Protein 2DAS (pdb70)

Organism: Homo sapiens (NCBI:txid9606)

Radius of gyration: 18.23 Å; Cα contacts (8 Å, |Δi|>4): 51; chains: 1; bounding box: 59×32×25 Å

Sequence (62 aa):
GSSGSSGQPTAQQQLTKPAKITCANCKKPLQKGQTAYQRKGSAHLFCSTTCLSSFSSGPSSGGSSGSSGQPTAQQQLTKPAKITCANCKKPLQKGQTAYQRKGSAHLFCSTTCLSSFSSGPSSGGSSGSSGQPTAQQQLTKPAKITCANCKKPLQKGQTAYQRKGSAHLFCSTTCLSSFSSGPSSGGSSGSSGQPTAQQQLTKPAKITCANCKKPLQKGQTAYQRKGSAHLFCSTTCLSSFSSGPSSGGSSGSSGQPTAQQQLTKPAKITCANCKKPLQKGQTAYQRKGSAHLFCSTTCLSSFSSGPSSGGSSGSSGQPTAQQQLTKPAKITCANCKKPLQKGQTAYQRKGSAHLFCSTTCLSSFSSGPSSGGSSGSSGQPTAQQQLTKPAKITCANCKKPLQKGQTAYQRKGSAHLFCSTTCLSSFSSGPSSGGSSGSSGQPTAQQQLTKPAKITCANCKKPLQKGQTAYQRKGSAHLFCSTTCLSSFSSGPSSGGSSGSSGQPTAQQQLTKPAKITCANCKKPLQKGQTAYQRKGSAHLFCSTTCLSSFSSGPSSGGSSGSSGQPTAQQQLTKPAKITCANCKKPLQKGQTAYQRKGSAHLFCSTTCLSSFSSGPSSGGSSGSSGQPTAQQQLTKPAKITCANCKKPLQKGQTAYQRKGSAHLFCSTTCLSSFSSGPSSGGSSGSSGQPTAQQQLTKPAKITCANCKKPLQKGQTAYQRKGSAHLFCSTTCLSSFSSGPSSGGSSGSSGQPTAQQQLTKPAKITCANCKKPLQKGQTAYQRKGSAHLFCSTTCLSSFSSGPSSGGSSGSSGQPTAQQQLTKPAKITCANCKKPLQKGQTAYQRKGSAHLFCSTTCLSSFSSGPSSGGSSGSSGQPTAQQQLTKPAKITCANCKKPLQKGQTAYQRKGSAHLFCSTTCLSSFSSGPSSGGSSGSSGQPTAQQQLTKPAKITCANCKKPLQKGQTAYQRKGSAHLFCSTTCLSSFSSGPSSGGSSGSSGQPTAQQQLTKPAKITCANCKKPLQKGQTAYQRKGSAHLFCSTTCLSSFSSGPSSGGSSGSSGQPTAQQQLTKPAKITCANCKKPLQKGQTAYQRKGSAHLFCSTTCLSSFSSGPSSGGSSGSSGQPTAQQQLTKPAKITCANCKKPLQKGQTAYQRKGSAHLFCSTTCLSSFSSGPSSGGSSGSSGQPTAQQQLTKPAKITCANCKKPLQKGQTAYQRKGSAHLFCSTTCLSSFSSGPSSG

Nearest PDB structures (foldseek):
  2das-assembly1_A  TM=6.360E-01  e=5.529E-08  Homo sapiens
  4b6d-assembly3_C  TM=6.860E-01  e=6.608E+00  Homo sapiens
  2das-assembly1_A  TM=6.907E-01  e=8.393E-08  Homo sapiens
  3ixe-assembly1_B  TM=6.684E-01  e=1.031E+00  Homo sapiens
  5yc4-assembly1_A  TM=6.241E-01  e=2.460E+00  Arabidopsis thaliana

Secondary structure (DSSP, 8-state):
---------------SS-SS-B-TTT--B--TTS--EE-TT---EESSHHHHHHH---SS--

GO terms:
  GO:0005515 protein binding (F, IPI)
  GO:0000122 negative regulation of transcription by RNA polymerase II (P, IDA)

Structure (mmCIF, N/CA/C/O backbone):
data_2DAS
#
_entry.id   2DAS
#
loop_
_entity.id
_entity.type
_entity.pdbx_description
1 polymer 'Zinc finger MYM-type protein 5'
2 non-polymer 'ZINC ION'
#
loop_
_atom_site.group_PDB
_atom_site.id
_atom_site.type_symbol
_atom_site.label_atom_id
_atom_site.label_alt_id
_atom_site.label_comp_id
_atom_site.label_asym_id
_atom_site.label_entity_id
_atom_site.label_seq_id
_atom_site.pdbx_PDB_ins_code
_atom_site.Cartn_x
_atom_site.Cartn_y
_atom_site.Cartn_z
_atom_site.occupancy
_atom_site.B_iso_or_equiv
_atom_site.auth_seq_id
_atom_site.auth_comp_id
_atom_site.auth_asym_id
_atom_site.auth_atom_id
_atom_site.pdbx_PDB_model_num
ATOM 1 N N . GLY A 1 1 ? -47.947 13.579 10.652 1.00 0.00 1 GLY A N 1
ATOM 2 C CA . GLY A 1 1 ? -46.678 14.093 10.170 1.00 0.00 1 GLY A CA 1
ATOM 3 C C . GLY A 1 1 ? -45.528 13.143 10.441 1.00 0.00 1 GLY A C 1
ATOM 4 O O . GLY A 1 1 ? -45.723 12.065 11.002 1.00 0.00 1 GLY A O 1
ATOM 8 N N . SER A 1 2 ? -44.325 13.543 10.041 1.00 0.00 2 SER A N 1
ATOM 9 C CA . SER A 1 2 ? -43.140 12.717 10.238 1.00 0.00 2 SER A CA 1
ATOM 10 C C . SER A 1 2 ? -41.871 13.504 9.925 1.00 0.00 2 SER A C 1
ATOM 11 O O . SER A 1 2 ? -41.932 14.637 9.447 1.00 0.00 2 SER A O 1
ATOM 19 N N . SER A 1 3 ? -40.722 12.895 10.199 1.00 0.00 3 SER A N 1
ATOM 20 C CA . SER A 1 3 ? -39.437 13.539 9.950 1.00 0.00 3 SER A CA 1
ATOM 21 C C . SER A 1 3 ? -38.390 12.515 9.525 1.00 0.00 3 SER A C 1
ATOM 22 O O . SER A 1 3 ? -38.636 11.310 9.551 1.00 0.00 3 SER A O 1
ATOM 30 N N . GLY A 1 4 ? -37.218 13.005 9.131 1.00 0.00 4 GLY A N 1
ATOM 31 C CA . GLY A 1 4 ? -36.149 12.120 8.705 1.00 0.00 4 GLY A CA 1
ATOM 32 C C . GLY A 1 4 ? -34.794 12.798 8.721 1.00 0.00 4 GLY A C 1
ATOM 33 O O . GLY A 1 4 ? -34.699 14.006 8.938 1.00 0.00 4 GLY A O 1
ATOM 37 N N . SER A 1 5 ? -33.741 12.019 8.493 1.00 0.00 5 SER A N 1
ATOM 38 C CA . SER A 1 5 ? -32.383 12.551 8.488 1.00 0.00 5 SER A CA 1
ATOM 39 C C . SER A 1 5 ? -31.871 12.718 7.061 1.00 0.00 5 SER A C 1
ATOM 40 O O . SER A 1 5 ? -31.570 13.829 6.624 1.00 0.00 5 SER A O 1
ATOM 48 N N . SER A 1 6 ? -31.775 11.607 6.339 1.00 0.00 6 SER A N 1
ATOM 49 C CA . SER A 1 6 ? -31.296 11.628 4.962 1.00 0.00 6 SER A CA 1
ATOM 50 C C . SER A 1 6 ? -29.929 12.301 4.873 1.00 0.00 6 SER A C 1
ATOM 51 O O . SER A 1 6 ? -29.672 13.091 3.965 1.00 0.00 6 SER A O 1
ATOM 59 N N . GLY A 1 7 ? -29.056 11.981 5.823 1.00 0.00 7 GLY A N 1
ATOM 60 C CA . GLY A 1 7 ? -27.726 12.562 5.835 1.00 0.00 7 GLY A CA 1
ATOM 61 C C . GLY A 1 7 ? -26.635 11.514 5.739 1.00 0.00 7 GLY A C 1
ATOM 62 O O . GLY A 1 7 ? -26.840 10.360 6.113 1.00 0.00 7 GLY A O 1
ATOM 66 N N . GLN A 1 8 ? -25.473 11.917 5.234 1.00 0.00 8 GLN A N 1
ATOM 67 C CA . GLN A 1 8 ? -24.346 11.003 5.088 1.00 0.00 8 GLN A CA 1
ATOM 68 C C . GLN A 1 8 ? -23.104 11.556 5.780 1.00 0.00 8 GLN A C 1
ATOM 69 O O . GLN A 1 8 ? -22.249 12.189 5.160 1.00 0.00 8 GLN A O 1
ATOM 83 N N . PRO A 1 9 ? -23.000 11.311 7.094 1.00 0.00 9 PRO A N 1
ATOM 84 C CA . PRO A 1 9 ? -21.866 11.776 7.899 1.00 0.00 9 PRO A CA 1
ATOM 85 C C . PRO A 1 9 ? -20.575 11.038 7.560 1.00 0.00 9 PRO A C 1
ATOM 86 O O . PRO A 1 9 ? -20.441 9.843 7.826 1.00 0.00 9 PRO A O 1
ATOM 97 N N . THR A 1 10 ? -19.624 11.758 6.971 1.00 0.00 10 THR A N 1
ATOM 98 C CA . THR A 1 10 ? -18.344 11.172 6.595 1.00 0.00 10 THR A CA 1
ATOM 99 C C . THR A 1 10 ? -17.185 12.068 7.015 1.00 0.00 10 THR A C 1
ATOM 100 O O . THR A 1 10 ? -17.210 13.278 6.789 1.00 0.00 10 THR A O 1
ATOM 111 N N . ALA A 1 11 ? -16.169 11.467 7.626 1.00 0.00 11 ALA A N 1
ATOM 112 C CA . ALA A 1 11 ? -14.999 12.212 8.074 1.00 0.00 11 ALA A CA 1
ATOM 113 C C . ALA A 1 11 ? -13.920 11.272 8.603 1.00 0.00 11 ALA A C 1
ATOM 114 O O . ALA A 1 11 ? -14.088 10.647 9.649 1.00 0.00 11 ALA A O 1
ATOM 121 N N . GLN A 1 12 ? -12.814 11.179 7.872 1.00 0.00 12 GLN A N 1
ATOM 122 C CA . GLN A 1 12 ? -11.708 10.314 8.268 1.00 0.00 12 GLN A CA 1
ATOM 123 C C . GLN A 1 12 ? -10.369 10.933 7.884 1.00 0.00 12 GLN A C 1
ATOM 124 O O . GLN A 1 12 ? -10.286 11.722 6.944 1.00 0.00 12 GLN A O 1
ATOM 138 N N . GLN A 1 13 ? -9.322 10.568 8.618 1.00 0.00 13 GLN A N 1
ATOM 139 C CA . GLN A 1 13 ? -7.986 11.089 8.354 1.00 0.00 13 GLN A CA 1
ATOM 140 C C . GLN A 1 13 ? -7.022 9.961 7.999 1.00 0.00 13 GLN A C 1
ATOM 141 O O . GLN A 1 13 ? -6.949 8.952 8.700 1.00 0.00 13 GLN A O 1
ATOM 155 N N . GLN A 1 14 ? -6.286 10.140 6.907 1.00 0.00 14 GLN A N 1
ATOM 156 C CA . GLN A 1 14 ? -5.328 9.137 6.460 1.00 0.00 14 GLN A CA 1
ATOM 157 C C . GLN A 1 14 ? -4.349 9.730 5.452 1.00 0.00 14 GLN A C 1
ATOM 158 O O . GLN A 1 14 ? -4.546 10.841 4.958 1.00 0.00 14 GLN A O 1
ATOM 172 N N . LEU A 1 15 ? -3.292 8.983 5.151 1.00 0.00 15 LEU A N 1
ATOM 173 C CA . LEU A 1 15 ? -2.281 9.434 4.201 1.00 0.00 15 LEU A CA 1
ATOM 174 C C . LEU A 1 15 ? -2.870 9.564 2.800 1.00 0.00 15 LEU A C 1
ATOM 175 O O . LEU A 1 15 ? -3.425 8.609 2.256 1.00 0.00 15 LEU A O 1
ATOM 191 N N . THR A 1 16 ? -2.743 10.753 2.218 1.00 0.00 16 THR A N 1
ATOM 192 C CA . THR A 1 16 ? -3.261 11.008 0.880 1.00 0.00 16 THR A CA 1
ATOM 193 C C . THR A 1 16 ? -2.862 9.898 -0.085 1.00 0.00 16 THR A C 1
ATOM 194 O O . THR A 1 16 ? -3.703 9.343 -0.792 1.00 0.00 16 THR A O 1
ATOM 205 N N . LYS A 1 17 ? -1.573 9.577 -0.110 1.00 0.00 17 LYS A N 1
ATOM 206 C CA . LYS A 1 17 ? -1.061 8.531 -0.987 1.00 0.00 17 LYS A CA 1
ATOM 207 C C . LYS A 1 17 ? 0.139 7.832 -0.357 1.00 0.00 17 LYS A C 1
ATOM 208 O O . LYS A 1 17 ? 0.920 8.431 0.383 1.00 0.00 17 LYS A O 1
ATOM 227 N N . PRO A 1 18 ? 0.293 6.533 -0.656 1.00 0.00 18 PRO A N 1
ATOM 228 C CA . PRO A 1 18 ? 1.397 5.725 -0.130 1.00 0.00 18 PRO A CA 1
ATOM 229 C C . PRO A 1 18 ? 2.742 6.123 -0.728 1.00 0.00 18 PRO A C 1
ATOM 230 O O . PRO A 1 18 ? 2.804 6.691 -1.818 1.00 0.00 18 PRO A O 1
ATOM 241 N N . ALA A 1 19 ? 3.817 5.820 -0.008 1.00 0.00 19 ALA A N 1
ATOM 242 C CA . ALA A 1 19 ? 5.162 6.144 -0.468 1.00 0.00 19 ALA A CA 1
ATOM 243 C C . ALA A 1 19 ? 5.790 4.963 -1.200 1.00 0.00 19 ALA A C 1
ATOM 244 O O . ALA A 1 19 ? 6.348 5.118 -2.287 1.00 0.00 19 ALA A O 1
ATOM 251 N N . LYS A 1 20 ? 5.698 3.783 -0.597 1.00 0.00 20 LYS A N 1
ATOM 252 C CA . LYS A 1 20 ? 6.258 2.574 -1.191 1.00 0.00 20 LYS A CA 1
ATOM 253 C C . LYS A 1 20 ? 5.151 1.625 -1.638 1.00 0.00 20 LYS A C 1
ATOM 254 O O . LYS A 1 20 ? 3.966 1.911 -1.461 1.00 0.00 20 LYS A O 1
ATOM 273 N N . ILE A 1 21 ? 5.544 0.495 -2.216 1.00 0.00 21 ILE A N 1
ATOM 274 C CA . ILE A 1 21 ? 4.584 -0.497 -2.685 1.00 0.00 21 ILE A CA 1
ATOM 275 C C . ILE A 1 21 ? 4.743 -1.814 -1.934 1.00 0.00 21 ILE A C 1
ATOM 276 O O . ILE A 1 21 ? 5.859 -2.234 -1.623 1.00 0.00 21 ILE A O 1
ATOM 292 N N . THR A 1 22 ? 3.620 -2.465 -1.646 1.00 0.00 22 THR A N 1
ATOM 293 C CA . THR A 1 22 ? 3.635 -3.736 -0.932 1.00 0.00 22 THR A CA 1
ATOM 294 C C . THR A 1 22 ? 2.585 -4.691 -1.488 1.00 0.00 22 THR A C 1
ATOM 295 O O . THR A 1 22 ? 1.661 -4.274 -2.188 1.00 0.00 22 THR A O 1
ATOM 306 N N . CYS A 1 23 ? 2.732 -5.973 -1.173 1.00 0.00 23 CYS A N 1
ATOM 307 C CA . CYS A 1 23 ? 1.796 -6.988 -1.641 1.00 0.00 23 CYS A CA 1
ATOM 308 C C . CYS A 1 23 ? 0.443 -6.841 -0.949 1.00 0.00 23 CYS A C 1
ATOM 309 O O . CYS A 1 23 ? 0.374 -6.621 0.260 1.00 0.00 23 CYS A O 1
ATOM 316 N N . ALA A 1 24 ? -0.628 -6.965 -1.725 1.00 0.00 24 ALA A N 1
ATOM 317 C CA . ALA A 1 24 ? -1.978 -6.849 -1.188 1.00 0.00 24 ALA A CA 1
ATOM 318 C C . ALA A 1 24 ? -2.434 -8.161 -0.559 1.00 0.00 24 ALA A C 1
ATOM 319 O O . ALA A 1 24 ? -3.627 -8.381 -0.354 1.00 0.00 24 ALA A O 1
ATOM 326 N N . ASN A 1 25 ? -1.476 -9.031 -0.256 1.00 0.00 25 ASN A N 1
ATOM 327 C CA . ASN A 1 25 ? -1.780 -10.323 0.349 1.00 0.00 25 ASN A CA 1
ATOM 328 C C . ASN A 1 25 ? -0.945 -10.545 1.606 1.00 0.00 25 ASN A C 1
ATOM 329 O O . ASN A 1 25 ? -1.483 -10.720 2.700 1.00 0.00 25 ASN A O 1
ATOM 340 N N . CYS A 1 26 ? 0.374 -10.537 1.443 1.00 0.00 26 CYS A N 1
ATOM 341 C CA . CYS A 1 26 ? 1.285 -10.737 2.564 1.00 0.00 26 CYS A CA 1
ATOM 342 C C . CYS A 1 26 ? 1.746 -9.400 3.135 1.00 0.00 26 CYS A C 1
ATOM 343 O O . CYS A 1 26 ? 2.261 -9.333 4.252 1.00 0.00 26 CYS A O 1
ATOM 350 N N . LYS A 1 27 ? 1.559 -8.336 2.362 1.00 0.00 27 LYS A N 1
ATOM 351 C CA . LYS A 1 27 ? 1.954 -6.999 2.789 1.00 0.00 27 LYS A CA 1
ATOM 352 C C . LYS A 1 27 ? 3.465 -6.911 2.974 1.00 0.00 27 LYS A C 1
ATOM 353 O O . LYS A 1 27 ? 3.949 -6.408 3.988 1.00 0.00 27 LYS A O 1
ATOM 372 N N . LYS A 1 28 ? 4.206 -7.402 1.986 1.00 0.00 28 LYS A N 1
ATOM 373 C CA . LYS A 1 28 ? 5.663 -7.376 2.037 1.00 0.00 28 LYS A CA 1
ATOM 374 C C . LYS A 1 28 ? 6.218 -6.243 1.180 1.00 0.00 28 LYS A C 1
ATOM 375 O O . LYS A 1 28 ? 5.692 -5.925 0.113 1.00 0.00 28 LYS A O 1
ATOM 394 N N . PRO A 1 29 ? 7.307 -5.620 1.654 1.00 0.00 29 PRO A N 1
ATOM 395 C CA . PRO A 1 29 ? 7.958 -4.515 0.944 1.00 0.00 29 PRO A CA 1
ATOM 396 C C . PRO A 1 29 ? 8.656 -4.975 -0.331 1.00 0.00 29 PRO A C 1
ATOM 397 O O . PRO A 1 29 ? 9.805 -5.419 -0.297 1.00 0.00 29 PRO A O 1
ATOM 408 N N . LEU A 1 30 ? 7.957 -4.866 -1.455 1.00 0.00 30 LEU A N 1
ATOM 409 C CA . LEU A 1 30 ? 8.510 -5.271 -2.743 1.00 0.00 30 LEU A CA 1
ATOM 410 C C . LEU A 1 30 ? 9.651 -4.348 -3.159 1.00 0.00 30 LEU A C 1
ATOM 411 O O . LEU A 1 30 ? 9.436 -3.172 -3.450 1.00 0.00 30 LEU A O 1
ATOM 427 N N . GLN A 1 31 ? 10.864 -4.891 -3.188 1.00 0.00 31 GLN A N 1
ATOM 428 C CA . GLN A 1 31 ? 12.038 -4.117 -3.570 1.00 0.00 31 GLN A CA 1
ATOM 429 C C . GLN A 1 31 ? 11.835 -3.455 -4.929 1.00 0.00 31 GLN A C 1
ATOM 430 O O . GLN A 1 31 ? 11.232 -4.037 -5.831 1.00 0.00 31 GLN A O 1
ATOM 444 N N . LYS A 1 32 ? 12.341 -2.235 -5.069 1.00 0.00 32 LYS A N 1
ATOM 445 C CA . LYS A 1 32 ? 12.216 -1.493 -6.318 1.00 0.00 32 LYS A CA 1
ATOM 446 C C . LYS A 1 32 ? 12.842 -2.266 -7.475 1.00 0.00 32 LYS A C 1
ATOM 447 O O . LYS A 1 32 ? 14.051 -2.488 -7.504 1.00 0.00 32 LYS A O 1
ATOM 466 N N . GLY A 1 33 ? 12.009 -2.672 -8.429 1.00 0.00 33 GLY A N 1
ATOM 467 C CA . GLY A 1 33 ? 12.499 -3.414 -9.575 1.00 0.00 33 GLY A CA 1
ATOM 468 C C . GLY A 1 33 ? 11.767 -4.727 -9.772 1.00 0.00 33 GLY A C 1
ATOM 469 O O . GLY A 1 33 ? 11.307 -5.029 -10.873 1.00 0.00 33 GLY A O 1
ATOM 473 N N . GLN A 1 34 ? 11.660 -5.509 -8.703 1.00 0.00 34 GLN A N 1
ATOM 474 C CA . GLN A 1 34 ? 10.981 -6.798 -8.765 1.00 0.00 34 GLN A CA 1
ATOM 475 C C . GLN A 1 34 ? 9.664 -6.683 -9.525 1.00 0.00 34 GLN A C 1
ATOM 476 O O . GLN A 1 34 ? 8.985 -5.658 -9.462 1.00 0.00 34 GLN A O 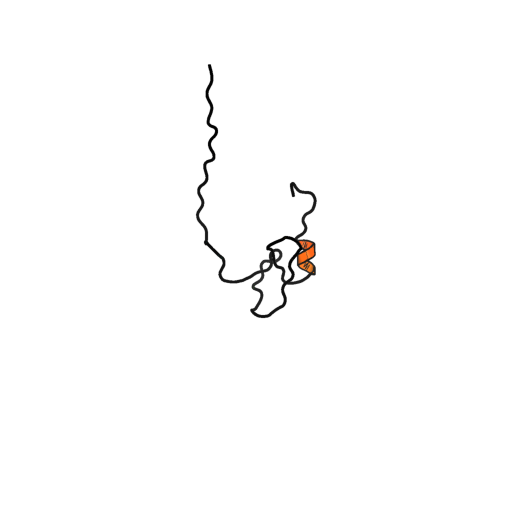1
ATOM 490 N N . THR A 1 35 ? 9.307 -7.743 -10.244 1.00 0.00 35 THR A N 1
ATOM 491 C CA . THR A 1 35 ? 8.072 -7.761 -11.017 1.00 0.00 35 THR A CA 1
ATOM 492 C C . THR A 1 35 ? 6.853 -7.838 -10.105 1.00 0.00 35 THR A C 1
ATOM 493 O O . THR A 1 35 ? 6.881 -8.503 -9.070 1.00 0.00 35 THR A O 1
ATOM 504 N N . ALA A 1 36 ? 5.783 -7.153 -10.496 1.00 0.00 36 ALA A N 1
ATOM 505 C CA . ALA A 1 36 ? 4.552 -7.146 -9.715 1.00 0.00 36 ALA A CA 1
ATOM 506 C C . ALA A 1 36 ? 3.377 -7.661 -10.538 1.00 0.00 36 ALA A C 1
ATOM 507 O O . ALA A 1 36 ? 3.313 -7.448 -11.748 1.00 0.00 36 ALA A O 1
ATOM 514 N N . TYR A 1 37 ? 2.449 -8.341 -9.873 1.00 0.00 37 TYR A N 1
ATOM 515 C CA . TYR A 1 37 ? 1.276 -8.890 -10.544 1.00 0.00 37 TYR A CA 1
ATOM 516 C C . TYR A 1 37 ? 0.041 -8.037 -10.268 1.00 0.00 37 TYR A C 1
ATOM 517 O O . TYR A 1 37 ? -0.187 -7.606 -9.138 1.00 0.00 37 TYR A O 1
ATOM 535 N N . GLN A 1 38 ? -0.750 -7.799 -11.309 1.00 0.00 38 GLN A N 1
ATOM 536 C CA . GLN A 1 38 ? -1.962 -6.998 -11.179 1.00 0.00 38 GLN A CA 1
ATOM 537 C C . GLN A 1 38 ? -3.132 -7.660 -11.898 1.00 0.00 38 GLN A C 1
ATOM 538 O O . GLN A 1 38 ? -2.991 -8.139 -13.023 1.00 0.00 38 GLN A O 1
ATOM 552 N N . ARG A 1 39 ? -4.287 -7.685 -11.240 1.00 0.00 39 ARG A N 1
ATOM 553 C CA . ARG A 1 39 ? -5.481 -8.290 -11.817 1.00 0.00 39 ARG A CA 1
ATOM 554 C C . ARG A 1 39 ? -6.167 -7.328 -12.782 1.00 0.00 39 ARG A C 1
ATOM 555 O O . ARG A 1 39 ? -5.854 -6.138 -12.817 1.00 0.00 39 ARG A O 1
ATOM 576 N N . LYS A 1 40 ? -7.104 -7.852 -13.565 1.00 0.00 40 LYS A N 1
ATOM 577 C CA . LYS A 1 40 ? -7.835 -7.040 -14.531 1.00 0.00 40 LYS A CA 1
ATOM 578 C C . LYS A 1 40 ? -8.696 -5.998 -13.825 1.00 0.00 40 LYS A C 1
ATOM 579 O O . LYS A 1 40 ? -9.213 -6.240 -12.736 1.00 0.00 40 LYS A O 1
ATOM 598 N N . GLY A 1 41 ? -8.847 -4.836 -14.455 1.00 0.00 41 GLY A N 1
ATOM 599 C CA . GLY A 1 41 ? -9.647 -3.775 -13.873 1.00 0.00 41 GLY A CA 1
ATOM 600 C C . GLY A 1 41 ? -9.505 -3.703 -12.365 1.00 0.00 41 GLY A C 1
ATOM 601 O O . GLY A 1 41 ? -10.499 -3.739 -11.639 1.00 0.00 41 GLY A O 1
ATOM 605 N N . SER A 1 42 ? -8.267 -3.602 -11.893 1.00 0.00 42 SER A N 1
ATOM 606 C CA . SER A 1 42 ? -7.999 -3.530 -10.461 1.00 0.00 42 SER A CA 1
ATOM 607 C C . SER A 1 42 ? -6.725 -2.736 -10.187 1.00 0.00 42 SER A C 1
ATOM 608 O O . SER A 1 42 ? -5.810 -2.706 -11.009 1.00 0.00 42 SER A O 1
ATOM 616 N N . ALA A 1 43 ? -6.674 -2.095 -9.024 1.00 0.00 43 ALA A N 1
ATOM 617 C CA . ALA A 1 43 ? -5.513 -1.303 -8.638 1.00 0.00 43 ALA A CA 1
ATOM 618 C C . ALA A 1 43 ? -4.772 -1.946 -7.472 1.00 0.00 43 ALA A C 1
ATOM 619 O O . ALA A 1 43 ? -4.328 -1.260 -6.550 1.00 0.00 43 ALA A O 1
ATOM 626 N N . HIS A 1 44 ? -4.641 -3.269 -7.516 1.00 0.00 44 HIS A N 1
ATOM 627 C CA . HIS A 1 44 ? -3.953 -4.005 -6.462 1.00 0.00 44 HIS A CA 1
ATOM 628 C C . HIS A 1 44 ? -2.806 -4.831 -7.035 1.00 0.00 44 HIS A C 1
ATOM 629 O O . HIS A 1 44 ? -2.978 -5.553 -8.019 1.00 0.00 44 HIS A O 1
ATOM 644 N N . LEU A 1 45 ? -1.636 -4.721 -6.416 1.00 0.00 45 LEU A N 1
ATOM 645 C CA . LEU A 1 45 ? -0.460 -5.457 -6.865 1.00 0.00 45 LEU A CA 1
ATOM 646 C C . LEU A 1 45 ? -0.170 -6.636 -5.942 1.00 0.00 45 LEU A C 1
ATOM 647 O O . LEU A 1 45 ? -0.738 -6.741 -4.855 1.00 0.00 45 LEU A O 1
ATOM 663 N N . PHE A 1 46 ? 0.720 -7.520 -6.381 1.00 0.00 46 PHE A N 1
ATOM 664 C CA . PHE A 1 46 ? 1.087 -8.691 -5.594 1.00 0.00 46 PHE A CA 1
ATOM 665 C C . PHE A 1 46 ? 2.567 -9.019 -5.764 1.00 0.00 46 PHE A C 1
ATOM 666 O O . PHE A 1 46 ? 3.195 -8.616 -6.744 1.00 0.00 46 PHE A O 1
ATOM 683 N N . CYS A 1 47 ? 3.119 -9.753 -4.804 1.00 0.00 47 CYS A N 1
ATOM 684 C CA . CYS A 1 47 ? 4.525 -10.136 -4.845 1.00 0.00 47 CYS A CA 1
ATOM 685 C C . CYS A 1 47 ? 4.734 -11.341 -5.757 1.00 0.00 47 CYS A C 1
ATOM 686 O O . CYS A 1 47 ? 5.724 -11.417 -6.486 1.00 0.00 47 CYS A O 1
ATOM 693 N N . SER A 1 48 ? 3.795 -12.281 -5.712 1.00 0.00 48 SER A N 1
ATOM 694 C CA . SER A 1 48 ? 3.878 -13.484 -6.531 1.00 0.00 48 SER A CA 1
ATOM 695 C C . SER A 1 48 ? 2.510 -14.146 -6.665 1.00 0.00 48 SER A C 1
ATOM 696 O O . SER A 1 48 ? 1.620 -13.932 -5.841 1.00 0.00 48 SER A O 1
ATOM 704 N N . THR A 1 49 ? 2.348 -14.951 -7.710 1.00 0.00 49 THR A N 1
ATOM 705 C CA . THR A 1 49 ? 1.089 -15.643 -7.954 1.00 0.00 49 THR A CA 1
ATOM 706 C C . THR A 1 49 ? 0.528 -16.235 -6.666 1.00 0.00 49 THR A C 1
ATOM 707 O O . THR A 1 49 ? -0.631 -16.007 -6.318 1.00 0.00 49 THR A O 1
ATOM 718 N N . THR A 1 50 ? 1.358 -16.998 -5.961 1.00 0.00 50 THR A N 1
ATOM 719 C CA . THR A 1 50 ? 0.945 -17.623 -4.711 1.00 0.00 50 THR A CA 1
ATOM 720 C C . THR A 1 50 ? -0.032 -16.736 -3.949 1.00 0.00 50 THR A C 1
ATOM 721 O O . THR A 1 50 ? -0.999 -17.222 -3.360 1.00 0.00 50 THR A O 1
ATOM 732 N N . CYS A 1 51 ? 0.224 -15.432 -3.964 1.00 0.00 51 CYS A N 1
ATOM 733 C CA . CYS A 1 51 ? -0.633 -14.476 -3.274 1.00 0.00 51 CYS A CA 1
ATOM 734 C C . CYS A 1 51 ? -1.795 -14.045 -4.165 1.00 0.00 51 CYS A C 1
ATOM 735 O O . CYS A 1 51 ? -2.959 -14.137 -3.773 1.00 0.00 51 CYS A O 1
ATOM 742 N N . LEU A 1 52 ? -1.471 -13.577 -5.365 1.00 0.00 52 LEU A N 1
ATOM 743 C CA . LEU A 1 52 ? -2.486 -13.132 -6.312 1.00 0.00 52 LEU A CA 1
ATOM 744 C C . LEU A 1 52 ? -3.745 -13.987 -6.203 1.00 0.00 52 LEU A C 1
ATOM 745 O O . LEU A 1 52 ? -4.862 -13.472 -6.232 1.00 0.00 52 LEU A O 1
ATOM 761 N N . SER A 1 53 ? -3.555 -15.297 -6.075 1.00 0.00 53 SER A N 1
ATOM 762 C CA . SER A 1 53 ? -4.675 -16.224 -5.963 1.00 0.00 53 SER A CA 1
ATOM 763 C C . SER A 1 53 ? -5.220 -16.246 -4.538 1.00 0.00 53 SER A C 1
ATOM 764 O O . SER A 1 53 ? -6.431 -16.177 -4.324 1.00 0.00 53 SER A O 1
ATOM 772 N N . SER A 1 54 ? -4.318 -16.344 -3.567 1.00 0.00 54 SER A N 1
ATOM 773 C CA . SER A 1 54 ? -4.708 -16.379 -2.162 1.00 0.00 54 SER A CA 1
ATOM 774 C C . SER A 1 54 ? -5.658 -15.232 -1.833 1.00 0.00 54 SER A C 1
ATOM 775 O O . SER A 1 54 ? -6.690 -15.430 -1.192 1.00 0.00 54 SER A O 1
ATOM 783 N N . PHE A 1 55 ? -5.301 -14.031 -2.276 1.00 0.00 55 PHE A N 1
ATOM 784 C CA . PHE A 1 55 ? -6.119 -12.850 -2.028 1.00 0.00 55 PHE A CA 1
ATOM 785 C C . PHE A 1 55 ? -7.584 -13.125 -2.356 1.00 0.00 55 PHE A C 1
ATOM 786 O O . PHE A 1 55 ? -8.467 -12.916 -1.524 1.00 0.00 55 PHE A O 1
ATOM 803 N N . SER A 1 56 ? -7.833 -13.595 -3.573 1.00 0.00 56 SER A N 1
ATOM 804 C CA . SER A 1 56 ? -9.191 -13.895 -4.014 1.00 0.00 56 SER A CA 1
ATOM 805 C C . SER A 1 56 ? -10.003 -14.522 -2.884 1.00 0.00 56 SER A C 1
ATOM 806 O O . SER A 1 56 ? -9.757 -15.660 -2.485 1.00 0.00 56 SER A O 1
ATOM 814 N N . SER A 1 57 ? -10.972 -13.769 -2.373 1.00 0.00 57 SER A N 1
ATOM 815 C CA . SER A 1 57 ? -11.818 -14.248 -1.286 1.00 0.00 57 SER A CA 1
ATOM 816 C C . SER A 1 57 ? -12.965 -15.098 -1.825 1.00 0.00 57 SER A C 1
ATOM 817 O O . SER A 1 57 ? -13.195 -16.215 -1.363 1.00 0.00 57 SER A O 1
ATOM 825 N N . GLY A 1 58 ? -13.683 -14.559 -2.806 1.00 0.00 58 GLY A N 1
ATOM 826 C CA . GLY A 1 58 ? -14.797 -15.280 -3.393 1.00 0.00 58 GLY A CA 1
ATOM 827 C C . GLY A 1 58 ? -16.065 -14.451 -3.438 1.00 0.00 58 GLY A C 1
ATOM 828 O O . GLY A 1 58 ? -16.030 -13.222 -3.389 1.00 0.00 58 GLY A O 1
ATOM 832 N N . PRO A 1 59 ? -17.218 -15.130 -3.535 1.00 0.00 59 PRO A N 1
ATOM 833 C CA . PRO A 1 59 ? -18.524 -14.468 -3.590 1.00 0.00 59 PRO A CA 1
ATOM 834 C C . PRO A 1 59 ? -18.903 -13.822 -2.262 1.00 0.00 59 PRO A C 1
ATOM 835 O O . PRO A 1 59 ? -19.675 -14.384 -1.485 1.00 0.00 59 PRO A O 1
ATOM 846 N N . SER A 1 60 ? -18.356 -12.638 -2.007 1.00 0.00 60 SER A N 1
ATOM 847 C CA . SER A 1 60 ? -18.634 -11.917 -0.771 1.00 0.00 60 SER A CA 1
ATOM 848 C C . SER A 1 60 ? -18.967 -10.455 -1.058 1.00 0.00 60 SER A C 1
ATOM 849 O O . SER A 1 60 ? -18.097 -9.587 -1.001 1.00 0.00 60 SER A O 1
ATOM 857 N N . SER A 1 61 ? -20.233 -10.193 -1.366 1.00 0.00 61 SER A N 1
ATOM 858 C CA . SER A 1 61 ? -20.681 -8.838 -1.665 1.00 0.00 61 SER A CA 1
ATOM 859 C C . SER A 1 61 ? -19.673 -8.116 -2.553 1.00 0.00 61 SER A C 1
ATOM 860 O O . SER A 1 61 ? -19.380 -6.939 -2.349 1.00 0.00 61 SER A O 1
ATOM 868 N N . GLY A 1 62 ? -19.144 -8.832 -3.541 1.00 0.00 62 GLY A N 1
ATOM 869 C CA . GLY A 1 62 ? -18.174 -8.244 -4.447 1.00 0.00 62 GLY A CA 1
ATOM 870 C C . GLY A 1 62 ? -18.461 -8.574 -5.898 1.00 0.00 62 GLY A C 1
ATOM 871 O O . GLY A 1 62 ? -19.620 -8.800 -6.243 1.00 0.00 62 GLY A O 1
ATOM 876 N N . GLY A 1 1 ? 34.696 17.738 -24.843 1.00 0.00 1 GLY A N 2
ATOM 877 C CA . GLY A 1 1 ? 33.547 17.126 -25.483 1.00 0.00 1 GLY A CA 2
ATOM 878 C C . GLY A 1 1 ? 32.280 17.272 -24.665 1.00 0.00 1 GLY A C 2
ATOM 879 O O . GLY A 1 1 ? 32.317 17.751 -23.531 1.00 0.00 1 GLY A O 2
ATOM 883 N N . SER A 1 2 ? 31.155 16.861 -25.240 1.00 0.00 2 SER A N 2
ATOM 884 C CA . SER A 1 2 ? 29.869 16.953 -24.558 1.00 0.00 2 SER A CA 2
ATOM 885 C C . SER A 1 2 ? 28.817 16.104 -25.264 1.00 0.00 2 SER A C 2
ATOM 886 O O . SER A 1 2 ? 29.064 15.556 -26.338 1.00 0.00 2 SER A O 2
ATOM 894 N N . SER A 1 3 ? 27.641 16.001 -24.653 1.00 0.00 3 SER A N 2
ATOM 895 C CA . SER A 1 3 ? 26.551 15.216 -25.220 1.00 0.00 3 SER A CA 2
ATOM 896 C C . SER A 1 3 ? 25.211 15.912 -25.004 1.00 0.00 3 SER A C 2
ATOM 897 O O . SER A 1 3 ? 25.139 16.963 -24.369 1.00 0.00 3 SER A O 2
ATOM 905 N N . GLY A 1 4 ? 24.149 15.316 -25.539 1.00 0.00 4 GLY A N 2
ATOM 906 C CA . GLY A 1 4 ? 22.824 15.892 -25.395 1.00 0.00 4 GLY A CA 2
ATOM 907 C C . GLY A 1 4 ? 21.738 14.837 -25.320 1.00 0.00 4 GLY A C 2
ATOM 908 O O . GLY A 1 4 ? 22.008 13.647 -25.476 1.00 0.00 4 GLY A O 2
ATOM 912 N N . SER A 1 5 ? 20.507 15.274 -25.078 1.00 0.00 5 SER A N 2
ATOM 913 C CA . SER A 1 5 ? 19.377 14.359 -24.976 1.00 0.00 5 SER A CA 2
ATOM 914 C C . SER A 1 5 ? 18.056 15.121 -24.996 1.00 0.00 5 SER A C 2
ATOM 915 O O . SER A 1 5 ? 18.037 16.352 -24.997 1.00 0.00 5 SER A O 2
ATOM 923 N N . SER A 1 6 ? 16.952 14.381 -25.012 1.00 0.00 6 SER A N 2
ATOM 924 C CA . SER A 1 6 ? 15.625 14.986 -25.036 1.00 0.00 6 SER A CA 2
ATOM 925 C C . SER A 1 6 ? 14.648 14.185 -24.181 1.00 0.00 6 SER A C 2
ATOM 926 O O . SER A 1 6 ? 14.837 12.991 -23.955 1.00 0.00 6 SER A O 2
ATOM 934 N N . GLY A 1 7 ? 13.601 14.854 -23.708 1.00 0.00 7 GLY A N 2
ATOM 935 C CA . GLY A 1 7 ? 12.608 14.191 -22.883 1.00 0.00 7 GLY A CA 2
ATOM 936 C C . GLY A 1 7 ? 11.350 15.018 -22.711 1.00 0.00 7 GLY A C 2
ATOM 937 O O . GLY A 1 7 ? 11.161 16.022 -23.398 1.00 0.00 7 GLY A O 2
ATOM 941 N N . GLN A 1 8 ? 10.487 14.596 -21.793 1.00 0.00 8 GLN A N 2
ATOM 942 C CA . GLN A 1 8 ? 9.239 15.305 -21.535 1.00 0.00 8 GLN A CA 2
ATOM 943 C C . GLN A 1 8 ? 9.004 15.467 -20.037 1.00 0.00 8 GLN A C 2
ATOM 944 O O . GLN A 1 8 ? 8.153 14.805 -19.442 1.00 0.00 8 GLN A O 2
ATOM 958 N N . PRO A 1 9 ? 9.775 16.368 -19.411 1.00 0.00 9 PRO A N 2
ATOM 959 C CA . PRO A 1 9 ? 9.669 16.638 -17.974 1.00 0.00 9 PRO A CA 2
ATOM 960 C C . PRO A 1 9 ? 8.372 17.352 -17.612 1.00 0.00 9 PRO A C 2
ATOM 961 O O . PRO A 1 9 ? 8.322 18.581 -17.553 1.00 0.00 9 PRO A O 2
ATOM 972 N N . THR A 1 10 ? 7.321 16.574 -17.370 1.00 0.00 10 THR A N 2
ATOM 973 C CA . THR A 1 10 ? 6.022 17.133 -17.014 1.00 0.00 10 THR A CA 2
ATOM 974 C C . THR A 1 10 ? 5.585 16.670 -15.630 1.00 0.00 10 THR A C 2
ATOM 975 O O . THR A 1 10 ? 5.177 15.523 -15.448 1.00 0.00 10 THR A O 2
ATOM 986 N N . ALA A 1 11 ? 5.672 17.569 -14.655 1.00 0.00 11 ALA A N 2
ATOM 987 C CA . ALA A 1 11 ? 5.282 17.253 -13.287 1.00 0.00 11 ALA A CA 2
ATOM 988 C C . ALA A 1 11 ? 5.209 18.514 -12.432 1.00 0.00 11 ALA A C 2
ATOM 989 O O . ALA A 1 11 ? 6.224 19.160 -12.176 1.00 0.00 11 ALA A O 2
ATOM 996 N N . GLN A 1 12 ? 4.002 18.856 -11.994 1.00 0.00 12 GLN A N 2
ATOM 997 C CA . GLN A 1 12 ? 3.797 20.041 -11.168 1.00 0.00 12 GLN A CA 2
ATOM 998 C C . GLN A 1 12 ? 3.396 19.653 -9.749 1.00 0.00 12 GLN A C 2
ATOM 999 O O . GLN A 1 12 ? 2.515 20.271 -9.153 1.00 0.00 12 GLN A O 2
ATOM 1013 N N . GLN A 1 13 ? 4.048 18.626 -9.215 1.00 0.00 13 GLN A N 2
ATOM 1014 C CA . GLN A 1 13 ? 3.758 18.155 -7.866 1.00 0.00 13 GLN A CA 2
ATOM 1015 C C . GLN A 1 13 ? 4.756 17.086 -7.435 1.00 0.00 13 GLN A C 2
ATOM 1016 O O . GLN A 1 13 ? 5.440 16.492 -8.268 1.00 0.00 13 GLN A O 2
ATOM 1030 N N . GLN A 1 14 ? 4.834 16.846 -6.130 1.00 0.00 14 GLN A N 2
ATOM 1031 C CA . GLN A 1 14 ? 5.750 15.849 -5.590 1.00 0.00 14 GLN A CA 2
ATOM 1032 C C . GLN A 1 14 ? 5.138 15.144 -4.384 1.00 0.00 14 GLN A C 2
ATOM 1033 O O . GLN A 1 14 ? 4.242 15.678 -3.728 1.00 0.00 14 GLN A O 2
ATOM 1047 N N . LEU A 1 15 ? 5.626 13.943 -4.096 1.00 0.00 15 LEU A N 2
ATOM 1048 C CA . LEU A 1 15 ? 5.127 13.164 -2.968 1.00 0.00 15 LEU A CA 2
ATOM 1049 C C . LEU A 1 15 ? 6.139 13.151 -1.826 1.00 0.00 15 LEU A C 2
ATOM 1050 O O . LEU A 1 15 ? 7.347 13.079 -2.052 1.00 0.00 15 LEU A O 2
ATOM 1066 N N . THR A 1 16 ? 5.636 13.218 -0.597 1.00 0.00 16 THR A N 2
ATOM 1067 C CA . THR A 1 16 ? 6.495 13.213 0.581 1.00 0.00 16 THR A CA 2
ATOM 1068 C C . THR A 1 16 ? 7.257 11.898 0.700 1.00 0.00 16 THR A C 2
ATOM 1069 O O . THR A 1 16 ? 8.394 11.868 1.171 1.00 0.00 16 THR A O 2
ATOM 1080 N N . LYS A 1 17 ? 6.626 10.812 0.268 1.00 0.00 17 LYS A N 2
ATOM 1081 C CA . LYS A 1 17 ? 7.245 9.493 0.323 1.00 0.00 17 LYS A CA 2
ATOM 1082 C C . LYS A 1 17 ? 7.532 8.968 -1.080 1.00 0.00 17 LYS A C 2
ATOM 1083 O O . LYS A 1 17 ? 6.974 9.438 -2.071 1.00 0.00 17 LYS A O 2
ATOM 1102 N N . PRO A 1 18 ? 8.424 7.970 -1.167 1.00 0.00 18 PRO A N 2
ATOM 1103 C CA . PRO A 1 18 ? 8.804 7.358 -2.444 1.00 0.00 18 PRO A CA 2
ATOM 1104 C C . PRO A 1 18 ? 7.674 6.533 -3.051 1.00 0.00 18 PRO A C 2
ATOM 1105 O O . PRO A 1 18 ? 7.851 5.884 -4.081 1.00 0.00 18 PRO A O 2
ATOM 1116 N N . ALA A 1 19 ? 6.512 6.564 -2.406 1.00 0.00 19 ALA A N 2
ATOM 1117 C CA . ALA A 1 19 ? 5.353 5.822 -2.884 1.00 0.00 19 ALA A CA 2
ATOM 1118 C C . ALA A 1 19 ? 5.556 4.320 -2.719 1.00 0.00 19 ALA A C 2
ATOM 1119 O O . ALA A 1 19 ? 5.217 3.535 -3.605 1.00 0.00 19 ALA A O 2
ATOM 1126 N N . LYS A 1 20 ? 6.113 3.925 -1.578 1.00 0.00 20 LYS A N 2
ATOM 1127 C CA . LYS A 1 20 ? 6.362 2.517 -1.295 1.00 0.00 20 LYS A CA 2
ATOM 1128 C C . LYS A 1 20 ? 5.143 1.668 -1.645 1.00 0.00 20 LYS A C 2
ATOM 1129 O O . LYS A 1 20 ? 4.008 2.139 -1.578 1.00 0.00 20 LYS A O 2
ATOM 1148 N N . ILE A 1 21 ? 5.387 0.416 -2.016 1.00 0.00 21 ILE A N 2
ATOM 1149 C CA . ILE A 1 21 ? 4.310 -0.498 -2.374 1.00 0.00 21 ILE A CA 2
ATOM 1150 C C . ILE A 1 21 ? 4.518 -1.869 -1.738 1.00 0.00 21 ILE A C 2
ATOM 1151 O O . ILE A 1 21 ? 5.632 -2.393 -1.715 1.00 0.00 21 ILE A O 2
ATOM 1167 N N . THR A 1 22 ? 3.437 -2.447 -1.223 1.00 0.00 22 THR A N 2
ATOM 1168 C CA . THR A 1 22 ? 3.500 -3.757 -0.588 1.00 0.00 22 THR A CA 2
ATOM 1169 C C . THR A 1 22 ? 2.448 -4.698 -1.163 1.00 0.00 22 THR A C 2
ATOM 1170 O O . THR A 1 22 ? 1.434 -4.256 -1.704 1.00 0.00 22 THR A O 2
ATOM 1181 N N . CYS A 1 23 ? 2.694 -5.998 -1.042 1.00 0.00 23 CYS A N 2
ATOM 1182 C CA . CYS A 1 23 ? 1.768 -7.003 -1.550 1.00 0.00 23 CYS A CA 2
ATOM 1183 C C . CYS A 1 23 ? 0.407 -6.882 -0.869 1.00 0.00 23 CYS A C 2
ATOM 1184 O O . CYS A 1 23 ? 0.323 -6.674 0.341 1.00 0.00 23 CYS A O 2
ATOM 1191 N N . ALA A 1 24 ? -0.655 -7.013 -1.657 1.00 0.00 24 ALA A N 2
ATOM 1192 C CA . ALA A 1 24 ? -2.012 -6.921 -1.131 1.00 0.00 24 ALA A CA 2
ATOM 1193 C C . ALA A 1 24 ? -2.456 -8.247 -0.523 1.00 0.00 24 ALA A C 2
ATOM 1194 O O . ALA A 1 24 ? -3.649 -8.491 -0.347 1.00 0.00 24 ALA A O 2
ATOM 1201 N N . ASN A 1 25 ? -1.489 -9.101 -0.206 1.00 0.00 25 ASN A N 2
ATOM 1202 C CA . ASN A 1 25 ? -1.781 -10.404 0.381 1.00 0.00 25 ASN A CA 2
ATOM 1203 C C . ASN A 1 25 ? -0.916 -10.652 1.613 1.00 0.00 25 ASN A C 2
ATOM 1204 O O . ASN A 1 25 ? -1.429 -10.849 2.716 1.00 0.00 25 ASN A O 2
ATOM 1215 N N . CYS A 1 26 ? 0.398 -10.641 1.418 1.00 0.00 26 CYS A N 2
ATOM 1216 C CA . CYS A 1 26 ? 1.336 -10.864 2.512 1.00 0.00 26 CYS A CA 2
ATOM 1217 C C . CYS A 1 26 ? 1.819 -9.539 3.094 1.00 0.00 26 CYS A C 2
ATOM 1218 O O . CYS A 1 26 ? 2.401 -9.499 4.178 1.00 0.00 26 CYS A O 2
ATOM 1225 N N . LYS A 1 27 ? 1.573 -8.455 2.365 1.00 0.00 27 LYS A N 2
ATOM 1226 C CA . LYS A 1 27 ? 1.981 -7.127 2.807 1.00 0.00 27 LYS A CA 2
ATOM 1227 C C . LYS A 1 27 ? 3.498 -7.040 2.940 1.00 0.00 27 LYS A C 2
ATOM 1228 O O . LYS A 1 27 ? 4.017 -6.565 3.951 1.00 0.00 27 LYS A O 2
ATOM 1247 N N . LYS A 1 28 ? 4.205 -7.500 1.913 1.00 0.00 28 LYS A N 2
ATOM 1248 C CA . LYS A 1 28 ? 5.663 -7.471 1.913 1.00 0.00 28 LYS A CA 2
ATOM 1249 C C . LYS A 1 28 ? 6.183 -6.270 1.131 1.00 0.00 28 LYS A C 2
ATOM 1250 O O . LYS A 1 28 ? 5.614 -5.864 0.118 1.00 0.00 28 LYS A O 2
ATOM 1269 N N . PRO A 1 29 ? 7.293 -5.687 1.609 1.00 0.00 29 PRO A N 2
ATOM 1270 C CA . PRO A 1 29 ? 7.915 -4.525 0.969 1.00 0.00 29 PRO A CA 2
ATOM 1271 C C . PRO A 1 29 ? 8.558 -4.876 -0.369 1.00 0.00 29 PRO A C 2
ATOM 1272 O O . PRO A 1 29 ? 9.692 -5.356 -0.417 1.00 0.00 29 PRO A O 2
ATOM 1283 N N . LEU A 1 30 ? 7.829 -4.632 -1.452 1.00 0.00 30 LEU A N 2
ATOM 1284 C CA . LEU A 1 30 ? 8.329 -4.922 -2.792 1.00 0.00 30 LEU A CA 2
ATOM 1285 C C . LEU A 1 30 ? 9.326 -3.859 -3.243 1.00 0.00 30 LEU A C 2
ATOM 1286 O O . LEU A 1 30 ? 9.271 -2.714 -2.795 1.00 0.00 30 LEU A O 2
ATOM 1302 N N . GLN A 1 31 ? 10.234 -4.247 -4.133 1.00 0.00 31 GLN A N 2
ATOM 1303 C CA . GLN A 1 31 ? 11.241 -3.326 -4.646 1.00 0.00 31 GLN A CA 2
ATOM 1304 C C . GLN A 1 31 ? 10.981 -2.996 -6.112 1.00 0.00 31 GLN A C 2
ATOM 1305 O O . GLN A 1 31 ? 10.432 -3.809 -6.855 1.00 0.00 31 GLN A O 2
ATOM 1319 N N . LYS A 1 32 ? 11.379 -1.796 -6.523 1.00 0.00 32 LYS A N 2
ATOM 1320 C CA . LYS A 1 32 ? 11.191 -1.358 -7.901 1.00 0.00 32 LYS A CA 2
ATOM 1321 C C . LYS A 1 32 ? 11.769 -2.375 -8.879 1.00 0.00 32 LYS A C 2
ATOM 1322 O O . LYS A 1 32 ? 11.161 -2.677 -9.906 1.00 0.00 32 LYS A O 2
ATOM 1341 N N . GLY A 1 33 ? 12.945 -2.901 -8.554 1.00 0.00 33 GLY A N 2
ATOM 1342 C CA . GLY A 1 33 ? 13.584 -3.880 -9.414 1.00 0.00 33 GLY A CA 2
ATOM 1343 C C . GLY A 1 33 ? 12.808 -5.179 -9.490 1.00 0.00 33 GLY A C 2
ATOM 1344 O O . GLY A 1 33 ? 12.605 -5.726 -10.574 1.00 0.00 33 GLY A O 2
ATOM 1348 N N . GLN A 1 34 ? 12.375 -5.676 -8.336 1.00 0.00 34 GLN A N 2
ATOM 1349 C CA . GLN A 1 34 ? 11.619 -6.922 -8.276 1.00 0.00 34 GLN A CA 2
ATOM 1350 C C . GLN A 1 34 ? 10.421 -6.877 -9.219 1.00 0.00 34 GLN A C 2
ATOM 1351 O O . GLN A 1 34 ? 10.125 -5.841 -9.817 1.00 0.00 34 GLN A O 2
ATOM 1365 N N . THR A 1 35 ? 9.733 -8.007 -9.349 1.00 0.00 35 THR A N 2
ATOM 1366 C CA . THR A 1 35 ? 8.568 -8.097 -10.220 1.00 0.00 35 THR A CA 2
ATOM 1367 C C . THR A 1 35 ? 7.292 -8.299 -9.412 1.00 0.00 35 THR A C 2
ATOM 1368 O O . THR A 1 35 ? 7.261 -9.090 -8.470 1.00 0.00 35 THR A O 2
ATOM 1379 N N . ALA A 1 36 ? 6.239 -7.579 -9.787 1.00 0.00 36 ALA A N 2
ATOM 1380 C CA . ALA A 1 36 ? 4.959 -7.682 -9.099 1.00 0.00 36 ALA A CA 2
ATOM 1381 C C . ALA A 1 36 ? 3.857 -8.131 -10.052 1.00 0.00 36 ALA A C 2
ATOM 1382 O O . ALA A 1 36 ? 4.091 -8.306 -11.249 1.00 0.00 36 ALA A O 2
ATOM 1389 N N . TYR A 1 37 ? 2.657 -8.318 -9.516 1.00 0.00 37 TYR A N 2
ATOM 1390 C CA . TYR A 1 37 ? 1.519 -8.751 -10.319 1.00 0.00 37 TYR A CA 2
ATOM 1391 C C . TYR A 1 37 ? 0.313 -7.845 -10.089 1.00 0.00 37 TYR A C 2
ATOM 1392 O O . TYR A 1 37 ? 0.144 -7.284 -9.007 1.00 0.00 37 TYR A O 2
ATOM 1410 N N . GLN A 1 38 ? -0.521 -7.709 -11.114 1.00 0.00 38 GLN A N 2
ATOM 1411 C CA . GLN A 1 38 ? -1.711 -6.872 -11.024 1.00 0.00 38 GLN A CA 2
ATOM 1412 C C . GLN A 1 38 ? -2.903 -7.547 -11.694 1.00 0.00 38 GLN A C 2
ATOM 1413 O O . GLN A 1 38 ? -2.740 -8.341 -12.620 1.00 0.00 38 GLN A O 2
ATOM 1427 N N . ARG A 1 39 ? -4.102 -7.226 -11.219 1.00 0.00 39 ARG A N 2
ATOM 1428 C CA . ARG A 1 39 ? -5.322 -7.803 -11.771 1.00 0.00 39 ARG A CA 2
ATOM 1429 C C . ARG A 1 39 ? -5.969 -6.850 -12.773 1.00 0.00 39 ARG A C 2
ATOM 1430 O O . ARG A 1 39 ? -5.515 -5.721 -12.955 1.00 0.00 39 ARG A O 2
ATOM 1451 N N . LYS A 1 40 ? -7.032 -7.315 -13.420 1.00 0.00 40 LYS A N 2
ATOM 1452 C CA . LYS A 1 40 ? -7.743 -6.506 -14.403 1.00 0.00 40 LYS A CA 2
ATOM 1453 C C . LYS A 1 40 ? -8.750 -5.583 -13.723 1.00 0.00 40 LYS A C 2
ATOM 1454 O O . LYS A 1 40 ? -9.681 -6.043 -13.064 1.00 0.00 40 LYS A O 2
ATOM 1473 N N . GLY A 1 41 ? -8.557 -4.278 -13.890 1.00 0.00 41 GLY A N 2
ATOM 1474 C CA . GLY A 1 41 ? -9.457 -3.313 -13.287 1.0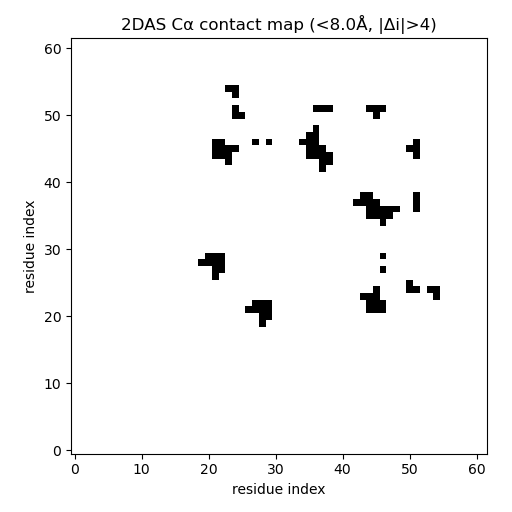0 0.00 41 GLY A CA 2
ATOM 1475 C C . GLY A 1 41 ? -9.246 -3.177 -11.793 1.00 0.00 41 GLY A C 2
ATOM 1476 O O . GLY A 1 41 ? -10.200 -3.230 -11.017 1.00 0.00 41 GLY A O 2
ATOM 1480 N N . SER A 1 42 ? -7.992 -3.004 -11.387 1.00 0.00 42 SER A N 2
ATOM 1481 C CA . SER A 1 42 ? -7.658 -2.866 -9.974 1.00 0.00 42 SER A CA 2
ATOM 1482 C C . SER A 1 42 ? -6.182 -2.524 -9.796 1.00 0.00 42 SER A C 2
ATOM 1483 O O . SER A 1 42 ? -5.319 -3.073 -10.480 1.00 0.00 42 SER A O 2
ATOM 1491 N N . ALA A 1 43 ? -5.900 -1.612 -8.871 1.00 0.00 43 ALA A N 2
ATOM 1492 C CA . ALA A 1 43 ? -4.529 -1.197 -8.601 1.00 0.00 43 ALA A CA 2
ATOM 1493 C C . ALA A 1 43 ? -3.812 -2.213 -7.718 1.00 0.00 43 ALA A C 2
ATOM 1494 O O . ALA A 1 43 ? -2.619 -2.468 -7.891 1.00 0.00 43 ALA A O 2
ATOM 1501 N N . HIS A 1 44 ? -4.545 -2.791 -6.772 1.00 0.00 44 HIS A N 2
ATOM 1502 C CA . HIS A 1 44 ? -3.979 -3.780 -5.862 1.00 0.00 44 HIS A CA 2
ATOM 1503 C C . HIS A 1 44 ? -2.943 -4.644 -6.575 1.00 0.00 44 HIS A C 2
ATOM 1504 O O . HIS A 1 44 ? -3.243 -5.291 -7.579 1.00 0.00 44 HIS A O 2
ATOM 1519 N N . LEU A 1 45 ? -1.722 -4.648 -6.051 1.00 0.00 45 LEU A N 2
ATOM 1520 C CA . LEU A 1 45 ? -0.640 -5.432 -6.638 1.00 0.00 45 LEU A CA 2
ATOM 1521 C C . LEU A 1 45 ? -0.328 -6.655 -5.782 1.00 0.00 45 LEU A C 2
ATOM 1522 O O . LEU A 1 45 ? -0.907 -6.841 -4.712 1.00 0.00 45 LEU A O 2
ATOM 1538 N N . PHE A 1 46 ? 0.593 -7.486 -6.260 1.00 0.00 46 PHE A N 2
ATOM 1539 C CA . PHE A 1 46 ? 0.984 -8.691 -5.538 1.00 0.00 46 PHE A CA 2
ATOM 1540 C C . PHE A 1 46 ? 2.465 -8.995 -5.749 1.00 0.00 46 PHE A C 2
ATOM 1541 O O . PHE A 1 46 ? 3.053 -8.603 -6.757 1.00 0.00 46 PHE A O 2
ATOM 1558 N N . CYS A 1 47 ? 3.061 -9.697 -4.791 1.00 0.00 47 CYS A N 2
ATOM 1559 C CA . CYS A 1 47 ? 4.472 -10.054 -4.870 1.00 0.00 47 CYS A CA 2
ATOM 1560 C C . CYS A 1 47 ? 4.676 -11.270 -5.770 1.00 0.00 47 CYS A C 2
ATOM 1561 O O . CYS A 1 47 ? 5.641 -11.337 -6.531 1.00 0.00 47 CYS A O 2
ATOM 1568 N N . SER A 1 48 ? 3.760 -12.229 -5.676 1.00 0.00 48 SER A N 2
ATOM 1569 C CA . SER A 1 48 ? 3.840 -13.444 -6.478 1.00 0.00 48 SER A CA 2
ATOM 1570 C C . SER A 1 48 ? 2.448 -13.994 -6.772 1.00 0.00 48 SER A C 2
ATOM 1571 O O . SER A 1 48 ? 1.454 -13.536 -6.207 1.00 0.00 48 SER A O 2
ATOM 1579 N N . THR A 1 49 ? 2.384 -14.980 -7.662 1.00 0.00 49 THR A N 2
ATOM 1580 C CA . THR A 1 49 ? 1.114 -15.593 -8.033 1.00 0.00 49 THR A CA 2
ATOM 1581 C C . THR A 1 49 ? 0.430 -16.217 -6.822 1.00 0.00 49 THR A C 2
ATOM 1582 O O . THR A 1 49 ? -0.769 -16.034 -6.610 1.00 0.00 49 THR A O 2
ATOM 1593 N N . THR A 1 50 ? 1.200 -16.955 -6.028 1.00 0.00 50 THR A N 2
ATOM 1594 C CA . THR A 1 50 ? 0.667 -17.606 -4.838 1.00 0.00 50 THR A CA 2
ATOM 1595 C C . THR A 1 50 ? -0.283 -16.683 -4.084 1.00 0.00 50 THR A C 2
ATOM 1596 O O . THR A 1 50 ? -1.302 -17.124 -3.552 1.00 0.00 50 THR A O 2
ATOM 1607 N N . CYS A 1 51 ? 0.056 -15.399 -4.042 1.00 0.00 51 CYS A N 2
ATOM 1608 C CA . CYS A 1 51 ? -0.767 -14.412 -3.354 1.00 0.00 51 CYS A CA 2
ATOM 1609 C C . CYS A 1 51 ? -1.903 -13.930 -4.251 1.00 0.00 51 CYS A C 2
ATOM 1610 O O . CYS A 1 51 ? -3.062 -13.889 -3.836 1.00 0.00 51 CYS A O 2
ATOM 1617 N N . LEU A 1 52 ? -1.563 -13.566 -5.483 1.00 0.00 52 LEU A N 2
ATOM 1618 C CA . LEU A 1 52 ? -2.554 -13.087 -6.440 1.00 0.00 52 LEU A CA 2
ATOM 1619 C C . LEU A 1 52 ? -3.811 -13.949 -6.399 1.00 0.00 52 LEU A C 2
ATOM 1620 O O . LEU A 1 52 ? -4.929 -13.438 -6.470 1.00 0.00 52 LEU A O 2
ATOM 1636 N N . SER A 1 53 ? -3.621 -15.259 -6.283 1.00 0.00 53 SER A N 2
ATOM 1637 C CA . SER A 1 53 ? -4.740 -16.193 -6.235 1.00 0.00 53 SER A CA 2
ATOM 1638 C C . SER A 1 53 ? -5.267 -16.335 -4.810 1.00 0.00 53 SER A C 2
ATOM 1639 O O . SER A 1 53 ? -6.475 -16.294 -4.576 1.00 0.00 53 SER A O 2
ATOM 1647 N N . SER A 1 54 ? -4.352 -16.504 -3.861 1.00 0.00 54 SER A N 2
ATOM 1648 C CA . SER A 1 54 ? -4.724 -16.656 -2.459 1.00 0.00 54 SER A CA 2
ATOM 1649 C C . SER A 1 54 ? -5.711 -15.572 -2.038 1.00 0.00 54 SER A C 2
ATOM 1650 O O . SER A 1 54 ? -6.733 -15.855 -1.413 1.00 0.00 54 SER A O 2
ATOM 1658 N N . PHE A 1 55 ? -5.396 -14.328 -2.384 1.00 0.00 55 PHE A N 2
ATOM 1659 C CA . PHE A 1 55 ? -6.254 -13.199 -2.041 1.00 0.00 55 PHE A CA 2
ATOM 1660 C C . PHE A 1 55 ? -7.720 -13.530 -2.306 1.00 0.00 55 PHE A C 2
ATOM 1661 O O . PHE A 1 55 ? -8.571 -13.370 -1.432 1.00 0.00 55 PHE A O 2
ATOM 1678 N N . SER A 1 56 ? -8.006 -13.991 -3.519 1.00 0.00 56 SER A N 2
ATOM 1679 C CA . SER A 1 56 ? -9.369 -14.341 -3.902 1.00 0.00 56 SER A CA 2
ATOM 1680 C C . SER A 1 56 ? -9.576 -15.852 -3.855 1.00 0.00 56 SER A C 2
ATOM 1681 O O . SER A 1 56 ? -9.333 -16.554 -4.837 1.00 0.00 56 SER A O 2
ATOM 1689 N N . SER A 1 57 ? -10.028 -16.345 -2.707 1.00 0.00 57 SER A N 2
ATOM 1690 C CA . SER A 1 57 ? -10.265 -17.773 -2.529 1.00 0.00 57 SER A CA 2
ATOM 1691 C C . SER A 1 57 ? -11.329 -18.272 -3.501 1.00 0.00 57 SER A C 2
ATOM 1692 O O . SER A 1 57 ? -11.112 -19.233 -4.238 1.00 0.00 57 SER A O 2
ATOM 1700 N N . GLY A 1 58 ? -12.483 -17.611 -3.496 1.00 0.00 58 GLY A N 2
ATOM 1701 C CA . GLY A 1 58 ? -13.565 -18.002 -4.381 1.00 0.00 58 GLY A CA 2
ATOM 1702 C C . GLY A 1 58 ? -14.061 -16.851 -5.234 1.00 0.00 58 GLY A C 2
ATOM 1703 O O . GLY A 1 58 ? -13.468 -15.772 -5.264 1.00 0.00 58 GLY A O 2
ATOM 1707 N N . PRO A 1 59 ? -15.172 -17.075 -5.950 1.00 0.00 59 PRO A N 2
ATOM 1708 C CA . PRO A 1 59 ? -15.771 -16.060 -6.822 1.00 0.00 59 PRO A CA 2
ATOM 1709 C C . PRO A 1 59 ? -16.393 -14.913 -6.034 1.00 0.00 59 PRO A C 2
ATOM 1710 O O . PRO A 1 59 ? -16.976 -15.122 -4.970 1.00 0.00 59 PRO A O 2
ATOM 1721 N N . SER A 1 60 ? -16.264 -13.700 -6.562 1.00 0.00 60 SER A N 2
ATOM 1722 C CA . SER A 1 60 ? -16.811 -12.518 -5.906 1.00 0.00 60 SER A CA 2
ATOM 1723 C C . SER A 1 60 ? -18.336 -12.538 -5.934 1.00 0.00 60 SER A C 2
ATOM 1724 O O . SER A 1 60 ? -18.944 -13.346 -6.635 1.00 0.00 60 SER A O 2
ATOM 1732 N N . SER A 1 61 ? -18.947 -11.641 -5.166 1.00 0.00 61 SER A N 2
ATOM 1733 C CA . SER A 1 61 ? -20.401 -11.557 -5.099 1.00 0.00 61 SER A CA 2
ATOM 1734 C C . SER A 1 61 ? -20.919 -10.401 -5.950 1.00 0.00 61 SER A C 2
ATOM 1735 O O . SER A 1 61 ? -20.369 -9.301 -5.922 1.00 0.00 61 SER A O 2
ATOM 1743 N N . GLY A 1 62 ? -21.980 -10.661 -6.707 1.00 0.00 62 GLY A N 2
ATOM 1744 C CA . GLY A 1 62 ? -22.555 -9.633 -7.556 1.00 0.00 62 GLY A CA 2
ATOM 1745 C C . GLY A 1 62 ? -21.630 -9.233 -8.689 1.00 0.00 62 GLY A C 2
ATOM 1746 O O . GLY A 1 62 ? -22.083 -8.586 -9.631 1.00 0.00 62 GLY A O 2
ATOM 1751 N N . GLY A 1 1 ? 8.224 24.012 45.672 1.00 0.00 1 GLY A N 3
ATOM 1752 C CA . GLY A 1 1 ? 7.764 24.758 44.515 1.00 0.00 1 GLY A CA 3
ATOM 1753 C C . GLY A 1 1 ? 7.808 23.937 43.241 1.00 0.00 1 GLY A C 3
ATOM 1754 O O . GLY A 1 1 ? 8.237 22.783 43.253 1.00 0.00 1 GLY A O 3
ATOM 1758 N N . SER A 1 2 ? 7.363 24.533 42.140 1.00 0.00 2 SER A N 3
ATOM 1759 C CA . SER A 1 2 ? 7.349 23.847 40.852 1.00 0.00 2 SER A CA 3
ATOM 1760 C C . SER A 1 2 ? 7.429 24.848 39.703 1.00 0.00 2 SER A C 3
ATOM 1761 O O . SER A 1 2 ? 7.418 26.060 39.919 1.00 0.00 2 SER A O 3
ATOM 1769 N N . SER A 1 3 ? 7.510 24.331 38.482 1.00 0.00 3 SER A N 3
ATOM 1770 C CA . SER A 1 3 ? 7.596 25.177 37.297 1.00 0.00 3 SER A CA 3
ATOM 1771 C C . SER A 1 3 ? 6.797 24.580 36.143 1.00 0.00 3 SER A C 3
ATOM 1772 O O . SER A 1 3 ? 6.636 23.364 36.049 1.00 0.00 3 SER A O 3
ATOM 1780 N N . GLY A 1 4 ? 6.298 25.446 35.267 1.00 0.00 4 GLY A N 3
ATOM 1781 C CA . GLY A 1 4 ? 5.521 24.987 34.130 1.00 0.00 4 GLY A CA 3
ATOM 1782 C C . GLY A 1 4 ? 6.125 25.410 32.806 1.00 0.00 4 GLY A C 3
ATOM 1783 O O . GLY A 1 4 ? 7.160 26.076 32.772 1.00 0.00 4 GLY A O 3
ATOM 1787 N N . SER A 1 5 ? 5.478 25.022 31.711 1.00 0.00 5 SER A N 3
ATOM 1788 C CA . SER A 1 5 ? 5.961 25.361 30.378 1.00 0.00 5 SER A CA 3
ATOM 1789 C C . SER A 1 5 ? 4.953 24.941 29.312 1.00 0.00 5 SER A C 3
ATOM 1790 O O . SER A 1 5 ? 3.940 24.311 29.614 1.00 0.00 5 SER A O 3
ATOM 1798 N N . SER A 1 6 ? 5.239 25.296 28.063 1.00 0.00 6 SER A N 3
ATOM 1799 C CA . SER A 1 6 ? 4.357 24.960 26.952 1.00 0.00 6 SER A CA 3
ATOM 1800 C C . SER A 1 6 ? 5.158 24.713 25.678 1.00 0.00 6 SER A C 3
ATOM 1801 O O . SER A 1 6 ? 6.382 24.838 25.666 1.00 0.00 6 SER A O 3
ATOM 1809 N N . GLY A 1 7 ? 4.457 24.361 24.604 1.00 0.00 7 GLY A N 3
ATOM 1810 C CA . GLY A 1 7 ? 5.119 24.101 23.339 1.00 0.00 7 GLY A CA 3
ATOM 1811 C C . GLY A 1 7 ? 4.275 23.254 22.407 1.00 0.00 7 GLY A C 3
ATOM 1812 O O . GLY A 1 7 ? 3.625 22.303 22.841 1.00 0.00 7 GLY A O 3
ATOM 1816 N N . GLN A 1 8 ? 4.284 23.600 21.124 1.00 0.00 8 GLN A N 3
ATOM 1817 C CA . GLN A 1 8 ? 3.512 22.866 20.129 1.00 0.00 8 GLN A CA 3
ATOM 1818 C C . GLN A 1 8 ? 4.112 23.038 18.737 1.00 0.00 8 GLN A C 3
ATOM 1819 O O . GLN A 1 8 ? 4.619 24.102 18.381 1.00 0.00 8 GLN A O 3
ATOM 1833 N N . PRO A 1 9 ? 4.053 21.968 17.930 1.00 0.00 9 PRO A N 3
ATOM 1834 C CA . PRO A 1 9 ? 4.586 21.977 16.565 1.00 0.00 9 PRO A CA 3
ATOM 1835 C C . PRO A 1 9 ? 3.762 22.852 15.627 1.00 0.00 9 PRO A C 3
ATOM 1836 O O . PRO A 1 9 ? 2.706 23.362 16.003 1.00 0.00 9 PRO A O 3
ATOM 1847 N N . THR A 1 10 ? 4.250 23.022 14.402 1.00 0.00 10 THR A N 3
ATOM 1848 C CA . THR A 1 10 ? 3.559 23.836 13.410 1.00 0.00 10 THR A CA 3
ATOM 1849 C C . THR A 1 10 ? 3.044 22.980 12.258 1.00 0.00 10 THR A C 3
ATOM 1850 O O . THR A 1 10 ? 3.123 23.375 11.095 1.00 0.00 10 THR A O 3
ATOM 1861 N N . ALA A 1 11 ? 2.516 21.806 12.589 1.00 0.00 11 ALA A N 3
ATOM 1862 C CA . ALA A 1 11 ? 1.986 20.895 11.582 1.00 0.00 11 ALA A CA 3
ATOM 1863 C C . ALA A 1 11 ? 0.507 21.162 11.325 1.00 0.00 11 ALA A C 3
ATOM 1864 O O . ALA A 1 11 ? -0.111 21.984 12.001 1.00 0.00 11 ALA A O 3
ATOM 1871 N N . GLN A 1 12 ? -0.054 20.463 10.344 1.00 0.00 12 GLN A N 3
ATOM 1872 C CA . GLN A 1 12 ? -1.461 20.626 9.997 1.00 0.00 12 GLN A CA 3
ATOM 1873 C C . GLN A 1 12 ? -2.171 19.277 9.956 1.00 0.00 12 GLN A C 3
ATOM 1874 O O . GLN A 1 12 ? -3.214 19.095 10.583 1.00 0.00 12 GLN A O 3
ATOM 1888 N N . GLN A 1 13 ? -1.600 18.336 9.211 1.00 0.00 13 GLN A N 3
ATOM 1889 C CA . GLN A 1 13 ? -2.180 17.004 9.087 1.00 0.00 13 GLN A CA 3
ATOM 1890 C C . GLN A 1 13 ? -1.245 16.072 8.324 1.00 0.00 13 GLN A C 3
ATOM 1891 O O . GLN A 1 13 ? -0.560 16.492 7.393 1.00 0.00 13 GLN A O 3
ATOM 1905 N N . GLN A 1 14 ? -1.223 14.805 8.726 1.00 0.00 14 GLN A N 3
ATOM 1906 C CA . GLN A 1 14 ? -0.371 13.814 8.080 1.00 0.00 14 GLN A CA 3
ATOM 1907 C C . GLN A 1 14 ? -0.707 12.408 8.565 1.00 0.00 14 GLN A C 3
ATOM 1908 O O . GLN A 1 14 ? -0.765 12.152 9.768 1.00 0.00 14 GLN A O 3
ATOM 1922 N N . LEU A 1 15 ? -0.929 11.499 7.621 1.00 0.00 15 LEU A N 3
ATOM 1923 C CA . LEU A 1 15 ? -1.260 10.118 7.952 1.00 0.00 15 LEU A CA 3
ATOM 1924 C C . LEU A 1 15 ? -0.304 9.149 7.263 1.00 0.00 15 LEU A C 3
ATOM 1925 O O . LEU A 1 15 ? 0.328 8.315 7.913 1.00 0.00 15 LEU A O 3
ATOM 1941 N N . THR A 1 16 ? -0.201 9.264 5.943 1.00 0.00 16 THR A N 3
ATOM 1942 C CA . THR A 1 16 ? 0.678 8.400 5.166 1.00 0.00 16 THR A CA 3
ATOM 1943 C C . THR A 1 16 ? 0.989 9.013 3.805 1.00 0.00 16 THR A C 3
ATOM 1944 O O . THR A 1 16 ? 0.144 9.673 3.202 1.00 0.00 16 THR A O 3
ATOM 1955 N N . LYS A 1 17 ? 2.208 8.789 3.326 1.00 0.00 17 LYS A N 3
ATOM 1956 C CA . LYS A 1 17 ? 2.632 9.318 2.035 1.00 0.00 17 LYS A CA 3
ATOM 1957 C C . LYS A 1 17 ? 3.117 8.197 1.121 1.00 0.00 17 LYS A C 3
ATOM 1958 O O . LYS A 1 17 ? 3.580 7.150 1.574 1.00 0.00 17 LYS A O 3
ATOM 1977 N N . PRO A 1 18 ? 3.010 8.419 -0.197 1.00 0.00 18 PRO A N 3
ATOM 1978 C CA . PRO A 1 18 ? 3.434 7.440 -1.202 1.00 0.00 18 PRO A CA 3
ATOM 1979 C C . PRO A 1 18 ? 4.950 7.280 -1.253 1.00 0.00 18 PRO A C 3
ATOM 1980 O O . PRO A 1 18 ? 5.626 7.935 -2.045 1.00 0.00 18 PRO A O 3
ATOM 1991 N N . ALA A 1 19 ? 5.477 6.406 -0.402 1.00 0.00 19 ALA A N 3
ATOM 1992 C CA . ALA A 1 19 ? 6.913 6.159 -0.352 1.00 0.00 19 ALA A CA 3
ATOM 1993 C C . ALA A 1 19 ? 7.269 4.852 -1.052 1.00 0.00 19 ALA A C 3
ATOM 1994 O O . ALA A 1 19 ? 8.196 4.801 -1.861 1.00 0.00 19 ALA A O 3
ATOM 2001 N N . LYS A 1 20 ? 6.529 3.795 -0.736 1.00 0.00 20 LYS A N 3
ATOM 2002 C CA . LYS A 1 20 ? 6.766 2.487 -1.334 1.00 0.00 20 LYS A CA 3
ATOM 2003 C C . LYS A 1 20 ? 5.465 1.701 -1.458 1.00 0.00 20 LYS A C 3
ATOM 2004 O O . LYS A 1 20 ? 4.408 2.159 -1.022 1.00 0.00 20 LYS A O 3
ATOM 2023 N N . ILE A 1 21 ? 5.549 0.516 -2.053 1.00 0.00 21 ILE A N 3
ATOM 2024 C CA . ILE A 1 21 ? 4.378 -0.334 -2.231 1.00 0.00 21 ILE A CA 3
ATOM 2025 C C . ILE A 1 21 ? 4.586 -1.699 -1.584 1.00 0.00 21 ILE A C 3
ATOM 2026 O O . ILE A 1 21 ? 5.712 -2.190 -1.492 1.00 0.00 21 ILE A O 3
ATOM 2042 N N . THR A 1 22 ? 3.492 -2.309 -1.138 1.00 0.00 22 THR A N 3
ATOM 2043 C CA . THR A 1 22 ? 3.554 -3.619 -0.501 1.00 0.00 22 THR A CA 3
ATOM 2044 C C . THR A 1 22 ? 2.486 -4.552 -1.058 1.00 0.00 22 THR A C 3
ATOM 2045 O O . THR A 1 22 ? 1.429 -4.107 -1.506 1.00 0.00 22 THR A O 3
ATOM 2056 N N . CYS A 1 23 ? 2.768 -5.851 -1.028 1.00 0.00 23 CYS A N 3
ATOM 2057 C CA . CYS A 1 23 ? 1.831 -6.849 -1.531 1.00 0.00 23 CYS A CA 3
ATOM 2058 C C . CYS A 1 23 ? 0.482 -6.730 -0.829 1.00 0.00 23 CYS A C 3
ATOM 2059 O O . CYS A 1 23 ? 0.416 -6.547 0.386 1.00 0.00 23 CYS A O 3
ATOM 2066 N N . ALA A 1 24 ? -0.593 -6.836 -1.603 1.00 0.00 24 ALA A N 3
ATOM 2067 C CA . ALA A 1 24 ? -1.941 -6.743 -1.057 1.00 0.00 24 ALA A CA 3
ATOM 2068 C C . ALA A 1 24 ? -2.384 -8.074 -0.460 1.00 0.00 24 ALA A C 3
ATOM 2069 O O . ALA A 1 24 ? -3.574 -8.306 -0.251 1.00 0.00 24 ALA A O 3
ATOM 2076 N N . ASN A 1 25 ? -1.419 -8.946 -0.187 1.00 0.00 25 ASN A N 3
ATOM 2077 C CA . ASN A 1 25 ? -1.711 -10.255 0.385 1.00 0.00 25 ASN A CA 3
ATOM 2078 C C . ASN A 1 25 ? -0.846 -10.517 1.615 1.00 0.00 25 ASN A C 3
ATOM 2079 O O . ASN A 1 25 ? -1.357 -10.689 2.722 1.00 0.00 25 ASN A O 3
ATOM 2090 N N . CYS A 1 26 ? 0.467 -10.545 1.412 1.00 0.00 26 CYS A N 3
ATOM 2091 C CA . CYS A 1 26 ? 1.405 -10.785 2.503 1.00 0.00 26 CYS A CA 3
ATOM 2092 C C . CYS A 1 26 ? 1.869 -9.469 3.121 1.00 0.00 26 CYS A C 3
ATOM 2093 O O . CYS A 1 26 ? 2.443 -9.449 4.209 1.00 0.00 26 CYS A O 3
ATOM 2100 N N . LYS A 1 27 ? 1.615 -8.370 2.418 1.00 0.00 27 LYS A N 3
ATOM 2101 C CA . LYS A 1 27 ? 2.005 -7.049 2.896 1.00 0.00 27 LYS A CA 3
ATOM 2102 C C . LYS A 1 27 ? 3.520 -6.944 3.032 1.00 0.00 27 LYS A C 3
ATOM 2103 O O . LYS A 1 27 ? 4.031 -6.449 4.037 1.00 0.00 27 LYS A O 3
ATOM 2122 N N . LYS A 1 28 ? 4.235 -7.412 2.014 1.00 0.00 28 LYS A N 3
ATOM 2123 C CA . LYS A 1 28 ? 5.692 -7.369 2.018 1.00 0.00 28 LYS A CA 3
ATOM 2124 C C . LYS A 1 28 ? 6.203 -6.185 1.203 1.00 0.00 28 LYS A C 3
ATOM 2125 O O . LYS A 1 28 ? 5.593 -5.768 0.219 1.00 0.00 28 LYS A O 3
ATOM 2144 N N . PRO A 1 29 ? 7.351 -5.630 1.620 1.00 0.00 29 PRO A N 3
ATOM 2145 C CA . PRO A 1 29 ? 7.971 -4.488 0.941 1.00 0.00 29 PRO A CA 3
ATOM 2146 C C . PRO A 1 29 ? 8.534 -4.862 -0.426 1.00 0.00 29 PRO A C 3
ATOM 2147 O O . PRO A 1 29 ? 9.629 -5.417 -0.527 1.00 0.00 29 PRO A O 3
ATOM 2158 N N . LEU A 1 30 ? 7.780 -4.554 -1.475 1.00 0.00 30 LEU A N 3
ATOM 2159 C CA . LEU A 1 30 ? 8.204 -4.857 -2.837 1.00 0.00 30 LEU A CA 3
ATOM 2160 C C . LEU A 1 30 ? 9.225 -3.836 -3.329 1.00 0.00 30 LEU A C 3
ATOM 2161 O O . LEU A 1 30 ? 9.012 -2.629 -3.219 1.00 0.00 30 LEU A O 3
ATOM 2177 N N . GLN A 1 31 ? 10.332 -4.330 -3.875 1.00 0.00 31 GLN A N 3
ATOM 2178 C CA . GLN A 1 31 ? 11.385 -3.460 -4.385 1.00 0.00 31 GLN A CA 3
ATOM 2179 C C . GLN A 1 31 ? 11.277 -3.305 -5.899 1.00 0.00 31 GLN A C 3
ATOM 2180 O O . GLN A 1 31 ? 10.801 -4.204 -6.593 1.00 0.00 31 GLN A O 3
ATOM 2194 N N . LYS A 1 32 ? 11.723 -2.160 -6.405 1.00 0.00 32 LYS A N 3
ATOM 2195 C CA . LYS A 1 32 ? 11.678 -1.887 -7.836 1.00 0.00 32 LYS A CA 3
ATOM 2196 C C . LYS A 1 32 ? 12.102 -3.114 -8.638 1.00 0.00 32 LYS A C 3
ATOM 2197 O O . LYS A 1 32 ? 11.438 -3.499 -9.599 1.00 0.00 32 LYS A O 3
ATOM 2216 N N . GLY A 1 33 ? 13.212 -3.725 -8.234 1.00 0.00 33 GLY A N 3
ATOM 2217 C CA . GLY A 1 33 ? 13.704 -4.902 -8.925 1.00 0.00 33 GLY A CA 3
ATOM 2218 C C . GLY A 1 33 ? 12.658 -5.995 -9.024 1.00 0.00 33 GLY A C 3
ATOM 2219 O O . GLY A 1 33 ? 12.550 -6.667 -10.050 1.00 0.00 33 GLY A O 3
ATOM 2223 N N . GLN A 1 34 ? 11.889 -6.175 -7.955 1.00 0.00 34 GLN A N 3
ATOM 2224 C CA . GLN A 1 34 ? 10.849 -7.197 -7.926 1.00 0.00 34 GLN A CA 3
ATOM 2225 C C . GLN A 1 34 ? 9.640 -6.767 -8.751 1.00 0.00 34 GLN A C 3
ATOM 2226 O O . GLN A 1 34 ? 9.144 -5.649 -8.609 1.00 0.00 34 GLN A O 3
ATOM 2240 N N . THR A 1 35 ? 9.171 -7.662 -9.615 1.00 0.00 35 THR A N 3
ATOM 2241 C CA . THR A 1 35 ? 8.021 -7.375 -10.463 1.00 0.00 35 THR A CA 3
ATOM 2242 C C . THR A 1 35 ? 6.721 -7.440 -9.670 1.00 0.00 35 THR A C 3
ATOM 2243 O O . THR A 1 35 ? 6.676 -8.012 -8.581 1.00 0.00 35 THR A O 3
ATOM 2254 N N . ALA A 1 36 ? 5.666 -6.850 -10.222 1.00 0.00 36 ALA A N 3
ATOM 2255 C CA . ALA A 1 36 ? 4.364 -6.844 -9.566 1.00 0.00 36 ALA A CA 3
ATOM 2256 C C . ALA A 1 36 ? 3.324 -7.579 -10.404 1.00 0.00 36 ALA A C 3
ATOM 2257 O O . ALA A 1 36 ? 3.358 -7.533 -11.634 1.00 0.00 36 ALA A O 3
ATOM 2264 N N . TYR A 1 37 ? 2.400 -8.256 -9.731 1.00 0.00 37 TYR A N 3
ATOM 2265 C CA . TYR A 1 37 ? 1.352 -9.004 -10.414 1.00 0.00 37 TYR A CA 3
ATOM 2266 C C . TYR A 1 37 ? -0.030 -8.493 -10.015 1.00 0.00 37 TYR A C 3
ATOM 2267 O O . TYR A 1 37 ? -0.327 -8.337 -8.831 1.00 0.00 37 TYR A O 3
ATOM 2285 N N . GLN A 1 38 ? -0.869 -8.236 -11.013 1.00 0.00 38 GLN A N 3
ATOM 2286 C CA . GLN A 1 38 ? -2.219 -7.743 -10.767 1.00 0.00 38 GLN A CA 3
ATOM 2287 C C . GLN A 1 38 ? -3.203 -8.321 -11.779 1.00 0.00 38 GLN A C 3
ATOM 2288 O O . GLN A 1 38 ? -2.805 -8.981 -12.739 1.00 0.00 38 GLN A O 3
ATOM 2302 N N . ARG A 1 39 ? -4.489 -8.070 -11.556 1.00 0.00 39 ARG A N 3
ATOM 2303 C CA . ARG A 1 39 ? -5.530 -8.568 -12.448 1.00 0.00 39 ARG A CA 3
ATOM 2304 C C . ARG A 1 39 ? -6.387 -7.421 -12.976 1.00 0.00 39 ARG A C 3
ATOM 2305 O O . ARG A 1 39 ? -6.638 -6.443 -12.271 1.00 0.00 39 ARG A O 3
ATOM 2326 N N . LYS A 1 40 ? -6.833 -7.548 -14.221 1.00 0.00 40 LYS A N 3
ATOM 2327 C CA . LYS A 1 40 ? -7.662 -6.524 -14.845 1.00 0.00 40 LYS A CA 3
ATOM 2328 C C . LYS A 1 40 ? -8.682 -5.972 -13.855 1.00 0.00 40 LYS A C 3
ATOM 2329 O O . LYS A 1 40 ? -9.464 -6.722 -13.271 1.00 0.00 40 LYS A O 3
ATOM 2348 N N . GLY A 1 41 ? -8.670 -4.655 -13.670 1.00 0.00 41 GLY A N 3
ATOM 2349 C CA . GLY A 1 41 ? -9.599 -4.026 -12.751 1.00 0.00 41 GLY A CA 3
ATOM 2350 C C . GLY A 1 41 ? -9.065 -3.971 -11.333 1.00 0.00 41 GLY A C 3
ATOM 2351 O O . GLY A 1 41 ? -9.231 -2.968 -10.639 1.00 0.00 41 GLY A O 3
ATOM 2355 N N . SER A 1 42 ? -8.423 -5.052 -10.902 1.00 0.00 42 SER A N 3
ATOM 2356 C CA . SER A 1 42 ? -7.867 -5.125 -9.556 1.00 0.00 42 SER A CA 3
ATOM 2357 C C . SER A 1 42 ? -6.609 -4.271 -9.441 1.00 0.00 42 SER A C 3
ATOM 2358 O O . SER A 1 42 ? -5.516 -4.703 -9.809 1.00 0.00 42 SER A O 3
ATOM 2366 N N . ALA A 1 43 ? -6.770 -3.056 -8.927 1.00 0.00 43 ALA A N 3
ATOM 2367 C CA . ALA A 1 43 ? -5.648 -2.141 -8.761 1.00 0.00 43 ALA A CA 3
ATOM 2368 C C . ALA A 1 43 ? -4.597 -2.726 -7.825 1.00 0.00 43 ALA A C 3
ATOM 2369 O O . ALA A 1 43 ? -3.397 -2.638 -8.089 1.00 0.00 43 ALA A O 3
ATOM 2376 N N . HIS A 1 44 ? -5.054 -3.323 -6.729 1.00 0.00 44 HIS A N 3
ATOM 2377 C CA . HIS A 1 44 ? -4.151 -3.923 -5.752 1.00 0.00 44 HIS A CA 3
ATOM 2378 C C . HIS A 1 44 ? -3.091 -4.775 -6.444 1.00 0.00 44 HIS A C 3
ATOM 2379 O O . HIS A 1 44 ? -3.401 -5.571 -7.331 1.00 0.00 44 HIS A O 3
ATOM 2394 N N . LEU A 1 45 ? -1.840 -4.602 -6.032 1.00 0.00 45 LEU A N 3
ATOM 2395 C CA . LEU A 1 45 ? -0.733 -5.355 -6.613 1.00 0.00 45 LEU A CA 3
ATOM 2396 C C . LEU A 1 45 ? -0.369 -6.550 -5.738 1.00 0.00 45 LEU A C 3
ATOM 2397 O O . LEU A 1 45 ? -0.897 -6.711 -4.637 1.00 0.00 45 LEU A O 3
ATOM 2413 N N . PHE A 1 46 ? 0.538 -7.385 -6.233 1.00 0.00 46 PHE A N 3
ATOM 2414 C CA . PHE A 1 46 ? 0.974 -8.565 -5.496 1.00 0.00 46 PHE A CA 3
ATOM 2415 C C . PHE A 1 46 ? 2.461 -8.827 -5.719 1.00 0.00 46 PHE A C 3
ATOM 2416 O O . PHE A 1 46 ? 3.040 -8.379 -6.709 1.00 0.00 46 PHE A O 3
ATOM 2433 N N . CYS A 1 47 ? 3.073 -9.556 -4.791 1.00 0.00 47 CYS A N 3
ATOM 2434 C CA . CYS A 1 47 ? 4.492 -9.878 -4.884 1.00 0.00 47 CYS A CA 3
ATOM 2435 C C . CYS A 1 47 ? 4.725 -11.033 -5.853 1.00 0.00 47 CYS A C 3
ATOM 2436 O O . CYS A 1 47 ? 5.643 -10.995 -6.673 1.00 0.00 47 CYS A O 3
ATOM 2443 N N . SER A 1 48 ? 3.887 -12.061 -5.753 1.00 0.00 48 SER A N 3
ATOM 2444 C CA . SER A 1 48 ? 4.004 -13.229 -6.618 1.00 0.00 48 SER A CA 3
ATOM 2445 C C . SER A 1 48 ? 2.634 -13.847 -6.883 1.00 0.00 48 SER A C 3
ATOM 2446 O O . SER A 1 48 ? 1.616 -13.368 -6.384 1.00 0.00 48 SER A O 3
ATOM 2454 N N . THR A 1 49 ? 2.617 -14.916 -7.674 1.00 0.00 49 THR A N 3
ATOM 2455 C CA . THR A 1 49 ? 1.375 -15.599 -8.008 1.00 0.00 49 THR A CA 3
ATOM 2456 C C . THR A 1 49 ? 0.692 -16.143 -6.758 1.00 0.00 49 THR A C 3
ATOM 2457 O O . THR A 1 49 ? -0.483 -15.870 -6.510 1.00 0.00 49 THR A O 3
ATOM 2468 N N . THR A 1 50 ? 1.437 -16.913 -5.971 1.00 0.00 50 THR A N 3
ATOM 2469 C CA . THR A 1 50 ? 0.903 -17.495 -4.746 1.00 0.00 50 THR A CA 3
ATOM 2470 C C . THR A 1 50 ? -0.106 -16.562 -4.088 1.00 0.00 50 THR A C 3
ATOM 2471 O O . THR A 1 50 ? -1.193 -16.985 -3.694 1.00 0.00 50 THR A O 3
ATOM 2482 N N . CYS A 1 51 ? 0.259 -15.290 -3.972 1.00 0.00 51 CYS A N 3
ATOM 2483 C CA . CYS A 1 51 ? -0.615 -14.295 -3.362 1.00 0.00 51 CYS A CA 3
ATOM 2484 C C . CYS A 1 51 ? -1.705 -13.858 -4.336 1.00 0.00 51 CYS A C 3
ATOM 2485 O O . CYS A 1 51 ? -2.894 -13.901 -4.016 1.00 0.00 51 CYS A O 3
ATOM 2492 N N . LEU A 1 52 ? -1.293 -13.437 -5.527 1.00 0.00 52 LEU A N 3
ATOM 2493 C CA . LEU A 1 52 ? -2.233 -12.992 -6.549 1.00 0.00 52 LEU A CA 3
ATOM 2494 C C . LEU A 1 52 ? -3.503 -13.837 -6.526 1.00 0.00 52 LEU A C 3
ATOM 2495 O O . LEU A 1 52 ? -4.614 -13.307 -6.534 1.00 0.00 52 LEU A O 3
ATOM 2511 N N . SER A 1 53 ? -3.330 -15.155 -6.496 1.00 0.00 53 SER A N 3
ATOM 2512 C CA . SER A 1 53 ? -4.462 -16.074 -6.473 1.00 0.00 53 SER A CA 3
ATOM 2513 C C . SER A 1 53 ? -5.042 -16.187 -5.066 1.00 0.00 53 SER A C 3
ATOM 2514 O O . SER A 1 53 ? -6.256 -16.117 -4.876 1.00 0.00 53 SER A O 3
ATOM 2522 N N . SER A 1 54 ? -4.164 -16.362 -4.084 1.00 0.00 54 SER A N 3
ATOM 2523 C CA . SER A 1 54 ? -4.587 -16.488 -2.694 1.00 0.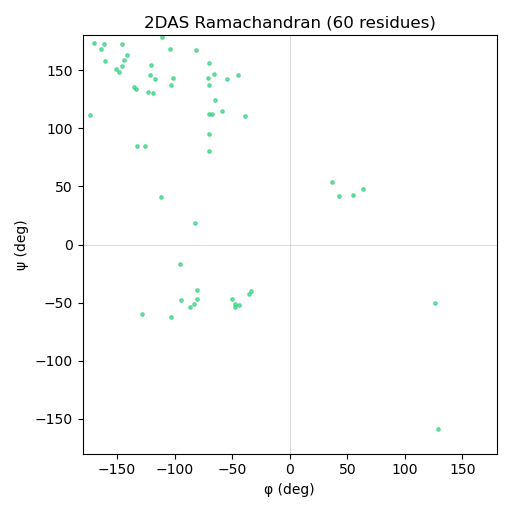00 54 SER A CA 3
ATOM 2524 C C . SER A 1 54 ? -5.604 -15.409 -2.335 1.00 0.00 54 SER A C 3
ATOM 2525 O O . SER A 1 54 ? -6.696 -15.705 -1.851 1.00 0.00 54 SER A O 3
ATOM 2533 N N . PHE A 1 55 ? -5.236 -14.155 -2.577 1.00 0.00 55 PHE A N 3
ATOM 2534 C CA . PHE A 1 55 ? -6.114 -13.029 -2.279 1.00 0.00 55 PHE A CA 3
ATOM 2535 C C . PHE A 1 55 ? -7.486 -13.227 -2.916 1.00 0.00 55 PHE A C 3
ATOM 2536 O O . PHE A 1 55 ? -8.513 -13.139 -2.244 1.00 0.00 55 PHE A O 3
ATOM 2553 N N . SER A 1 56 ? -7.494 -13.493 -4.219 1.00 0.00 56 SER A N 3
ATOM 2554 C CA . SER A 1 56 ? -8.740 -13.698 -4.949 1.00 0.00 56 SER A CA 3
ATOM 2555 C C . SER A 1 56 ? -9.715 -14.541 -4.134 1.00 0.00 56 SER A C 3
ATOM 2556 O O . SER A 1 56 ? -9.326 -15.202 -3.171 1.00 0.00 56 SER A O 3
ATOM 2564 N N . SER A 1 57 ? -10.984 -14.513 -4.527 1.00 0.00 57 SER A N 3
ATOM 2565 C CA . SER A 1 57 ? -12.017 -15.271 -3.832 1.00 0.00 57 SER A CA 3
ATOM 2566 C C . SER A 1 57 ? -12.638 -16.316 -4.754 1.00 0.00 57 SER A C 3
ATOM 2567 O O . SER A 1 57 ? -12.336 -16.367 -5.945 1.00 0.00 57 SER A O 3
ATOM 2575 N N . GLY A 1 58 ? -13.509 -17.149 -4.192 1.00 0.00 58 GLY A N 3
ATOM 2576 C CA . GLY A 1 58 ? -14.159 -18.182 -4.977 1.00 0.00 58 GLY A CA 3
ATOM 2577 C C . GLY A 1 58 ? -14.656 -19.333 -4.124 1.00 0.00 58 GLY A C 3
ATOM 2578 O O . GLY A 1 58 ? -14.873 -19.192 -2.920 1.00 0.00 58 GLY A O 3
ATOM 2582 N N . PRO A 1 59 ? -14.845 -20.502 -4.753 1.00 0.00 59 PRO A N 3
ATOM 2583 C CA . PRO A 1 59 ? -15.322 -21.704 -4.062 1.00 0.00 59 PRO A CA 3
ATOM 2584 C C . PRO A 1 59 ? -14.282 -22.274 -3.104 1.00 0.00 59 PRO A C 3
ATOM 2585 O O . PRO A 1 59 ? -13.529 -23.181 -3.459 1.00 0.00 59 PRO A O 3
ATOM 2596 N N . SER A 1 60 ? -14.245 -21.737 -1.889 1.00 0.00 60 SER A N 3
ATOM 2597 C CA . SER A 1 60 ? -13.295 -22.191 -0.881 1.00 0.00 60 SER A CA 3
ATOM 2598 C C . SER A 1 60 ? -13.804 -23.447 -0.180 1.00 0.00 60 SER A C 3
ATOM 2599 O O . SER A 1 60 ? -13.089 -24.443 -0.069 1.00 0.00 60 SER A O 3
ATOM 2607 N N . SER A 1 61 ? -15.046 -23.391 0.292 1.00 0.00 61 SER A N 3
ATOM 2608 C CA . SER A 1 61 ? -15.651 -24.521 0.986 1.00 0.00 61 SER A CA 3
ATOM 2609 C C . SER A 1 61 ? -16.120 -25.581 -0.007 1.00 0.00 61 SER A C 3
ATOM 2610 O O . SER A 1 61 ? -16.673 -25.260 -1.058 1.00 0.00 61 SER A O 3
ATOM 2618 N N . GLY A 1 62 ? -15.896 -26.845 0.337 1.00 0.00 62 GLY A N 3
ATOM 2619 C CA . GLY A 1 62 ? -16.301 -27.933 -0.534 1.00 0.00 62 GLY A CA 3
ATOM 2620 C C . GLY A 1 62 ? -15.168 -28.899 -0.821 1.00 0.00 62 GLY A C 3
ATOM 2621 O O . GLY A 1 62 ? -14.953 -29.242 -1.982 1.00 0.00 62 GLY A O 3
ATOM 2626 N N . GLY A 1 1 ? -33.393 29.708 33.353 1.00 0.00 1 GLY A N 4
ATOM 2627 C CA . GLY A 1 1 ? -31.956 29.793 33.168 1.00 0.00 1 GLY A CA 4
ATOM 2628 C C . GLY A 1 1 ? -31.424 28.704 32.257 1.00 0.00 1 GLY A C 4
ATOM 2629 O O . GLY A 1 1 ? -31.635 27.518 32.507 1.00 0.00 1 GLY A O 4
ATOM 2633 N N . SER A 1 2 ? -30.734 29.108 31.195 1.00 0.00 2 SER A N 4
ATOM 2634 C CA . SER A 1 2 ? -30.175 28.159 30.240 1.00 0.00 2 SER A CA 4
ATOM 2635 C C . SER A 1 2 ? -29.159 28.840 29.328 1.00 0.00 2 SER A C 4
ATOM 2636 O O . SER A 1 2 ? -29.215 30.050 29.113 1.00 0.00 2 SER A O 4
ATOM 2644 N N . SER A 1 3 ? -28.230 28.052 28.795 1.00 0.00 3 SER A N 4
ATOM 2645 C CA . SER A 1 3 ? -27.198 28.578 27.909 1.00 0.00 3 SER A CA 4
ATOM 2646 C C . SER A 1 3 ? -26.465 27.446 27.197 1.00 0.00 3 SER A C 4
ATOM 2647 O O . SER A 1 3 ? -26.677 26.271 27.493 1.00 0.00 3 SER A O 4
ATOM 2655 N N . GLY A 1 4 ? -25.600 27.810 26.255 1.00 0.00 4 GLY A N 4
ATOM 2656 C CA . GLY A 1 4 ? -24.848 26.814 25.514 1.00 0.00 4 GLY A CA 4
ATOM 2657 C C . GLY A 1 4 ? -25.106 26.884 24.022 1.00 0.00 4 GLY A C 4
ATOM 2658 O O . GLY A 1 4 ? -25.568 25.916 23.419 1.00 0.00 4 GLY A O 4
ATOM 2662 N N . SER A 1 5 ? -24.808 28.034 23.425 1.00 0.00 5 SER A N 4
ATOM 2663 C CA . SER A 1 5 ? -25.016 28.229 21.995 1.00 0.00 5 SER A CA 4
ATOM 2664 C C . SER A 1 5 ? -24.260 27.177 21.188 1.00 0.00 5 SER A C 4
ATOM 2665 O O . SER A 1 5 ? -24.831 26.515 20.321 1.00 0.00 5 SER A O 4
ATOM 2673 N N . SER A 1 6 ? -22.972 27.029 21.480 1.00 0.00 6 SER A N 4
ATOM 2674 C CA . SER A 1 6 ? -22.136 26.061 20.779 1.00 0.00 6 SER A CA 4
ATOM 2675 C C . SER A 1 6 ? -20.853 25.788 21.558 1.00 0.00 6 SER A C 4
ATOM 2676 O O . SER A 1 6 ? -20.304 26.679 22.204 1.00 0.00 6 SER A O 4
ATOM 2684 N N . GLY A 1 7 ? -20.379 24.547 21.491 1.00 0.00 7 GLY A N 4
ATOM 2685 C CA . GLY A 1 7 ? -19.165 24.177 22.193 1.00 0.00 7 GLY A CA 4
ATOM 2686 C C . GLY A 1 7 ? -18.619 22.837 21.742 1.00 0.00 7 GLY A C 4
ATOM 2687 O O . GLY A 1 7 ? -18.878 21.811 22.371 1.00 0.00 7 GLY A O 4
ATOM 2691 N N . GLN A 1 8 ? -17.863 22.845 20.649 1.00 0.00 8 GLN A N 4
ATOM 2692 C CA . GLN A 1 8 ? -17.282 21.620 20.113 1.00 0.00 8 GLN A CA 4
ATOM 2693 C C . GLN A 1 8 ? -15.778 21.773 19.913 1.00 0.00 8 GLN A C 4
ATOM 2694 O O . GLN A 1 8 ? -15.310 22.246 18.877 1.00 0.00 8 GLN A O 4
ATOM 2708 N N . PRO A 1 9 ? -15.001 21.365 20.927 1.00 0.00 9 PRO A N 4
ATOM 2709 C CA . PRO A 1 9 ? -13.538 21.446 20.886 1.00 0.00 9 PRO A CA 4
ATOM 2710 C C . PRO A 1 9 ? -12.930 20.461 19.894 1.00 0.00 9 PRO A C 4
ATOM 2711 O O . PRO A 1 9 ? -11.708 20.355 19.777 1.00 0.00 9 PRO A O 4
ATOM 2722 N N . THR A 1 10 ? -13.789 19.741 19.180 1.00 0.00 10 THR A N 4
ATOM 2723 C CA . THR A 1 10 ? -13.337 18.763 18.198 1.00 0.00 10 THR A CA 4
ATOM 2724 C C . THR A 1 10 ? -12.249 19.345 17.304 1.00 0.00 10 THR A C 4
ATOM 2725 O O . THR A 1 10 ? -12.410 20.425 16.736 1.00 0.00 10 THR A O 4
ATOM 2736 N N . ALA A 1 11 ? -11.140 18.622 17.181 1.00 0.00 11 ALA A N 4
ATOM 2737 C CA . ALA A 1 11 ? -10.026 19.067 16.353 1.00 0.00 11 ALA A CA 4
ATOM 2738 C C . ALA A 1 11 ? -8.957 17.985 16.244 1.00 0.00 11 ALA A C 4
ATOM 2739 O O . ALA A 1 11 ? -8.467 17.481 17.254 1.00 0.00 11 ALA A O 4
ATOM 2746 N N . GLN A 1 12 ? -8.601 17.633 15.013 1.00 0.00 12 GLN A N 4
ATOM 2747 C CA . GLN A 1 12 ? -7.590 16.609 14.774 1.00 0.00 12 GLN A CA 4
ATOM 2748 C C . GLN A 1 12 ? -7.240 16.525 13.292 1.00 0.00 12 GLN A C 4
ATOM 2749 O O . GLN A 1 12 ? -8.091 16.749 12.431 1.00 0.00 12 GLN A O 4
ATOM 2763 N N . GLN A 1 13 ? -5.984 16.202 13.003 1.00 0.00 13 GLN A N 4
ATOM 2764 C CA . GLN A 1 13 ? -5.522 16.090 11.625 1.00 0.00 13 GLN A CA 4
ATOM 2765 C C . GLN A 1 13 ? -4.488 14.978 11.486 1.00 0.00 13 GLN A C 4
ATOM 2766 O O . GLN A 1 13 ? -3.858 14.578 12.465 1.00 0.00 13 GLN A O 4
ATOM 2780 N N . GLN A 1 14 ? -4.319 14.483 10.264 1.00 0.00 14 GLN A N 4
ATOM 2781 C CA . GLN A 1 14 ? -3.361 13.416 9.998 1.00 0.00 14 GLN A CA 4
ATOM 2782 C C . GLN A 1 14 ? -2.866 13.475 8.557 1.00 0.00 14 GLN A C 4
ATOM 2783 O O . GLN A 1 14 ? -3.639 13.742 7.635 1.00 0.00 14 GLN A O 4
ATOM 2797 N N . LEU A 1 15 ? -1.576 13.224 8.369 1.00 0.00 15 LEU A N 4
ATOM 2798 C CA . LEU A 1 15 ? -0.977 13.248 7.038 1.00 0.00 15 LEU A CA 4
ATOM 2799 C C . LEU A 1 15 ? -0.804 11.834 6.493 1.00 0.00 15 LEU A C 4
ATOM 2800 O O . LEU A 1 15 ? 0.112 11.112 6.888 1.00 0.00 15 LEU A O 4
ATOM 2816 N N . THR A 1 16 ? -1.689 11.444 5.581 1.00 0.00 16 THR A N 4
ATOM 2817 C CA . THR A 1 16 ? -1.633 10.118 4.980 1.00 0.00 16 THR A CA 4
ATOM 2818 C C . THR A 1 16 ? -1.262 10.198 3.504 1.00 0.00 16 THR A C 4
ATOM 2819 O O . THR A 1 16 ? -2.092 10.543 2.662 1.00 0.00 16 THR A O 4
ATOM 2830 N N . LYS A 1 17 ? -0.011 9.876 3.195 1.00 0.00 17 LYS A N 4
ATOM 2831 C CA . LYS A 1 17 ? 0.471 9.909 1.819 1.00 0.00 17 LYS A CA 4
ATOM 2832 C C . LYS A 1 17 ? 1.220 8.626 1.474 1.00 0.00 17 LYS A C 4
ATOM 2833 O O . LYS A 1 17 ? 1.702 7.905 2.348 1.00 0.00 17 LYS A O 4
ATOM 2852 N N . PRO A 1 18 ? 1.323 8.333 0.169 1.00 0.00 18 PRO A N 4
ATOM 2853 C CA . PRO A 1 18 ? 2.015 7.137 -0.322 1.00 0.00 18 PRO A CA 4
ATOM 2854 C C . PRO A 1 18 ? 3.524 7.216 -0.120 1.00 0.00 18 PRO A C 4
ATOM 2855 O O . PRO A 1 18 ? 4.164 8.186 -0.525 1.00 0.00 18 PRO A O 4
ATOM 2866 N N . ALA A 1 19 ? 4.087 6.189 0.508 1.00 0.00 19 ALA A N 4
ATOM 2867 C CA . ALA A 1 19 ? 5.522 6.142 0.761 1.00 0.00 19 ALA A CA 4
ATOM 2868 C C . ALA A 1 19 ? 6.187 5.039 -0.056 1.00 0.00 19 ALA A C 4
ATOM 2869 O O . ALA A 1 19 ? 7.174 5.277 -0.753 1.00 0.00 19 ALA A O 4
ATOM 2876 N N . LYS A 1 20 ? 5.642 3.831 0.036 1.00 0.00 20 LYS A N 4
ATOM 2877 C CA . LYS A 1 20 ? 6.182 2.690 -0.694 1.00 0.00 20 LYS A CA 4
ATOM 2878 C C . LYS A 1 20 ? 5.065 1.752 -1.141 1.00 0.00 20 LYS A C 4
ATOM 2879 O O . LYS A 1 20 ? 3.890 1.996 -0.866 1.00 0.00 20 LYS A O 4
ATOM 2898 N N . ILE A 1 21 ? 5.440 0.678 -1.828 1.00 0.00 21 ILE A N 4
ATOM 2899 C CA . ILE A 1 21 ? 4.469 -0.297 -2.309 1.00 0.00 21 ILE A CA 4
ATOM 2900 C C . ILE A 1 21 ? 4.702 -1.664 -1.674 1.00 0.00 21 ILE A C 4
ATOM 2901 O O . ILE A 1 21 ? 5.843 -2.099 -1.511 1.00 0.00 21 ILE A O 4
ATOM 2917 N N . THR A 1 22 ? 3.613 -2.338 -1.318 1.00 0.00 22 THR A N 4
ATOM 2918 C CA . THR A 1 22 ? 3.698 -3.656 -0.701 1.00 0.00 22 THR A CA 4
ATOM 2919 C C . THR A 1 22 ? 2.604 -4.579 -1.225 1.00 0.00 22 THR A C 4
ATOM 2920 O O . THR A 1 22 ? 1.560 -4.121 -1.690 1.00 0.00 22 THR A O 4
ATOM 2931 N N . CYS A 1 23 ? 2.850 -5.883 -1.147 1.00 0.00 23 CYS A N 4
ATOM 2932 C CA . CYS A 1 23 ? 1.886 -6.872 -1.613 1.00 0.00 23 CYS A CA 4
ATOM 2933 C C . CYS A 1 23 ? 0.546 -6.704 -0.902 1.00 0.00 23 CYS A C 4
ATOM 2934 O O . CYS A 1 23 ? 0.496 -6.518 0.313 1.00 0.00 23 CYS A O 4
ATOM 2941 N N . ALA A 1 24 ? -0.537 -6.771 -1.669 1.00 0.00 24 ALA A N 4
ATOM 2942 C CA . ALA A 1 24 ? -1.877 -6.628 -1.113 1.00 0.00 24 ALA A CA 4
ATOM 2943 C C . ALA A 1 24 ? -2.352 -7.933 -0.484 1.00 0.00 24 ALA A C 4
ATOM 2944 O O . ALA A 1 24 ? -3.543 -8.117 -0.236 1.00 0.00 24 ALA A O 4
ATOM 2951 N N . ASN A 1 25 ? -1.412 -8.838 -0.228 1.00 0.00 25 ASN A N 4
ATOM 2952 C CA . ASN A 1 25 ? -1.735 -10.128 0.372 1.00 0.00 25 ASN A CA 4
ATOM 2953 C C . ASN A 1 25 ? -0.903 -10.367 1.628 1.00 0.00 25 ASN A C 4
ATOM 2954 O O . ASN A 1 25 ? -1.442 -10.499 2.727 1.00 0.00 25 ASN A O 4
ATOM 2965 N N . CYS A 1 26 ? 0.413 -10.422 1.457 1.00 0.00 26 CYS A N 4
ATOM 2966 C CA . CYS A 1 26 ? 1.321 -10.646 2.576 1.00 0.00 26 CYS A CA 4
ATOM 2967 C C . CYS A 1 26 ? 1.793 -9.320 3.167 1.00 0.00 26 CYS A C 4
ATOM 2968 O O . CYS A 1 26 ? 2.278 -9.269 4.297 1.00 0.00 26 CYS A O 4
ATOM 2975 N N . LYS A 1 27 ? 1.646 -8.249 2.395 1.00 0.00 27 LYS A N 4
ATOM 2976 C CA . LYS A 1 27 ? 2.055 -6.922 2.840 1.00 0.00 27 LYS A CA 4
ATOM 2977 C C . LYS A 1 27 ? 3.569 -6.846 3.006 1.00 0.00 27 LYS A C 4
ATOM 2978 O O . LYS A 1 27 ? 4.070 -6.367 4.023 1.00 0.00 27 LYS A O 4
ATOM 2997 N N . LYS A 1 28 ? 4.294 -7.321 1.999 1.00 0.00 28 LYS A N 4
ATOM 2998 C CA . LYS A 1 28 ? 5.752 -7.305 2.030 1.00 0.00 28 LYS A CA 4
ATOM 2999 C C . LYS A 1 28 ? 6.301 -6.154 1.193 1.00 0.00 28 LYS A C 4
ATOM 3000 O O . LYS A 1 28 ? 5.718 -5.754 0.185 1.00 0.00 28 LYS A O 4
ATOM 3019 N N . PRO A 1 29 ? 7.452 -5.610 1.617 1.00 0.00 29 PRO A N 4
ATOM 3020 C CA . PRO A 1 29 ? 8.106 -4.499 0.918 1.00 0.00 29 PRO A CA 4
ATOM 3021 C C . PRO A 1 29 ? 8.688 -4.922 -0.426 1.00 0.00 29 PRO A C 4
ATOM 3022 O O . PRO A 1 29 ? 9.786 -5.475 -0.492 1.00 0.00 29 PRO A O 4
ATOM 3033 N N . LEU A 1 30 ? 7.946 -4.658 -1.496 1.00 0.00 30 LEU A N 4
ATOM 3034 C CA . LEU A 1 30 ? 8.389 -5.011 -2.840 1.00 0.00 30 LEU A CA 4
ATOM 3035 C C . LEU A 1 30 ? 9.353 -3.964 -3.388 1.00 0.00 30 LEU A C 4
ATOM 3036 O O . LEU A 1 30 ? 9.079 -2.766 -3.334 1.00 0.00 30 LEU A O 4
ATOM 3052 N N . GLN A 1 31 ? 10.482 -4.426 -3.917 1.00 0.00 31 GLN A N 4
ATOM 3053 C CA . GLN A 1 31 ? 11.486 -3.529 -4.476 1.00 0.00 31 GLN A CA 4
ATOM 3054 C C . GLN A 1 31 ? 11.180 -3.212 -5.936 1.00 0.00 31 GLN A C 4
ATOM 3055 O O . GLN A 1 31 ? 10.547 -4.003 -6.635 1.00 0.00 31 GLN A O 4
ATOM 3069 N N . LYS A 1 32 ? 11.633 -2.048 -6.391 1.00 0.00 32 LYS A N 4
ATOM 3070 C CA . LYS A 1 32 ? 11.409 -1.625 -7.768 1.00 0.00 32 LYS A CA 4
ATOM 3071 C C . LYS A 1 32 ? 11.769 -2.740 -8.745 1.00 0.00 32 LYS A C 4
ATOM 3072 O O . LYS A 1 32 ? 10.928 -3.195 -9.520 1.00 0.00 32 LYS A O 4
ATOM 3091 N N . GLY A 1 33 ? 13.024 -3.177 -8.702 1.00 0.00 33 GLY A N 4
ATOM 3092 C CA . GLY A 1 33 ? 13.472 -4.236 -9.587 1.00 0.00 33 GLY A CA 4
ATOM 3093 C C . GLY A 1 33 ? 12.548 -5.438 -9.568 1.00 0.00 33 GLY A C 4
ATOM 3094 O O . GLY A 1 33 ? 12.217 -5.991 -10.616 1.00 0.00 33 GLY A O 4
ATOM 3098 N N . GLN A 1 34 ? 12.133 -5.844 -8.372 1.00 0.00 34 GLN A N 4
ATOM 3099 C CA . GLN A 1 34 ? 11.244 -6.989 -8.221 1.00 0.00 34 GLN A CA 4
ATOM 3100 C C . GLN A 1 34 ? 10.029 -6.860 -9.134 1.00 0.00 34 GLN A C 4
ATOM 3101 O O . GLN A 1 34 ? 9.727 -5.776 -9.634 1.00 0.00 34 GLN A O 4
ATOM 3115 N N . THR A 1 35 ? 9.335 -7.974 -9.349 1.00 0.00 35 THR A N 4
ATOM 3116 C CA . THR A 1 35 ? 8.155 -7.985 -10.204 1.00 0.00 35 THR A CA 4
ATOM 3117 C C . THR A 1 35 ? 6.882 -8.147 -9.380 1.00 0.00 35 THR A C 4
ATOM 3118 O O . THR A 1 35 ? 6.877 -8.829 -8.356 1.00 0.00 35 THR A O 4
ATOM 3129 N N . ALA A 1 36 ? 5.804 -7.517 -9.836 1.00 0.00 36 ALA A N 4
ATOM 3130 C CA . ALA A 1 36 ? 4.524 -7.594 -9.142 1.00 0.00 36 ALA A CA 4
ATOM 3131 C C . ALA A 1 36 ? 3.402 -7.973 -10.102 1.00 0.00 36 ALA A C 4
ATOM 3132 O O . ALA A 1 36 ? 3.482 -7.709 -11.302 1.00 0.00 36 ALA A O 4
ATOM 3139 N N . TYR A 1 37 ? 2.357 -8.594 -9.567 1.00 0.00 37 TYR A N 4
ATOM 3140 C CA . TYR A 1 37 ? 1.219 -9.012 -10.377 1.00 0.00 37 TYR A CA 4
ATOM 3141 C C . TYR A 1 37 ? -0.030 -8.213 -10.016 1.00 0.00 37 TYR A C 4
ATOM 3142 O O . TYR A 1 37 ? -0.298 -7.957 -8.843 1.00 0.00 37 TYR A O 4
ATOM 3160 N N . GLN A 1 38 ? -0.790 -7.823 -11.035 1.00 0.00 38 GLN A N 4
ATOM 3161 C CA . GLN A 1 38 ? -2.010 -7.053 -10.826 1.00 0.00 38 GLN A CA 4
ATOM 3162 C C . GLN A 1 38 ? -3.114 -7.516 -11.771 1.00 0.00 38 GLN A C 4
ATOM 3163 O O . GLN A 1 38 ? -2.861 -7.812 -12.939 1.00 0.00 38 GLN A O 4
ATOM 3177 N N . ARG A 1 39 ? -4.339 -7.576 -11.258 1.00 0.00 39 ARG A N 4
ATOM 3178 C CA . ARG A 1 39 ? -5.481 -8.004 -12.056 1.00 0.00 39 ARG A CA 4
ATOM 3179 C C . ARG A 1 39 ? -6.119 -6.817 -12.773 1.00 0.00 39 ARG A C 4
ATOM 3180 O O . ARG A 1 39 ? -5.800 -5.662 -12.490 1.00 0.00 39 ARG A O 4
ATOM 3201 N N . LYS A 1 40 ? -7.023 -7.110 -13.702 1.00 0.00 40 LYS A N 4
ATOM 3202 C CA . LYS A 1 40 ? -7.707 -6.069 -14.460 1.00 0.00 40 LYS A CA 4
ATOM 3203 C C . LYS A 1 40 ? -8.895 -5.519 -13.677 1.00 0.00 40 LYS A C 4
ATOM 3204 O O . LYS A 1 40 ? -9.823 -6.254 -13.341 1.00 0.00 40 LYS A O 4
ATOM 3223 N N . GLY A 1 41 ? -8.861 -4.221 -13.392 1.00 0.00 41 GLY A N 4
ATOM 3224 C CA . GLY A 1 41 ? -9.942 -3.595 -12.652 1.00 0.00 41 GLY A CA 4
ATOM 3225 C C . GLY A 1 41 ? -9.956 -4.000 -11.192 1.00 0.00 41 GLY A C 4
ATOM 3226 O O . GLY A 1 41 ? -11.010 -4.308 -10.636 1.00 0.00 41 GLY A O 4
ATOM 3230 N N . SER A 1 42 ? -8.781 -4.001 -10.569 1.00 0.00 42 SER A N 4
ATOM 3231 C CA . SER A 1 42 ? -8.662 -4.377 -9.165 1.00 0.00 42 SER A CA 4
ATOM 3232 C C . SER A 1 42 ? -7.898 -3.314 -8.381 1.00 0.00 42 SER A C 4
ATOM 3233 O O . SER A 1 42 ? -8.233 -3.010 -7.237 1.00 0.00 42 SER A O 4
ATOM 3241 N N . ALA A 1 43 ? -6.869 -2.752 -9.007 1.00 0.00 43 ALA A N 4
ATOM 3242 C CA . ALA A 1 43 ? -6.058 -1.721 -8.370 1.00 0.00 43 ALA A CA 4
ATOM 3243 C C . ALA A 1 43 ? -5.312 -2.278 -7.163 1.00 0.00 43 ALA A C 4
ATOM 3244 O O . ALA A 1 43 ? -5.231 -1.631 -6.118 1.00 0.00 43 ALA A O 4
ATOM 3251 N N . HIS A 1 44 ? -4.768 -3.481 -7.313 1.00 0.00 44 HIS A N 4
ATOM 3252 C CA . HIS A 1 44 ? -4.027 -4.125 -6.233 1.00 0.00 44 HIS A CA 4
ATOM 3253 C C . HIS A 1 44 ? -2.834 -4.903 -6.781 1.00 0.00 44 HIS A C 4
ATOM 3254 O O . HIS A 1 44 ? -2.977 -5.717 -7.694 1.00 0.00 44 HIS A O 4
ATOM 3269 N N . LEU A 1 45 ? -1.658 -4.646 -6.219 1.00 0.00 45 LEU A N 4
ATOM 3270 C CA . LEU A 1 45 ? -0.440 -5.321 -6.652 1.00 0.00 45 LEU A CA 4
ATOM 3271 C C . LEU A 1 45 ? -0.153 -6.539 -5.779 1.00 0.00 45 LEU A C 4
ATOM 3272 O O . LEU A 1 45 ? -0.716 -6.684 -4.694 1.00 0.00 45 LEU A O 4
ATOM 3288 N N . PHE A 1 46 ? 0.728 -7.410 -6.260 1.00 0.00 46 PHE A N 4
ATOM 3289 C CA . PHE A 1 46 ? 1.091 -8.615 -5.523 1.00 0.00 46 PHE A CA 4
ATOM 3290 C C . PHE A 1 46 ? 2.570 -8.943 -5.712 1.00 0.00 46 PHE A C 4
ATOM 3291 O O . PHE A 1 46 ? 3.192 -8.519 -6.686 1.00 0.00 46 PHE A O 4
ATOM 3308 N N . CYS A 1 47 ? 3.126 -9.701 -4.772 1.00 0.00 47 CYS A N 4
ATOM 3309 C CA . CYS A 1 47 ? 4.531 -10.086 -4.833 1.00 0.00 47 CYS A CA 4
ATOM 3310 C C . CYS A 1 47 ? 4.730 -11.269 -5.775 1.00 0.00 47 CYS A C 4
ATOM 3311 O O . CYS A 1 47 ? 5.694 -11.312 -6.539 1.00 0.00 47 CYS A O 4
ATOM 3318 N N . SER A 1 48 ? 3.811 -12.228 -5.714 1.00 0.00 48 SER A N 4
ATOM 3319 C CA . SER A 1 48 ? 3.888 -13.414 -6.559 1.00 0.00 48 SER A CA 4
ATOM 3320 C C . SER A 1 48 ? 2.501 -14.007 -6.790 1.00 0.00 48 SER A C 4
ATOM 3321 O O . SER A 1 48 ? 1.521 -13.582 -6.178 1.00 0.00 48 SER A O 4
ATOM 3329 N N . THR A 1 49 ? 2.426 -14.992 -7.680 1.00 0.00 49 THR A N 4
ATOM 3330 C CA . THR A 1 49 ? 1.160 -15.643 -7.994 1.00 0.00 49 THR A CA 4
ATOM 3331 C C . THR A 1 49 ? 0.498 -16.194 -6.736 1.00 0.00 49 THR A C 4
ATOM 3332 O O . THR A 1 49 ? -0.684 -15.955 -6.488 1.00 0.00 49 THR A O 4
ATOM 3343 N N . THR A 1 50 ? 1.268 -16.934 -5.944 1.00 0.00 50 THR A N 4
ATOM 3344 C CA . THR A 1 50 ? 0.756 -17.520 -4.712 1.00 0.00 50 THR A CA 4
ATOM 3345 C C . THR A 1 50 ? -0.226 -16.580 -4.022 1.00 0.00 50 THR A C 4
ATOM 3346 O O . THR A 1 50 ? -1.300 -16.996 -3.587 1.00 0.00 50 THR A O 4
ATOM 3357 N N . CYS A 1 51 ? 0.149 -15.309 -3.925 1.00 0.00 51 CYS A N 4
ATOM 3358 C CA . CYS A 1 51 ? -0.698 -14.307 -3.288 1.00 0.00 51 CYS A CA 4
ATOM 3359 C C . CYS A 1 51 ? -1.813 -13.861 -4.229 1.00 0.00 51 CYS A C 4
ATOM 3360 O O . CYS A 1 51 ? -2.977 -13.776 -3.834 1.00 0.00 51 CYS A O 4
ATOM 3367 N N . LEU A 1 52 ? -1.450 -13.576 -5.474 1.00 0.00 52 LEU A N 4
ATOM 3368 C CA . LEU A 1 52 ? -2.419 -13.138 -6.473 1.00 0.00 52 LEU A CA 4
ATOM 3369 C C . LEU A 1 52 ? -3.641 -14.051 -6.483 1.00 0.00 52 LEU A C 4
ATOM 3370 O O . LEU A 1 52 ? -4.778 -13.583 -6.531 1.00 0.00 52 LEU A O 4
ATOM 3386 N N . SER A 1 53 ? -3.398 -15.357 -6.436 1.00 0.00 53 SER A N 4
ATOM 3387 C CA . SER A 1 53 ? -4.478 -16.337 -6.441 1.00 0.00 53 SER A CA 4
ATOM 3388 C C . SER A 1 53 ? -5.127 -16.437 -5.064 1.00 0.00 53 SER A C 4
ATOM 3389 O O . SER A 1 53 ? -6.348 -16.362 -4.934 1.00 0.00 53 SER A O 4
ATOM 3397 N N . SER A 1 54 ? -4.299 -16.609 -4.038 1.00 0.00 54 SER A N 4
ATOM 3398 C CA . SER A 1 54 ? -4.791 -16.724 -2.670 1.00 0.00 54 SER A CA 4
ATOM 3399 C C . SER A 1 54 ? -5.789 -15.614 -2.357 1.00 0.00 54 SER A C 4
ATOM 3400 O O . SER A 1 54 ? -6.912 -15.876 -1.924 1.00 0.00 54 SER A O 4
ATOM 3408 N N . PHE A 1 55 ? -5.372 -14.372 -2.578 1.00 0.00 55 PHE A N 4
ATOM 3409 C CA . PHE A 1 55 ? -6.228 -13.220 -2.318 1.00 0.00 55 PHE A CA 4
ATOM 3410 C C . PHE A 1 55 ? -7.624 -13.439 -2.895 1.00 0.00 55 PHE A C 4
ATOM 3411 O O . PHE A 1 55 ? -8.623 -13.347 -2.182 1.00 0.00 55 PHE A O 4
ATOM 3428 N N . SER A 1 56 ? -7.684 -13.728 -4.191 1.00 0.00 56 SER A N 4
ATOM 3429 C CA . SER A 1 56 ? -8.957 -13.956 -4.865 1.00 0.00 56 SER A CA 4
ATOM 3430 C C . SER A 1 56 ? -9.159 -15.439 -5.157 1.00 0.00 56 SER A C 4
ATOM 3431 O O . SER A 1 56 ? -8.483 -16.013 -6.010 1.00 0.00 56 SER A O 4
ATOM 3439 N N . SER A 1 57 ? -10.095 -16.054 -4.441 1.00 0.00 57 SER A N 4
ATOM 3440 C CA . SER A 1 57 ? -10.385 -17.472 -4.619 1.00 0.00 57 SER A CA 4
ATOM 3441 C C . SER A 1 57 ? -11.886 -17.706 -4.762 1.00 0.00 57 SER A C 4
ATOM 3442 O O . SER A 1 57 ? -12.327 -18.481 -5.609 1.00 0.00 57 SER A O 4
ATOM 3450 N N . GLY A 1 58 ? -12.666 -17.028 -3.925 1.00 0.00 58 GLY A N 4
ATOM 3451 C CA . GLY A 1 58 ? -14.109 -17.175 -3.973 1.00 0.00 58 GLY A CA 4
ATOM 3452 C C . GLY A 1 58 ? -14.578 -18.494 -3.390 1.00 0.00 58 GLY A C 4
ATOM 3453 O O . GLY A 1 58 ? -13.788 -19.282 -2.870 1.00 0.00 58 GLY A O 4
ATOM 3457 N N . PRO A 1 59 ? -15.892 -18.748 -3.472 1.00 0.00 59 PRO A N 4
ATOM 3458 C CA . PRO A 1 59 ? -16.494 -19.979 -2.953 1.00 0.00 59 PRO A CA 4
ATOM 3459 C C . PRO A 1 59 ? -16.106 -21.205 -3.773 1.00 0.00 59 PRO A C 4
ATOM 3460 O O . PRO A 1 59 ? -16.693 -21.474 -4.821 1.00 0.00 59 PRO A O 4
ATOM 3471 N N . SER A 1 60 ? -15.115 -21.946 -3.288 1.00 0.00 60 SER A N 4
ATOM 3472 C CA . SER A 1 60 ? -14.646 -23.142 -3.979 1.00 0.00 60 SER A CA 4
ATOM 3473 C C . SER A 1 60 ? -15.784 -24.140 -4.170 1.00 0.00 60 SER A C 4
ATOM 3474 O O . SER A 1 60 ? -15.965 -24.692 -5.255 1.00 0.00 60 SER A O 4
ATOM 3482 N N . SER A 1 61 ? -16.550 -24.366 -3.107 1.00 0.00 61 SER A N 4
ATOM 3483 C CA . SER A 1 61 ? -17.668 -25.300 -3.155 1.00 0.00 61 SER A CA 4
ATOM 3484 C C . SER A 1 61 ? -18.998 -24.561 -3.032 1.00 0.00 61 SER A C 4
ATOM 3485 O O . SER A 1 61 ? -19.435 -24.225 -1.932 1.00 0.00 61 SER A O 4
ATOM 3493 N N . GLY A 1 62 ? -19.637 -24.312 -4.171 1.00 0.00 62 GLY A N 4
ATOM 3494 C CA . GLY A 1 62 ? -20.910 -23.615 -4.171 1.00 0.00 62 GLY A CA 4
ATOM 3495 C C . GLY A 1 62 ? -21.396 -23.295 -5.570 1.00 0.00 62 GLY A C 4
ATOM 3496 O O . GLY A 1 62 ? -22.148 -24.084 -6.138 1.00 0.00 62 GLY A O 4
ATOM 3501 N N . GLY A 1 1 ? -9.742 30.937 -27.160 1.00 0.00 1 GLY A N 5
ATOM 3502 C CA . GLY A 1 1 ? -9.613 30.960 -25.714 1.00 0.00 1 GLY A CA 5
ATOM 3503 C C . GLY A 1 1 ? -10.400 29.851 -25.044 1.00 0.00 1 GLY A C 5
ATOM 3504 O O . GLY A 1 1 ? -11.374 29.347 -25.603 1.00 0.00 1 GLY A O 5
ATOM 3508 N N . SER A 1 2 ? -9.977 29.469 -23.844 1.00 0.00 2 SER A N 5
ATOM 3509 C CA . SER A 1 2 ? -10.646 28.409 -23.099 1.00 0.00 2 SER A CA 5
ATOM 3510 C C . SER A 1 2 ? -10.182 28.389 -21.646 1.00 0.00 2 SER A C 5
ATOM 3511 O O . SER A 1 2 ? -8.983 28.352 -21.366 1.00 0.00 2 SER A O 5
ATOM 3519 N N . SER A 1 3 ? -11.139 28.414 -20.725 1.00 0.00 3 SER A N 5
ATOM 3520 C CA . SER A 1 3 ? -10.830 28.403 -19.300 1.00 0.00 3 SER A CA 5
ATOM 3521 C C . SER A 1 3 ? -12.080 28.116 -18.474 1.00 0.00 3 SER A C 5
ATOM 3522 O O . SER A 1 3 ? -13.202 28.215 -18.971 1.00 0.00 3 SER A O 5
ATOM 3530 N N . GLY A 1 4 ? -11.878 27.760 -17.209 1.00 0.00 4 GLY A N 5
ATOM 3531 C CA . GLY A 1 4 ? -12.998 27.464 -16.334 1.00 0.00 4 GLY A CA 5
ATOM 3532 C C . GLY A 1 4 ? -12.817 26.159 -15.584 1.00 0.00 4 GLY A C 5
ATOM 3533 O O . GLY A 1 4 ? -12.046 25.296 -16.002 1.00 0.00 4 GLY A O 5
ATOM 3537 N N . SER A 1 5 ? -13.529 26.016 -14.470 1.00 0.00 5 SER A N 5
ATOM 3538 C CA . SER A 1 5 ? -13.440 24.809 -13.656 1.00 0.00 5 SER A CA 5
ATOM 3539 C C . SER A 1 5 ? -14.805 24.436 -13.086 1.00 0.00 5 SER A C 5
ATOM 3540 O O . SER A 1 5 ? -15.524 25.286 -12.560 1.00 0.00 5 SER A O 5
ATOM 3548 N N . SER A 1 6 ? -15.156 23.159 -13.196 1.00 0.00 6 SER A N 5
ATOM 3549 C CA . SER A 1 6 ? -16.436 22.672 -12.695 1.00 0.00 6 SER A CA 5
ATOM 3550 C C . SER A 1 6 ? -16.287 21.283 -12.083 1.00 0.00 6 SER A C 5
ATOM 3551 O O . SER A 1 6 ? -15.945 20.322 -12.771 1.00 0.00 6 SER A O 5
ATOM 3559 N N . GLY A 1 7 ? -16.548 21.185 -10.782 1.00 0.00 7 GLY A N 5
ATOM 3560 C CA . GLY A 1 7 ? -16.438 19.911 -10.097 1.00 0.00 7 GLY A CA 5
ATOM 3561 C C . GLY A 1 7 ? -15.874 20.052 -8.697 1.00 0.00 7 GLY A C 5
ATOM 3562 O O . GLY A 1 7 ? -15.910 21.135 -8.114 1.00 0.00 7 GLY A O 5
ATOM 3566 N N . GLN A 1 8 ? -15.353 18.954 -8.158 1.00 0.00 8 GLN A N 5
ATOM 3567 C CA . GLN A 1 8 ? -14.782 18.961 -6.816 1.00 0.00 8 GLN A CA 5
ATOM 3568 C C . GLN A 1 8 ? -13.262 18.851 -6.871 1.00 0.00 8 GLN A C 5
ATOM 3569 O O . GLN A 1 8 ? -12.687 17.771 -6.737 1.00 0.00 8 GLN A O 5
ATOM 3583 N N . PRO A 1 9 ? -12.592 19.996 -7.074 1.00 0.00 9 PRO A N 5
ATOM 3584 C CA . PRO A 1 9 ? -11.130 20.055 -7.152 1.00 0.00 9 PRO A CA 5
ATOM 3585 C C . PRO A 1 9 ? -10.467 19.792 -5.804 1.00 0.00 9 PRO A C 5
ATOM 3586 O O . PRO A 1 9 ? -10.858 20.362 -4.785 1.00 0.00 9 PRO A O 5
ATOM 3597 N N . THR A 1 10 ? -9.459 18.924 -5.805 1.00 0.00 10 THR A N 5
ATOM 3598 C CA . THR A 1 10 ? -8.742 18.585 -4.582 1.00 0.00 10 THR A CA 5
ATOM 3599 C C . THR A 1 10 ? -7.249 18.854 -4.728 1.00 0.00 10 THR A C 5
ATOM 3600 O O . THR A 1 10 ? -6.581 18.261 -5.575 1.00 0.00 10 THR A O 5
ATOM 3611 N N . ALA A 1 11 ? -6.730 19.752 -3.896 1.00 0.00 11 ALA A N 5
ATOM 3612 C CA . ALA A 1 11 ? -5.315 20.097 -3.931 1.00 0.00 11 ALA A CA 5
ATOM 3613 C C . ALA A 1 11 ? -4.785 20.386 -2.531 1.00 0.00 11 ALA A C 5
ATOM 3614 O O . ALA A 1 11 ? -5.103 21.416 -1.938 1.00 0.00 11 ALA A O 5
ATOM 3621 N N . GLN A 1 12 ? -3.977 19.469 -2.008 1.00 0.00 12 GLN A N 5
ATOM 3622 C CA . GLN A 1 12 ? -3.406 19.625 -0.676 1.00 0.00 12 GLN A CA 5
ATOM 3623 C C . GLN A 1 12 ? -2.274 18.629 -0.449 1.00 0.00 12 GLN A C 5
ATOM 3624 O O . GLN A 1 12 ? -2.401 17.448 -0.770 1.00 0.00 12 GLN A O 5
ATOM 3638 N N . GLN A 1 13 ? -1.167 19.114 0.106 1.00 0.00 13 GLN A N 5
ATOM 3639 C CA . GLN A 1 13 ? -0.013 18.265 0.374 1.00 0.00 13 GLN A CA 5
ATOM 3640 C C . GLN A 1 13 ? -0.238 17.419 1.623 1.00 0.00 13 GLN A C 5
ATOM 3641 O O . GLN A 1 13 ? -0.886 17.858 2.572 1.00 0.00 13 GLN A O 5
ATOM 3655 N N . GLN A 1 14 ? 0.302 16.204 1.614 1.00 0.00 14 GLN A N 5
ATOM 3656 C CA . GLN A 1 14 ? 0.158 15.296 2.746 1.00 0.00 14 GLN A CA 5
ATOM 3657 C C . GLN A 1 14 ? 1.364 14.369 2.857 1.00 0.00 14 GLN A C 5
ATOM 3658 O O . GLN A 1 14 ? 1.759 13.728 1.882 1.00 0.00 14 GLN A O 5
ATOM 3672 N N . LEU A 1 15 ? 1.945 14.303 4.049 1.00 0.00 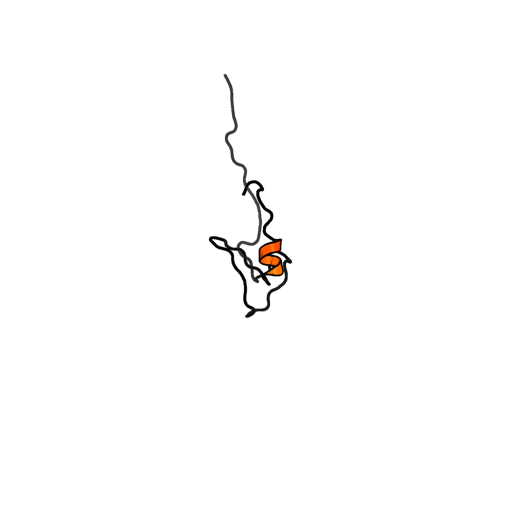15 LEU A N 5
ATOM 3673 C CA . LEU A 1 15 ? 3.107 13.453 4.288 1.00 0.00 15 LEU A CA 5
ATOM 3674 C C . LEU A 1 15 ? 2.909 12.598 5.535 1.00 0.00 15 LEU A C 5
ATOM 3675 O O . LEU A 1 15 ? 3.834 12.414 6.328 1.00 0.00 15 LEU A O 5
ATOM 3691 N N . THR A 1 16 ? 1.699 12.075 5.703 1.00 0.00 16 THR A N 5
ATOM 3692 C CA . THR A 1 16 ? 1.380 11.239 6.853 1.00 0.00 16 THR A CA 5
ATOM 3693 C C . THR A 1 16 ? 1.375 9.762 6.475 1.00 0.00 16 THR A C 5
ATOM 3694 O O . THR A 1 16 ? 0.513 9.001 6.912 1.00 0.00 16 THR A O 5
ATOM 3705 N N . LYS A 1 17 ? 2.345 9.363 5.659 1.00 0.00 17 LYS A N 5
ATOM 3706 C CA . LYS A 1 17 ? 2.455 7.976 5.222 1.00 0.00 17 LYS A CA 5
ATOM 3707 C C . LYS A 1 17 ? 3.720 7.764 4.397 1.00 0.00 17 LYS A C 5
ATOM 3708 O O . LYS A 1 17 ? 4.225 8.678 3.744 1.00 0.00 17 LYS A O 5
ATOM 3727 N N . PRO A 1 18 ? 4.245 6.530 4.423 1.00 0.00 18 PRO A N 5
ATOM 3728 C CA . PRO A 1 18 ? 5.457 6.170 3.680 1.00 0.00 18 PRO A CA 5
ATOM 3729 C C . PRO A 1 18 ? 5.227 6.146 2.173 1.00 0.00 18 PRO A C 5
ATOM 3730 O O . PRO A 1 18 ? 4.089 6.190 1.708 1.00 0.00 18 PRO A O 5
ATOM 3741 N N . ALA A 1 19 ? 6.316 6.076 1.414 1.00 0.00 19 ALA A N 5
ATOM 3742 C CA . ALA A 1 19 ? 6.233 6.044 -0.041 1.00 0.00 19 ALA A CA 5
ATOM 3743 C C . ALA A 1 19 ? 6.872 4.777 -0.599 1.00 0.00 19 ALA A C 5
ATOM 3744 O O . ALA A 1 19 ? 8.039 4.778 -0.990 1.00 0.00 19 ALA A O 5
ATOM 3751 N N . LYS A 1 20 ? 6.099 3.696 -0.634 1.00 0.00 20 LYS A N 5
ATOM 3752 C CA . LYS A 1 20 ? 6.589 2.421 -1.145 1.00 0.00 20 LYS A CA 5
ATOM 3753 C C . LYS A 1 20 ? 5.430 1.516 -1.550 1.00 0.00 20 LYS A C 5
ATOM 3754 O O . LYS A 1 20 ? 4.266 1.831 -1.297 1.00 0.00 20 LYS A O 5
ATOM 3773 N N . ILE A 1 21 ? 5.754 0.391 -2.177 1.00 0.00 21 ILE A N 5
ATOM 3774 C CA . ILE A 1 21 ? 4.740 -0.560 -2.614 1.00 0.00 21 ILE A CA 5
ATOM 3775 C C . ILE A 1 21 ? 4.889 -1.894 -1.889 1.00 0.00 21 ILE A C 5
ATOM 3776 O O . ILE A 1 21 ? 6.001 -2.383 -1.686 1.00 0.00 21 ILE A O 5
ATOM 3792 N N . THR A 1 22 ? 3.760 -2.480 -1.503 1.00 0.00 22 THR A N 5
ATOM 3793 C CA . THR A 1 22 ? 3.764 -3.758 -0.802 1.00 0.00 22 THR A CA 5
ATOM 3794 C C . THR A 1 22 ? 2.675 -4.681 -1.336 1.00 0.00 22 THR A C 5
ATOM 3795 O O . THR A 1 22 ? 1.659 -4.222 -1.859 1.00 0.00 22 THR A O 5
ATOM 3806 N N . CYS A 1 23 ? 2.892 -5.985 -1.200 1.00 0.00 23 CYS A N 5
ATOM 3807 C CA . CYS A 1 23 ? 1.929 -6.974 -1.668 1.00 0.00 23 CYS A CA 5
ATOM 3808 C C . CYS A 1 23 ? 0.569 -6.764 -1.009 1.00 0.00 23 CYS A C 5
ATOM 3809 O O . CYS A 1 23 ? 0.482 -6.515 0.193 1.00 0.00 23 CYS A O 5
ATOM 3816 N N . ALA A 1 24 ? -0.491 -6.866 -1.805 1.00 0.00 24 ALA A N 5
ATOM 3817 C CA . ALA A 1 24 ? -1.846 -6.690 -1.299 1.00 0.00 24 ALA A CA 5
ATOM 3818 C C . ALA A 1 24 ? -2.353 -7.964 -0.631 1.00 0.00 24 ALA A C 5
ATOM 3819 O O . ALA A 1 24 ? -3.554 -8.132 -0.424 1.00 0.00 24 ALA A O 5
ATOM 3826 N N . ASN A 1 25 ? -1.429 -8.859 -0.296 1.00 0.00 25 ASN A N 5
ATOM 3827 C CA . ASN A 1 25 ? -1.783 -10.119 0.347 1.00 0.00 25 ASN A CA 5
ATOM 3828 C C . ASN A 1 25 ? -0.937 -10.348 1.596 1.00 0.00 25 ASN A C 5
ATOM 3829 O O . ASN A 1 25 ? -1.464 -10.466 2.703 1.00 0.00 25 ASN A O 5
ATOM 3840 N N . CYS A 1 26 ? 0.377 -10.410 1.411 1.00 0.00 26 CYS A N 5
ATOM 3841 C CA . CYS A 1 26 ? 1.298 -10.624 2.521 1.00 0.00 26 CYS A CA 5
ATOM 3842 C C . CYS A 1 26 ? 1.802 -9.295 3.074 1.00 0.00 26 CYS A C 5
ATOM 3843 O O . CYS A 1 26 ? 2.338 -9.233 4.181 1.00 0.00 26 CYS A O 5
ATOM 3850 N N . LYS A 1 27 ? 1.627 -8.232 2.296 1.00 0.00 27 LYS A N 5
ATOM 3851 C CA . LYS A 1 27 ? 2.063 -6.903 2.707 1.00 0.00 27 LYS A CA 5
ATOM 3852 C C . LYS A 1 27 ? 3.577 -6.857 2.885 1.00 0.00 27 LYS A C 5
ATOM 3853 O O . LYS A 1 27 ? 4.080 -6.324 3.875 1.00 0.00 27 LYS A O 5
ATOM 3872 N N . LYS A 1 28 ? 4.299 -7.417 1.921 1.00 0.00 28 LYS A N 5
ATOM 3873 C CA . LYS A 1 28 ? 5.756 -7.438 1.969 1.00 0.00 28 LYS A CA 5
ATOM 3874 C C . LYS A 1 28 ? 6.345 -6.304 1.136 1.00 0.00 28 LYS A C 5
ATOM 3875 O O . LYS A 1 28 ? 5.809 -5.924 0.095 1.00 0.00 28 LYS A O 5
ATOM 3894 N N . PRO A 1 29 ? 7.475 -5.752 1.601 1.00 0.00 29 PRO A N 5
ATOM 3895 C CA . PRO A 1 29 ? 8.162 -4.655 0.912 1.00 0.00 29 PRO A CA 5
ATOM 3896 C C . PRO A 1 29 ? 8.804 -5.104 -0.396 1.00 0.00 29 PRO A C 5
ATOM 3897 O O . PRO A 1 29 ? 9.928 -5.607 -0.406 1.00 0.00 29 PRO A O 5
ATOM 3908 N N . LEU A 1 30 ? 8.084 -4.919 -1.497 1.00 0.00 30 LEU A N 5
ATOM 3909 C CA . LEU A 1 30 ? 8.585 -5.305 -2.812 1.00 0.00 30 LEU A CA 5
ATOM 3910 C C . LEU A 1 30 ? 9.730 -4.396 -3.247 1.00 0.00 30 LEU A C 5
ATOM 3911 O O . LEU A 1 30 ? 9.526 -3.214 -3.521 1.00 0.00 30 LEU A O 5
ATOM 3927 N N . GLN A 1 31 ? 10.933 -4.958 -3.309 1.00 0.00 31 GLN A N 5
ATOM 3928 C CA . GLN A 1 31 ? 12.110 -4.197 -3.713 1.00 0.00 31 GLN A CA 5
ATOM 3929 C C . GLN A 1 31 ? 11.823 -3.371 -4.962 1.00 0.00 31 GLN A C 5
ATOM 3930 O O . GLN A 1 31 ? 11.371 -3.900 -5.979 1.00 0.00 31 GLN A O 5
ATOM 3944 N N . LYS A 1 32 ? 12.087 -2.072 -4.880 1.00 0.00 32 LYS A N 5
ATOM 3945 C CA . LYS A 1 32 ? 11.857 -1.171 -6.004 1.00 0.00 32 LYS A CA 5
ATOM 3946 C C . LYS A 1 32 ? 12.479 -1.726 -7.281 1.00 0.00 32 LYS A C 5
ATOM 3947 O O . LYS A 1 32 ? 13.665 -2.051 -7.316 1.00 0.00 32 LYS A O 5
ATOM 3966 N N . GLY A 1 33 ? 11.669 -1.831 -8.331 1.00 0.00 33 GLY A N 5
ATOM 3967 C CA . GLY A 1 33 ? 12.158 -2.346 -9.596 1.00 0.00 33 GLY A CA 5
ATOM 3968 C C . GLY A 1 33 ? 12.074 -3.857 -9.679 1.00 0.00 33 GLY A C 5
ATOM 3969 O O . GLY A 1 33 ? 12.904 -4.497 -10.324 1.00 0.00 33 GLY A O 5
ATOM 3973 N N . GLN A 1 34 ? 11.068 -4.429 -9.024 1.00 0.00 34 GLN A N 5
ATOM 3974 C CA . GLN A 1 34 ? 10.881 -5.875 -9.025 1.00 0.00 34 GLN A CA 5
ATOM 3975 C C . GLN A 1 34 ? 9.689 -6.268 -9.891 1.00 0.00 34 GLN A C 5
ATOM 3976 O O . GLN A 1 34 ? 9.031 -5.415 -10.487 1.00 0.00 34 GLN A O 5
ATOM 3990 N N . THR A 1 35 ? 9.415 -7.568 -9.957 1.00 0.00 35 THR A N 5
ATOM 3991 C CA . THR A 1 35 ? 8.303 -8.075 -10.752 1.00 0.00 35 THR A CA 5
ATOM 3992 C C . THR A 1 35 ? 7.082 -8.343 -9.880 1.00 0.00 35 THR A C 5
ATOM 3993 O O . THR A 1 35 ? 7.180 -8.996 -8.841 1.00 0.00 35 THR A O 5
ATOM 4004 N N . ALA A 1 36 ? 5.931 -7.836 -10.309 1.00 0.00 36 ALA A N 5
ATOM 4005 C CA . ALA A 1 36 ? 4.690 -8.024 -9.569 1.00 0.00 36 ALA A CA 5
ATOM 4006 C C . ALA A 1 36 ? 3.578 -8.532 -10.481 1.00 0.00 36 ALA A C 5
ATOM 4007 O O . ALA A 1 36 ? 3.754 -8.630 -11.695 1.00 0.00 36 ALA A O 5
ATOM 4014 N N . TYR A 1 37 ? 2.434 -8.854 -9.888 1.00 0.00 37 TYR A N 5
ATOM 4015 C CA . TYR A 1 37 ? 1.294 -9.355 -10.647 1.00 0.00 37 TYR A CA 5
ATOM 4016 C C . TYR A 1 37 ? 0.098 -8.417 -10.517 1.00 0.00 37 TYR A C 5
ATOM 4017 O O . TYR A 1 37 ? -0.423 -8.206 -9.422 1.00 0.00 37 TYR A O 5
ATOM 4035 N N . GLN A 1 38 ? -0.331 -7.857 -11.644 1.00 0.00 38 GLN A N 5
ATOM 4036 C CA . GLN A 1 38 ? -1.465 -6.941 -11.657 1.00 0.00 38 GLN A CA 5
ATOM 4037 C C . GLN A 1 38 ? -2.718 -7.634 -12.182 1.00 0.00 38 GLN A C 5
ATOM 4038 O O . GLN A 1 38 ? -2.679 -8.318 -13.205 1.00 0.00 38 GLN A O 5
ATOM 4052 N N . ARG A 1 39 ? -3.829 -7.453 -11.475 1.00 0.00 39 ARG A N 5
ATOM 4053 C CA . ARG A 1 39 ? -5.094 -8.062 -11.869 1.00 0.00 39 ARG A CA 5
ATOM 4054 C C . ARG A 1 39 ? -6.155 -6.996 -12.122 1.00 0.00 39 ARG A C 5
ATOM 4055 O O . ARG A 1 39 ? -6.782 -6.494 -11.188 1.00 0.00 39 ARG A O 5
ATOM 4076 N N . LYS A 1 40 ? -6.353 -6.653 -13.390 1.00 0.00 40 LYS A N 5
ATOM 4077 C CA . LYS A 1 40 ? -7.339 -5.648 -13.767 1.00 0.00 40 LYS A CA 5
ATOM 4078 C C . LYS A 1 40 ? -8.624 -5.817 -12.962 1.00 0.00 40 LYS A C 5
ATOM 4079 O O . LYS A 1 40 ? -9.062 -6.936 -12.702 1.00 0.00 40 LYS A O 5
ATOM 4098 N N . GLY A 1 41 ? -9.224 -4.696 -12.572 1.00 0.00 41 GLY A N 5
ATOM 4099 C CA . GLY A 1 41 ? -10.453 -4.743 -11.802 1.00 0.00 41 GLY A CA 5
ATOM 4100 C C . GLY A 1 41 ? -10.203 -4.709 -10.307 1.00 0.00 41 GLY A C 5
ATOM 4101 O O . GLY A 1 41 ? -10.918 -4.036 -9.566 1.00 0.00 41 GLY A O 5
ATOM 4105 N N . SER A 1 42 ? -9.185 -5.440 -9.863 1.00 0.00 42 SER A N 5
ATOM 4106 C CA . SER A 1 42 ? -8.846 -5.496 -8.446 1.00 0.00 42 SER A CA 5
ATOM 4107 C C . SER A 1 42 ? -8.075 -4.249 -8.023 1.00 0.00 42 SER A C 5
ATOM 4108 O O . SER A 1 42 ? -8.236 -3.755 -6.907 1.00 0.00 42 SER A O 5
ATOM 4116 N N . ALA A 1 43 ? -7.235 -3.747 -8.922 1.00 0.00 43 ALA A N 5
ATOM 4117 C CA . ALA A 1 43 ? -6.440 -2.557 -8.644 1.00 0.00 43 ALA A CA 5
ATOM 4118 C C . ALA A 1 43 ? -5.505 -2.786 -7.461 1.00 0.00 43 ALA A C 5
ATOM 4119 O O . ALA A 1 43 ? -5.358 -1.921 -6.597 1.00 0.00 43 ALA A O 5
ATOM 4126 N N . HIS A 1 44 ? -4.876 -3.957 -7.428 1.00 0.00 44 HIS A N 5
ATOM 4127 C CA . HIS A 1 44 ? -3.955 -4.299 -6.350 1.00 0.00 44 HIS A CA 5
ATOM 4128 C C . HIS A 1 44 ? -2.799 -5.148 -6.872 1.00 0.00 44 HIS A C 5
ATOM 4129 O O . HIS A 1 44 ? -3.007 -6.105 -7.619 1.00 0.00 44 HIS A O 5
ATOM 4144 N N . LEU A 1 45 ? -1.583 -4.791 -6.475 1.00 0.00 45 LEU A N 5
ATOM 4145 C CA . LEU A 1 45 ? -0.394 -5.520 -6.904 1.00 0.00 45 LEU A CA 5
ATOM 4146 C C . LEU A 1 45 ? -0.086 -6.669 -5.949 1.00 0.00 45 LEU A C 5
ATOM 4147 O O . LEU A 1 45 ? -0.523 -6.668 -4.798 1.00 0.00 45 LEU A O 5
ATOM 4163 N N . PHE A 1 46 ? 0.670 -7.648 -6.434 1.00 0.00 46 PHE A N 5
ATOM 4164 C CA . PHE A 1 46 ? 1.038 -8.803 -5.624 1.00 0.00 46 PHE A CA 5
ATOM 4165 C C . PHE A 1 46 ? 2.506 -9.165 -5.828 1.00 0.00 46 PHE A C 5
ATOM 4166 O O . PHE A 1 46 ? 3.088 -8.883 -6.876 1.00 0.00 46 PHE A O 5
ATOM 4183 N N . CYS A 1 47 ? 3.101 -9.791 -4.817 1.00 0.00 47 CYS A N 5
ATOM 4184 C CA . CYS A 1 47 ? 4.501 -10.191 -4.883 1.00 0.00 47 CYS A CA 5
ATOM 4185 C C . CYS A 1 47 ? 4.671 -11.436 -5.750 1.00 0.00 47 CYS A C 5
ATOM 4186 O O . CYS A 1 47 ? 5.680 -11.593 -6.437 1.00 0.00 47 CYS A O 5
ATOM 4193 N N . SER A 1 48 ? 3.676 -12.317 -5.712 1.00 0.00 48 SER A N 5
ATOM 4194 C CA . SER A 1 48 ? 3.717 -13.549 -6.491 1.00 0.00 48 SER A CA 5
ATOM 4195 C C . SER A 1 48 ? 2.308 -14.078 -6.744 1.00 0.00 48 SER A C 5
ATOM 4196 O O . SER A 1 48 ? 1.327 -13.533 -6.238 1.00 0.00 48 SER A O 5
ATOM 4204 N N . THR A 1 49 ? 2.216 -15.144 -7.532 1.00 0.00 49 THR A N 5
ATOM 4205 C CA . THR A 1 49 ? 0.929 -15.747 -7.855 1.00 0.00 49 THR A CA 5
ATOM 4206 C C . THR A 1 49 ? 0.248 -16.291 -6.604 1.00 0.00 49 THR A C 5
ATOM 4207 O O . THR A 1 49 ? -0.938 -16.048 -6.375 1.00 0.00 49 THR A O 5
ATOM 4218 N N . THR A 1 50 ? 1.004 -17.028 -5.797 1.00 0.00 50 THR A N 5
ATOM 4219 C CA . THR A 1 50 ? 0.472 -17.606 -4.569 1.00 0.00 50 THR A CA 5
ATOM 4220 C C . THR A 1 50 ? -0.454 -16.627 -3.856 1.00 0.00 50 THR A C 5
ATOM 4221 O O . THR A 1 50 ? -1.513 -17.009 -3.357 1.00 0.00 50 THR A O 5
ATOM 4232 N N . CYS A 1 51 ? -0.049 -15.362 -3.812 1.00 0.00 51 CYS A N 5
ATOM 4233 C CA . CYS A 1 51 ? -0.842 -14.327 -3.160 1.00 0.00 51 CYS A CA 5
ATOM 4234 C C . CYS A 1 51 ? -1.978 -13.861 -4.066 1.00 0.00 51 CYS A C 5
ATOM 4235 O O . CYS A 1 51 ? -3.129 -13.762 -3.637 1.00 0.00 51 CYS A O 5
ATOM 4242 N N . LEU A 1 52 ? -1.648 -13.577 -5.321 1.00 0.00 52 LEU A N 5
ATOM 4243 C CA . LEU A 1 52 ? -2.639 -13.121 -6.289 1.00 0.00 52 LEU A CA 5
ATOM 4244 C C . LEU A 1 52 ? -3.918 -13.947 -6.188 1.00 0.00 52 LEU A C 5
ATOM 4245 O O . LEU A 1 52 ? -5.021 -13.401 -6.164 1.00 0.00 52 LEU A O 5
ATOM 4261 N N . SER A 1 53 ? -3.761 -15.265 -6.128 1.00 0.00 53 SER A N 5
ATOM 4262 C CA . SER A 1 53 ? -4.903 -16.167 -6.031 1.00 0.00 53 SER A CA 5
ATOM 4263 C C . SER A 1 53 ? -5.430 -16.225 -4.600 1.00 0.00 53 SER A C 5
ATOM 4264 O O . SER A 1 53 ? -6.620 -16.029 -4.357 1.00 0.00 53 SER A O 5
ATOM 4272 N N . SER A 1 54 ? -4.533 -16.497 -3.657 1.00 0.00 54 SER A N 5
ATOM 4273 C CA . SER A 1 54 ? -4.907 -16.586 -2.251 1.00 0.00 54 SER A CA 5
ATOM 4274 C C . SER A 1 54 ? -5.852 -15.452 -1.867 1.00 0.00 54 SER A C 5
ATOM 4275 O O . SER A 1 54 ? -6.882 -15.675 -1.230 1.00 0.00 54 SER A O 5
ATOM 4283 N N . PHE A 1 55 ? -5.495 -14.233 -2.260 1.00 0.00 55 PHE A N 5
ATOM 4284 C CA . PHE A 1 55 ? -6.311 -13.063 -1.957 1.00 0.00 55 PHE A CA 5
ATOM 4285 C C . PHE A 1 55 ? -7.774 -13.313 -2.311 1.00 0.00 55 PHE A C 5
ATOM 4286 O O . PHE A 1 55 ? -8.676 -12.962 -1.550 1.00 0.00 55 PHE A O 5
ATOM 4303 N N . SER A 1 56 ? -8.001 -13.922 -3.470 1.00 0.00 56 SER A N 5
ATOM 4304 C CA . SER A 1 56 ? -9.354 -14.216 -3.928 1.00 0.00 56 SER A CA 5
ATOM 4305 C C . SER A 1 56 ? -10.240 -14.645 -2.763 1.00 0.00 56 SER A C 5
ATOM 4306 O O . SER A 1 56 ? -11.361 -14.160 -2.610 1.00 0.00 56 SER A O 5
ATOM 4314 N N . SER A 1 57 ? -9.728 -15.557 -1.943 1.00 0.00 57 SER A N 5
ATOM 4315 C CA . SER A 1 57 ? -10.473 -16.056 -0.793 1.00 0.00 57 SER A CA 5
ATOM 4316 C C . SER A 1 57 ? -10.314 -15.123 0.404 1.00 0.00 57 SER A C 5
ATOM 4317 O O . SER A 1 57 ? -9.322 -15.189 1.129 1.00 0.00 57 SER A O 5
ATOM 4325 N N . GLY A 1 58 ? -11.299 -14.253 0.604 1.00 0.00 58 GLY A N 5
ATOM 4326 C CA . GLY A 1 58 ? -11.250 -13.318 1.713 1.00 0.00 58 GLY A CA 5
ATOM 4327 C C . GLY A 1 58 ? -12.335 -12.263 1.630 1.00 0.00 58 GLY A C 5
ATOM 4328 O O . GLY A 1 58 ? -13.211 -12.309 0.766 1.00 0.00 58 GLY A O 5
ATOM 4332 N N . PRO A 1 59 ? -12.287 -11.286 2.548 1.00 0.00 59 PRO A N 5
ATOM 4333 C CA . PRO A 1 59 ? -13.267 -10.197 2.597 1.00 0.00 59 PRO A CA 5
ATOM 4334 C C . PRO A 1 59 ? -13.124 -9.235 1.423 1.00 0.00 59 PRO A C 5
ATOM 4335 O O . PRO A 1 59 ? -12.457 -8.206 1.530 1.00 0.00 59 PRO A O 5
ATOM 4346 N N . SER A 1 60 ? -13.754 -9.577 0.304 1.00 0.00 60 SER A N 5
ATOM 4347 C CA . SER A 1 60 ? -13.693 -8.744 -0.892 1.00 0.00 60 SER A CA 5
ATOM 4348 C C . SER A 1 60 ? -15.085 -8.539 -1.482 1.00 0.00 60 SER A C 5
ATOM 4349 O O . SER A 1 60 ? -15.652 -9.444 -2.094 1.00 0.00 60 SER A O 5
ATOM 4357 N N . SER A 1 61 ? -15.631 -7.341 -1.293 1.00 0.00 61 SER A N 5
ATOM 4358 C CA . SER A 1 61 ? -16.958 -7.017 -1.802 1.00 0.00 61 SER A CA 5
ATOM 4359 C C . SER A 1 61 ? -16.941 -6.897 -3.323 1.00 0.00 61 SER A C 5
ATOM 4360 O O . SER A 1 61 ? -17.726 -7.543 -4.017 1.00 0.00 61 SER A O 5
ATOM 4368 N N . GLY A 1 62 ? -16.040 -6.064 -3.835 1.00 0.00 62 GLY A N 5
ATOM 4369 C CA . GLY A 1 62 ? -15.937 -5.874 -5.270 1.00 0.00 62 GLY A CA 5
ATOM 4370 C C . GLY A 1 62 ? -14.765 -6.623 -5.872 1.00 0.00 62 GLY A C 5
ATOM 4371 O O . GLY A 1 62 ? -14.331 -6.274 -6.969 1.00 0.00 62 GLY A O 5
ATOM 4376 N N . GLY A 1 1 ? 35.867 31.965 4.093 1.00 0.00 1 GLY A N 6
ATOM 4377 C CA . GLY A 1 1 ? 36.816 31.020 4.651 1.00 0.00 1 GLY A CA 6
ATOM 4378 C C . GLY A 1 1 ? 36.275 29.604 4.682 1.00 0.00 1 GLY A C 6
ATOM 4379 O O . GLY A 1 1 ? 35.696 29.133 3.703 1.00 0.00 1 GLY A O 6
ATOM 4383 N N . SER A 1 2 ? 36.466 28.923 5.807 1.00 0.00 2 SER A N 6
ATOM 4384 C CA . SER A 1 2 ? 35.998 27.551 5.959 1.00 0.00 2 SER A CA 6
ATOM 4385 C C . SER A 1 2 ? 35.082 27.420 7.171 1.00 0.00 2 SER A C 6
ATOM 4386 O O . SER A 1 2 ? 35.547 27.278 8.302 1.00 0.00 2 SER A O 6
ATOM 4394 N N . SER A 1 3 ? 33.776 27.470 6.927 1.00 0.00 3 SER A N 6
ATOM 4395 C CA . SER A 1 3 ? 32.793 27.361 7.999 1.00 0.00 3 SER A CA 6
ATOM 4396 C C . SER A 1 3 ? 31.389 27.182 7.431 1.00 0.00 3 SER A C 6
ATOM 4397 O O . SER A 1 3 ? 31.178 27.277 6.222 1.00 0.00 3 SER A O 6
ATOM 4405 N N . GLY A 1 4 ? 30.429 26.922 8.314 1.00 0.00 4 GLY A N 6
ATOM 4406 C CA . GLY A 1 4 ? 29.056 26.733 7.883 1.00 0.00 4 GLY A CA 6
ATOM 4407 C C . GLY A 1 4 ? 28.054 27.204 8.918 1.00 0.00 4 GLY A C 6
ATOM 4408 O O . GLY A 1 4 ? 27.797 28.401 9.044 1.00 0.00 4 GLY A O 6
ATOM 4412 N N . SER A 1 5 ? 27.484 26.259 9.660 1.00 0.00 5 SER A N 6
ATOM 4413 C CA . SER A 1 5 ? 26.500 26.583 10.686 1.00 0.00 5 SER A CA 6
ATOM 44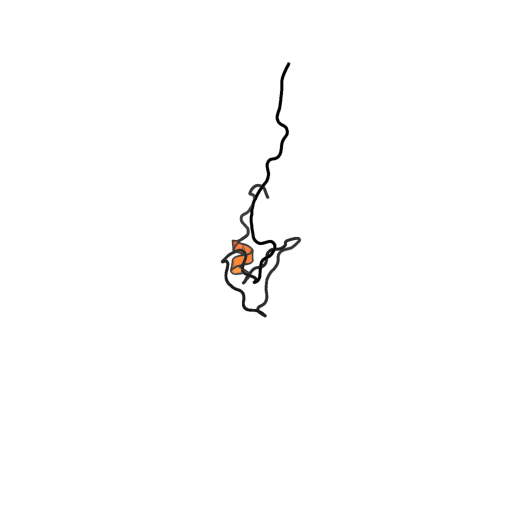14 C C . SER A 1 5 ? 25.254 27.209 10.066 1.00 0.00 5 SER A C 6
ATOM 4415 O O . SER A 1 5 ? 24.703 28.175 10.592 1.00 0.00 5 SER A O 6
ATOM 4423 N N . SER A 1 6 ? 24.816 26.649 8.942 1.00 0.00 6 SER A N 6
ATOM 4424 C CA . SER A 1 6 ? 23.638 27.153 8.247 1.00 0.00 6 SER A CA 6
ATOM 4425 C C . SER A 1 6 ? 22.369 26.497 8.781 1.00 0.00 6 SER A C 6
ATOM 4426 O O . SER A 1 6 ? 22.398 25.367 9.267 1.00 0.00 6 SER A O 6
ATOM 4434 N N . GLY A 1 7 ? 21.253 27.215 8.688 1.00 0.00 7 GLY A N 6
ATOM 4435 C CA . GLY A 1 7 ? 19.989 26.687 9.166 1.00 0.00 7 GLY A CA 6
ATOM 4436 C C . GLY A 1 7 ? 18.813 27.158 8.333 1.00 0.00 7 GLY A C 6
ATOM 4437 O O . GLY A 1 7 ? 18.500 28.347 8.307 1.00 0.00 7 GLY A O 6
ATOM 4441 N N . GLN A 1 8 ? 18.161 26.222 7.651 1.00 0.00 8 GLN A N 6
ATOM 4442 C CA . GLN A 1 8 ? 17.014 26.549 6.812 1.00 0.00 8 GLN A CA 6
ATOM 4443 C C . GLN A 1 8 ? 15.775 25.780 7.260 1.00 0.00 8 GLN A C 6
ATOM 4444 O O . GLN A 1 8 ? 15.419 24.745 6.695 1.00 0.00 8 GLN A O 6
ATOM 4458 N N . PRO A 1 9 ? 15.102 26.295 8.299 1.00 0.00 9 PRO A N 6
ATOM 4459 C CA . PRO A 1 9 ? 13.892 25.672 8.846 1.00 0.00 9 PRO A CA 6
ATOM 4460 C C . PRO A 1 9 ? 12.704 25.782 7.896 1.00 0.00 9 PRO A C 6
ATOM 4461 O O . PRO A 1 9 ? 12.716 26.581 6.959 1.00 0.00 9 PRO A O 6
ATOM 4472 N N . THR A 1 10 ? 11.678 24.974 8.144 1.00 0.00 10 THR A N 6
ATOM 4473 C CA . THR A 1 10 ? 10.482 24.980 7.311 1.00 0.00 10 THR A CA 6
ATOM 4474 C C . THR A 1 10 ? 9.218 24.970 8.163 1.00 0.00 10 THR A C 6
ATOM 4475 O O . THR A 1 10 ? 9.095 24.179 9.098 1.00 0.00 10 THR A O 6
ATOM 4486 N N . ALA A 1 11 ? 8.281 25.852 7.834 1.00 0.00 11 ALA A N 6
ATOM 4487 C CA . ALA A 1 11 ? 7.025 25.943 8.568 1.00 0.00 11 ALA A CA 6
ATOM 4488 C C . ALA A 1 11 ? 5.974 25.010 7.975 1.00 0.00 11 ALA A C 6
ATOM 4489 O O . ALA A 1 11 ? 5.453 24.132 8.662 1.00 0.00 11 ALA A O 6
ATOM 4496 N N . GLN A 1 12 ? 5.668 25.207 6.696 1.00 0.00 12 GLN A N 6
ATOM 4497 C CA . GLN A 1 12 ? 4.678 24.383 6.013 1.00 0.00 12 GLN A CA 6
ATOM 4498 C C . GLN A 1 12 ? 4.865 22.909 6.357 1.00 0.00 12 GLN A C 6
ATOM 4499 O O . GLN A 1 12 ? 5.940 22.495 6.791 1.00 0.00 12 GLN A O 6
ATOM 4513 N N . GLN A 1 13 ? 3.811 22.123 6.163 1.00 0.00 13 GLN A N 6
ATOM 4514 C CA . GLN A 1 13 ? 3.859 20.696 6.455 1.00 0.00 13 GLN A CA 6
ATOM 4515 C C . GLN A 1 13 ? 3.425 19.877 5.243 1.00 0.00 13 GLN A C 6
ATOM 4516 O O . GLN A 1 13 ? 2.299 20.010 4.765 1.00 0.00 13 GLN A O 6
ATOM 4530 N N . GLN A 1 14 ? 4.326 19.032 4.752 1.00 0.00 14 GLN A N 6
ATOM 4531 C CA . GLN A 1 14 ? 4.036 18.194 3.595 1.00 0.00 14 GLN A CA 6
ATOM 4532 C C . GLN A 1 14 ? 4.488 16.758 3.837 1.00 0.00 14 GLN A C 6
ATOM 4533 O O . GLN A 1 14 ? 4.983 16.424 4.914 1.00 0.00 14 GLN A O 6
ATOM 4547 N N . LEU A 1 15 ? 4.316 15.911 2.828 1.00 0.00 15 LEU A N 6
ATOM 4548 C CA . LEU A 1 15 ? 4.706 14.509 2.930 1.00 0.00 15 LEU A CA 6
ATOM 4549 C C . LEU A 1 15 ? 6.153 14.379 3.397 1.00 0.00 15 LEU A C 6
ATOM 4550 O O . LEU A 1 15 ? 7.065 14.940 2.790 1.00 0.00 15 LEU A O 6
ATOM 4566 N N . THR A 1 16 ? 6.356 13.634 4.479 1.00 0.00 16 THR A N 6
ATOM 4567 C CA . THR A 1 16 ? 7.691 13.429 5.027 1.00 0.00 16 THR A CA 6
ATOM 4568 C C . THR A 1 16 ? 7.975 11.947 5.243 1.00 0.00 16 THR A C 6
ATOM 4569 O O . THR A 1 16 ? 9.057 11.458 4.921 1.00 0.00 16 THR A O 6
ATOM 4580 N N . LYS A 1 17 ? 6.995 11.236 5.792 1.00 0.00 17 LYS A N 6
ATOM 4581 C CA . LYS A 1 17 ? 7.138 9.808 6.050 1.00 0.00 17 LYS A CA 6
ATOM 4582 C C . LYS A 1 17 ? 7.499 9.057 4.772 1.00 0.00 17 LYS A C 6
ATOM 4583 O O . LYS A 1 17 ? 7.254 9.523 3.660 1.00 0.00 17 LYS A O 6
ATOM 4602 N N . PRO A 1 18 ? 8.094 7.866 4.933 1.00 0.00 18 PRO A N 6
ATOM 4603 C CA . PRO A 1 18 ? 8.499 7.024 3.803 1.00 0.00 18 PRO A CA 6
ATOM 4604 C C . PRO A 1 18 ? 7.304 6.437 3.060 1.00 0.00 18 PRO A C 6
ATOM 4605 O O . PRO A 1 18 ? 6.217 6.302 3.621 1.00 0.00 18 PRO A O 6
ATOM 4616 N N . ALA A 1 19 ? 7.512 6.090 1.794 1.00 0.00 19 ALA A N 6
ATOM 4617 C CA . ALA A 1 19 ? 6.452 5.515 0.975 1.00 0.00 19 ALA A CA 6
ATOM 4618 C C . ALA A 1 19 ? 6.996 4.420 0.063 1.00 0.00 19 ALA A C 6
ATOM 4619 O O . ALA A 1 19 ? 8.119 4.511 -0.432 1.00 0.00 19 ALA A O 6
ATOM 4626 N N . LYS A 1 20 ? 6.191 3.385 -0.156 1.00 0.00 20 LYS A N 6
ATOM 4627 C CA . LYS A 1 20 ? 6.591 2.273 -1.009 1.00 0.00 20 LYS A CA 6
ATOM 4628 C C . LYS A 1 20 ? 5.398 1.376 -1.328 1.00 0.00 20 LYS A C 6
ATOM 4629 O O . LYS A 1 20 ? 4.281 1.630 -0.876 1.00 0.00 20 LYS A O 6
ATOM 4648 N N . ILE A 1 21 ? 5.644 0.327 -2.105 1.00 0.00 21 ILE A N 6
ATOM 4649 C CA . ILE A 1 21 ? 4.590 -0.608 -2.481 1.00 0.00 21 ILE A CA 6
ATOM 4650 C C . ILE A 1 21 ? 4.767 -1.948 -1.775 1.00 0.00 21 ILE A C 6
ATOM 4651 O O . ILE A 1 21 ? 5.881 -2.462 -1.664 1.00 0.00 21 ILE A O 6
ATOM 4667 N N . THR A 1 22 ? 3.660 -2.511 -1.300 1.00 0.00 22 THR A N 6
ATOM 4668 C CA . THR A 1 22 ? 3.692 -3.791 -0.605 1.00 0.00 22 THR A CA 6
ATOM 4669 C C . THR A 1 22 ? 2.614 -4.730 -1.133 1.00 0.00 22 THR A C 6
ATOM 4670 O O . THR A 1 22 ? 1.521 -4.295 -1.498 1.00 0.00 22 THR A O 6
ATOM 4681 N N . CYS A 1 23 ? 2.927 -6.021 -1.172 1.00 0.00 23 CYS A N 6
ATOM 4682 C CA . CYS A 1 23 ? 1.985 -7.023 -1.656 1.00 0.00 23 CYS A CA 6
ATOM 4683 C C . CYS A 1 23 ? 0.599 -6.801 -1.055 1.00 0.00 23 CYS A C 6
ATOM 4684 O O . CYS A 1 23 ? 0.466 -6.506 0.132 1.00 0.00 23 CYS A O 6
ATOM 4691 N N . ALA A 1 24 ? -0.429 -6.947 -1.884 1.00 0.00 24 ALA A N 6
ATOM 4692 C CA . ALA A 1 24 ? -1.804 -6.766 -1.435 1.00 0.00 24 ALA A CA 6
ATOM 4693 C C . ALA A 1 24 ? -2.342 -8.036 -0.786 1.00 0.00 24 ALA A C 6
ATOM 4694 O O . ALA A 1 24 ? -3.553 -8.233 -0.695 1.00 0.00 24 ALA A O 6
ATOM 4701 N N . ASN A 1 25 ? -1.433 -8.896 -0.338 1.00 0.00 25 ASN A N 6
ATOM 4702 C CA . ASN A 1 25 ? -1.818 -10.150 0.302 1.00 0.00 25 ASN A CA 6
ATOM 4703 C C . ASN A 1 25 ? -1.026 -10.369 1.588 1.00 0.00 25 ASN A C 6
ATOM 4704 O O . ASN A 1 25 ? -1.600 -10.471 2.673 1.00 0.00 25 ASN A O 6
ATOM 4715 N N . CYS A 1 26 ? 0.294 -10.440 1.459 1.00 0.00 26 CYS A N 6
ATOM 4716 C CA . CYS A 1 26 ? 1.165 -10.647 2.609 1.00 0.00 26 CYS A CA 6
ATOM 4717 C C . CYS A 1 26 ? 1.666 -9.314 3.159 1.00 0.00 26 CYS A C 6
ATOM 4718 O O . CYS A 1 26 ? 2.166 -9.241 4.281 1.00 0.00 26 CYS A O 6
ATOM 4725 N N . LYS A 1 27 ? 1.529 -8.262 2.359 1.00 0.00 27 LYS A N 6
ATOM 4726 C CA . LYS A 1 27 ? 1.965 -6.930 2.764 1.00 0.00 27 LYS A CA 6
ATOM 4727 C C . LYS A 1 27 ? 3.479 -6.887 2.949 1.00 0.00 27 LYS A C 6
ATOM 4728 O O . LYS A 1 27 ? 3.979 -6.354 3.940 1.00 0.00 27 LYS A O 6
ATOM 4747 N N . LYS A 1 28 ? 4.204 -7.449 1.988 1.00 0.00 28 LYS A N 6
ATOM 4748 C CA . LYS A 1 28 ? 5.661 -7.472 2.042 1.00 0.00 28 LYS A CA 6
ATOM 4749 C C . LYS A 1 28 ? 6.254 -6.320 1.238 1.00 0.00 28 LYS A C 6
ATOM 4750 O O . LYS A 1 28 ? 5.723 -5.916 0.203 1.00 0.00 28 LYS A O 6
ATOM 4769 N N . PRO A 1 29 ? 7.381 -5.777 1.722 1.00 0.00 29 PRO A N 6
ATOM 4770 C CA . PRO A 1 29 ? 8.071 -4.665 1.063 1.00 0.00 29 PRO A CA 6
ATOM 4771 C C . PRO A 1 29 ? 8.721 -5.084 -0.252 1.00 0.00 29 PRO A C 6
ATOM 4772 O O . PRO A 1 29 ? 9.843 -5.593 -0.267 1.00 0.00 29 PRO A O 6
ATOM 4783 N N . LEU A 1 30 ? 8.011 -4.866 -1.353 1.00 0.00 30 LEU A N 6
ATOM 4784 C CA . LEU A 1 30 ? 8.520 -5.221 -2.674 1.00 0.00 30 LEU A CA 6
ATOM 4785 C C . LEU A 1 30 ? 9.543 -4.197 -3.156 1.00 0.00 30 LEU A C 6
ATOM 4786 O O . LEU A 1 30 ? 9.225 -3.020 -3.324 1.00 0.00 30 LEU A O 6
ATOM 4802 N N . GLN A 1 31 ? 10.770 -4.655 -3.379 1.00 0.00 31 GLN A N 6
ATOM 4803 C CA . GLN A 1 31 ? 11.839 -3.779 -3.844 1.00 0.00 31 GLN A CA 6
ATOM 4804 C C . GLN A 1 31 ? 11.466 -3.120 -5.168 1.00 0.00 31 GLN A C 6
ATOM 4805 O O . GLN A 1 31 ? 11.027 -3.789 -6.105 1.00 0.00 31 GLN A O 6
ATOM 4819 N N . LYS A 1 32 ? 11.643 -1.806 -5.240 1.00 0.00 32 LYS A N 6
ATOM 4820 C CA . LYS A 1 32 ? 11.326 -1.056 -6.450 1.00 0.00 32 LYS A CA 6
ATOM 4821 C C . LYS A 1 32 ? 12.080 -1.616 -7.651 1.00 0.00 32 LYS A C 6
ATOM 4822 O O . LYS A 1 32 ? 13.287 -1.421 -7.785 1.00 0.00 32 LYS A O 6
ATOM 4841 N N . GLY A 1 33 ? 11.359 -2.313 -8.525 1.00 0.00 33 GLY A N 6
ATOM 4842 C CA . GLY A 1 33 ? 11.977 -2.890 -9.704 1.00 0.00 33 GLY A CA 6
ATOM 4843 C C . GLY A 1 33 ? 11.514 -4.310 -9.965 1.00 0.00 33 GLY A C 6
ATOM 4844 O O . GLY A 1 33 ? 11.271 -4.688 -11.111 1.00 0.00 33 GLY A O 6
ATOM 4848 N N . GLN A 1 34 ? 11.395 -5.097 -8.901 1.00 0.00 34 GLN A N 6
ATOM 4849 C CA . GLN A 1 34 ? 10.961 -6.484 -9.022 1.00 0.00 34 GLN A CA 6
ATOM 4850 C C . GLN A 1 34 ? 9.596 -6.570 -9.696 1.00 0.00 34 GLN A C 6
ATOM 4851 O O . GLN A 1 34 ? 8.714 -5.747 -9.445 1.00 0.00 34 GLN A O 6
ATOM 4865 N N . THR A 1 35 ? 9.426 -7.572 -10.553 1.00 0.00 35 THR A N 6
ATOM 4866 C CA . THR A 1 35 ? 8.169 -7.765 -11.264 1.00 0.00 35 THR A CA 6
ATOM 4867 C C . THR A 1 35 ? 7.021 -8.013 -10.293 1.00 0.00 35 THR A C 6
ATOM 4868 O O . THR A 1 35 ? 7.173 -8.736 -9.309 1.00 0.00 35 THR A O 6
ATOM 4879 N N . ALA A 1 36 ? 5.871 -7.410 -10.577 1.00 0.00 36 ALA A N 6
ATOM 4880 C CA . ALA A 1 36 ? 4.696 -7.568 -9.729 1.00 0.00 36 ALA A CA 6
ATOM 4881 C C . ALA A 1 36 ? 3.523 -8.140 -10.519 1.00 0.00 36 ALA A C 6
ATOM 4882 O O . ALA A 1 36 ? 3.408 -7.921 -11.725 1.00 0.00 36 ALA A O 6
ATOM 4889 N N . TYR A 1 37 ? 2.655 -8.874 -9.831 1.00 0.00 37 TYR A N 6
ATOM 4890 C CA . TYR A 1 37 ? 1.492 -9.480 -10.469 1.00 0.00 37 TYR A CA 6
ATOM 4891 C C . TYR A 1 37 ? 0.211 -8.755 -10.067 1.00 0.00 37 TYR A C 6
ATOM 4892 O O . TYR A 1 37 ? -0.035 -8.517 -8.885 1.00 0.00 37 TYR A O 6
ATOM 4910 N N . GLN A 1 38 ? -0.601 -8.408 -11.060 1.00 0.00 38 GLN A N 6
ATOM 4911 C CA . GLN A 1 38 ? -1.857 -7.711 -10.811 1.00 0.00 38 GLN A CA 6
ATOM 4912 C C . GLN A 1 38 ? -2.949 -8.201 -11.757 1.00 0.00 38 GLN A C 6
ATOM 4913 O O . GLN A 1 38 ? -2.675 -8.924 -12.715 1.00 0.00 38 GLN A O 6
ATOM 4927 N N . ARG A 1 39 ? -4.186 -7.804 -11.480 1.00 0.00 39 ARG A N 6
ATOM 4928 C CA . ARG A 1 39 ? -5.320 -8.204 -12.305 1.00 0.00 39 ARG A CA 6
ATOM 4929 C C . ARG A 1 39 ? -5.864 -7.017 -13.094 1.00 0.00 39 ARG A C 6
ATOM 4930 O O . ARG A 1 39 ? -5.698 -5.864 -12.696 1.00 0.00 39 ARG A O 6
ATOM 4951 N N . LYS A 1 40 ? -6.515 -7.308 -14.216 1.00 0.00 40 LYS A N 6
ATOM 4952 C CA . LYS A 1 40 ? -7.085 -6.266 -15.062 1.00 0.00 40 LYS A CA 6
ATOM 4953 C C . LYS A 1 40 ? -8.246 -5.569 -14.359 1.00 0.00 40 LYS A C 6
ATOM 4954 O O . LYS A 1 40 ? -9.282 -6.179 -14.097 1.00 0.00 40 LYS A O 6
ATOM 4973 N N . GLY A 1 41 ? -8.066 -4.287 -14.057 1.00 0.00 41 GLY A N 6
ATOM 4974 C CA . GLY A 1 41 ? -9.107 -3.528 -13.389 1.00 0.00 41 GLY A CA 6
ATOM 4975 C C . GLY A 1 41 ? -8.735 -3.161 -11.967 1.00 0.00 41 GLY A C 6
ATOM 4976 O O . GLY A 1 41 ? -8.948 -2.028 -11.535 1.00 0.00 41 GLY A O 6
ATOM 4980 N N . SER A 1 42 ? -8.177 -4.121 -11.236 1.00 0.00 42 SER A N 6
ATOM 4981 C CA . SER A 1 42 ? -7.780 -3.894 -9.851 1.00 0.00 42 SER A CA 6
ATOM 4982 C C . SER A 1 42 ? -6.464 -3.124 -9.783 1.00 0.00 42 SER A C 6
ATOM 4983 O O . SER A 1 42 ? -5.581 -3.308 -10.620 1.00 0.00 42 SER A O 6
ATOM 4991 N N . ALA A 1 43 ? -6.342 -2.260 -8.780 1.00 0.00 43 ALA A N 6
ATOM 4992 C CA . ALA A 1 43 ? -5.135 -1.464 -8.601 1.00 0.00 43 ALA A CA 6
ATOM 4993 C C . ALA A 1 43 ? -4.301 -1.984 -7.435 1.00 0.00 43 ALA A C 6
ATOM 4994 O O . ALA A 1 43 ? -3.712 -1.207 -6.684 1.00 0.00 43 ALA A O 6
ATOM 5001 N N . HIS A 1 44 ? -4.257 -3.305 -7.289 1.00 0.00 44 HIS A N 6
ATOM 5002 C CA . HIS A 1 44 ? -3.495 -3.930 -6.213 1.00 0.00 44 HIS A CA 6
ATOM 5003 C C . HIS A 1 44 ? -2.417 -4.852 -6.775 1.00 0.00 44 HIS A C 6
ATOM 5004 O O . HIS A 1 44 ? -2.702 -5.734 -7.586 1.00 0.00 44 HIS A O 6
ATOM 5019 N N . LEU A 1 45 ? -1.180 -4.641 -6.341 1.00 0.00 45 LEU A N 6
ATOM 5020 C CA . LEU A 1 45 ? -0.059 -5.453 -6.801 1.00 0.00 45 LEU A CA 6
ATOM 5021 C C . LEU A 1 45 ? 0.169 -6.642 -5.874 1.00 0.00 45 LEU A C 6
ATOM 5022 O O . LEU A 1 45 ? -0.312 -6.661 -4.741 1.00 0.00 45 LEU A O 6
ATOM 5038 N N . PHE A 1 46 ? 0.908 -7.633 -6.362 1.00 0.00 46 PHE A N 6
ATOM 5039 C CA . PHE A 1 46 ? 1.201 -8.827 -5.577 1.00 0.00 46 PHE A CA 6
ATOM 5040 C C . PHE A 1 46 ? 2.665 -9.230 -5.727 1.00 0.00 46 PHE A C 6
ATOM 5041 O O . PHE A 1 46 ? 3.292 -8.966 -6.753 1.00 0.00 46 PHE A O 6
ATOM 5058 N N . CYS A 1 47 ? 3.204 -9.871 -4.695 1.00 0.00 47 CYS A N 6
ATOM 5059 C CA . CYS A 1 47 ? 4.594 -10.310 -4.709 1.00 0.00 47 CYS A CA 6
ATOM 5060 C C . CYS A 1 47 ? 4.773 -11.521 -5.621 1.00 0.00 47 CYS A C 6
ATOM 5061 O O . CYS A 1 47 ? 5.711 -11.579 -6.416 1.00 0.00 47 CYS A O 6
ATOM 5068 N N . SER A 1 48 ? 3.866 -12.485 -5.499 1.00 0.00 48 SER A N 6
ATOM 5069 C CA . SER A 1 48 ? 3.925 -13.696 -6.310 1.00 0.00 48 SER A CA 6
ATOM 5070 C C . SER A 1 48 ? 2.523 -14.223 -6.602 1.00 0.00 48 SER A C 6
ATOM 5071 O O . SER A 1 48 ? 1.545 -13.794 -5.989 1.00 0.00 48 SER A O 6
ATOM 5079 N N . THR A 1 49 ? 2.433 -15.157 -7.543 1.00 0.00 49 THR A N 6
ATOM 5080 C CA . THR A 1 49 ? 1.153 -15.743 -7.919 1.00 0.00 49 THR A CA 6
ATOM 5081 C C . THR A 1 49 ? 0.407 -16.264 -6.696 1.00 0.00 49 THR A C 6
ATOM 5082 O O . THR A 1 49 ? -0.771 -15.963 -6.499 1.00 0.00 49 THR A O 6
ATOM 5093 N N . THR A 1 50 ? 1.100 -17.048 -5.876 1.00 0.00 50 THR A N 6
ATOM 5094 C CA . THR A 1 50 ? 0.502 -17.612 -4.672 1.00 0.00 50 THR A CA 6
ATOM 5095 C C . THR A 1 50 ? -0.451 -16.620 -4.015 1.00 0.00 50 THR A C 6
ATOM 5096 O O . THR A 1 50 ? -1.585 -16.963 -3.680 1.00 0.00 50 THR A O 6
ATOM 5107 N N . CYS A 1 51 ? 0.015 -15.390 -3.834 1.00 0.00 51 CYS A N 6
ATOM 5108 C CA . CYS A 1 51 ? -0.796 -14.347 -3.217 1.00 0.00 51 CYS A CA 6
ATOM 5109 C C . CYS A 1 51 ? -1.873 -13.855 -4.179 1.00 0.00 51 CYS A C 6
ATOM 5110 O O . CYS A 1 51 ? -3.051 -13.785 -3.826 1.00 0.00 51 CYS A O 6
ATOM 5117 N N . LEU A 1 52 ? -1.462 -13.517 -5.396 1.00 0.00 52 LEU A N 6
ATOM 5118 C CA . LEU A 1 52 ? -2.391 -13.032 -6.410 1.00 0.00 52 LEU A CA 6
ATOM 5119 C C . LEU A 1 52 ? -3.729 -13.759 -6.315 1.00 0.00 52 LEU A C 6
ATOM 5120 O O . LEU A 1 52 ? -4.790 -13.135 -6.348 1.00 0.00 52 LEU A O 6
ATOM 5136 N N . SER A 1 53 ? -3.670 -15.082 -6.197 1.00 0.00 53 SER A N 6
ATOM 5137 C CA . SER A 1 53 ? -4.877 -15.895 -6.099 1.00 0.00 53 SER A CA 6
ATOM 5138 C C . SER A 1 53 ? -5.413 -15.902 -4.670 1.00 0.00 53 SER A C 6
ATOM 5139 O O . SER A 1 53 ? -6.588 -15.621 -4.435 1.00 0.00 53 SER A O 6
ATOM 5147 N N . SER A 1 54 ? -4.541 -16.225 -3.720 1.00 0.00 54 SER A N 6
ATOM 5148 C CA . SER A 1 54 ? -4.926 -16.273 -2.314 1.00 0.00 54 SER A CA 6
ATOM 5149 C C . SER A 1 54 ? -5.821 -15.090 -1.955 1.00 0.00 54 SER A C 6
ATOM 5150 O O . SER A 1 54 ? -6.819 -15.244 -1.251 1.00 0.00 54 SER A O 6
ATOM 5158 N N . PHE A 1 55 ? -5.457 -13.910 -2.445 1.00 0.00 55 PHE A N 6
ATOM 5159 C CA . PHE A 1 55 ? -6.225 -12.700 -2.177 1.00 0.00 55 PHE A CA 6
ATOM 5160 C C . PHE A 1 55 ? -7.721 -12.960 -2.333 1.00 0.00 55 PHE A C 6
ATOM 5161 O O . PHE A 1 55 ? -8.526 -12.527 -1.509 1.00 0.00 55 PHE A O 6
ATOM 5178 N N . SER A 1 56 ? -8.084 -13.668 -3.398 1.00 0.00 56 SER A N 6
ATOM 5179 C CA . SER A 1 56 ? -9.482 -13.982 -3.666 1.00 0.00 56 SER A CA 6
ATOM 5180 C C . SER A 1 56 ? -9.723 -15.487 -3.605 1.00 0.00 56 SER A C 6
ATOM 5181 O O . SER A 1 56 ? -10.407 -16.053 -4.458 1.00 0.00 56 SER A O 6
ATOM 5189 N N . SER A 1 57 ? -9.155 -16.130 -2.590 1.00 0.00 57 SER A N 6
ATOM 5190 C CA . SER A 1 57 ? -9.303 -17.571 -2.419 1.00 0.00 57 SER A CA 6
ATOM 5191 C C . SER A 1 57 ? -10.205 -17.886 -1.230 1.00 0.00 57 SER A C 6
ATOM 5192 O O . SER A 1 57 ? -9.728 -18.197 -0.139 1.00 0.00 57 SER A O 6
ATOM 5200 N N . GLY A 1 58 ? -11.514 -17.803 -1.449 1.00 0.00 58 GLY A N 6
ATOM 5201 C CA . GLY A 1 58 ? -12.464 -18.082 -0.388 1.00 0.00 58 GLY A CA 6
ATOM 5202 C C . GLY A 1 58 ? -12.961 -19.514 -0.416 1.00 0.00 58 GLY A C 6
ATOM 5203 O O . GLY A 1 58 ? -13.386 -20.025 -1.452 1.00 0.00 58 GLY A O 6
ATOM 5207 N N . PRO A 1 59 ? -12.909 -20.185 0.744 1.00 0.00 59 PRO A N 6
ATOM 5208 C CA . PRO A 1 59 ? -13.352 -21.576 0.874 1.00 0.00 59 PRO A CA 6
ATOM 5209 C C . PRO A 1 59 ? -14.865 -21.717 0.748 1.00 0.00 59 PRO A C 6
ATOM 5210 O O . PRO A 1 59 ? -15.576 -20.729 0.559 1.00 0.00 59 PRO A O 6
ATOM 5221 N N . SER A 1 60 ? -15.352 -22.949 0.854 1.00 0.00 60 SER A N 6
ATOM 5222 C CA . SER A 1 60 ? -16.781 -23.218 0.748 1.00 0.00 60 SER A CA 6
ATOM 5223 C C . SER A 1 60 ? -17.515 -22.755 2.002 1.00 0.00 60 SER A C 6
ATOM 5224 O O . SER A 1 60 ? -18.432 -21.936 1.932 1.00 0.00 60 SER A O 6
ATOM 5232 N N . SER A 1 61 ? -17.106 -23.285 3.150 1.00 0.00 61 SER A N 6
ATOM 5233 C CA . SER A 1 61 ? -17.726 -22.929 4.421 1.00 0.00 61 SER A CA 6
ATOM 5234 C C . SER A 1 61 ? -16.711 -22.286 5.360 1.00 0.00 61 SER A C 6
ATOM 5235 O O . SER A 1 61 ? -15.635 -22.833 5.599 1.00 0.00 61 SER A O 6
ATOM 5243 N N . GLY A 1 62 ? -17.061 -21.118 5.891 1.00 0.00 62 GLY A N 6
ATOM 5244 C CA . GLY A 1 62 ? -16.171 -20.418 6.798 1.00 0.00 62 GLY A CA 6
ATOM 5245 C C . GLY A 1 62 ? -16.839 -19.235 7.469 1.00 0.00 62 GLY A C 6
ATOM 5246 O O . GLY A 1 62 ? -17.786 -19.433 8.229 1.00 0.00 62 GLY A O 6
ATOM 5251 N N . GLY A 1 1 ? 21.778 36.672 9.832 1.00 0.00 1 GLY A N 7
ATOM 5252 C CA . GLY A 1 1 ? 22.942 35.835 10.057 1.00 0.00 1 GLY A CA 7
ATOM 5253 C C . GLY A 1 1 ? 23.382 35.106 8.803 1.00 0.00 1 GLY A C 7
ATOM 5254 O O . GLY A 1 1 ? 22.888 35.382 7.710 1.00 0.00 1 GLY A O 7
ATOM 5258 N N . SER A 1 2 ? 24.317 34.174 8.960 1.00 0.00 2 SER A N 7
ATOM 5259 C CA . SER A 1 2 ? 24.828 33.407 7.830 1.00 0.00 2 SER A CA 7
ATOM 5260 C C . SER A 1 2 ? 24.943 31.927 8.185 1.00 0.00 2 SER A C 7
ATOM 5261 O O . SER A 1 2 ? 25.499 31.568 9.223 1.00 0.00 2 SER A O 7
ATOM 5269 N N . SER A 1 3 ? 24.412 31.074 7.316 1.00 0.00 3 SER A N 7
ATOM 5270 C CA . SER A 1 3 ? 24.450 29.633 7.538 1.00 0.00 3 SER A CA 7
ATOM 5271 C C . SER A 1 3 ? 24.221 28.876 6.233 1.00 0.00 3 SER A C 7
ATOM 5272 O O . SER A 1 3 ? 23.701 29.429 5.265 1.00 0.00 3 SER A O 7
ATOM 5280 N N . GLY A 1 4 ? 24.613 27.606 6.217 1.00 0.00 4 GLY A N 7
ATOM 5281 C CA . GLY A 1 4 ? 24.443 26.792 5.027 1.00 0.00 4 GLY A CA 7
ATOM 5282 C C . GLY A 1 4 ? 23.019 26.300 4.860 1.00 0.00 4 GLY A C 7
ATOM 5283 O O . GLY A 1 4 ? 22.555 25.450 5.621 1.00 0.00 4 GLY A O 7
ATOM 5287 N N . SER A 1 5 ? 22.322 26.835 3.863 1.00 0.00 5 SER A N 7
ATOM 5288 C CA . SER A 1 5 ? 20.940 26.449 3.602 1.00 0.00 5 SER A CA 7
ATOM 5289 C C . SER A 1 5 ? 20.789 25.894 2.189 1.00 0.00 5 SER A C 7
ATOM 5290 O O . SER A 1 5 ? 21.483 26.319 1.266 1.00 0.00 5 SER A O 7
ATOM 5298 N N . SER A 1 6 ? 19.875 24.941 2.029 1.00 0.00 6 SER A N 7
ATOM 5299 C CA . SER A 1 6 ? 19.634 24.324 0.730 1.00 0.00 6 SER A CA 7
ATOM 5300 C C . SER A 1 6 ? 18.464 24.996 0.019 1.00 0.00 6 SER A C 7
ATOM 5301 O O . SER A 1 6 ? 17.414 25.234 0.614 1.00 0.00 6 SER A O 7
ATOM 5309 N N . GLY A 1 7 ? 18.654 25.301 -1.262 1.00 0.00 7 GLY A N 7
ATOM 5310 C CA . GLY A 1 7 ? 17.606 25.942 -2.035 1.00 0.00 7 GLY A CA 7
ATOM 5311 C C . GLY A 1 7 ? 18.019 26.196 -3.471 1.00 0.00 7 GLY A C 7
ATOM 5312 O O . GLY A 1 7 ? 17.702 27.242 -4.038 1.00 0.00 7 GLY A O 7
ATOM 5316 N N . GLN A 1 8 ? 18.728 25.239 -4.060 1.00 0.00 8 GLN A N 7
ATOM 5317 C CA . GLN A 1 8 ? 19.187 25.366 -5.438 1.00 0.00 8 GLN A CA 7
ATOM 5318 C C . GLN A 1 8 ? 18.873 24.103 -6.234 1.00 0.00 8 GLN A C 7
ATOM 5319 O O . GLN A 1 8 ? 19.763 23.343 -6.615 1.00 0.00 8 GLN A O 7
ATOM 5333 N N . PRO A 1 9 ? 17.577 23.873 -6.493 1.00 0.00 9 PRO A N 7
ATOM 5334 C CA . PRO A 1 9 ? 17.116 22.704 -7.247 1.00 0.00 9 PRO A CA 7
ATOM 5335 C C . PRO A 1 9 ? 17.499 22.776 -8.721 1.00 0.00 9 PRO A C 7
ATOM 5336 O O . PRO A 1 9 ? 17.840 23.843 -9.233 1.00 0.00 9 PRO A O 7
ATOM 5347 N N . THR A 1 10 ? 17.439 21.635 -9.400 1.00 0.00 10 THR A N 7
ATOM 5348 C CA . THR A 1 10 ? 17.780 21.569 -10.816 1.00 0.00 10 THR A CA 7
ATOM 5349 C C . THR A 1 10 ? 16.575 21.157 -11.653 1.00 0.00 10 THR A C 7
ATOM 5350 O O . THR A 1 10 ? 16.238 21.813 -12.639 1.00 0.00 10 THR A O 7
ATOM 5361 N N . ALA A 1 11 ? 15.927 20.067 -11.254 1.00 0.00 11 ALA A N 7
ATOM 5362 C CA . ALA A 1 11 ? 14.757 19.570 -11.967 1.00 0.00 11 ALA A CA 7
ATOM 5363 C C . ALA A 1 11 ? 13.474 19.896 -11.211 1.00 0.00 11 ALA A C 7
ATOM 5364 O O . ALA A 1 11 ? 13.468 19.964 -9.982 1.00 0.00 11 ALA A O 7
ATOM 5371 N N . GLN A 1 12 ? 12.390 20.099 -11.953 1.00 0.00 12 GLN A N 7
ATOM 5372 C CA . GLN A 1 12 ? 11.101 20.419 -11.350 1.00 0.00 12 GLN A CA 7
ATOM 5373 C C . GLN A 1 12 ? 10.410 19.159 -10.841 1.00 0.00 12 GLN A C 7
ATOM 5374 O O . GLN A 1 12 ? 9.921 19.122 -9.712 1.00 0.00 12 GLN A O 7
ATOM 5388 N N . GLN A 1 13 ? 10.373 18.130 -11.681 1.00 0.00 13 GLN A N 7
ATOM 5389 C CA . GLN A 1 13 ? 9.740 16.868 -11.314 1.00 0.00 13 GLN A CA 7
ATOM 5390 C C . GLN A 1 13 ? 10.077 15.776 -12.324 1.00 0.00 13 GLN A C 7
ATOM 5391 O O . GLN A 1 13 ? 9.836 15.930 -13.521 1.00 0.00 13 GLN A O 7
ATOM 5405 N N . GLN A 1 14 ? 10.637 14.675 -11.833 1.00 0.00 14 GLN A N 7
ATOM 5406 C CA . GLN A 1 14 ? 11.008 13.558 -12.694 1.00 0.00 14 GLN A CA 7
ATOM 5407 C C . GLN A 1 14 ? 11.266 12.300 -11.872 1.00 0.00 14 GLN A C 7
ATOM 5408 O O . GLN A 1 14 ? 12.247 12.220 -11.132 1.00 0.00 14 GLN A O 7
ATOM 5422 N N . LEU A 1 15 ? 10.381 11.319 -12.007 1.00 0.00 15 LEU A N 7
ATOM 5423 C CA . LEU A 1 15 ? 10.512 10.063 -11.277 1.00 0.00 15 LEU A CA 7
ATOM 5424 C C . LEU A 1 15 ? 10.166 8.875 -12.169 1.00 0.00 15 LEU A C 7
ATOM 5425 O O . LEU A 1 15 ? 9.254 8.948 -12.993 1.00 0.00 15 LEU A O 7
ATOM 5441 N N . THR A 1 16 ? 10.900 7.780 -11.998 1.00 0.00 16 THR A N 7
ATOM 5442 C CA . THR A 1 16 ? 10.670 6.576 -12.786 1.00 0.00 16 THR A CA 7
ATOM 5443 C C . THR A 1 16 ? 10.041 5.476 -11.939 1.00 0.00 16 THR A C 7
ATOM 5444 O O . THR A 1 16 ? 9.128 4.780 -12.384 1.00 0.00 16 THR A O 7
ATOM 5455 N N . LYS A 1 17 ? 10.535 5.323 -10.715 1.00 0.00 17 LYS A N 7
ATOM 5456 C CA . LYS A 1 17 ? 10.020 4.308 -9.803 1.00 0.00 17 LYS A CA 7
ATOM 5457 C C . LYS A 1 17 ? 9.089 4.929 -8.767 1.00 0.00 17 LYS A C 7
ATOM 5458 O O . LYS A 1 17 ? 9.240 6.087 -8.378 1.00 0.00 17 LYS A O 7
ATOM 5477 N N . PRO A 1 18 ? 8.104 4.143 -8.308 1.00 0.00 18 PRO A N 7
ATOM 5478 C CA . PRO A 1 18 ? 7.131 4.595 -7.310 1.00 0.00 18 PRO A CA 7
ATOM 5479 C C . PRO A 1 18 ? 7.758 4.781 -5.932 1.00 0.00 18 PRO A C 7
ATOM 5480 O O . PRO A 1 18 ? 8.883 4.347 -5.688 1.00 0.00 18 PRO A O 7
ATOM 5491 N N . ALA A 1 19 ? 7.021 5.427 -5.035 1.00 0.00 19 ALA A N 7
ATOM 5492 C CA . ALA A 1 19 ? 7.504 5.668 -3.681 1.00 0.00 19 ALA A CA 7
ATOM 5493 C C . ALA A 1 19 ? 7.706 4.357 -2.928 1.00 0.00 19 ALA A C 7
ATOM 5494 O O . ALA A 1 19 ? 8.824 4.017 -2.541 1.00 0.00 19 ALA A O 7
ATOM 5501 N N . LYS A 1 20 ? 6.617 3.624 -2.725 1.00 0.00 20 LYS A N 7
ATOM 5502 C CA . LYS A 1 20 ? 6.674 2.349 -2.019 1.00 0.00 20 LYS A CA 7
ATOM 5503 C C . LYS A 1 20 ? 5.427 1.516 -2.300 1.00 0.00 20 LYS A C 7
ATOM 5504 O O . LYS A 1 20 ? 4.325 2.052 -2.420 1.00 0.00 20 LYS A O 7
ATOM 5523 N N . ILE A 1 21 ? 5.609 0.204 -2.403 1.00 0.00 21 ILE A N 7
ATOM 5524 C CA . ILE A 1 21 ? 4.498 -0.703 -2.667 1.00 0.00 21 ILE A CA 7
ATOM 5525 C C . ILE A 1 21 ? 4.666 -2.015 -1.908 1.00 0.00 21 ILE A C 7
ATOM 5526 O O . ILE A 1 21 ? 5.768 -2.559 -1.822 1.00 0.00 21 ILE A O 7
ATOM 5542 N N . THR A 1 22 ? 3.566 -2.520 -1.360 1.00 0.00 22 THR A N 7
ATOM 5543 C CA . THR A 1 22 ? 3.591 -3.769 -0.609 1.00 0.00 22 THR A CA 7
ATOM 5544 C C . THR A 1 22 ? 2.535 -4.741 -1.123 1.00 0.00 22 THR A C 7
ATOM 5545 O O . THR A 1 22 ? 1.453 -4.332 -1.545 1.00 0.00 22 THR A O 7
ATOM 5556 N N . CYS A 1 23 ? 2.856 -6.030 -1.086 1.00 0.00 23 CYS A N 7
ATOM 5557 C CA . CYS A 1 23 ? 1.936 -7.062 -1.548 1.00 0.00 23 CYS A CA 7
ATOM 5558 C C . CYS A 1 23 ? 0.572 -6.914 -0.878 1.00 0.00 23 CYS A C 7
ATOM 5559 O O . CYS A 1 23 ? 0.483 -6.702 0.331 1.00 0.00 23 CYS A O 7
ATOM 5566 N N . ALA A 1 24 ? -0.487 -7.027 -1.673 1.00 0.00 24 ALA A N 7
ATOM 5567 C CA . ALA A 1 24 ? -1.845 -6.908 -1.158 1.00 0.00 24 ALA A CA 7
ATOM 5568 C C . ALA A 1 24 ? -2.322 -8.227 -0.560 1.00 0.00 24 ALA A C 7
ATOM 5569 O O . ALA A 1 24 ? -3.523 -8.476 -0.462 1.00 0.00 24 ALA A O 7
ATOM 5576 N N . ASN A 1 25 ? -1.374 -9.068 -0.161 1.00 0.00 25 ASN A N 7
ATOM 5577 C CA . ASN A 1 25 ? -1.698 -10.363 0.427 1.00 0.00 25 ASN A CA 7
ATOM 5578 C C . ASN A 1 25 ? -0.859 -10.619 1.675 1.00 0.00 25 ASN A C 7
ATOM 5579 O O . ASN A 1 25 ? -1.393 -10.805 2.769 1.00 0.00 25 ASN A O 7
ATOM 5590 N N . CYS A 1 26 ? 0.459 -10.627 1.504 1.00 0.00 26 CYS A N 7
ATOM 5591 C CA . CYS A 1 26 ? 1.373 -10.860 2.615 1.00 0.00 26 CYS A CA 7
ATOM 5592 C C . CYS A 1 26 ? 1.843 -9.540 3.219 1.00 0.00 26 CYS A C 7
ATOM 5593 O O . CYS A 1 26 ? 2.389 -9.508 4.322 1.00 0.00 26 CYS A O 7
ATOM 5600 N N . LYS A 1 27 ? 1.627 -8.451 2.488 1.00 0.00 27 LYS A N 7
ATOM 5601 C CA . LYS A 1 27 ? 2.025 -7.127 2.950 1.00 0.00 27 LYS A CA 7
ATOM 5602 C C . LYS A 1 27 ? 3.542 -7.030 3.082 1.00 0.00 27 LYS A C 7
ATOM 5603 O O . LYS A 1 27 ? 4.058 -6.534 4.083 1.00 0.00 27 LYS A O 7
ATOM 5622 N N . LYS A 1 28 ? 4.251 -7.507 2.064 1.00 0.00 28 LYS A N 7
ATOM 5623 C CA . LYS A 1 28 ? 5.708 -7.472 2.063 1.00 0.00 28 LYS A CA 7
ATOM 5624 C C . LYS A 1 28 ? 6.224 -6.285 1.255 1.00 0.00 28 LYS A C 7
ATOM 5625 O O . LYS A 1 28 ? 5.646 -5.898 0.239 1.00 0.00 28 LYS A O 7
ATOM 5644 N N . PRO A 1 29 ? 7.338 -5.695 1.713 1.00 0.00 29 PRO A N 7
ATOM 5645 C CA . PRO A 1 29 ? 7.956 -4.546 1.045 1.00 0.00 29 PRO A CA 7
ATOM 5646 C C . PRO A 1 29 ? 8.588 -4.922 -0.291 1.00 0.00 29 PRO A C 7
ATOM 5647 O O . PRO A 1 29 ? 9.721 -5.402 -0.340 1.00 0.00 29 PRO A O 7
ATOM 5658 N N . LEU A 1 30 ? 7.848 -4.701 -1.372 1.00 0.00 30 LEU A N 7
ATOM 5659 C CA . LEU A 1 30 ? 8.337 -5.017 -2.710 1.00 0.00 30 LEU A CA 7
ATOM 5660 C C . LEU A 1 30 ? 9.455 -4.064 -3.121 1.00 0.00 30 LEU A C 7
ATOM 5661 O O . LEU A 1 30 ? 9.248 -2.855 -3.215 1.00 0.00 30 LEU A O 7
ATOM 5677 N N . GLN A 1 31 ? 10.637 -4.618 -3.366 1.00 0.00 31 GLN A N 7
ATOM 5678 C CA . GLN A 1 31 ? 11.787 -3.817 -3.768 1.00 0.00 31 GLN A CA 7
ATOM 5679 C C . GLN A 1 31 ? 11.477 -3.012 -5.025 1.00 0.00 31 GLN A C 7
ATOM 5680 O O . GLN A 1 31 ? 10.515 -3.299 -5.738 1.00 0.00 31 GLN A O 7
ATOM 5694 N N . LYS A 1 32 ? 12.297 -2.001 -5.292 1.00 0.00 32 LYS A N 7
ATOM 5695 C CA . LYS A 1 32 ? 12.111 -1.153 -6.464 1.00 0.00 32 LYS A CA 7
ATOM 5696 C C . LYS A 1 32 ? 12.688 -1.815 -7.711 1.00 0.00 32 LYS A C 7
ATOM 5697 O O . LYS A 1 32 ? 13.301 -1.154 -8.549 1.00 0.00 32 LYS A O 7
ATOM 5716 N N . GLY A 1 33 ? 12.487 -3.124 -7.828 1.00 0.00 33 GLY A N 7
ATOM 5717 C CA . GLY A 1 33 ? 12.992 -3.852 -8.977 1.00 0.00 33 GLY A CA 7
ATOM 5718 C C . GLY A 1 33 ? 12.151 -5.070 -9.308 1.00 0.00 33 GLY A C 7
ATOM 5719 O O . GLY A 1 33 ? 11.935 -5.382 -10.478 1.00 0.00 33 GLY A O 7
ATOM 5723 N N . GLN A 1 34 ? 11.678 -5.759 -8.274 1.00 0.00 34 GLN A N 7
ATOM 5724 C CA . GLN A 1 34 ? 10.859 -6.950 -8.461 1.00 0.00 34 GLN A CA 7
ATOM 5725 C C . GLN A 1 34 ? 9.682 -6.661 -9.387 1.00 0.00 34 GLN A C 7
ATOM 5726 O O . GLN A 1 34 ? 9.423 -5.510 -9.740 1.00 0.00 34 GLN A O 7
ATOM 5740 N N . THR A 1 35 ? 8.971 -7.714 -9.779 1.00 0.00 35 THR A N 7
ATOM 5741 C CA . THR A 1 35 ? 7.823 -7.574 -10.665 1.00 0.00 35 THR A CA 7
ATOM 5742 C C . THR A 1 35 ? 6.522 -7.504 -9.873 1.00 0.00 35 THR A C 7
ATOM 5743 O O . THR A 1 35 ? 6.446 -7.985 -8.743 1.00 0.00 35 THR A O 7
ATOM 5754 N N . ALA A 1 36 ? 5.501 -6.902 -10.474 1.00 0.00 36 ALA A N 7
ATOM 5755 C CA . ALA A 1 36 ? 4.202 -6.772 -9.825 1.00 0.00 36 ALA A CA 7
ATOM 5756 C C . ALA A 1 36 ? 3.133 -7.563 -10.571 1.00 0.00 36 ALA A C 7
ATOM 5757 O O . ALA A 1 36 ? 3.110 -7.586 -11.802 1.00 0.00 36 ALA A O 7
ATOM 5764 N N . TYR A 1 37 ? 2.251 -8.211 -9.819 1.00 0.00 37 TYR A N 7
ATOM 5765 C CA . TYR A 1 37 ? 1.181 -9.007 -10.410 1.00 0.00 37 TYR A CA 7
ATOM 5766 C C . TYR A 1 37 ? -0.169 -8.317 -10.240 1.00 0.00 37 TYR A C 7
ATOM 5767 O O . TYR A 1 37 ? -0.536 -7.912 -9.138 1.00 0.00 37 TYR A O 7
ATOM 5785 N N . GLN A 1 38 ? -0.903 -8.188 -11.341 1.00 0.00 38 GLN A N 7
ATOM 5786 C CA . GLN A 1 38 ? -2.212 -7.547 -11.314 1.00 0.00 38 GLN A CA 7
ATOM 5787 C C . GLN A 1 38 ? -3.197 -8.283 -12.217 1.00 0.00 38 GLN A C 7
ATOM 5788 O O . GLN A 1 38 ? -2.847 -8.706 -13.319 1.00 0.00 38 GLN A O 7
ATOM 5802 N N . ARG A 1 39 ? -4.429 -8.433 -11.742 1.00 0.00 39 ARG A N 7
ATOM 5803 C CA . ARG A 1 39 ? -5.464 -9.120 -12.505 1.00 0.00 39 ARG A CA 7
ATOM 5804 C C . ARG A 1 39 ? -6.041 -8.206 -13.583 1.00 0.00 39 ARG A C 7
ATOM 5805 O O . ARG A 1 39 ? -5.799 -8.403 -14.774 1.00 0.00 39 ARG A O 7
ATOM 5826 N N . LYS A 1 40 ? -6.805 -7.206 -13.157 1.00 0.00 40 LYS A N 7
ATOM 5827 C CA . LYS A 1 40 ? -7.417 -6.261 -14.083 1.00 0.00 40 LYS A CA 7
ATOM 5828 C C . LYS A 1 40 ? -8.055 -5.097 -13.332 1.00 0.00 40 LYS A C 7
ATOM 5829 O O . LYS A 1 40 ? -9.068 -5.264 -12.654 1.00 0.00 40 LYS A O 7
ATOM 5848 N N . GLY A 1 41 ? -7.454 -3.918 -13.457 1.00 0.00 41 GLY A N 7
ATOM 5849 C CA . GLY A 1 41 ? -7.979 -2.743 -12.785 1.00 0.00 41 GLY A CA 7
ATOM 5850 C C . GLY A 1 41 ? -7.659 -2.732 -11.303 1.00 0.00 41 GLY A C 7
ATOM 5851 O O . GLY A 1 41 ? -7.237 -1.711 -10.760 1.00 0.00 41 GLY A O 7
ATOM 5855 N N . SER A 1 42 ? -7.862 -3.870 -10.647 1.00 0.00 42 SER A N 7
ATOM 5856 C CA . SER A 1 42 ? -7.597 -3.986 -9.217 1.00 0.00 42 SER A CA 7
ATOM 5857 C C . SER A 1 42 ? -6.414 -3.113 -8.812 1.00 0.00 42 SER A C 7
ATOM 5858 O O . SER A 1 42 ? -5.287 -3.332 -9.254 1.00 0.00 42 SER A O 7
ATOM 5866 N N . ALA A 1 43 ? -6.679 -2.122 -7.966 1.00 0.00 43 ALA A N 7
ATOM 5867 C CA . ALA A 1 43 ? -5.637 -1.217 -7.499 1.00 0.00 43 ALA A CA 7
ATOM 5868 C C . ALA A 1 43 ? -4.821 -1.852 -6.377 1.00 0.00 43 ALA A C 7
ATOM 5869 O O . ALA A 1 43 ? -4.509 -1.202 -5.379 1.00 0.00 43 ALA A O 7
ATOM 5876 N N . HIS A 1 44 ? -4.480 -3.125 -6.548 1.00 0.00 44 HIS A N 7
ATOM 5877 C CA . HIS A 1 44 ? -3.700 -3.848 -5.550 1.00 0.00 44 HIS A CA 7
ATOM 5878 C C . HIS A 1 44 ? -2.716 -4.804 -6.217 1.00 0.00 44 HIS A C 7
ATOM 5879 O O . HIS A 1 44 ? -3.116 -5.746 -6.902 1.00 0.00 44 HIS A O 7
ATOM 5894 N N . LEU A 1 45 ? -1.427 -4.555 -6.014 1.00 0.00 45 LEU A N 7
ATOM 5895 C CA . LEU A 1 45 ? -0.384 -5.393 -6.596 1.00 0.00 45 LEU A CA 7
ATOM 5896 C C . LEU A 1 45 ? -0.046 -6.561 -5.675 1.00 0.00 45 LEU A C 7
ATOM 5897 O O . LEU A 1 45 ? -0.479 -6.602 -4.523 1.00 0.00 45 LEU A O 7
ATOM 5913 N N . PHE A 1 46 ? 0.731 -7.508 -6.190 1.00 0.00 46 PHE A N 7
ATOM 5914 C CA . PHE A 1 46 ? 1.129 -8.676 -5.413 1.00 0.00 46 PHE A CA 7
ATOM 5915 C C . PHE A 1 46 ? 2.597 -9.014 -5.653 1.00 0.00 46 PHE A C 7
ATOM 5916 O O . PHE A 1 46 ? 3.158 -8.690 -6.700 1.00 0.00 46 PHE A O 7
ATOM 5933 N N . CYS A 1 47 ? 3.215 -9.668 -4.674 1.00 0.00 47 CYS A N 7
ATOM 5934 C CA . CYS A 1 47 ? 4.618 -10.051 -4.776 1.00 0.00 47 CYS A CA 7
ATOM 5935 C C . CYS A 1 47 ? 4.791 -11.241 -5.716 1.00 0.00 47 CYS A C 7
ATOM 5936 O O . CYS A 1 47 ? 5.762 -11.315 -6.468 1.00 0.00 47 CYS A O 7
ATOM 5943 N N . SER A 1 48 ? 3.841 -12.170 -5.665 1.00 0.00 48 SER A N 7
ATOM 5944 C CA . SER A 1 48 ? 3.889 -13.358 -6.509 1.00 0.00 48 SER A CA 7
ATOM 5945 C C . SER A 1 48 ? 2.490 -13.927 -6.726 1.00 0.00 48 SER A C 7
ATOM 5946 O O . SER A 1 48 ? 1.580 -13.692 -5.931 1.00 0.00 48 SER A O 7
ATOM 5954 N N . THR A 1 49 ? 2.326 -14.678 -7.811 1.00 0.00 49 THR A N 7
ATOM 5955 C CA . THR A 1 49 ? 1.039 -15.280 -8.136 1.00 0.00 49 THR A CA 7
ATOM 5956 C C . THR A 1 49 ? 0.407 -15.923 -6.907 1.00 0.00 49 THR A C 7
ATOM 5957 O O . THR A 1 49 ? -0.761 -15.682 -6.598 1.00 0.00 49 THR A O 7
ATOM 5968 N N . THR A 1 50 ? 1.185 -16.742 -6.206 1.00 0.00 50 THR A N 7
ATOM 5969 C CA . THR A 1 50 ? 0.701 -17.420 -5.011 1.00 0.00 50 THR A CA 7
ATOM 5970 C C . THR A 1 50 ? -0.217 -16.514 -4.199 1.00 0.00 50 THR A C 7
ATOM 5971 O O . THR A 1 50 ? -1.249 -16.954 -3.689 1.00 0.00 50 THR A O 7
ATOM 5982 N N . CYS A 1 51 ? 0.162 -15.246 -4.082 1.00 0.00 51 CYS A N 7
ATOM 5983 C CA . CYS A 1 51 ? -0.628 -14.277 -3.332 1.00 0.00 51 CYS A CA 7
ATOM 5984 C C . CYS A 1 51 ? -1.779 -13.742 -4.178 1.00 0.00 51 CYS A C 7
ATOM 5985 O O . CYS A 1 51 ? -2.926 -13.702 -3.732 1.00 0.00 51 CYS A O 7
ATOM 5992 N N . LEU A 1 52 ? -1.465 -13.331 -5.402 1.00 0.00 52 LEU A N 7
ATOM 5993 C CA . LEU A 1 52 ? -2.472 -12.798 -6.313 1.00 0.00 52 LEU A CA 7
ATOM 5994 C C . LEU A 1 52 ? -3.768 -13.598 -6.220 1.00 0.00 52 LEU A C 7
ATOM 5995 O O . LEU A 1 52 ? -4.845 -13.034 -6.025 1.00 0.00 52 LEU A O 7
ATOM 6011 N N . SER A 1 53 ? -3.655 -14.915 -6.358 1.00 0.00 53 SER A N 7
ATOM 6012 C CA . SER A 1 53 ? -4.818 -15.793 -6.291 1.00 0.00 53 SER A CA 7
ATOM 6013 C C . SER A 1 53 ? -5.286 -15.966 -4.849 1.00 0.00 53 SER A C 7
ATOM 6014 O O . SER A 1 53 ? -6.460 -15.770 -4.538 1.00 0.00 53 SER A O 7
ATOM 6022 N N . SER A 1 54 ? -4.357 -16.336 -3.973 1.00 0.00 54 SER A N 7
ATOM 6023 C CA . SER A 1 54 ? -4.673 -16.540 -2.564 1.00 0.00 54 SER A CA 7
ATOM 6024 C C . SER A 1 54 ? -5.606 -15.446 -2.053 1.00 0.00 54 SER A C 7
ATOM 6025 O O . SER A 1 54 ? -6.575 -15.721 -1.344 1.00 0.00 54 SER A O 7
ATOM 6033 N N . PHE A 1 55 ? -5.307 -14.204 -2.418 1.00 0.00 55 PHE A N 7
ATOM 6034 C CA . PHE A 1 55 ? -6.117 -13.067 -1.996 1.00 0.00 55 PHE A CA 7
ATOM 6035 C C . PHE A 1 55 ? -7.605 -13.377 -2.136 1.00 0.00 55 PHE A C 7
ATOM 6036 O O . PHE A 1 55 ? -8.386 -13.153 -1.211 1.00 0.00 55 PHE A O 7
ATOM 6053 N N . SER A 1 56 ? -7.989 -13.895 -3.298 1.00 0.00 56 SER A N 7
ATOM 6054 C CA . SER A 1 56 ? -9.382 -14.233 -3.562 1.00 0.00 56 SER A CA 7
ATOM 6055 C C . SER A 1 56 ? -9.629 -15.724 -3.354 1.00 0.00 56 SER A C 7
ATOM 6056 O O . SER A 1 56 ? -9.700 -16.492 -4.312 1.00 0.00 56 SER A O 7
ATOM 6064 N N . SER A 1 57 ? -9.758 -16.125 -2.093 1.00 0.00 57 SER A N 7
ATOM 6065 C CA . SER A 1 57 ? -9.992 -17.525 -1.757 1.00 0.00 57 SER A CA 7
ATOM 6066 C C . SER A 1 57 ? -11.310 -17.690 -1.006 1.00 0.00 57 SER A C 7
ATOM 6067 O O . SER A 1 57 ? -11.393 -18.438 -0.032 1.00 0.00 57 SER A O 7
ATOM 6075 N N . GLY A 1 58 ? -12.339 -16.984 -1.465 1.00 0.00 58 GLY A N 7
ATOM 6076 C CA . GLY A 1 58 ? -13.639 -17.065 -0.826 1.00 0.00 58 GLY A CA 7
ATOM 6077 C C . GLY A 1 58 ? -13.606 -16.597 0.616 1.00 0.00 58 GLY A C 7
ATOM 6078 O O . GLY A 1 58 ? -13.768 -17.383 1.550 1.00 0.00 58 GLY A O 7
ATOM 6082 N N . PRO A 1 59 ? -13.390 -15.288 0.812 1.00 0.00 59 PRO A N 7
ATOM 6083 C CA . PRO A 1 59 ? -13.330 -14.687 2.148 1.00 0.00 59 PRO A CA 7
ATOM 6084 C C . PRO A 1 59 ? -14.691 -14.667 2.836 1.00 0.00 59 PRO A C 7
ATOM 6085 O O . PRO A 1 59 ? -15.649 -14.091 2.320 1.00 0.00 59 PRO A O 7
ATOM 6096 N N . SER A 1 60 ? -14.769 -15.297 4.004 1.00 0.00 60 SER A N 7
ATOM 6097 C CA . SER A 1 60 ? -16.014 -15.353 4.761 1.00 0.00 60 SER A CA 7
ATOM 6098 C C . SER A 1 60 ? -16.388 -13.974 5.295 1.00 0.00 60 SER A C 7
ATOM 6099 O O . SER A 1 60 ? -15.524 -13.124 5.508 1.00 0.00 60 SER A O 7
ATOM 6107 N N . SER A 1 61 ? -17.682 -13.760 5.508 1.00 0.00 61 SER A N 7
ATOM 6108 C CA . SER A 1 61 ? -18.173 -12.483 6.013 1.00 0.00 61 SER A CA 7
ATOM 6109 C C . SER A 1 61 ? -17.405 -12.063 7.263 1.00 0.00 61 SER A C 7
ATOM 6110 O O . SER A 1 61 ? -17.068 -12.892 8.107 1.00 0.00 61 SER A O 7
ATOM 6118 N N . GLY A 1 62 ? -17.133 -10.766 7.375 1.00 0.00 62 GLY A N 7
ATOM 6119 C CA . GLY A 1 62 ? -16.407 -10.257 8.524 1.00 0.00 62 GLY A CA 7
ATOM 6120 C C . GLY A 1 62 ? -16.801 -10.951 9.812 1.00 0.00 62 GLY A C 7
ATOM 6121 O O . GLY A 1 62 ? -16.285 -10.590 10.869 1.00 0.00 62 GLY A O 7
ATOM 6126 N N . GLY A 1 1 ? 36.590 12.741 40.878 1.00 0.00 1 GLY A N 8
ATOM 6127 C CA . GLY A 1 1 ? 36.483 13.104 39.476 1.00 0.00 1 GLY A CA 8
ATOM 6128 C C . GLY A 1 1 ? 35.190 13.829 39.162 1.00 0.00 1 GLY A C 8
ATOM 6129 O O . GLY A 1 1 ? 34.384 14.091 40.055 1.00 0.00 1 GLY A O 8
ATOM 6133 N N . SER A 1 2 ? 34.992 14.157 37.889 1.00 0.00 2 SER A N 8
ATOM 6134 C CA . SER A 1 2 ? 33.790 14.862 37.459 1.00 0.00 2 SER A CA 8
ATOM 6135 C C . SER A 1 2 ? 33.656 14.832 35.940 1.00 0.00 2 SER A C 8
ATOM 6136 O O . SER A 1 2 ? 34.640 14.650 35.223 1.00 0.00 2 SER A O 8
ATOM 6144 N N . SER A 1 3 ? 32.431 15.012 35.456 1.00 0.00 3 SER A N 8
ATOM 6145 C CA . SER A 1 3 ? 32.167 15.002 34.022 1.00 0.00 3 SER A CA 8
ATOM 6146 C C . SER A 1 3 ? 31.076 16.007 33.664 1.00 0.00 3 SER A C 8
ATOM 6147 O O . SER A 1 3 ? 30.499 16.652 34.539 1.00 0.00 3 SER A O 8
ATOM 6155 N N . GLY A 1 4 ? 30.799 16.135 32.370 1.00 0.00 4 GLY A N 8
ATOM 6156 C CA . GLY A 1 4 ? 29.779 17.063 31.918 1.00 0.00 4 GLY A CA 8
ATOM 6157 C C . GLY A 1 4 ? 28.871 16.458 30.865 1.00 0.00 4 GLY A C 8
ATOM 6158 O O . GLY A 1 4 ? 28.791 15.237 30.731 1.00 0.00 4 GLY A O 8
ATOM 6162 N N . SER A 1 5 ? 28.183 17.314 30.117 1.00 0.00 5 SER A N 8
ATOM 6163 C CA . SER A 1 5 ? 27.271 16.857 29.074 1.00 0.00 5 SER A CA 8
ATOM 6164 C C . SER A 1 5 ? 26.865 18.012 28.163 1.00 0.00 5 SER A C 8
ATOM 6165 O O . SER A 1 5 ? 27.209 19.166 28.415 1.00 0.00 5 SER A O 8
ATOM 6173 N N . SER A 1 6 ? 26.131 17.690 27.103 1.00 0.00 6 SER A N 8
ATOM 6174 C CA . SER A 1 6 ? 25.681 18.699 26.150 1.00 0.00 6 SER A CA 8
ATOM 6175 C C . SER A 1 6 ? 24.626 18.125 25.210 1.00 0.00 6 SER A C 8
ATOM 6176 O O . SER A 1 6 ? 24.374 16.921 25.202 1.00 0.00 6 SER A O 8
ATOM 6184 N N . GLY A 1 7 ? 24.011 18.998 24.418 1.00 0.00 7 GLY A N 8
ATOM 6185 C CA . GLY A 1 7 ? 22.989 18.561 23.484 1.00 0.00 7 GLY A CA 8
ATOM 6186 C C . GLY A 1 7 ? 23.288 18.982 22.059 1.00 0.00 7 GLY A C 8
ATOM 6187 O O . GLY A 1 7 ? 23.970 19.981 21.830 1.00 0.00 7 GLY A O 8
ATOM 6191 N N . GLN A 1 8 ? 22.779 18.217 21.098 1.00 0.00 8 GLN A N 8
ATOM 6192 C CA . GLN A 1 8 ? 22.998 18.516 19.688 1.00 0.00 8 GLN A CA 8
ATOM 6193 C C . GLN A 1 8 ? 21.798 18.090 18.849 1.00 0.00 8 GLN A C 8
ATOM 6194 O O . GLN A 1 8 ? 21.117 17.109 19.148 1.00 0.00 8 GLN A O 8
ATOM 6208 N N . PRO A 1 9 ? 21.531 18.844 17.772 1.00 0.00 9 PRO A N 8
ATOM 6209 C CA . PRO A 1 9 ? 20.413 18.563 16.867 1.00 0.00 9 PRO A CA 8
ATOM 6210 C C . PRO A 1 9 ? 20.633 17.296 16.047 1.00 0.00 9 PRO A C 8
ATOM 6211 O O . PRO A 1 9 ? 21.702 17.097 15.468 1.00 0.00 9 PRO A O 8
ATOM 6222 N N . THR A 1 10 ? 19.616 16.441 16.002 1.00 0.00 10 THR A N 8
ATOM 6223 C CA . THR A 1 10 ? 19.700 15.194 15.253 1.00 0.00 10 THR A CA 8
ATOM 6224 C C . THR A 1 10 ? 18.589 15.100 14.214 1.00 0.00 10 THR A C 8
ATOM 6225 O O . THR A 1 10 ? 17.503 15.648 14.402 1.00 0.00 10 THR A O 8
ATOM 6236 N N . ALA A 1 11 ? 18.868 14.404 13.117 1.00 0.00 11 ALA A N 8
ATOM 6237 C CA . ALA A 1 11 ? 17.891 14.237 12.049 1.00 0.00 11 ALA A CA 8
ATOM 6238 C C . ALA A 1 11 ? 16.567 13.709 12.592 1.00 0.00 11 ALA A C 8
ATOM 6239 O O . ALA A 1 11 ? 16.492 13.257 13.735 1.00 0.00 11 ALA A O 8
ATOM 6246 N N . GLN A 1 12 ? 15.527 13.771 11.768 1.00 0.00 12 GLN A N 8
ATOM 6247 C CA . GLN A 1 12 ? 14.206 13.300 12.168 1.00 0.00 12 GLN A CA 8
ATOM 6248 C C . GLN A 1 12 ? 13.282 13.181 10.961 1.00 0.00 12 GLN A C 8
ATOM 6249 O O . GLN A 1 12 ? 13.404 13.937 9.998 1.00 0.00 12 GLN A O 8
ATOM 6263 N N . GLN A 1 13 ? 12.358 12.228 11.021 1.00 0.00 13 GLN A N 8
ATOM 6264 C CA . GLN A 1 13 ? 11.413 12.011 9.931 1.00 0.00 13 GLN A CA 8
ATOM 6265 C C . GLN A 1 13 ? 9.976 12.070 10.437 1.00 0.00 13 GLN A C 8
ATOM 6266 O O . GLN A 1 13 ? 9.678 11.614 11.541 1.00 0.00 13 GLN A O 8
ATOM 6280 N N . GLN A 1 14 ? 9.090 12.634 9.623 1.00 0.00 14 GLN A N 8
ATOM 6281 C CA . GLN A 1 14 ? 7.684 12.753 9.989 1.00 0.00 14 GLN A CA 8
ATOM 6282 C C . GLN A 1 14 ? 6.785 12.201 8.887 1.00 0.00 14 GLN A C 8
ATOM 6283 O O . GLN A 1 14 ? 5.755 12.791 8.558 1.00 0.00 14 GLN A O 8
ATOM 6297 N N . LEU A 1 15 ? 7.181 11.068 8.320 1.00 0.00 15 LEU A N 8
ATOM 6298 C CA . LEU A 1 15 ? 6.412 10.436 7.253 1.00 0.00 15 LEU A CA 8
ATOM 6299 C C . LEU A 1 15 ? 5.707 9.182 7.760 1.00 0.00 15 LEU A C 8
ATOM 6300 O O . LEU A 1 15 ? 6.332 8.138 7.949 1.00 0.00 15 LEU A O 8
ATOM 6316 N N . THR A 1 16 ? 4.399 9.291 7.977 1.00 0.00 16 THR A N 8
ATOM 6317 C CA . THR A 1 16 ? 3.609 8.166 8.461 1.00 0.00 16 THR A CA 8
ATOM 6318 C C . THR A 1 16 ? 2.869 7.482 7.317 1.00 0.00 16 THR A C 8
ATOM 6319 O O . THR A 1 16 ? 2.793 6.255 7.258 1.00 0.00 16 THR A O 8
ATOM 6330 N N . LYS A 1 17 ? 2.324 8.283 6.408 1.00 0.00 17 LYS A N 8
ATOM 6331 C CA . LYS A 1 17 ? 1.591 7.756 5.263 1.00 0.00 17 LYS A CA 8
ATOM 6332 C C . LYS A 1 17 ? 2.448 6.769 4.476 1.00 0.00 17 LYS A C 8
ATOM 6333 O O . LYS A 1 17 ? 3.677 6.778 4.554 1.00 0.00 17 LYS A O 8
ATOM 6352 N N . PRO A 1 18 ? 1.788 5.900 3.697 1.00 0.00 18 PRO A N 8
ATOM 6353 C CA . PRO A 1 18 ? 2.470 4.892 2.880 1.00 0.00 18 PRO A CA 8
ATOM 6354 C C . PRO A 1 18 ? 3.229 5.512 1.711 1.00 0.00 18 PRO A C 8
ATOM 6355 O O . PRO A 1 18 ? 2.642 6.186 0.865 1.00 0.00 18 PRO A O 8
ATOM 6366 N N . ALA A 1 19 ? 4.537 5.278 1.671 1.00 0.00 19 ALA A N 8
ATOM 6367 C CA . ALA A 1 19 ? 5.375 5.811 0.604 1.00 0.00 19 ALA A CA 8
ATOM 6368 C C . ALA A 1 19 ? 5.670 4.746 -0.446 1.00 0.00 19 ALA A C 8
ATOM 6369 O O . ALA A 1 19 ? 5.597 5.006 -1.648 1.00 0.00 19 ALA A O 8
ATOM 6376 N N . LYS A 1 20 ? 6.005 3.545 0.013 1.00 0.00 20 LYS A N 8
ATOM 6377 C CA . LYS A 1 20 ? 6.312 2.439 -0.886 1.00 0.00 20 LYS A CA 8
ATOM 6378 C C . LYS A 1 20 ? 5.088 1.553 -1.096 1.00 0.00 20 LYS A C 8
ATOM 6379 O O . LYS A 1 20 ? 4.019 1.815 -0.543 1.00 0.00 20 LYS A O 8
ATOM 6398 N N . ILE A 1 21 ? 5.251 0.506 -1.896 1.00 0.00 21 ILE A N 8
ATOM 6399 C CA . ILE A 1 21 ? 4.160 -0.419 -2.176 1.00 0.00 21 ILE A CA 8
ATOM 6400 C C . ILE A 1 21 ? 4.437 -1.794 -1.577 1.00 0.00 21 ILE A C 8
ATOM 6401 O O . ILE A 1 21 ? 5.557 -2.301 -1.649 1.00 0.00 21 ILE A O 8
ATOM 6417 N N . THR A 1 22 ? 3.409 -2.394 -0.986 1.00 0.00 22 THR A N 8
ATOM 6418 C CA . THR A 1 22 ? 3.541 -3.711 -0.374 1.00 0.00 22 THR A CA 8
ATOM 6419 C C . THR A 1 22 ? 2.452 -4.657 -0.867 1.00 0.00 22 THR A C 8
ATOM 6420 O O . THR A 1 22 ? 1.309 -4.250 -1.074 1.00 0.00 22 THR A O 8
ATOM 6431 N N . CYS A 1 23 ? 2.814 -5.922 -1.052 1.00 0.00 23 CYS A N 8
ATOM 6432 C CA . CYS A 1 23 ? 1.868 -6.928 -1.520 1.00 0.00 23 CYS A CA 8
ATOM 6433 C C . CYS A 1 23 ? 0.517 -6.767 -0.829 1.00 0.00 23 CYS A C 8
ATOM 6434 O O . CYS A 1 23 ? 0.448 -6.568 0.383 1.00 0.00 23 CYS A O 8
ATOM 6441 N N . ALA A 1 24 ? -0.555 -6.856 -1.610 1.00 0.00 24 ALA A N 8
ATOM 6442 C CA . ALA A 1 24 ? -1.904 -6.723 -1.074 1.00 0.00 24 ALA A CA 8
ATOM 6443 C C . ALA A 1 24 ? -2.385 -8.036 -0.466 1.00 0.00 24 ALA A C 8
ATOM 6444 O O . ALA A 1 24 ? -3.584 -8.247 -0.292 1.00 0.00 24 ALA A O 8
ATOM 6451 N N . ASN A 1 25 ? -1.441 -8.915 -0.146 1.00 0.00 25 ASN A N 8
ATOM 6452 C CA . ASN A 1 25 ? -1.770 -10.209 0.442 1.00 0.00 25 ASN A CA 8
ATOM 6453 C C . ASN A 1 25 ? -0.924 -10.473 1.684 1.00 0.00 25 ASN A C 8
ATOM 6454 O O . ASN A 1 25 ? -1.453 -10.640 2.784 1.00 0.00 25 ASN A O 8
ATOM 6465 N N . CYS A 1 26 ? 0.391 -10.508 1.501 1.00 0.00 26 CYS A N 8
ATOM 6466 C CA . CYS A 1 26 ? 1.311 -10.751 2.606 1.00 0.00 26 CYS A CA 8
ATOM 6467 C C . CYS A 1 26 ? 1.858 -9.438 3.158 1.00 0.00 26 CYS A C 8
ATOM 6468 O O . CYS A 1 26 ? 2.454 -9.403 4.234 1.00 0.00 26 CYS A O 8
ATOM 6475 N N . LYS A 1 27 ? 1.650 -8.357 2.413 1.00 0.00 27 LYS A N 8
ATOM 6476 C CA . LYS A 1 27 ? 2.119 -7.040 2.826 1.00 0.00 27 LYS A CA 8
ATOM 6477 C C . LYS A 1 27 ? 3.641 -7.013 2.929 1.00 0.00 27 LYS A C 8
ATOM 6478 O O . LYS A 1 27 ? 4.197 -6.640 3.962 1.00 0.00 27 LYS A O 8
ATOM 6497 N N . LYS A 1 28 ? 4.310 -7.408 1.851 1.00 0.00 28 LYS A N 8
ATOM 6498 C CA . LYS A 1 28 ? 5.767 -7.427 1.819 1.00 0.00 28 LYS A CA 8
ATOM 6499 C C . LYS A 1 28 ? 6.307 -6.287 0.959 1.00 0.00 28 LYS A C 8
ATOM 6500 O O . LYS A 1 28 ? 5.697 -5.882 -0.030 1.00 0.00 28 LYS A O 8
ATOM 6519 N N . PRO A 1 29 ? 7.478 -5.758 1.344 1.00 0.00 29 PRO A N 8
ATOM 6520 C CA . PRO A 1 29 ? 8.126 -4.660 0.621 1.00 0.00 29 PRO A CA 8
ATOM 6521 C C . PRO A 1 29 ? 8.658 -5.096 -0.740 1.00 0.00 29 PRO A C 8
ATOM 6522 O O . PRO A 1 29 ? 9.691 -5.760 -0.830 1.00 0.00 29 PRO A O 8
ATOM 6533 N N . LEU A 1 30 ? 7.947 -4.718 -1.796 1.00 0.00 30 LEU A N 8
ATOM 6534 C CA . LEU A 1 30 ? 8.348 -5.070 -3.154 1.00 0.00 30 LEU A CA 8
ATOM 6535 C C . LEU A 1 30 ? 9.341 -4.053 -3.709 1.00 0.00 30 LEU A C 8
ATOM 6536 O O . LEU A 1 30 ? 8.991 -2.899 -3.950 1.00 0.00 30 LEU A O 8
ATOM 6552 N N . GLN A 1 31 ? 10.579 -4.493 -3.911 1.00 0.00 31 GLN A N 8
ATOM 6553 C CA . GLN A 1 31 ? 11.622 -3.621 -4.439 1.00 0.00 31 GLN A CA 8
ATOM 6554 C C . GLN A 1 31 ? 11.215 -3.042 -5.790 1.00 0.00 31 GLN A C 8
ATOM 6555 O O . GLN A 1 31 ? 10.323 -3.565 -6.458 1.00 0.00 31 GLN A O 8
ATOM 6569 N N . LYS A 1 32 ? 11.874 -1.959 -6.187 1.00 0.00 32 LYS A N 8
ATOM 6570 C CA . LYS A 1 32 ? 11.583 -1.309 -7.459 1.00 0.00 32 LYS A CA 8
ATOM 6571 C C . LYS A 1 32 ? 11.816 -2.264 -8.624 1.00 0.00 32 LYS A C 8
ATOM 6572 O O . LYS A 1 32 ? 11.013 -2.331 -9.555 1.00 0.00 32 LYS A O 8
ATOM 6591 N N . GLY A 1 33 ? 12.919 -3.004 -8.567 1.00 0.00 33 GLY A N 8
ATOM 6592 C CA . GLY A 1 33 ? 13.237 -3.947 -9.623 1.00 0.00 33 GLY A CA 8
ATOM 6593 C C . GLY A 1 33 ? 12.326 -5.159 -9.611 1.00 0.00 33 GLY A C 8
ATOM 6594 O O . GLY A 1 33 ? 11.892 -5.626 -10.663 1.00 0.00 33 GLY A O 8
ATOM 6598 N N . GLN A 1 34 ? 12.039 -5.669 -8.418 1.00 0.00 34 GLN A N 8
ATOM 6599 C CA . GLN A 1 34 ? 11.176 -6.836 -8.275 1.00 0.00 34 GLN A CA 8
ATOM 6600 C C . GLN A 1 34 ? 9.956 -6.726 -9.184 1.00 0.00 34 GLN A C 8
ATOM 6601 O O . GLN A 1 34 ? 9.655 -5.655 -9.710 1.00 0.00 34 GLN A O 8
ATOM 6615 N N . THR A 1 35 ? 9.257 -7.842 -9.365 1.00 0.00 35 THR A N 8
ATOM 6616 C CA . THR A 1 35 ? 8.071 -7.872 -10.212 1.00 0.00 35 THR A CA 8
ATOM 6617 C C . THR A 1 35 ? 6.809 -8.085 -9.383 1.00 0.00 35 THR A C 8
ATOM 6618 O O . THR A 1 35 ? 6.816 -8.833 -8.406 1.00 0.00 35 THR A O 8
ATOM 6629 N N . ALA A 1 36 ? 5.727 -7.424 -9.781 1.00 0.00 36 ALA A N 8
ATOM 6630 C CA . ALA A 1 36 ? 4.457 -7.544 -9.076 1.00 0.00 36 ALA A CA 8
ATOM 6631 C C . ALA A 1 36 ? 3.388 -8.160 -9.972 1.00 0.00 36 ALA A C 8
ATOM 6632 O O . ALA A 1 36 ? 3.259 -7.796 -11.142 1.00 0.00 36 ALA A O 8
ATOM 6639 N N . TYR A 1 37 ? 2.624 -9.094 -9.418 1.00 0.00 37 TYR A N 8
ATOM 6640 C CA . TYR A 1 37 ? 1.568 -9.763 -10.168 1.00 0.00 37 TYR A CA 8
ATOM 6641 C C . TYR A 1 37 ? 0.261 -8.980 -10.086 1.00 0.00 37 TYR A C 8
ATOM 6642 O O . TYR A 1 37 ? -0.268 -8.749 -8.999 1.00 0.00 37 TYR A O 8
ATOM 6660 N N . GLN A 1 38 ? -0.253 -8.576 -11.243 1.00 0.00 38 GLN A N 8
ATOM 6661 C CA . GLN A 1 38 ? -1.497 -7.819 -11.302 1.00 0.00 38 GLN A CA 8
ATOM 6662 C C . GLN A 1 38 ? -2.641 -8.691 -11.811 1.00 0.00 38 GLN A C 8
ATOM 6663 O O . GLN A 1 38 ? -2.475 -9.457 -12.761 1.00 0.00 38 GLN A O 8
ATOM 6677 N N . ARG A 1 39 ? -3.800 -8.569 -11.174 1.00 0.00 39 ARG A N 8
ATOM 6678 C CA . ARG A 1 39 ? -4.971 -9.347 -11.561 1.00 0.00 39 ARG A CA 8
ATOM 6679 C C . ARG A 1 39 ? -5.847 -8.563 -12.534 1.00 0.00 39 ARG A C 8
ATOM 6680 O O . ARG A 1 39 ? -5.683 -7.354 -12.699 1.00 0.00 39 ARG A O 8
ATOM 6701 N N . LYS A 1 40 ? -6.777 -9.260 -13.178 1.00 0.00 40 LYS A N 8
ATOM 6702 C CA . LYS A 1 40 ? -7.680 -8.632 -14.135 1.00 0.00 40 LYS A CA 8
ATOM 6703 C C . LYS A 1 40 ? -8.540 -7.572 -13.455 1.00 0.00 40 LYS A C 8
ATOM 6704 O O . LYS A 1 40 ? -8.904 -7.708 -12.288 1.00 0.00 40 LYS A O 8
ATOM 6723 N N . GLY A 1 41 ? -8.864 -6.515 -14.194 1.00 0.00 41 GLY A N 8
ATOM 6724 C CA . GLY A 1 41 ? -9.681 -5.448 -13.646 1.00 0.00 41 GLY A CA 8
ATOM 6725 C C . GLY A 1 41 ? -9.413 -5.211 -12.173 1.00 0.00 41 GLY A C 8
ATOM 6726 O O . GLY A 1 41 ? -10.343 -5.139 -11.369 1.00 0.00 41 GLY A O 8
ATOM 6730 N N . SER A 1 42 ? -8.138 -5.091 -11.817 1.00 0.00 42 SER A N 8
ATOM 6731 C CA . SER A 1 42 ? -7.750 -4.867 -10.429 1.00 0.00 42 SER A CA 8
ATOM 6732 C C . SER A 1 42 ? -6.546 -3.932 -10.346 1.00 0.00 42 SER A C 8
ATOM 6733 O O . SER A 1 42 ? -5.771 -3.816 -11.294 1.00 0.00 42 SER A O 8
ATOM 6741 N N . ALA A 1 43 ? -6.399 -3.269 -9.204 1.00 0.00 43 ALA A N 8
ATOM 6742 C CA . ALA A 1 43 ? -5.290 -2.346 -8.995 1.00 0.00 43 ALA A CA 8
ATOM 6743 C C . ALA A 1 43 ? -4.275 -2.920 -8.012 1.00 0.00 43 ALA A C 8
ATOM 6744 O O . ALA A 1 43 ? -3.082 -2.995 -8.308 1.00 0.00 43 ALA A O 8
ATOM 6751 N N . HIS A 1 44 ? -4.757 -3.325 -6.841 1.00 0.00 44 HIS A N 8
ATOM 6752 C CA . HIS A 1 44 ? -3.891 -3.893 -5.814 1.00 0.00 44 HIS A CA 8
ATOM 6753 C C . HIS A 1 44 ? -2.851 -4.823 -6.433 1.00 0.00 44 HIS A C 8
ATOM 6754 O O . HIS A 1 44 ? -3.193 -5.763 -7.150 1.00 0.00 44 HIS A O 8
ATOM 6769 N N . LEU A 1 45 ? -1.581 -4.553 -6.151 1.00 0.00 45 LEU A N 8
ATOM 6770 C CA . LEU A 1 45 ? -0.491 -5.364 -6.681 1.00 0.00 45 LEU A CA 8
ATOM 6771 C C . LEU A 1 45 ? -0.173 -6.526 -5.745 1.00 0.00 45 LEU A C 8
ATOM 6772 O O . LEU A 1 45 ? -0.678 -6.591 -4.624 1.00 0.00 45 LEU A O 8
ATOM 6788 N N . PHE A 1 46 ? 0.671 -7.441 -6.211 1.00 0.00 46 PHE A N 8
ATOM 6789 C CA . PHE A 1 46 ? 1.058 -8.600 -5.415 1.00 0.00 46 PHE A CA 8
ATOM 6790 C C . PHE A 1 46 ? 2.530 -8.941 -5.632 1.00 0.00 46 PHE A C 8
ATOM 6791 O O . PHE A 1 46 ? 3.122 -8.570 -6.645 1.00 0.00 46 PHE A O 8
ATOM 6808 N N . CYS A 1 47 ? 3.114 -9.650 -4.672 1.00 0.00 47 CYS A N 8
ATOM 6809 C CA . CYS A 1 47 ? 4.516 -10.041 -4.754 1.00 0.00 47 CYS A CA 8
ATOM 6810 C C . CYS A 1 47 ? 4.698 -11.210 -5.718 1.00 0.00 47 CYS A C 8
ATOM 6811 O O . CYS A 1 47 ? 5.703 -11.295 -6.424 1.00 0.00 47 CYS A O 8
ATOM 6818 N N . SER A 1 48 ? 3.719 -12.109 -5.742 1.00 0.00 48 SER A N 8
ATOM 6819 C CA . SER A 1 48 ? 3.773 -13.275 -6.616 1.00 0.00 48 SER A CA 8
ATOM 6820 C C . SER A 1 48 ? 2.376 -13.841 -6.852 1.00 0.00 48 SER A C 8
ATOM 6821 O O . SER A 1 48 ? 1.460 -13.620 -6.059 1.00 0.00 48 SER A O 8
ATOM 6829 N N . THR A 1 49 ? 2.219 -14.573 -7.951 1.00 0.00 49 THR A N 8
ATOM 6830 C CA . THR A 1 49 ? 0.935 -15.171 -8.294 1.00 0.00 49 THR A CA 8
ATOM 6831 C C . THR A 1 49 ? 0.324 -15.887 -7.096 1.00 0.00 49 THR A C 8
ATOM 6832 O O . THR A 1 49 ? -0.896 -15.919 -6.933 1.00 0.00 49 THR A O 8
ATOM 6843 N N . THR A 1 50 ? 1.180 -16.462 -6.256 1.00 0.00 50 THR A N 8
ATOM 6844 C CA . THR A 1 50 ? 0.724 -17.179 -5.072 1.00 0.00 50 THR A CA 8
ATOM 6845 C C . THR A 1 50 ? -0.212 -16.317 -4.234 1.00 0.00 50 THR A C 8
ATOM 6846 O O . THR A 1 50 ? -1.140 -16.823 -3.602 1.00 0.00 50 THR A O 8
ATOM 6857 N N . CYS A 1 51 ? 0.035 -15.012 -4.233 1.00 0.00 51 CYS A N 8
ATOM 6858 C CA . CYS A 1 51 ? -0.786 -14.077 -3.472 1.00 0.00 51 CYS A CA 8
ATOM 6859 C C . CYS A 1 51 ? -1.914 -13.518 -4.334 1.00 0.00 51 CYS A C 8
ATOM 6860 O O . CYS A 1 51 ? -3.087 -13.594 -3.966 1.00 0.00 51 CYS A O 8
ATOM 6867 N N . LEU A 1 52 ? -1.551 -12.957 -5.482 1.00 0.00 52 LEU A N 8
ATOM 6868 C CA . LEU A 1 52 ? -2.532 -12.384 -6.397 1.00 0.00 52 LEU A CA 8
ATOM 6869 C C . LEU A 1 52 ? -3.783 -13.254 -6.468 1.00 0.00 52 LEU A C 8
ATOM 6870 O O . LEU A 1 52 ? -4.903 -12.746 -6.514 1.00 0.00 52 LEU A O 8
ATOM 6886 N N . SER A 1 53 ? -3.584 -14.569 -6.475 1.00 0.00 53 SER A N 8
ATOM 6887 C CA . SER A 1 53 ? -4.696 -15.510 -6.542 1.00 0.00 53 SER A CA 8
ATOM 6888 C C . SER A 1 53 ? -5.247 -15.800 -5.149 1.00 0.00 53 SER A C 8
ATOM 6889 O O . SER A 1 53 ? -6.454 -15.732 -4.921 1.00 0.00 53 SER A O 8
ATOM 6897 N N . SER A 1 54 ? -4.352 -16.122 -4.221 1.00 0.00 54 SER A N 8
ATOM 6898 C CA . SER A 1 54 ? -4.747 -16.427 -2.851 1.00 0.00 54 SER A CA 8
ATOM 6899 C C . SER A 1 54 ? -5.734 -15.388 -2.327 1.00 0.00 54 SER A C 8
ATOM 6900 O O . SER A 1 54 ? -6.754 -15.730 -1.729 1.00 0.00 54 SER A O 8
ATOM 6908 N N . PHE A 1 55 ? -5.422 -14.116 -2.556 1.00 0.00 55 PHE A N 8
ATOM 6909 C CA . PHE A 1 55 ? -6.280 -13.026 -2.107 1.00 0.00 55 PHE A CA 8
ATOM 6910 C C . PHE A 1 55 ? -7.747 -13.333 -2.396 1.00 0.00 55 PHE A C 8
ATOM 6911 O O . PHE A 1 55 ? -8.599 -13.233 -1.514 1.00 0.00 55 PHE A O 8
ATOM 6928 N N . SER A 1 56 ? -8.032 -13.708 -3.639 1.00 0.00 56 SER A N 8
ATOM 6929 C CA . SER A 1 56 ? -9.396 -14.025 -4.048 1.00 0.00 56 SER A CA 8
ATOM 6930 C C . SER A 1 56 ? -10.146 -14.738 -2.927 1.00 0.00 56 SER A C 8
ATOM 6931 O O . SER A 1 56 ? -11.308 -14.438 -2.654 1.00 0.00 56 SER A O 8
ATOM 6939 N N . SER A 1 57 ? -9.473 -15.685 -2.281 1.00 0.00 57 SER A N 8
ATOM 6940 C CA . SER A 1 57 ? -10.076 -16.444 -1.192 1.00 0.00 57 SER A CA 8
ATOM 6941 C C . SER A 1 57 ? -9.019 -17.242 -0.435 1.00 0.00 57 SER A C 8
ATOM 6942 O O . SER A 1 57 ? -8.039 -17.704 -1.017 1.00 0.00 57 SER A O 8
ATOM 6950 N N . GLY A 1 58 ? -9.225 -17.398 0.869 1.00 0.00 58 GLY A N 8
ATOM 6951 C CA . GLY A 1 58 ? -8.282 -18.139 1.686 1.00 0.00 58 GLY A CA 8
ATOM 6952 C C . GLY A 1 58 ? -8.962 -18.914 2.797 1.00 0.00 58 GLY A C 8
ATOM 6953 O O . GLY A 1 58 ? -10.062 -18.577 3.236 1.00 0.00 58 GLY A O 8
ATOM 6957 N N . PRO A 1 59 ? -8.301 -19.982 3.269 1.00 0.00 59 PRO A N 8
ATOM 6958 C CA . PRO A 1 59 ? -8.831 -20.831 4.340 1.00 0.00 59 PRO A CA 8
ATOM 6959 C C . PRO A 1 59 ? -8.844 -20.120 5.689 1.00 0.00 59 PRO A C 8
ATOM 6960 O O . PRO A 1 59 ? -9.789 -20.260 6.466 1.00 0.00 59 PRO A O 8
ATOM 6971 N N . SER A 1 60 ? -7.790 -19.358 5.962 1.00 0.00 60 SER A N 8
ATOM 6972 C CA . SER A 1 60 ? -7.680 -18.628 7.220 1.00 0.00 60 SER A CA 8
ATOM 6973 C C . SER A 1 60 ? -7.331 -17.164 6.969 1.00 0.00 60 SER A C 8
ATOM 6974 O O . SER A 1 60 ? -6.503 -16.582 7.670 1.00 0.00 60 SER A O 8
ATOM 6982 N N . SER A 1 61 ? -7.970 -16.574 5.963 1.00 0.00 61 SER A N 8
ATOM 6983 C CA . SER A 1 61 ? -7.726 -15.179 5.616 1.00 0.00 61 SER A CA 8
ATOM 6984 C C . SER A 1 61 ? -8.188 -14.251 6.736 1.00 0.00 61 SER A C 8
ATOM 6985 O O . SER A 1 61 ? -7.483 -13.316 7.114 1.00 0.00 61 SER A O 8
ATOM 6993 N N . GLY A 1 62 ? -9.379 -14.519 7.264 1.00 0.00 62 GLY A N 8
ATOM 6994 C CA . GLY A 1 62 ? -9.916 -13.700 8.335 1.00 0.00 62 GLY A CA 8
ATOM 6995 C C . GLY A 1 62 ? -8.927 -13.505 9.468 1.00 0.00 62 GLY A C 8
ATOM 6996 O O . GLY A 1 62 ? -9.268 -13.789 10.615 1.00 0.00 62 GLY A O 8
ATOM 7001 N N . GLY A 1 1 ? 2.862 16.180 58.571 1.00 0.00 1 GLY A N 9
ATOM 7002 C CA . GLY A 1 1 ? 2.382 16.805 57.352 1.00 0.00 1 GLY A CA 9
ATOM 7003 C C . GLY A 1 1 ? 3.002 16.200 56.108 1.00 0.00 1 GLY A C 9
ATOM 7004 O O . GLY A 1 1 ? 4.005 15.491 56.187 1.00 0.00 1 GLY A O 9
ATOM 7008 N N . SER A 1 2 ? 2.403 16.479 54.954 1.00 0.00 2 SER A N 9
ATOM 7009 C CA . SER A 1 2 ? 2.899 15.952 53.688 1.00 0.00 2 SER A CA 9
ATOM 7010 C C . SER A 1 2 ? 2.293 16.709 52.510 1.00 0.00 2 SER A C 9
ATOM 7011 O O . SER A 1 2 ? 1.106 17.037 52.513 1.00 0.00 2 SER A O 9
ATOM 7019 N N . SER A 1 3 ? 3.117 16.983 51.504 1.00 0.00 3 SER A N 9
ATOM 7020 C CA . SER A 1 3 ? 2.664 17.705 50.320 1.00 0.00 3 SER A CA 9
ATOM 7021 C C . SER A 1 3 ? 3.633 17.504 49.159 1.00 0.00 3 SER A C 9
ATOM 7022 O O . SER A 1 3 ? 4.728 16.973 49.334 1.00 0.00 3 SER A O 9
ATOM 7030 N N . GLY A 1 4 ? 3.219 17.934 47.970 1.00 0.00 4 GLY A N 9
ATOM 7031 C CA . GLY A 1 4 ? 4.061 17.794 46.796 1.00 0.00 4 GLY A CA 9
ATOM 7032 C C . GLY A 1 4 ? 3.369 18.254 45.529 1.00 0.00 4 GLY A C 9
ATOM 7033 O O . GLY A 1 4 ? 2.155 18.456 45.514 1.00 0.00 4 GLY A O 9
ATOM 7037 N N . SER A 1 5 ? 4.143 18.421 44.461 1.00 0.00 5 SER A N 9
ATOM 7038 C CA . SER A 1 5 ? 3.598 18.866 43.184 1.00 0.00 5 SER A CA 9
ATOM 7039 C C . SER A 1 5 ? 4.655 18.792 42.087 1.00 0.00 5 SER A C 9
ATOM 7040 O O . SER A 1 5 ? 5.826 19.097 42.316 1.00 0.00 5 SER A O 9
ATOM 7048 N N . SER A 1 6 ? 4.234 18.384 40.894 1.00 0.00 6 SER A N 9
ATOM 7049 C CA . SER A 1 6 ? 5.145 18.265 39.761 1.00 0.00 6 SER A CA 9
ATOM 7050 C C . SER A 1 6 ? 4.389 18.391 38.441 1.00 0.00 6 SER A C 9
ATOM 7051 O O . SER A 1 6 ? 3.172 18.221 38.391 1.00 0.00 6 SER A O 9
ATOM 7059 N N . GLY A 1 7 ? 5.122 18.691 37.373 1.00 0.00 7 GLY A N 9
ATOM 7060 C CA . GLY A 1 7 ? 4.506 18.835 36.067 1.00 0.00 7 GLY A CA 9
ATOM 7061 C C . GLY A 1 7 ? 5.477 19.343 35.020 1.00 0.00 7 GLY A C 9
ATOM 7062 O O . GLY A 1 7 ? 6.119 20.375 35.210 1.00 0.00 7 GLY A O 9
ATOM 7066 N N . GLN A 1 8 ? 5.587 18.614 33.914 1.00 0.00 8 GLN A N 9
ATOM 7067 C CA . GLN A 1 8 ? 6.490 18.995 32.835 1.00 0.00 8 GLN A CA 9
ATOM 7068 C C . GLN A 1 8 ? 5.949 18.536 31.485 1.00 0.00 8 GLN A C 9
ATOM 7069 O O . GLN A 1 8 ? 5.453 17.419 31.335 1.00 0.00 8 GLN A O 9
ATOM 7083 N N . PRO A 1 9 ? 6.045 19.416 30.478 1.00 0.00 9 PRO A N 9
ATOM 7084 C CA . PRO A 1 9 ? 5.571 19.123 29.122 1.00 0.00 9 PRO A CA 9
ATOM 7085 C C . PRO A 1 9 ? 6.431 18.077 28.420 1.00 0.00 9 PRO A C 9
ATOM 7086 O O . PRO A 1 9 ? 7.606 18.314 28.135 1.00 0.00 9 PRO A O 9
ATOM 7097 N N . THR A 1 10 ? 5.839 16.919 28.144 1.00 0.00 10 THR A N 9
ATOM 7098 C CA . THR A 1 10 ? 6.552 15.837 27.476 1.00 0.00 10 THR A CA 9
ATOM 7099 C C . THR A 1 10 ? 5.627 15.065 26.542 1.00 0.00 10 THR A C 9
ATOM 7100 O O . THR A 1 10 ? 4.704 14.385 26.989 1.00 0.00 10 THR A O 9
ATOM 7111 N N . ALA A 1 11 ? 5.882 15.174 25.242 1.00 0.00 11 ALA A N 9
ATOM 7112 C CA . ALA A 1 11 ? 5.074 14.483 24.245 1.00 0.00 11 ALA A CA 9
ATOM 7113 C C . ALA A 1 11 ? 5.858 14.271 22.954 1.00 0.00 11 ALA A C 9
ATOM 7114 O O . ALA A 1 11 ? 6.960 14.795 22.794 1.00 0.00 11 ALA A O 9
ATOM 7121 N N . GLN A 1 12 ? 5.283 13.500 22.037 1.00 0.00 12 GLN A N 9
ATOM 7122 C CA . GLN A 1 12 ? 5.929 13.218 20.761 1.00 0.00 12 GLN A CA 9
ATOM 7123 C C . GLN A 1 12 ? 4.951 13.395 19.605 1.00 0.00 12 GLN A C 9
ATOM 7124 O O . GLN A 1 12 ? 3.737 13.321 19.790 1.00 0.00 12 GLN A O 9
ATOM 7138 N N . GLN A 1 13 ? 5.489 13.628 18.412 1.00 0.00 13 GLN A N 9
ATOM 7139 C CA . GLN A 1 13 ? 4.663 13.816 17.225 1.00 0.00 13 GLN A CA 9
ATOM 7140 C C . GLN A 1 13 ? 5.426 13.429 15.963 1.00 0.00 13 GLN A C 9
ATOM 7141 O O . GLN A 1 13 ? 6.508 13.952 15.696 1.00 0.00 13 GLN A O 9
ATOM 7155 N N . GLN A 1 14 ? 4.856 12.509 15.191 1.00 0.00 14 GLN A N 9
ATOM 7156 C CA . GLN A 1 14 ? 5.484 12.052 13.957 1.00 0.00 14 GLN A CA 9
ATOM 7157 C C . GLN A 1 14 ? 4.435 11.731 12.898 1.00 0.00 14 GLN A C 9
ATOM 7158 O O . GLN A 1 14 ? 3.244 11.637 13.198 1.00 0.00 14 GLN A O 9
ATOM 7172 N N . LEU A 1 15 ? 4.884 11.563 11.659 1.00 0.00 15 LEU A N 9
ATOM 7173 C CA . LEU A 1 15 ? 3.983 11.252 10.555 1.00 0.00 15 LEU A CA 9
ATOM 7174 C C . LEU A 1 15 ? 4.278 9.868 9.985 1.00 0.00 15 LEU A C 9
ATOM 7175 O O . LEU A 1 15 ? 5.419 9.553 9.646 1.00 0.00 15 LEU A O 9
ATOM 7191 N N . THR A 1 16 ? 3.240 9.044 9.880 1.00 0.00 16 THR A N 9
ATOM 7192 C CA . THR A 1 16 ? 3.386 7.695 9.350 1.00 0.00 16 THR A CA 9
ATOM 7193 C C . THR A 1 16 ? 2.424 7.451 8.192 1.00 0.00 16 THR A C 9
ATOM 7194 O O . THR A 1 16 ? 1.209 7.395 8.382 1.00 0.00 16 THR A O 9
ATOM 7205 N N . LYS A 1 17 ? 2.976 7.307 6.992 1.00 0.00 17 LYS A N 9
ATOM 7206 C CA . LYS A 1 17 ? 2.168 7.067 5.802 1.00 0.00 17 LYS A CA 9
ATOM 7207 C C . LYS A 1 17 ? 2.889 6.134 4.834 1.00 0.00 17 LYS A C 9
ATOM 7208 O O . LYS A 1 17 ? 4.117 6.066 4.798 1.00 0.00 17 LYS A O 9
ATOM 7227 N N . PRO A 1 18 ? 2.108 5.398 4.029 1.00 0.00 18 PRO A N 9
ATOM 7228 C CA . PRO A 1 18 ? 2.651 4.457 3.044 1.00 0.00 18 PRO A CA 9
ATOM 7229 C C . PRO A 1 18 ? 3.345 5.167 1.886 1.00 0.00 18 PRO A C 9
ATOM 7230 O O . PRO A 1 18 ? 2.705 5.863 1.099 1.00 0.00 18 PRO A O 9
ATOM 7241 N N . ALA A 1 19 ? 4.658 4.984 1.788 1.00 0.00 19 ALA A N 9
ATOM 7242 C CA . ALA A 1 19 ? 5.438 5.605 0.724 1.00 0.00 19 ALA A CA 9
ATOM 7243 C C . ALA A 1 19 ? 5.726 4.612 -0.396 1.00 0.00 19 ALA A C 9
ATOM 7244 O O . ALA A 1 19 ? 5.570 4.928 -1.576 1.00 0.00 19 ALA A O 9
ATOM 7251 N N . LYS A 1 20 ? 6.149 3.410 -0.020 1.00 0.00 20 LYS A N 9
ATOM 7252 C CA . LYS A 1 20 ? 6.460 2.369 -0.993 1.00 0.00 20 LYS A CA 9
ATOM 7253 C C . LYS A 1 20 ? 5.241 1.490 -1.257 1.00 0.00 20 LYS A C 9
ATOM 7254 O O . LYS A 1 20 ? 4.183 1.685 -0.659 1.00 0.00 20 LYS A O 9
ATOM 7273 N N . ILE A 1 21 ? 5.399 0.522 -2.154 1.00 0.00 21 ILE A N 9
ATOM 7274 C CA . ILE A 1 21 ? 4.312 -0.388 -2.494 1.00 0.00 21 ILE A CA 9
ATOM 7275 C C . ILE A 1 21 ? 4.494 -1.741 -1.814 1.00 0.00 21 ILE A C 9
ATOM 7276 O O . ILE A 1 21 ? 5.611 -2.249 -1.706 1.00 0.00 21 ILE A O 9
ATOM 7292 N N . THR A 1 22 ? 3.389 -2.321 -1.357 1.00 0.00 22 THR A N 9
ATOM 7293 C CA . THR A 1 22 ? 3.426 -3.616 -0.689 1.00 0.00 22 THR A CA 9
ATOM 7294 C C . THR A 1 22 ? 2.439 -4.590 -1.322 1.00 0.00 22 THR A C 9
ATOM 7295 O O . THR A 1 22 ? 1.534 -4.186 -2.053 1.00 0.00 22 THR A O 9
ATOM 7306 N N . CYS A 1 23 ? 2.618 -5.875 -1.036 1.00 0.00 23 CYS A N 9
ATOM 7307 C CA . CYS A 1 23 ? 1.743 -6.908 -1.578 1.00 0.00 23 CYS A CA 9
ATOM 7308 C C . CYS A 1 23 ? 0.350 -6.818 -0.962 1.00 0.00 23 CYS A C 9
ATOM 7309 O O . CYS A 1 23 ? 0.204 -6.603 0.241 1.00 0.00 23 CYS A O 9
ATOM 7316 N N . ALA A 1 24 ? -0.671 -6.984 -1.797 1.00 0.00 24 ALA A N 9
ATOM 7317 C CA . ALA A 1 24 ? -2.052 -6.924 -1.335 1.00 0.00 24 ALA A CA 9
ATOM 7318 C C . ALA A 1 24 ? -2.488 -8.255 -0.732 1.00 0.00 24 ALA A C 9
ATOM 7319 O O . ALA A 1 24 ? -3.680 -8.539 -0.627 1.00 0.00 24 ALA A O 9
ATOM 7326 N N . ASN A 1 25 ? -1.513 -9.068 -0.337 1.00 0.00 25 ASN A N 9
ATOM 7327 C CA . ASN A 1 25 ? -1.797 -10.370 0.255 1.00 0.00 25 ASN A CA 9
ATOM 7328 C C . ASN A 1 25 ? -0.988 -10.575 1.533 1.00 0.00 25 ASN A C 9
ATOM 7329 O O . ASN A 1 25 ? -1.549 -10.780 2.609 1.00 0.00 25 ASN A O 9
ATOM 7340 N N . CYS A 1 26 ? 0.333 -10.517 1.405 1.00 0.00 26 CYS A N 9
ATOM 7341 C CA . CYS A 1 26 ? 1.221 -10.696 2.548 1.00 0.00 26 CYS A CA 9
ATOM 7342 C C . CYS A 1 26 ? 1.656 -9.347 3.115 1.00 0.00 26 CYS A C 9
ATOM 7343 O O . CYS A 1 26 ? 2.195 -9.270 4.219 1.00 0.00 26 CYS A O 9
ATOM 7350 N N . LYS A 1 27 ? 1.417 -8.286 2.351 1.00 0.00 27 LYS A N 9
ATOM 7351 C CA . LYS A 1 27 ? 1.782 -6.940 2.776 1.00 0.00 27 LYS A CA 9
ATOM 7352 C C . LYS A 1 27 ? 3.292 -6.816 2.954 1.00 0.00 27 LYS A C 9
ATOM 7353 O O . LYS A 1 27 ? 3.768 -6.318 3.974 1.00 0.00 27 LYS A O 9
ATOM 7372 N N . LYS A 1 28 ? 4.041 -7.272 1.956 1.00 0.00 28 LYS A N 9
ATOM 7373 C CA . LYS A 1 28 ? 5.497 -7.210 2.000 1.00 0.00 28 LYS A CA 9
ATOM 7374 C C . LYS A 1 28 ? 6.019 -6.062 1.143 1.00 0.00 28 LYS A C 9
ATOM 7375 O O . LYS A 1 28 ? 5.464 -5.738 0.093 1.00 0.00 28 LYS A O 9
ATOM 7394 N N . PRO A 1 29 ? 7.113 -5.433 1.597 1.00 0.00 29 PRO A N 9
ATOM 7395 C CA . PRO A 1 29 ? 7.735 -4.313 0.885 1.00 0.00 29 PRO A CA 9
ATOM 7396 C C . PRO A 1 29 ? 8.407 -4.752 -0.412 1.00 0.00 29 PRO A C 9
ATOM 7397 O O . PRO A 1 29 ? 9.518 -5.284 -0.398 1.00 0.00 29 PRO A O 9
ATOM 7408 N N . LEU A 1 30 ? 7.727 -4.526 -1.530 1.00 0.00 30 LEU A N 9
ATOM 7409 C CA . LEU A 1 30 ? 8.259 -4.898 -2.837 1.00 0.00 30 LEU A CA 9
ATOM 7410 C C . LEU A 1 30 ? 9.262 -3.861 -3.332 1.00 0.00 30 LEU A C 9
ATOM 7411 O O . LEU A 1 30 ? 9.147 -2.676 -3.022 1.00 0.00 30 LEU A O 9
ATOM 7427 N N . GLN A 1 31 ? 10.244 -4.317 -4.102 1.00 0.00 31 GLN A N 9
ATOM 7428 C CA . GLN A 1 31 ? 11.267 -3.428 -4.641 1.00 0.00 31 GLN A CA 9
ATOM 7429 C C . GLN A 1 31 ? 11.092 -3.244 -6.145 1.00 0.00 31 GLN A C 9
ATOM 7430 O O . GLN A 1 31 ? 10.682 -4.166 -6.850 1.00 0.00 31 GLN A O 9
ATOM 7444 N N . LYS A 1 32 ? 11.404 -2.047 -6.630 1.00 0.00 32 LYS A N 9
ATOM 7445 C CA . LYS A 1 32 ? 11.282 -1.741 -8.050 1.00 0.00 32 LYS A CA 9
ATOM 7446 C C . LYS A 1 32 ? 11.824 -2.884 -8.902 1.00 0.00 32 LYS A C 9
ATOM 7447 O O . LYS A 1 32 ? 11.193 -3.302 -9.871 1.00 0.00 32 LYS A O 9
ATOM 7466 N N . GLY A 1 33 ? 12.998 -3.386 -8.532 1.00 0.00 33 GLY A N 9
ATOM 7467 C CA . GLY A 1 33 ? 13.605 -4.477 -9.272 1.00 0.00 33 GLY A CA 9
ATOM 7468 C C . GLY A 1 33 ? 12.714 -5.701 -9.334 1.00 0.00 33 GLY A C 9
ATOM 7469 O O . GLY A 1 33 ? 12.527 -6.286 -10.400 1.00 0.00 33 GLY A O 9
ATOM 7473 N N . GLN A 1 34 ? 12.165 -6.091 -8.188 1.00 0.00 34 GLN A N 9
ATOM 7474 C CA . GLN A 1 34 ? 11.291 -7.255 -8.117 1.00 0.00 34 GLN A CA 9
ATOM 7475 C C . GLN A 1 34 ? 10.080 -7.084 -9.029 1.00 0.00 34 GLN A C 9
ATOM 7476 O O . GLN A 1 34 ? 9.738 -5.968 -9.422 1.00 0.00 34 GLN A O 9
ATOM 7490 N N . THR A 1 35 ? 9.435 -8.197 -9.363 1.00 0.00 35 THR A N 9
ATOM 7491 C CA . THR A 1 35 ? 8.264 -8.171 -10.230 1.00 0.00 35 THR A CA 9
ATOM 7492 C C . THR A 1 35 ? 6.976 -8.235 -9.417 1.00 0.00 35 THR A C 9
ATOM 7493 O O . THR A 1 35 ? 6.915 -8.903 -8.385 1.00 0.00 35 THR A O 9
ATOM 7504 N N . ALA A 1 36 ? 5.948 -7.537 -9.889 1.00 0.00 36 ALA A N 9
ATOM 7505 C CA . ALA A 1 36 ? 4.660 -7.517 -9.206 1.00 0.00 36 ALA A CA 9
ATOM 7506 C C . ALA A 1 36 ? 3.528 -7.885 -10.159 1.00 0.00 36 ALA A C 9
ATOM 7507 O O . ALA A 1 36 ? 3.631 -7.681 -11.369 1.00 0.00 36 ALA A O 9
ATOM 7514 N N . TYR A 1 37 ? 2.450 -8.429 -9.607 1.00 0.00 37 TYR A N 9
ATOM 7515 C CA . TYR A 1 37 ? 1.299 -8.828 -10.409 1.00 0.00 37 TYR A CA 9
ATOM 7516 C C . TYR A 1 37 ? 0.137 -7.859 -10.216 1.00 0.00 37 TYR A C 9
ATOM 7517 O O . TYR A 1 37 ? -0.133 -7.413 -9.101 1.00 0.00 37 TYR A O 9
ATOM 7535 N N . GLN A 1 38 ? -0.546 -7.539 -11.310 1.00 0.00 38 GLN A N 9
ATOM 7536 C CA . GLN A 1 38 ? -1.679 -6.623 -11.261 1.00 0.00 38 GLN A CA 9
ATOM 7537 C C . GLN A 1 38 ? -2.960 -7.317 -11.712 1.00 0.00 38 GLN A C 9
ATOM 7538 O O . GLN A 1 38 ? -2.933 -8.188 -12.581 1.00 0.00 38 GLN A O 9
ATOM 7552 N N . ARG A 1 39 ? -4.081 -6.924 -11.115 1.00 0.00 39 ARG A N 9
ATOM 7553 C CA . ARG A 1 39 ? -5.373 -7.510 -11.455 1.00 0.00 39 ARG A CA 9
ATOM 7554 C C . ARG A 1 39 ? -6.249 -6.504 -12.195 1.00 0.00 39 ARG A C 9
ATOM 7555 O O . ARG A 1 39 ? -6.442 -5.377 -11.737 1.00 0.00 39 ARG A O 9
ATOM 7576 N N . LYS A 1 40 ? -6.776 -6.918 -13.342 1.00 0.00 40 LYS A N 9
ATOM 7577 C CA . LYS A 1 40 ? -7.633 -6.054 -14.147 1.00 0.00 40 LYS A CA 9
ATOM 7578 C C . LYS A 1 40 ? -8.649 -5.328 -13.271 1.00 0.00 40 LYS A C 9
ATOM 7579 O O . LYS A 1 40 ? -9.151 -5.883 -12.295 1.00 0.00 40 LYS A O 9
ATOM 7598 N N . GLY A 1 41 ? -8.950 -4.083 -13.630 1.00 0.00 41 GLY A N 9
ATOM 7599 C CA . GLY A 1 41 ? -9.906 -3.302 -12.867 1.00 0.00 41 GLY A CA 9
ATOM 7600 C C . GLY A 1 41 ? -9.646 -3.363 -11.375 1.00 0.00 41 GLY A C 9
ATOM 7601 O O . GLY A 1 41 ? -10.547 -3.664 -10.593 1.00 0.00 41 GLY A O 9
ATOM 7605 N N . SER A 1 42 ? -8.409 -3.078 -10.979 1.00 0.00 42 SER A N 9
ATOM 7606 C CA . SER A 1 42 ? -8.031 -3.107 -9.571 1.00 0.00 42 SER A CA 9
ATOM 7607 C C . SER A 1 42 ? -6.675 -2.441 -9.359 1.00 0.00 42 SER A C 9
ATOM 7608 O O . SER A 1 42 ? -5.744 -2.642 -10.137 1.00 0.00 42 SER A O 9
ATOM 7616 N N . ALA A 1 43 ? -6.573 -1.646 -8.299 1.00 0.00 43 ALA A N 9
ATOM 7617 C CA . ALA A 1 43 ? -5.332 -0.951 -7.981 1.00 0.00 43 ALA A CA 9
ATOM 7618 C C . ALA A 1 43 ? -4.574 -1.663 -6.866 1.00 0.00 43 ALA A C 9
ATOM 7619 O O . ALA A 1 43 ? -4.033 -1.023 -5.963 1.00 0.00 43 ALA A O 9
ATOM 7626 N N . HIS A 1 44 ? -4.540 -2.990 -6.933 1.00 0.00 44 HIS A N 9
ATOM 7627 C CA . HIS A 1 44 ? -3.848 -3.789 -5.927 1.00 0.00 44 HIS A CA 9
ATOM 7628 C C . HIS A 1 44 ? -2.849 -4.738 -6.581 1.00 0.00 44 HIS A C 9
ATOM 7629 O O . HIS A 1 44 ? -3.229 -5.626 -7.346 1.00 0.00 44 HIS A O 9
ATOM 7644 N N . LEU A 1 45 ? -1.570 -4.547 -6.275 1.00 0.00 45 LEU A N 9
ATOM 7645 C CA . LEU A 1 45 ? -0.516 -5.386 -6.834 1.00 0.00 45 LEU A CA 9
ATOM 7646 C C . LEU A 1 45 ? -0.192 -6.547 -5.899 1.00 0.00 45 LEU A C 9
ATOM 7647 O O . LEU A 1 45 ? -0.668 -6.596 -4.765 1.00 0.00 45 LEU A O 9
ATOM 7663 N N . PHE A 1 46 ? 0.622 -7.480 -6.383 1.00 0.00 46 PHE A N 9
ATOM 7664 C CA . PHE A 1 46 ? 1.011 -8.640 -5.590 1.00 0.00 46 PHE A CA 9
ATOM 7665 C C . PHE A 1 46 ? 2.492 -8.956 -5.779 1.00 0.00 46 PHE A C 9
ATOM 7666 O O . PHE A 1 46 ? 3.086 -8.614 -6.802 1.00 0.00 46 PHE A O 9
ATOM 7683 N N . CYS A 1 47 ? 3.082 -9.611 -4.785 1.00 0.00 47 CYS A N 9
ATOM 7684 C CA . CYS A 1 47 ? 4.494 -9.973 -4.838 1.00 0.00 47 CYS A CA 9
ATOM 7685 C C . CYS A 1 47 ? 4.718 -11.150 -5.783 1.00 0.00 47 CYS A C 9
ATOM 7686 O O . CYS A 1 47 ? 5.682 -11.171 -6.548 1.00 0.00 47 CYS A O 9
ATOM 7693 N N . SER A 1 48 ? 3.820 -12.129 -5.723 1.00 0.00 48 SER A N 9
ATOM 7694 C CA . SER A 1 48 ? 3.921 -13.311 -6.570 1.00 0.00 48 SER A CA 9
ATOM 7695 C C . SER A 1 48 ? 2.549 -13.942 -6.788 1.00 0.00 48 SER A C 9
ATOM 7696 O O . SER A 1 48 ? 1.578 -13.596 -6.113 1.00 0.00 48 SER A O 9
ATOM 7704 N N . THR A 1 49 ? 2.475 -14.870 -7.737 1.00 0.00 49 THR A N 9
ATOM 7705 C CA . THR A 1 49 ? 1.223 -15.549 -8.047 1.00 0.00 49 THR A CA 9
ATOM 7706 C C . THR A 1 49 ? 0.613 -16.174 -6.798 1.00 0.00 49 THR A C 9
ATOM 7707 O O . THR A 1 49 ? -0.576 -16.007 -6.524 1.00 0.00 49 THR A O 9
ATOM 7718 N N . THR A 1 50 ? 1.434 -16.895 -6.041 1.00 0.00 50 THR A N 9
ATOM 7719 C CA . THR A 1 50 ? 0.976 -17.546 -4.820 1.00 0.00 50 THR A CA 9
ATOM 7720 C C . THR A 1 50 ? 0.031 -16.642 -4.037 1.00 0.00 50 THR A C 9
ATOM 7721 O O . THR A 1 50 ? -0.928 -17.112 -3.424 1.00 0.00 50 THR A O 9
ATOM 7732 N N . CYS A 1 51 ? 0.307 -15.343 -4.062 1.00 0.00 51 CYS A N 9
ATOM 7733 C CA . CYS A 1 51 ? -0.519 -14.372 -3.354 1.00 0.00 51 CYS A CA 9
ATOM 7734 C C . CYS A 1 51 ? -1.680 -13.905 -4.228 1.00 0.00 51 CYS A C 9
ATOM 7735 O O . CYS A 1 51 ? -2.819 -13.811 -3.768 1.00 0.00 51 CYS A O 9
ATOM 7742 N N . LEU A 1 52 ? -1.383 -13.614 -5.489 1.00 0.00 52 LEU A N 9
ATOM 7743 C CA . LEU A 1 52 ? -2.402 -13.157 -6.429 1.00 0.00 52 LEU A CA 9
ATOM 7744 C C . LEU A 1 52 ? -3.641 -14.045 -6.363 1.00 0.00 52 LEU A C 9
ATOM 7745 O O . LEU A 1 52 ? -4.770 -13.555 -6.391 1.00 0.00 52 LEU A O 9
ATOM 7761 N N . SER A 1 53 ? -3.421 -15.353 -6.273 1.00 0.00 53 SER A N 9
ATOM 7762 C CA . SER A 1 53 ? -4.519 -16.310 -6.205 1.00 0.00 53 SER A CA 9
ATOM 7763 C C . SER A 1 53 ? -5.022 -16.457 -4.772 1.00 0.00 53 SER A C 9
ATOM 7764 O O . SER A 1 53 ? -6.226 -16.413 -4.517 1.00 0.00 53 SER A O 9
ATOM 7772 N N . SER A 1 54 ? -4.091 -16.634 -3.840 1.00 0.00 54 SER A N 9
ATOM 7773 C CA . SER A 1 54 ? -4.439 -16.793 -2.433 1.00 0.00 54 SER A CA 9
ATOM 7774 C C . SER A 1 54 ? -5.422 -15.713 -1.991 1.00 0.00 54 SER A C 9
ATOM 7775 O O . SER A 1 54 ? -6.417 -15.998 -1.324 1.00 0.00 54 SER A O 9
ATOM 7783 N N . PHE A 1 55 ? -5.136 -14.471 -2.367 1.00 0.00 55 PHE A N 9
ATOM 7784 C CA . PHE A 1 55 ? -5.993 -13.347 -2.010 1.00 0.00 55 PHE A CA 9
ATOM 7785 C C . PHE A 1 55 ? -7.463 -13.698 -2.214 1.00 0.00 55 PHE A C 9
ATOM 7786 O O . PHE A 1 55 ? -8.274 -13.579 -1.296 1.00 0.00 55 PHE A O 9
ATOM 7803 N N . SER A 1 56 ? -7.800 -14.129 -3.426 1.00 0.00 56 SER A N 9
ATOM 7804 C CA . SER A 1 56 ? -9.173 -14.493 -3.753 1.00 0.00 56 SER A CA 9
ATOM 7805 C C . SER A 1 56 ? -9.218 -15.810 -4.522 1.00 0.00 56 SER A C 9
ATOM 7806 O O . SER A 1 56 ? -8.692 -15.913 -5.630 1.00 0.00 56 SER A O 9
ATOM 7814 N N . SER A 1 57 ? -9.850 -16.816 -3.925 1.00 0.00 57 SER A N 9
ATOM 7815 C CA . SER A 1 57 ? -9.960 -18.128 -4.550 1.00 0.00 57 SER A CA 9
ATOM 7816 C C . SER A 1 57 ? -11.418 -18.569 -4.635 1.00 0.00 57 SER A C 9
ATOM 7817 O O . SER A 1 57 ? -12.215 -18.292 -3.739 1.00 0.00 57 SER A O 9
ATOM 7825 N N . GLY A 1 58 ? -11.760 -19.258 -5.719 1.00 0.00 58 GLY A N 9
ATOM 7826 C CA . GLY A 1 58 ? -13.122 -19.726 -5.902 1.00 0.00 58 GLY A CA 9
ATOM 7827 C C . GLY A 1 58 ? -13.696 -19.327 -7.247 1.00 0.00 58 GLY A C 9
ATOM 7828 O O . GLY A 1 58 ? -14.002 -20.171 -8.090 1.00 0.00 58 GLY A O 9
ATOM 7832 N N . PRO A 1 59 ? -13.852 -18.013 -7.463 1.00 0.00 59 PRO A N 9
ATOM 7833 C CA . PRO A 1 59 ? -14.396 -17.474 -8.713 1.00 0.00 59 PRO A CA 9
ATOM 7834 C C . PRO A 1 59 ? -13.438 -17.653 -9.886 1.00 0.00 59 PRO A C 9
ATOM 7835 O O . PRO A 1 59 ? -12.489 -16.885 -10.047 1.00 0.00 59 PRO A O 9
ATOM 7846 N N . SER A 1 60 ? -13.692 -18.670 -10.703 1.00 0.00 60 SER A N 9
ATOM 7847 C CA . SER A 1 60 ? -12.850 -18.950 -11.860 1.00 0.00 60 SER A CA 9
ATOM 7848 C C . SER A 1 60 ? -13.192 -18.020 -13.020 1.00 0.00 60 SER A C 9
ATOM 7849 O O . SER A 1 60 ? -14.247 -17.385 -13.030 1.00 0.00 60 SER A O 9
ATOM 7857 N N . SER A 1 61 ? -12.292 -17.944 -13.995 1.00 0.00 61 SER A N 9
ATOM 7858 C CA . SER A 1 61 ? -12.495 -17.088 -15.158 1.00 0.00 61 SER A CA 9
ATOM 7859 C C . SER A 1 61 ? -13.216 -17.845 -16.270 1.00 0.00 61 SER A C 9
ATOM 7860 O O . SER A 1 61 ? -13.033 -19.051 -16.435 1.00 0.00 61 SER A O 9
ATOM 7868 N N . GLY A 1 62 ? -14.036 -17.127 -17.030 1.00 0.00 62 GLY A N 9
ATOM 7869 C CA . GLY A 1 62 ? -14.773 -17.747 -18.117 1.00 0.00 62 GLY A CA 9
ATOM 7870 C C . GLY A 1 62 ? -13.865 -18.235 -19.228 1.00 0.00 62 GLY A C 9
ATOM 7871 O O . GLY A 1 62 ? -12.899 -18.942 -18.946 1.00 0.00 62 GLY A O 9
ATOM 7876 N N . GLY A 1 1 ? -35.840 -9.272 -11.793 1.00 0.00 1 GLY A N 10
ATOM 7877 C CA . GLY A 1 1 ? -35.527 -8.142 -10.937 1.00 0.00 1 GLY A CA 10
ATOM 7878 C C . GLY A 1 1 ? -34.035 -7.927 -10.784 1.00 0.00 1 GLY A C 10
ATOM 7879 O O . GLY A 1 1 ? -33.240 -8.827 -11.057 1.00 0.00 1 GLY A O 10
ATOM 7883 N N . SER A 1 2 ? -33.652 -6.731 -10.349 1.00 0.00 2 SER A N 10
ATOM 7884 C CA . SER A 1 2 ? -32.244 -6.398 -10.166 1.00 0.00 2 SER A CA 10
ATOM 7885 C C . SER A 1 2 ? -32.047 -5.535 -8.923 1.00 0.00 2 SER A C 10
ATOM 7886 O O . SER A 1 2 ? -33.007 -5.008 -8.361 1.00 0.00 2 SER A O 10
ATOM 7894 N N . SER A 1 3 ? -30.795 -5.396 -8.500 1.00 0.00 3 SER A N 10
ATOM 7895 C CA . SER A 1 3 ? -30.470 -4.601 -7.321 1.00 0.00 3 SER A CA 10
ATOM 7896 C C . SER A 1 3 ? -28.962 -4.415 -7.190 1.00 0.00 3 SER A C 10
ATOM 7897 O O . SER A 1 3 ? -28.185 -5.001 -7.943 1.00 0.00 3 SER A O 10
ATOM 7905 N N . GLY A 1 4 ? -28.555 -3.593 -6.227 1.00 0.00 4 GLY A N 10
ATOM 7906 C CA . GLY A 1 4 ? -27.141 -3.343 -6.014 1.00 0.00 4 GLY A CA 10
ATOM 7907 C C . GLY A 1 4 ? -26.893 -2.248 -4.997 1.00 0.00 4 GLY A C 10
ATOM 7908 O O . GLY A 1 4 ? -27.716 -1.347 -4.831 1.00 0.00 4 GLY A O 10
ATOM 7912 N N . SER A 1 5 ? -25.756 -2.324 -4.312 1.00 0.00 5 SER A N 10
ATOM 7913 C CA . SER A 1 5 ? -25.405 -1.334 -3.301 1.00 0.00 5 SER A CA 10
ATOM 7914 C C . SER A 1 5 ? -23.930 -1.441 -2.926 1.00 0.00 5 SER A C 10
ATOM 7915 O O . SER A 1 5 ? -23.244 -2.382 -3.322 1.00 0.00 5 SER A O 10
ATOM 7923 N N . SER A 1 6 ? -23.449 -0.467 -2.159 1.00 0.00 6 SER A N 10
ATOM 7924 C CA . SER A 1 6 ? -22.055 -0.448 -1.732 1.00 0.00 6 SER A CA 10
ATOM 7925 C C . SER A 1 6 ? -21.878 0.424 -0.493 1.00 0.00 6 SER A C 10
ATOM 7926 O O . SER A 1 6 ? -22.691 1.304 -0.218 1.00 0.00 6 SER A O 10
ATOM 7934 N N . GLY A 1 7 ? -20.806 0.171 0.253 1.00 0.00 7 GLY A N 10
ATOM 7935 C CA . GLY A 1 7 ? -20.540 0.940 1.454 1.00 0.00 7 GLY A CA 10
ATOM 7936 C C . GLY A 1 7 ? -19.124 0.753 1.961 1.00 0.00 7 GLY A C 10
ATOM 7937 O O . GLY A 1 7 ? -18.298 0.130 1.295 1.00 0.00 7 GLY A O 10
ATOM 7941 N N . GLN A 1 8 ? -18.843 1.296 3.141 1.00 0.00 8 GLN A N 10
ATOM 7942 C CA . GLN A 1 8 ? -17.515 1.187 3.734 1.00 0.00 8 GLN A CA 10
ATOM 7943 C C . GLN A 1 8 ? -17.604 1.089 5.254 1.00 0.00 8 GLN A C 10
ATOM 7944 O O . GLN A 1 8 ? -18.455 1.710 5.891 1.00 0.00 8 GLN A O 10
ATOM 7958 N N . PRO A 1 9 ? -16.706 0.291 5.849 1.00 0.00 9 PRO A N 10
ATOM 7959 C CA . PRO A 1 9 ? -16.662 0.094 7.301 1.00 0.00 9 PRO A CA 10
ATOM 7960 C C . PRO A 1 9 ? -16.192 1.341 8.042 1.00 0.00 9 PRO A C 10
ATOM 7961 O O . PRO A 1 9 ? -15.950 2.383 7.434 1.00 0.00 9 PRO A O 10
ATOM 7972 N N . THR A 1 10 ? -16.064 1.227 9.361 1.00 0.00 10 THR A N 10
ATOM 7973 C CA . THR A 1 10 ? -15.623 2.345 10.185 1.00 0.00 10 THR A CA 10
ATOM 7974 C C . THR A 1 10 ? -14.259 2.066 10.806 1.00 0.00 10 THR A C 10
ATOM 7975 O O . THR A 1 10 ? -14.164 1.656 11.962 1.00 0.00 10 THR A O 10
ATOM 7986 N N . ALA A 1 11 ? -13.203 2.293 10.030 1.00 0.00 11 ALA A N 10
ATOM 7987 C CA . ALA A 1 11 ? -11.844 2.068 10.505 1.00 0.00 11 ALA A CA 10
ATOM 7988 C C . ALA A 1 11 ? -10.824 2.720 9.577 1.00 0.00 11 ALA A C 10
ATOM 7989 O O . ALA A 1 11 ? -10.864 2.526 8.363 1.00 0.00 11 ALA A O 10
ATOM 7996 N N . GLN A 1 12 ? -9.912 3.493 10.158 1.00 0.00 12 GLN A N 10
ATOM 7997 C CA . GLN A 1 12 ? -8.882 4.174 9.382 1.00 0.00 12 GLN A CA 10
ATOM 7998 C C . GLN A 1 12 ? -7.878 4.866 10.298 1.00 0.00 12 GLN A C 10
ATOM 7999 O O . GLN A 1 12 ? -8.260 5.546 11.250 1.00 0.00 12 GLN A O 10
ATOM 8013 N N . GLN A 1 13 ? -6.595 4.686 10.004 1.00 0.00 13 GLN A N 10
ATOM 8014 C CA . GLN A 1 13 ? -5.536 5.293 10.802 1.00 0.00 13 GLN A CA 10
ATOM 8015 C C . GLN A 1 13 ? -4.933 6.495 10.083 1.00 0.00 13 GLN A C 10
ATOM 8016 O O . GLN A 1 13 ? -4.852 6.519 8.855 1.00 0.00 13 GLN A O 10
ATOM 8030 N N . GLN A 1 14 ? -4.510 7.490 10.856 1.00 0.00 14 GLN A N 10
ATOM 8031 C CA . GLN A 1 14 ? -3.915 8.696 10.292 1.00 0.00 14 GLN A CA 10
ATOM 8032 C C . GLN A 1 14 ? -2.596 9.026 10.983 1.00 0.00 14 GLN A C 10
ATOM 8033 O O . GLN A 1 14 ? -2.314 10.187 11.283 1.00 0.00 14 GLN A O 10
ATOM 8047 N N . LEU A 1 15 ? -1.791 7.999 11.234 1.00 0.00 15 LEU A N 10
ATOM 8048 C CA . LEU A 1 15 ? -0.501 8.181 11.890 1.00 0.00 15 LEU A CA 10
ATOM 8049 C C . LEU A 1 15 ? 0.609 8.376 10.863 1.00 0.00 15 LEU A C 10
ATOM 8050 O O . LEU A 1 15 ? 1.354 9.356 10.916 1.00 0.00 15 LEU A O 10
ATOM 8066 N N . THR A 1 16 ? 0.715 7.438 9.927 1.00 0.00 16 THR A N 10
ATOM 8067 C CA . THR A 1 16 ? 1.733 7.508 8.887 1.00 0.00 16 THR A CA 10
ATOM 8068 C C . THR A 1 16 ? 1.165 7.101 7.533 1.00 0.00 16 THR A C 10
ATOM 8069 O O . THR A 1 16 ? 0.629 6.003 7.376 1.00 0.00 16 THR A O 10
ATOM 8080 N N . LYS A 1 17 ? 1.285 7.992 6.554 1.00 0.00 17 LYS A N 10
ATOM 8081 C CA . LYS A 1 17 ? 0.784 7.725 5.211 1.00 0.00 17 LYS A CA 10
ATOM 8082 C C . LYS A 1 17 ? 1.706 6.762 4.468 1.00 0.00 17 LYS A C 10
ATOM 8083 O O . LYS A 1 17 ? 2.928 6.798 4.613 1.00 0.00 17 LYS A O 10
ATOM 8102 N N . PRO A 1 18 ? 1.108 5.881 3.653 1.00 0.00 18 PRO A N 10
ATOM 8103 C CA . PRO A 1 18 ? 1.857 4.893 2.870 1.00 0.00 18 PRO A CA 10
ATOM 8104 C C . PRO A 1 18 ? 2.663 5.535 1.746 1.00 0.00 18 PRO A C 10
ATOM 8105 O O . PRO A 1 18 ? 2.111 6.222 0.888 1.00 0.00 18 PRO A O 10
ATOM 8116 N N . ALA A 1 19 ? 3.972 5.304 1.757 1.00 0.00 19 ALA A N 10
ATOM 8117 C CA . ALA A 1 19 ? 4.854 5.858 0.737 1.00 0.00 19 ALA A CA 10
ATOM 8118 C C . ALA A 1 19 ? 5.197 4.812 -0.318 1.00 0.00 19 ALA A C 10
ATOM 8119 O O . ALA A 1 19 ? 4.926 5.000 -1.505 1.00 0.00 19 ALA A O 10
ATOM 8126 N N . LYS A 1 20 ? 5.796 3.710 0.120 1.00 0.00 20 LYS A N 10
ATOM 8127 C CA . LYS A 1 20 ? 6.176 2.633 -0.786 1.00 0.00 20 LYS A CA 10
ATOM 8128 C C . LYS A 1 20 ? 4.995 1.707 -1.056 1.00 0.00 20 LYS A C 10
ATOM 8129 O O . LYS A 1 20 ? 3.901 1.910 -0.528 1.00 0.00 20 LYS A O 10
ATOM 8148 N N . ILE A 1 21 ? 5.223 0.689 -1.879 1.00 0.00 21 ILE A N 10
ATOM 8149 C CA . ILE A 1 21 ? 4.178 -0.270 -2.216 1.00 0.00 21 ILE A CA 10
ATOM 8150 C C . ILE A 1 21 ? 4.467 -1.636 -1.604 1.00 0.00 21 ILE A C 10
ATOM 8151 O O . ILE A 1 21 ? 5.611 -2.092 -1.586 1.00 0.00 21 ILE A O 10
ATOM 8167 N N . THR A 1 22 ? 3.422 -2.287 -1.103 1.00 0.00 22 THR A N 10
ATOM 8168 C CA . THR A 1 22 ? 3.562 -3.601 -0.490 1.00 0.00 22 THR A CA 10
ATOM 8169 C C . THR A 1 22 ? 2.484 -4.558 -0.987 1.00 0.00 22 THR A C 10
ATOM 8170 O O . THR A 1 22 ? 1.343 -4.158 -1.217 1.00 0.00 22 THR A O 10
ATOM 8181 N N . CYS A 1 23 ? 2.854 -5.824 -1.151 1.00 0.00 23 CYS A N 10
ATOM 8182 C CA . CYS A 1 23 ? 1.919 -6.839 -1.621 1.00 0.00 23 CYS A CA 10
ATOM 8183 C C . CYS A 1 23 ? 0.570 -6.702 -0.921 1.00 0.00 23 CYS A C 10
ATOM 8184 O O . CYS A 1 23 ? 0.506 -6.492 0.289 1.00 0.00 23 CYS A O 10
ATOM 8191 N N . ALA A 1 24 ? -0.506 -6.822 -1.693 1.00 0.00 24 ALA A N 10
ATOM 8192 C CA . ALA A 1 24 ? -1.853 -6.715 -1.147 1.00 0.00 24 ALA A CA 10
ATOM 8193 C C . ALA A 1 24 ? -2.308 -8.038 -0.542 1.00 0.00 24 ALA A C 10
ATOM 8194 O O . ALA A 1 24 ? -3.503 -8.274 -0.369 1.00 0.00 24 ALA A O 10
ATOM 8201 N N . ASN A 1 25 ? -1.347 -8.899 -0.223 1.00 0.00 25 ASN A N 10
ATOM 8202 C CA . ASN A 1 25 ? -1.650 -10.201 0.361 1.00 0.00 25 ASN A CA 10
ATOM 8203 C C . ASN A 1 25 ? -0.791 -10.456 1.596 1.00 0.00 25 ASN A C 10
ATOM 8204 O O . ASN A 1 25 ? -1.306 -10.614 2.703 1.00 0.00 25 ASN A O 10
ATOM 8215 N N . CYS A 1 26 ? 0.523 -10.493 1.399 1.00 0.00 26 CYS A N 10
ATOM 8216 C CA . CYS A 1 26 ? 1.455 -10.728 2.495 1.00 0.00 26 CYS A CA 10
ATOM 8217 C C . CYS A 1 26 ? 1.921 -9.409 3.105 1.00 0.00 26 CYS A C 10
ATOM 8218 O O . CYS A 1 26 ? 2.441 -9.378 4.220 1.00 0.00 26 CYS A O 10
ATOM 8225 N N . LYS A 1 27 ? 1.730 -8.322 2.366 1.00 0.00 27 LYS A N 10
ATOM 8226 C CA . LYS A 1 27 ? 2.128 -6.999 2.833 1.00 0.00 27 LYS A CA 10
ATOM 8227 C C . LYS A 1 27 ? 3.645 -6.901 2.959 1.00 0.00 27 LYS A C 10
ATOM 8228 O O . LYS A 1 27 ? 4.165 -6.445 3.977 1.00 0.00 27 LYS A O 10
ATOM 8247 N N . LYS A 1 28 ? 4.350 -7.329 1.917 1.00 0.00 28 LYS A N 10
ATOM 8248 C CA . LYS A 1 28 ? 5.807 -7.286 1.909 1.00 0.00 28 LYS A CA 10
ATOM 8249 C C . LYS A 1 28 ? 6.312 -6.093 1.105 1.00 0.00 28 LYS A C 10
ATOM 8250 O O . LYS A 1 28 ? 5.699 -5.669 0.125 1.00 0.00 28 LYS A O 10
ATOM 8269 N N . PRO A 1 29 ? 7.458 -5.536 1.527 1.00 0.00 29 PRO A N 10
ATOM 8270 C CA . PRO A 1 29 ? 8.071 -4.385 0.858 1.00 0.00 29 PRO A CA 10
ATOM 8271 C C . PRO A 1 29 ? 8.635 -4.743 -0.512 1.00 0.00 29 PRO A C 10
ATOM 8272 O O . PRO A 1 29 ? 9.755 -5.245 -0.623 1.00 0.00 29 PRO A O 10
ATOM 8283 N N . LEU A 1 30 ? 7.855 -4.482 -1.555 1.00 0.00 30 LEU A N 10
ATOM 8284 C CA . LEU A 1 30 ? 8.277 -4.776 -2.920 1.00 0.00 30 LEU A CA 10
ATOM 8285 C C . LEU A 1 30 ? 9.340 -3.787 -3.386 1.00 0.00 30 LEU A C 10
ATOM 8286 O O . LEU A 1 30 ? 9.166 -2.574 -3.272 1.00 0.00 30 LEU A O 10
ATOM 8302 N N . GLN A 1 31 ? 10.441 -4.315 -3.913 1.00 0.00 31 GLN A N 10
ATOM 8303 C CA . GLN A 1 31 ? 11.532 -3.477 -4.398 1.00 0.00 31 GLN A CA 10
ATOM 8304 C C . GLN A 1 31 ? 11.339 -3.131 -5.870 1.00 0.00 31 GLN A C 10
ATOM 8305 O O . GLN A 1 31 ? 10.450 -3.666 -6.534 1.00 0.00 31 GLN A O 10
ATOM 8319 N N . LYS A 1 32 ? 12.177 -2.232 -6.376 1.00 0.00 32 LYS A N 10
ATOM 8320 C CA . LYS A 1 32 ? 12.100 -1.814 -7.771 1.00 0.00 32 LYS A CA 10
ATOM 8321 C C . LYS A 1 32 ? 12.290 -3.003 -8.707 1.00 0.00 32 LYS A C 10
ATOM 8322 O O . LYS A 1 32 ? 11.479 -3.237 -9.602 1.00 0.00 32 LYS A O 10
ATOM 8341 N N . GLY A 1 33 ? 13.368 -3.753 -8.493 1.00 0.00 33 GLY A N 10
ATOM 8342 C CA . GLY A 1 33 ? 13.644 -4.909 -9.325 1.00 0.00 33 GLY A CA 10
ATOM 8343 C C . GLY A 1 33 ? 12.541 -5.947 -9.259 1.00 0.00 33 GLY A C 10
ATOM 8344 O O . GLY A 1 33 ? 12.110 -6.469 -10.287 1.00 0.00 33 GLY A O 10
ATOM 8348 N N . GLN A 1 34 ? 12.085 -6.248 -8.047 1.00 0.00 34 GLN A N 10
ATOM 8349 C CA . GLN A 1 34 ? 11.028 -7.233 -7.852 1.00 0.00 34 GLN A CA 10
ATOM 8350 C C . GLN A 1 34 ? 9.850 -6.958 -8.781 1.00 0.00 34 GLN A C 10
ATOM 8351 O O . GLN A 1 34 ? 9.532 -5.805 -9.074 1.00 0.00 34 GLN A O 10
ATOM 8365 N N . THR A 1 35 ? 9.205 -8.025 -9.242 1.00 0.00 35 THR A N 10
ATOM 8366 C CA . THR A 1 35 ? 8.063 -7.899 -10.139 1.00 0.00 35 THR A CA 10
ATOM 8367 C C . THR A 1 35 ? 6.762 -7.757 -9.357 1.00 0.00 35 THR A C 10
ATOM 8368 O O . THR A 1 35 ? 6.738 -7.926 -8.138 1.00 0.00 35 THR A O 10
ATOM 8379 N N . ALA A 1 36 ? 5.682 -7.446 -10.066 1.00 0.00 36 ALA A N 10
ATOM 8380 C CA . ALA A 1 36 ? 4.377 -7.284 -9.437 1.00 0.00 36 ALA A CA 10
ATOM 8381 C C . ALA A 1 36 ? 3.273 -7.885 -10.301 1.00 0.00 36 ALA A C 10
ATOM 8382 O O . ALA A 1 36 ? 3.351 -7.862 -11.530 1.00 0.00 36 ALA A O 10
ATOM 8389 N N . TYR A 1 37 ? 2.247 -8.423 -9.652 1.00 0.00 37 TYR A N 10
ATOM 8390 C CA . TYR A 1 37 ? 1.128 -9.033 -10.362 1.00 0.00 37 TYR A CA 10
ATOM 8391 C C . TYR A 1 37 ? -0.172 -8.289 -10.072 1.00 0.00 37 TYR A C 10
ATOM 8392 O O . TYR A 1 37 ? -0.480 -7.982 -8.920 1.00 0.00 37 TYR A O 10
ATOM 8410 N N . GLN A 1 38 ? -0.931 -8.004 -11.125 1.00 0.00 38 GLN A N 10
ATOM 8411 C CA . GLN A 1 38 ? -2.198 -7.297 -10.984 1.00 0.00 38 GLN A CA 10
ATOM 8412 C C . GLN A 1 38 ? -3.262 -7.900 -11.894 1.00 0.00 38 GLN A C 10
ATOM 8413 O O . GLN A 1 38 ? -2.964 -8.353 -13.000 1.00 0.00 38 GLN A O 10
ATOM 8427 N N . ARG A 1 39 ? -4.504 -7.904 -11.422 1.00 0.00 39 ARG A N 10
ATOM 8428 C CA . ARG A 1 39 ? -5.613 -8.453 -12.193 1.00 0.00 39 ARG A CA 10
ATOM 8429 C C . ARG A 1 39 ? -6.400 -7.342 -12.882 1.00 0.00 39 ARG A C 10
ATOM 8430 O O . ARG A 1 39 ? -6.129 -6.158 -12.681 1.00 0.00 39 ARG A O 10
ATOM 8451 N N . LYS A 1 40 ? -7.375 -7.732 -13.697 1.00 0.00 40 LYS A N 10
ATOM 8452 C CA . LYS A 1 40 ? -8.202 -6.770 -14.416 1.00 0.00 40 LYS A CA 10
ATOM 8453 C C . LYS A 1 40 ? -9.310 -6.227 -13.519 1.00 0.00 40 LYS A C 10
ATOM 8454 O O . LYS A 1 40 ? -9.904 -6.965 -12.734 1.00 0.00 40 LYS A O 10
ATOM 8473 N N . GLY A 1 41 ? -9.583 -4.932 -13.641 1.00 0.00 41 GLY A N 10
ATOM 8474 C CA . GLY A 1 41 ? -10.620 -4.313 -12.836 1.00 0.00 41 GLY A CA 10
ATOM 8475 C C . GLY A 1 41 ? -10.285 -4.316 -11.358 1.00 0.00 41 GLY A C 10
ATOM 8476 O O . GLY A 1 41 ? -11.151 -4.562 -10.519 1.00 0.00 41 GLY A O 10
ATOM 8480 N N . SER A 1 42 ? -9.024 -4.042 -11.038 1.00 0.00 42 SER A N 10
ATOM 8481 C CA . SER A 1 42 ? -8.575 -4.019 -9.650 1.00 0.00 42 SER A CA 10
ATOM 8482 C C . SER A 1 42 ? -7.339 -3.139 -9.494 1.00 0.00 42 SER A C 10
ATOM 8483 O O . SER A 1 42 ? -6.480 -3.095 -10.373 1.00 0.00 42 SER A O 10
ATOM 8491 N N . ALA A 1 43 ? -7.258 -2.440 -8.366 1.00 0.00 43 ALA A N 10
ATOM 8492 C CA . ALA A 1 43 ? -6.127 -1.562 -8.092 1.00 0.00 43 ALA A CA 10
ATOM 8493 C C . ALA A 1 43 ? -5.259 -2.119 -6.969 1.00 0.00 43 ALA A C 10
ATOM 8494 O O . ALA A 1 43 ? -4.808 -1.379 -6.094 1.00 0.00 43 ALA A O 10
ATOM 8501 N N . HIS A 1 44 ? -5.030 -3.428 -6.998 1.00 0.00 44 HIS A N 10
ATOM 8502 C CA . HIS A 1 44 ? -4.215 -4.085 -5.982 1.00 0.00 44 HIS A CA 10
ATOM 8503 C C . HIS A 1 44 ? -3.064 -4.854 -6.622 1.00 0.00 44 HIS A C 10
ATOM 8504 O O . HIS A 1 44 ? -3.262 -5.612 -7.572 1.00 0.00 44 HIS A O 10
ATOM 8519 N N . LEU A 1 45 ? -1.861 -4.655 -6.095 1.00 0.00 45 LEU A N 10
ATOM 8520 C CA . LEU A 1 45 ? -0.676 -5.329 -6.615 1.00 0.00 45 LEU A CA 10
ATOM 8521 C C . LEU A 1 45 ? -0.311 -6.532 -5.751 1.00 0.00 45 LEU A C 10
ATOM 8522 O O . LEU A 1 45 ? -0.812 -6.683 -4.636 1.00 0.00 45 LEU A O 10
ATOM 8538 N N . PHE A 1 46 ? 0.567 -7.383 -6.271 1.00 0.00 46 PHE A N 10
ATOM 8539 C CA . PHE A 1 46 ? 1.001 -8.571 -5.546 1.00 0.00 46 PHE A CA 10
ATOM 8540 C C . PHE A 1 46 ? 2.481 -8.850 -5.795 1.00 0.00 46 PHE A C 10
ATOM 8541 O O . PHE A 1 46 ? 3.030 -8.470 -6.829 1.00 0.00 46 PHE A O 10
ATOM 8558 N N . CYS A 1 47 ? 3.120 -9.516 -4.840 1.00 0.00 47 CYS A N 10
ATOM 8559 C CA . CYS A 1 47 ? 4.536 -9.846 -4.953 1.00 0.00 47 CYS A CA 10
ATOM 8560 C C . CYS A 1 47 ? 4.746 -11.025 -5.899 1.00 0.00 47 CYS A C 10
ATOM 8561 O O . CYS A 1 47 ? 5.682 -11.033 -6.698 1.00 0.00 47 CYS A O 10
ATOM 8568 N N . SER A 1 48 ? 3.867 -12.018 -5.803 1.00 0.00 48 SER A N 10
ATOM 8569 C CA . SER A 1 48 ? 3.958 -13.203 -6.647 1.00 0.00 48 SER A CA 10
ATOM 8570 C C . SER A 1 48 ? 2.575 -13.793 -6.905 1.00 0.00 48 SER A C 10
ATOM 8571 O O . SER A 1 48 ? 1.563 -13.255 -6.454 1.00 0.00 48 SER A O 10
ATOM 8579 N N . THR A 1 49 ? 2.539 -14.904 -7.636 1.00 0.00 49 THR A N 10
ATOM 8580 C CA . THR A 1 49 ? 1.281 -15.567 -7.956 1.00 0.00 49 THR A CA 10
ATOM 8581 C C . THR A 1 49 ? 0.620 -16.127 -6.702 1.00 0.00 49 THR A C 10
ATOM 8582 O O . THR A 1 49 ? -0.559 -15.880 -6.446 1.00 0.00 49 THR A O 10
ATOM 8593 N N . THR A 1 50 ? 1.386 -16.882 -5.921 1.00 0.00 50 THR A N 10
ATOM 8594 C CA . THR A 1 50 ? 0.874 -17.477 -4.693 1.00 0.00 50 THR A CA 10
ATOM 8595 C C . THR A 1 50 ? -0.088 -16.532 -3.984 1.00 0.00 50 THR A C 10
ATOM 8596 O O . THR A 1 50 ? -1.085 -16.964 -3.404 1.00 0.00 50 THR A O 10
ATOM 8607 N N . CYS A 1 51 ? 0.215 -15.239 -4.033 1.00 0.00 51 CYS A N 10
ATOM 8608 C CA . CYS A 1 51 ? -0.623 -14.231 -3.395 1.00 0.00 51 CYS A CA 10
ATOM 8609 C C . CYS A 1 51 ? -1.726 -13.763 -4.340 1.00 0.00 51 CYS A C 10
ATOM 8610 O O . CYS A 1 51 ? -2.892 -13.672 -3.955 1.00 0.00 51 CYS A O 10
ATOM 8617 N N . LEU A 1 52 ? -1.348 -13.467 -5.579 1.00 0.00 52 LEU A N 10
ATOM 8618 C CA . LEU A 1 52 ? -2.304 -13.008 -6.581 1.00 0.00 52 LEU A CA 10
ATOM 8619 C C . LEU A 1 52 ? -3.582 -13.840 -6.535 1.00 0.00 52 LEU A C 10
ATOM 8620 O O . LEU A 1 52 ? -4.687 -13.297 -6.494 1.00 0.00 52 LEU A O 10
ATOM 8636 N N . SER A 1 53 ? -3.424 -15.159 -6.541 1.00 0.00 53 SER A N 10
ATOM 8637 C CA . SER A 1 53 ? -4.565 -16.066 -6.502 1.00 0.00 53 SER A CA 10
ATOM 8638 C C . SER A 1 53 ? -5.111 -16.191 -5.083 1.00 0.00 53 SER A C 10
ATOM 8639 O O . SER A 1 53 ? -6.312 -16.043 -4.853 1.00 0.00 53 SER A O 10
ATOM 8647 N N . SER A 1 54 ? -4.221 -16.465 -4.135 1.00 0.00 54 SER A N 10
ATOM 8648 C CA . SER A 1 54 ? -4.613 -16.614 -2.738 1.00 0.00 54 SER A CA 10
ATOM 8649 C C . SER A 1 54 ? -5.609 -15.531 -2.335 1.00 0.00 54 SER A C 10
ATOM 8650 O O . SER A 1 54 ? -6.663 -15.820 -1.769 1.00 0.00 54 SER A O 10
ATOM 8658 N N . PHE A 1 55 ? -5.266 -14.281 -2.631 1.00 0.00 55 PHE A N 10
ATOM 8659 C CA . PHE A 1 55 ? -6.129 -13.153 -2.299 1.00 0.00 55 PHE A CA 10
ATOM 8660 C C . PHE A 1 55 ? -7.584 -13.461 -2.642 1.00 0.00 55 PHE A C 10
ATOM 8661 O O . PHE A 1 55 ? -8.499 -13.083 -1.911 1.00 0.00 55 PHE A O 10
ATOM 8678 N N . SER A 1 56 ? -7.788 -14.150 -3.760 1.00 0.00 56 SER A N 10
ATOM 8679 C CA . SER A 1 56 ? -9.131 -14.506 -4.204 1.00 0.00 56 SER A CA 10
ATOM 8680 C C . SER A 1 56 ? -9.722 -15.601 -3.323 1.00 0.00 56 SER A C 10
ATOM 8681 O O . SER A 1 56 ? -9.539 -16.790 -3.584 1.00 0.00 56 SER A O 10
ATOM 8689 N N . SER A 1 57 ? -10.432 -15.191 -2.276 1.00 0.00 57 SER A N 10
ATOM 8690 C CA . SER A 1 57 ? -11.048 -16.137 -1.352 1.00 0.00 57 SER A CA 10
ATOM 8691 C C . SER A 1 57 ? -10.156 -17.357 -1.150 1.00 0.00 57 SER A C 10
ATOM 8692 O O . SER A 1 57 ? -10.618 -18.496 -1.212 1.00 0.00 57 SER A O 10
ATOM 8700 N N . GLY A 1 58 ? -8.872 -17.111 -0.907 1.00 0.00 58 GLY A N 10
ATOM 8701 C CA . GLY A 1 58 ? -7.934 -18.198 -0.698 1.00 0.00 58 GLY A CA 10
ATOM 8702 C C . GLY A 1 58 ? -7.810 -18.586 0.762 1.00 0.00 58 GLY A C 10
ATOM 8703 O O . GLY A 1 58 ? -7.478 -17.766 1.618 1.00 0.00 58 GLY A O 10
ATOM 8707 N N . PRO A 1 59 ? -8.084 -19.864 1.064 1.00 0.00 59 PRO A N 10
ATOM 8708 C CA . PRO A 1 59 ? -8.010 -20.387 2.432 1.00 0.00 59 PRO A CA 10
ATOM 8709 C C . PRO A 1 59 ? -6.576 -20.470 2.943 1.00 0.00 59 PRO A C 10
ATOM 8710 O O . PRO A 1 59 ? -6.336 -20.861 4.086 1.00 0.00 59 PRO A O 10
ATOM 8721 N N . SER A 1 60 ? -5.625 -20.101 2.090 1.00 0.00 60 SER A N 10
ATOM 8722 C CA . SER A 1 60 ? -4.214 -20.137 2.456 1.00 0.00 60 SER A CA 10
ATOM 8723 C C . SER A 1 60 ? -4.018 -19.717 3.909 1.00 0.00 60 SER A C 10
ATOM 8724 O O . SER A 1 60 ? -4.472 -18.651 4.325 1.00 0.00 60 SER A O 10
ATOM 8732 N N . SER A 1 61 ? -3.338 -20.562 4.676 1.00 0.00 61 SER A N 10
ATOM 8733 C CA . SER A 1 61 ? -3.084 -20.281 6.084 1.00 0.00 61 SER A CA 10
ATOM 8734 C C . SER A 1 61 ? -2.112 -19.115 6.239 1.00 0.00 61 SER A C 10
ATOM 8735 O O . SER A 1 61 ? -1.464 -18.700 5.279 1.00 0.00 61 SER A O 10
ATOM 8743 N N . GLY A 1 62 ? -2.016 -18.590 7.457 1.00 0.00 62 GLY A N 10
ATOM 8744 C CA . GLY A 1 62 ? -1.122 -17.477 7.717 1.00 0.00 62 GLY A CA 10
ATOM 8745 C C . GLY A 1 62 ? -1.799 -16.356 8.481 1.00 0.00 62 GLY A C 10
ATOM 8746 O O . GLY A 1 62 ? -1.113 -15.603 9.171 1.00 0.00 62 GLY A O 10
ATOM 8751 N N . GLY A 1 1 ? -39.573 37.336 13.978 1.00 0.00 1 GLY A N 11
ATOM 8752 C CA . GLY A 1 1 ? -38.229 37.154 14.493 1.00 0.00 1 GLY A CA 11
ATOM 8753 C C . GLY A 1 1 ? -37.411 36.193 13.653 1.00 0.00 1 GLY A C 11
ATOM 8754 O O . GLY A 1 1 ? -37.891 35.126 13.274 1.00 0.00 1 GLY A O 11
ATOM 8758 N N . SER A 1 2 ? -36.171 36.574 13.360 1.00 0.00 2 SER A N 11
ATOM 8759 C CA . SER A 1 2 ? -35.286 35.741 12.554 1.00 0.00 2 SER A CA 11
ATOM 8760 C C . SER A 1 2 ? -33.845 36.233 12.646 1.00 0.00 2 SER A C 11
ATOM 8761 O O . SER A 1 2 ? -33.573 37.424 12.493 1.00 0.00 2 SER A O 11
ATOM 8769 N N . SER A 1 3 ? -32.925 35.307 12.897 1.00 0.00 3 SER A N 11
ATOM 8770 C CA . SER A 1 3 ? -31.511 35.645 13.013 1.00 0.00 3 SER A CA 11
ATOM 8771 C C . SER A 1 3 ? -30.647 34.388 12.980 1.00 0.00 3 SER A C 11
ATOM 8772 O O . SER A 1 3 ? -31.141 33.277 13.164 1.00 0.00 3 SER A O 11
ATOM 8780 N N . GLY A 1 4 ? -29.352 34.574 12.744 1.00 0.00 4 GLY A N 11
ATOM 8781 C CA . GLY A 1 4 ? -28.439 33.448 12.691 1.00 0.00 4 GLY A CA 11
ATOM 8782 C C . GLY A 1 4 ? -27.027 33.826 13.093 1.00 0.00 4 GLY A C 11
ATOM 8783 O O . GLY A 1 4 ? -26.666 35.003 13.083 1.00 0.00 4 GLY A O 11
ATOM 8787 N N . SER A 1 5 ? -26.227 32.827 13.450 1.00 0.00 5 SER A N 11
ATOM 8788 C CA . SER A 1 5 ? -24.849 33.061 13.863 1.00 0.00 5 SER A CA 11
ATOM 8789 C C . SER A 1 5 ? -24.031 31.775 13.785 1.00 0.00 5 SER A C 11
ATOM 8790 O O . SER A 1 5 ? -24.547 30.684 14.025 1.00 0.00 5 SER A O 11
ATOM 8798 N N . SER A 1 6 ? -22.754 31.913 13.446 1.00 0.00 6 SER A N 11
ATOM 8799 C CA . SER A 1 6 ? -21.865 30.763 13.331 1.00 0.00 6 SER A CA 11
ATOM 8800 C C . SER A 1 6 ? -20.618 30.953 14.189 1.00 0.00 6 SER A C 11
ATOM 8801 O O . SER A 1 6 ? -20.327 32.057 14.647 1.00 0.00 6 SER A O 11
ATOM 8809 N N . GLY A 1 7 ? -19.883 29.865 14.404 1.00 0.00 7 GLY A N 11
ATOM 8810 C CA . GLY A 1 7 ? -18.676 29.931 15.207 1.00 0.00 7 GLY A CA 11
ATOM 8811 C C . GLY A 1 7 ? -17.417 29.884 14.365 1.00 0.00 7 GLY A C 11
ATOM 8812 O O . GLY A 1 7 ? -17.323 30.560 13.340 1.00 0.00 7 GLY A O 11
ATOM 8816 N N . GLN A 1 8 ? -16.446 29.087 14.798 1.00 0.00 8 GLN A N 11
ATOM 8817 C CA . GLN A 1 8 ? -15.185 28.957 14.077 1.00 0.00 8 GLN A CA 11
ATOM 8818 C C . GLN A 1 8 ? -14.815 27.490 13.888 1.00 0.00 8 GLN A C 11
ATOM 8819 O O . GLN A 1 8 ? -15.164 26.627 14.693 1.00 0.00 8 GLN A O 11
ATOM 8833 N N . PRO A 1 9 ? -14.090 27.198 12.797 1.00 0.00 9 PRO A N 11
ATOM 8834 C CA . PRO A 1 9 ? -13.656 25.835 12.477 1.00 0.00 9 PRO A CA 11
ATOM 8835 C C . PRO A 1 9 ? -12.591 25.324 13.441 1.00 0.00 9 PRO A C 11
ATOM 8836 O O . PRO A 1 9 ? -12.259 25.987 14.425 1.00 0.00 9 PRO A O 11
ATOM 8847 N N . THR A 1 10 ? -12.059 24.140 13.154 1.00 0.00 10 THR A N 11
ATOM 8848 C CA . THR A 1 10 ? -11.032 23.540 13.996 1.00 0.00 10 THR A CA 11
ATOM 8849 C C . THR A 1 10 ? -9.802 23.162 13.179 1.00 0.00 10 THR A C 11
ATOM 8850 O O . THR A 1 10 ? -9.859 23.089 11.952 1.00 0.00 10 THR A O 11
ATOM 8861 N N . ALA A 1 11 ? -8.691 22.922 13.867 1.00 0.00 11 ALA A N 11
ATOM 8862 C CA . ALA A 1 11 ? -7.447 22.549 13.205 1.00 0.00 11 ALA A CA 11
ATOM 8863 C C . ALA A 1 11 ? -7.284 21.033 13.157 1.00 0.00 11 ALA A C 11
ATOM 8864 O O . ALA A 1 11 ? -8.045 20.298 13.785 1.00 0.00 11 ALA A O 11
ATOM 8871 N N . GLN A 1 12 ? -6.287 20.574 12.407 1.00 0.00 12 GLN A N 11
ATOM 8872 C CA . GLN A 1 12 ? -6.026 19.145 12.277 1.00 0.00 12 GLN A CA 11
ATOM 8873 C C . GLN A 1 12 ? -4.547 18.884 12.014 1.00 0.00 12 GLN A C 11
ATOM 8874 O O . GLN A 1 12 ? -3.788 19.806 11.718 1.00 0.00 12 GLN A O 11
ATOM 8888 N N . GLN A 1 13 ? -4.145 17.622 12.127 1.00 0.00 13 GLN A N 11
ATOM 8889 C CA . GLN A 1 13 ? -2.755 17.240 11.903 1.00 0.00 13 GLN A CA 11
ATOM 8890 C C . GLN A 1 13 ? -2.664 16.055 10.947 1.00 0.00 13 GLN A C 11
ATOM 8891 O O . GLN A 1 13 ? -3.676 15.448 10.599 1.00 0.00 13 GLN A O 11
ATOM 8905 N N . GLN A 1 14 ? -1.444 15.732 10.528 1.00 0.00 14 GLN A N 11
ATOM 8906 C CA . GLN A 1 14 ? -1.222 14.620 9.612 1.00 0.00 14 GLN A CA 11
ATOM 8907 C C . GLN A 1 14 ? -0.103 13.714 10.117 1.00 0.00 14 GLN A C 11
ATOM 8908 O O . GLN A 1 14 ? 0.787 14.156 10.846 1.00 0.00 14 GLN A O 11
ATOM 8922 N N . LEU A 1 15 ? -0.154 12.445 9.727 1.00 0.00 15 LEU A N 11
ATOM 8923 C CA . LEU A 1 15 ? 0.855 11.477 10.141 1.00 0.00 15 LEU A CA 11
ATOM 8924 C C . LEU A 1 15 ? 1.610 10.928 8.934 1.00 0.00 15 LEU A C 11
ATOM 8925 O O . LEU A 1 15 ? 1.165 11.065 7.794 1.00 0.00 15 LEU A O 11
ATOM 8941 N N . THR A 1 16 ? 2.755 10.304 9.192 1.00 0.00 16 THR A N 11
ATOM 8942 C CA . THR A 1 16 ? 3.572 9.733 8.128 1.00 0.00 16 THR A CA 11
ATOM 8943 C C . THR A 1 16 ? 2.733 8.866 7.196 1.00 0.00 16 THR A C 11
ATOM 8944 O O . THR A 1 16 ? 2.457 7.704 7.494 1.00 0.00 16 THR A O 11
ATOM 8955 N N . LYS A 1 17 ? 2.330 9.438 6.067 1.00 0.00 17 LYS A N 11
ATOM 8956 C CA . LYS A 1 17 ? 1.524 8.718 5.089 1.00 0.00 17 LYS A CA 11
ATOM 8957 C C . LYS A 1 17 ? 2.343 7.626 4.407 1.00 0.00 17 LYS A C 11
ATOM 8958 O O . LYS A 1 17 ? 3.489 7.834 4.009 1.00 0.00 17 LYS A O 11
ATOM 8977 N N . PRO A 1 18 ? 1.742 6.435 4.267 1.00 0.00 18 PRO A N 11
ATOM 8978 C CA . PRO A 1 18 ? 2.398 5.288 3.631 1.00 0.00 18 PRO A CA 11
ATOM 8979 C C . PRO A 1 18 ? 2.579 5.483 2.130 1.00 0.00 18 PRO A C 11
ATOM 8980 O O . PRO A 1 18 ? 1.628 5.356 1.358 1.00 0.00 18 PRO A O 11
ATOM 8991 N N . ALA A 1 19 ? 3.805 5.793 1.722 1.00 0.00 19 ALA A N 11
ATOM 8992 C CA . ALA A 1 19 ? 4.111 6.003 0.312 1.00 0.00 19 ALA A CA 11
ATOM 8993 C C . ALA A 1 19 ? 4.625 4.721 -0.335 1.00 0.00 19 ALA A C 11
ATOM 8994 O O . ALA A 1 19 ? 4.185 4.342 -1.421 1.00 0.00 19 ALA A O 11
ATOM 9001 N N . LYS A 1 20 ? 5.558 4.057 0.338 1.00 0.00 20 LYS A N 11
ATOM 9002 C CA . LYS A 1 20 ? 6.132 2.817 -0.171 1.00 0.00 20 LYS A CA 11
ATOM 9003 C C . LYS A 1 20 ? 5.042 1.886 -0.693 1.00 0.00 20 LYS A C 11
ATOM 9004 O O . LYS A 1 20 ? 3.853 2.135 -0.492 1.00 0.00 20 LYS A O 11
ATOM 9023 N N . ILE A 1 21 ? 5.455 0.815 -1.361 1.00 0.00 21 ILE A N 11
ATOM 9024 C CA . ILE A 1 21 ? 4.513 -0.153 -1.909 1.00 0.00 21 ILE A CA 11
ATOM 9025 C C . ILE A 1 21 ? 4.709 -1.528 -1.280 1.00 0.00 21 ILE A C 11
ATOM 9026 O O . ILE A 1 21 ? 5.838 -1.961 -1.046 1.00 0.00 21 ILE A O 11
ATOM 9042 N N . THR A 1 22 ? 3.602 -2.213 -1.009 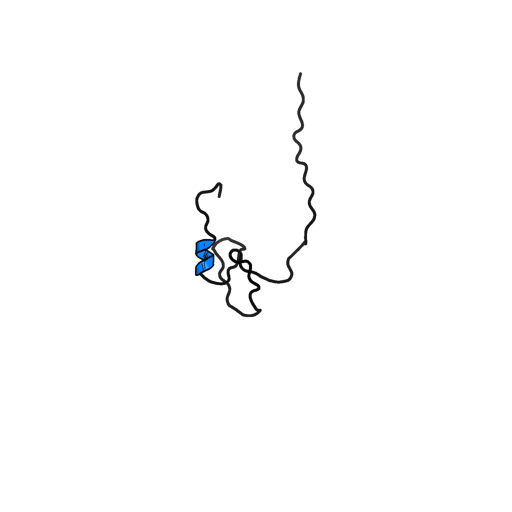1.00 0.00 22 THR A N 11
ATOM 9043 C CA . THR A 1 22 ? 3.652 -3.540 -0.407 1.00 0.00 22 THR A CA 11
ATOM 9044 C C . THR A 1 22 ? 2.613 -4.465 -1.030 1.00 0.00 22 THR A C 11
ATOM 9045 O O . THR A 1 22 ? 1.639 -4.007 -1.630 1.00 0.00 22 THR A O 11
ATOM 9056 N N . CYS A 1 23 ? 2.824 -5.768 -0.883 1.00 0.00 23 CYS A N 11
ATOM 9057 C CA . CYS A 1 23 ? 1.906 -6.759 -1.431 1.00 0.00 23 CYS A CA 11
ATOM 9058 C C . CYS A 1 23 ? 0.528 -6.640 -0.784 1.00 0.00 23 CYS A C 11
ATOM 9059 O O . CYS A 1 23 ? 0.414 -6.440 0.425 1.00 0.00 23 CYS A O 11
ATOM 9066 N N . ALA A 1 24 ? -0.514 -6.764 -1.599 1.00 0.00 24 ALA A N 11
ATOM 9067 C CA . ALA A 1 24 ? -1.883 -6.673 -1.107 1.00 0.00 24 ALA A CA 11
ATOM 9068 C C . ALA A 1 24 ? -2.343 -8.001 -0.515 1.00 0.00 24 ALA A C 11
ATOM 9069 O O . ALA A 1 24 ? -3.541 -8.266 -0.417 1.00 0.00 24 ALA A O 11
ATOM 9076 N N . ASN A 1 25 ? -1.384 -8.833 -0.123 1.00 0.00 25 ASN A N 11
ATOM 9077 C CA . ASN A 1 25 ? -1.692 -10.135 0.458 1.00 0.00 25 ASN A CA 11
ATOM 9078 C C . ASN A 1 25 ? -0.855 -10.383 1.710 1.00 0.00 25 ASN A C 11
ATOM 9079 O O . ASN A 1 25 ? -1.391 -10.531 2.809 1.00 0.00 25 ASN A O 11
ATOM 9090 N N . CYS A 1 26 ? 0.461 -10.428 1.535 1.00 0.00 26 CYS A N 11
ATOM 9091 C CA . CYS A 1 26 ? 1.373 -10.658 2.649 1.00 0.00 26 CYS A CA 11
ATOM 9092 C C . CYS A 1 26 ? 1.898 -9.338 3.205 1.00 0.00 26 CYS A C 11
ATOM 9093 O O . CYS A 1 26 ? 2.474 -9.293 4.292 1.00 0.00 26 CYS A O 11
ATOM 9100 N N . LYS A 1 27 ? 1.696 -8.263 2.450 1.00 0.00 27 LYS A N 11
ATOM 9101 C CA . LYS A 1 27 ? 2.146 -6.940 2.865 1.00 0.00 27 LYS A CA 11
ATOM 9102 C C . LYS A 1 27 ? 3.666 -6.895 2.983 1.00 0.00 27 LYS A C 11
ATOM 9103 O O . LYS A 1 27 ? 4.208 -6.481 4.009 1.00 0.00 27 LYS A O 11
ATOM 9122 N N . LYS A 1 28 ? 4.350 -7.321 1.926 1.00 0.00 28 LYS A N 11
ATOM 9123 C CA . LYS A 1 28 ? 5.808 -7.327 1.909 1.00 0.00 28 LYS A CA 11
ATOM 9124 C C . LYS A 1 28 ? 6.347 -6.182 1.057 1.00 0.00 28 LYS A C 11
ATOM 9125 O O . LYS A 1 28 ? 5.799 -5.848 0.006 1.00 0.00 28 LYS A O 11
ATOM 9144 N N . PRO A 1 29 ? 7.446 -5.567 1.517 1.00 0.00 29 PRO A N 11
ATOM 9145 C CA . PRO A 1 29 ? 8.084 -4.452 0.811 1.00 0.00 29 PRO A CA 11
ATOM 9146 C C . PRO A 1 29 ? 8.755 -4.895 -0.484 1.00 0.00 29 PRO A C 11
ATOM 9147 O O . PRO A 1 29 ? 9.873 -5.413 -0.471 1.00 0.00 29 PRO A O 11
ATOM 9158 N N . LEU A 1 30 ? 8.068 -4.687 -1.602 1.00 0.00 30 LEU A N 11
ATOM 9159 C CA . LEU A 1 30 ? 8.599 -5.065 -2.908 1.00 0.00 30 LEU A CA 11
ATOM 9160 C C . LEU A 1 30 ? 9.686 -4.093 -3.355 1.00 0.00 30 LEU A C 11
ATOM 9161 O O . LEU A 1 30 ? 9.428 -2.906 -3.552 1.00 0.00 30 LEU A O 11
ATOM 9177 N N . GLN A 1 31 ? 10.902 -4.606 -3.516 1.00 0.00 31 GLN A N 11
ATOM 9178 C CA . GLN A 1 31 ? 12.027 -3.783 -3.942 1.00 0.00 31 GLN A CA 11
ATOM 9179 C C . GLN A 1 31 ? 11.880 -3.374 -5.404 1.00 0.00 31 GLN A C 11
ATOM 9180 O O . GLN A 1 31 ? 11.270 -4.087 -6.201 1.00 0.00 31 GLN A O 11
ATOM 9194 N N . LYS A 1 32 ? 12.442 -2.220 -5.750 1.00 0.00 32 LYS A N 11
ATOM 9195 C CA . LYS A 1 32 ? 12.374 -1.715 -7.116 1.00 0.00 32 LYS A CA 11
ATOM 9196 C C . LYS A 1 32 ? 12.803 -2.786 -8.114 1.00 0.00 32 LYS A C 11
ATOM 9197 O O . LYS A 1 32 ? 13.869 -3.384 -7.977 1.00 0.00 32 LYS A O 11
ATOM 9216 N N . GLY A 1 33 ? 11.966 -3.021 -9.120 1.00 0.00 33 GLY A N 11
ATOM 9217 C CA . GLY A 1 33 ? 12.277 -4.018 -10.126 1.00 0.00 33 GLY A CA 11
ATOM 9218 C C . GLY A 1 33 ? 11.542 -5.324 -9.896 1.00 0.00 33 GLY A C 11
ATOM 9219 O O . GLY A 1 33 ? 11.014 -5.919 -10.834 1.00 0.00 33 GLY A O 11
ATOM 9223 N N . GLN A 1 34 ? 11.511 -5.770 -8.644 1.00 0.00 34 GLN A N 11
ATOM 9224 C CA . GLN A 1 34 ? 10.837 -7.015 -8.295 1.00 0.00 34 GLN A CA 11
ATOM 9225 C C . GLN A 1 34 ? 9.483 -7.115 -8.990 1.00 0.00 34 GLN A C 11
ATOM 9226 O O . GLN A 1 34 ? 8.551 -6.379 -8.666 1.00 0.00 34 GLN A O 11
ATOM 9240 N N . THR A 1 35 ? 9.381 -8.032 -9.948 1.00 0.00 35 THR A N 11
ATOM 9241 C CA . THR A 1 35 ? 8.142 -8.227 -10.689 1.00 0.00 35 THR A CA 11
ATOM 9242 C C . THR A 1 35 ? 6.931 -8.145 -9.767 1.00 0.00 35 THR A C 11
ATOM 9243 O O . THR A 1 35 ? 7.047 -8.328 -8.556 1.00 0.00 35 THR A O 11
ATOM 9254 N N . ALA A 1 36 ? 5.768 -7.871 -10.349 1.00 0.00 36 ALA A N 11
ATOM 9255 C CA . ALA A 1 36 ? 4.534 -7.768 -9.579 1.00 0.00 36 ALA A CA 11
ATOM 9256 C C . ALA A 1 36 ? 3.363 -8.389 -10.333 1.00 0.00 36 ALA A C 11
ATOM 9257 O O . ALA A 1 36 ? 3.260 -8.262 -11.553 1.00 0.00 36 ALA A O 11
ATOM 9264 N N . TYR A 1 37 ? 2.484 -9.062 -9.599 1.00 0.00 37 TYR A N 11
ATOM 9265 C CA . TYR A 1 37 ? 1.321 -9.706 -10.200 1.00 0.00 37 TYR A CA 11
ATOM 9266 C C . TYR A 1 37 ? 0.054 -8.898 -9.935 1.00 0.00 37 TYR A C 11
ATOM 9267 O O . TYR A 1 37 ? -0.140 -8.369 -8.842 1.00 0.00 37 TYR A O 11
ATOM 9285 N N . GLN A 1 38 ? -0.805 -8.810 -10.946 1.00 0.00 38 GLN A N 11
ATOM 9286 C CA . GLN A 1 38 ? -2.054 -8.068 -10.824 1.00 0.00 38 GLN A CA 11
ATOM 9287 C C . GLN A 1 38 ? -3.151 -8.705 -11.669 1.00 0.00 38 GLN A C 11
ATOM 9288 O O . GLN A 1 38 ? -2.871 -9.449 -12.610 1.00 0.00 38 GLN A O 11
ATOM 9302 N N . ARG A 1 39 ? -4.401 -8.410 -11.328 1.00 0.00 39 ARG A N 11
ATOM 9303 C CA . ARG A 1 39 ? -5.541 -8.957 -12.055 1.00 0.00 39 ARG A CA 11
ATOM 9304 C C . ARG A 1 39 ? -6.350 -7.843 -12.713 1.00 0.00 39 ARG A C 11
ATOM 9305 O O . ARG A 1 39 ? -6.045 -6.661 -12.553 1.00 0.00 39 ARG A O 11
ATOM 9326 N N . LYS A 1 40 ? -7.382 -8.228 -13.455 1.00 0.00 40 LYS A N 11
ATOM 9327 C CA . LYS A 1 40 ? -8.237 -7.264 -14.138 1.00 0.00 40 LYS A CA 11
ATOM 9328 C C . LYS A 1 40 ? -9.230 -6.634 -13.168 1.00 0.00 40 LYS A C 11
ATOM 9329 O O . LYS A 1 40 ? -9.721 -7.293 -12.252 1.00 0.00 40 LYS A O 11
ATOM 9348 N N . GLY A 1 41 ? -9.524 -5.354 -13.376 1.00 0.00 41 GLY A N 11
ATOM 9349 C CA . GLY A 1 41 ? -10.459 -4.657 -12.512 1.00 0.00 41 GLY A CA 11
ATOM 9350 C C . GLY A 1 41 ? -10.289 -5.031 -11.053 1.00 0.00 41 GLY A C 11
ATOM 9351 O O . GLY A 1 41 ? -11.216 -5.540 -10.424 1.00 0.00 41 GLY A O 11
ATOM 9355 N N . SER A 1 42 ? -9.100 -4.779 -10.514 1.00 0.00 42 SER A N 11
ATOM 9356 C CA . SER A 1 42 ? -8.810 -5.098 -9.121 1.00 0.00 42 SER A CA 11
ATOM 9357 C C . SER A 1 42 ? -8.188 -3.900 -8.409 1.00 0.00 42 SER A C 11
ATOM 9358 O O . SER A 1 42 ? -8.570 -3.564 -7.288 1.00 0.00 42 SER A O 11
ATOM 9366 N N . ALA A 1 43 ? -7.226 -3.262 -9.068 1.00 0.00 43 ALA A N 11
ATOM 9367 C CA . ALA A 1 43 ? -6.552 -2.101 -8.499 1.00 0.00 43 ALA A CA 11
ATOM 9368 C C . ALA A 1 43 ? -5.712 -2.493 -7.289 1.00 0.00 43 ALA A C 11
ATOM 9369 O O . ALA A 1 43 ? -5.696 -1.789 -6.278 1.00 0.00 43 ALA A O 11
ATOM 9376 N N . HIS A 1 44 ? -5.015 -3.620 -7.397 1.00 0.00 44 HIS A N 11
ATOM 9377 C CA . HIS A 1 44 ? -4.173 -4.105 -6.310 1.00 0.00 44 HIS A CA 11
ATOM 9378 C C . HIS A 1 44 ? -3.003 -4.921 -6.852 1.00 0.00 44 HIS A C 11
ATOM 9379 O O . HIS A 1 44 ? -3.178 -5.773 -7.723 1.00 0.00 44 HIS A O 11
ATOM 9394 N N . LEU A 1 45 ? -1.810 -4.654 -6.331 1.00 0.00 45 LEU A N 11
ATOM 9395 C CA . LEU A 1 45 ? -0.611 -5.363 -6.763 1.00 0.00 45 LEU A CA 11
ATOM 9396 C C . LEU A 1 45 ? -0.247 -6.469 -5.778 1.00 0.00 45 LEU A C 11
ATOM 9397 O O . LEU A 1 45 ? -0.725 -6.485 -4.643 1.00 0.00 45 LEU A O 11
ATOM 9413 N N . PHE A 1 46 ? 0.602 -7.391 -6.218 1.00 0.00 46 PHE A N 11
ATOM 9414 C CA . PHE A 1 46 ? 1.031 -8.501 -5.374 1.00 0.00 46 PHE A CA 11
ATOM 9415 C C . PHE A 1 46 ? 2.509 -8.810 -5.593 1.00 0.00 46 PHE A C 11
ATOM 9416 O O . PHE A 1 46 ? 3.096 -8.414 -6.600 1.00 0.00 46 PHE A O 11
ATOM 9433 N N . CYS A 1 47 ? 3.106 -9.521 -4.641 1.00 0.00 47 CYS A N 11
ATOM 9434 C CA . CYS A 1 47 ? 4.515 -9.884 -4.727 1.00 0.00 47 CYS A CA 11
ATOM 9435 C C . CYS A 1 47 ? 4.724 -11.022 -5.722 1.00 0.00 47 CYS A C 11
ATOM 9436 O O . CYS A 1 47 ? 5.671 -11.007 -6.508 1.00 0.00 47 CYS A O 11
ATOM 9443 N N . SER A 1 48 ? 3.833 -12.008 -5.680 1.00 0.00 48 SER A N 11
ATOM 9444 C CA . SER A 1 48 ? 3.921 -13.156 -6.575 1.00 0.00 48 SER A CA 11
ATOM 9445 C C . SER A 1 48 ? 2.531 -13.662 -6.947 1.00 0.00 48 SER A C 11
ATOM 9446 O O . SER A 1 48 ? 1.519 -13.100 -6.528 1.00 0.00 48 SER A O 11
ATOM 9454 N N . THR A 1 49 ? 2.490 -14.729 -7.739 1.00 0.00 49 THR A N 11
ATOM 9455 C CA . THR A 1 49 ? 1.225 -15.312 -8.170 1.00 0.00 49 THR A CA 11
ATOM 9456 C C . THR A 1 49 ? 0.504 -15.982 -7.007 1.00 0.00 49 THR A C 11
ATOM 9457 O O . THR A 1 49 ? -0.726 -15.994 -6.949 1.00 0.00 49 THR A O 11
ATOM 9468 N N . THR A 1 50 ? 1.276 -16.540 -6.080 1.00 0.00 50 THR A N 11
ATOM 9469 C CA . THR A 1 50 ? 0.710 -17.213 -4.917 1.00 0.00 50 THR A CA 11
ATOM 9470 C C . THR A 1 50 ? -0.229 -16.289 -4.151 1.00 0.00 50 THR A C 11
ATOM 9471 O O . THR A 1 50 ? -1.254 -16.726 -3.625 1.00 0.00 50 THR A O 11
ATOM 9482 N N . CYS A 1 51 ? 0.125 -15.010 -4.090 1.00 0.00 51 CYS A N 11
ATOM 9483 C CA . CYS A 1 51 ? -0.686 -14.023 -3.388 1.00 0.00 51 CYS A CA 11
ATOM 9484 C C . CYS A 1 51 ? -1.785 -13.477 -4.296 1.00 0.00 51 CYS A C 11
ATOM 9485 O O . CYS A 1 51 ? -2.922 -13.282 -3.864 1.00 0.00 51 CYS A O 11
ATOM 9492 N N . LEU A 1 52 ? -1.437 -13.232 -5.554 1.00 0.00 52 LEU A N 11
ATOM 9493 C CA . LEU A 1 52 ? -2.393 -12.709 -6.524 1.00 0.00 52 LEU A CA 11
ATOM 9494 C C . LEU A 1 52 ? -3.633 -13.595 -6.599 1.00 0.00 52 LEU A C 11
ATOM 9495 O O . LEU A 1 52 ? -4.761 -13.102 -6.597 1.00 0.00 52 LEU A O 11
ATOM 9511 N N . SER A 1 53 ? -3.415 -14.904 -6.665 1.00 0.00 53 SER A N 11
ATOM 9512 C CA . SER A 1 53 ? -4.514 -15.859 -6.743 1.00 0.00 53 SER A CA 11
ATOM 9513 C C . SER A 1 53 ? -5.145 -16.074 -5.370 1.00 0.00 53 SER A C 11
ATOM 9514 O O . SER A 1 53 ? -6.368 -16.082 -5.232 1.00 0.00 53 SER A O 11
ATOM 9522 N N . SER A 1 54 ? -4.301 -16.247 -4.358 1.00 0.00 54 SER A N 11
ATOM 9523 C CA . SER A 1 54 ? -4.775 -16.466 -2.997 1.00 0.00 54 SER A CA 11
ATOM 9524 C C . SER A 1 54 ? -5.737 -15.361 -2.572 1.00 0.00 54 SER A C 11
ATOM 9525 O O . SER A 1 54 ? -6.845 -15.631 -2.109 1.00 0.00 54 SER A O 11
ATOM 9533 N N . PHE A 1 55 ? -5.305 -14.115 -2.734 1.00 0.00 55 PHE A N 11
ATOM 9534 C CA . PHE A 1 55 ? -6.126 -12.968 -2.366 1.00 0.00 55 PHE A CA 11
ATOM 9535 C C . PHE A 1 55 ? -7.566 -13.157 -2.836 1.00 0.00 55 PHE A C 11
ATOM 9536 O O . PHE A 1 55 ? -8.505 -13.064 -2.047 1.00 0.00 55 PHE A O 11
ATOM 9553 N N . SER A 1 56 ? -7.730 -13.421 -4.129 1.00 0.00 56 SER A N 11
ATOM 9554 C CA . SER A 1 56 ? -9.054 -13.619 -4.706 1.00 0.00 56 SER A CA 11
ATOM 9555 C C . SER A 1 56 ? -9.984 -14.307 -3.711 1.00 0.00 56 SER A C 11
ATOM 9556 O O . SER A 1 56 ? -11.099 -13.848 -3.466 1.00 0.00 56 SER A O 11
ATOM 9564 N N . SER A 1 57 ? -9.515 -15.413 -3.141 1.00 0.00 57 SER A N 11
ATOM 9565 C CA . SER A 1 57 ? -10.304 -16.168 -2.175 1.00 0.00 57 SER A CA 11
ATOM 9566 C C . SER A 1 57 ? -9.917 -15.796 -0.747 1.00 0.00 57 SER A C 11
ATOM 9567 O O . SER A 1 57 ? -9.138 -16.495 -0.101 1.00 0.00 57 SER A O 11
ATOM 9575 N N . GLY A 1 58 ? -10.469 -14.688 -0.261 1.00 0.00 58 GLY A N 11
ATOM 9576 C CA . GLY A 1 58 ? -10.170 -14.241 1.087 1.00 0.00 58 GLY A CA 11
ATOM 9577 C C . GLY A 1 58 ? -11.411 -13.806 1.842 1.00 0.00 58 GLY A C 11
ATOM 9578 O O . GLY A 1 58 ? -12.433 -13.459 1.251 1.00 0.00 58 GLY A O 11
ATOM 9582 N N . PRO A 1 59 ? -11.330 -13.824 3.181 1.00 0.00 59 PRO A N 11
ATOM 9583 C CA . PRO A 1 59 ? -12.446 -13.432 4.046 1.00 0.00 59 PRO A CA 11
ATOM 9584 C C . PRO A 1 59 ? -12.730 -11.935 3.985 1.00 0.00 59 PRO A C 11
ATOM 9585 O O . PRO A 1 59 ? -11.905 -11.120 4.397 1.00 0.00 59 PRO A O 11
ATOM 9596 N N . SER A 1 60 ? -13.902 -11.580 3.469 1.00 0.00 60 SER A N 11
ATOM 9597 C CA . SER A 1 60 ? -14.293 -10.180 3.351 1.00 0.00 60 SER A CA 11
ATOM 9598 C C . SER A 1 60 ? -15.590 -9.913 4.109 1.00 0.00 60 SER A C 11
ATOM 9599 O O . SER A 1 60 ? -16.391 -10.821 4.331 1.00 0.00 60 SER A O 11
ATOM 9607 N N . SER A 1 61 ? -15.790 -8.659 4.503 1.00 0.00 61 SER A N 11
ATOM 9608 C CA . SER A 1 61 ? -16.988 -8.271 5.239 1.00 0.00 61 SER A CA 11
ATOM 9609 C C . SER A 1 61 ? -17.260 -6.778 5.084 1.00 0.00 61 SER A C 11
ATOM 9610 O O . SER A 1 61 ? -16.445 -6.041 4.533 1.00 0.00 61 SER A O 11
ATOM 9618 N N . GLY A 1 62 ? -18.416 -6.340 5.575 1.00 0.00 62 GLY A N 11
ATOM 9619 C CA . GLY A 1 62 ? -18.777 -4.938 5.482 1.00 0.00 62 GLY A CA 11
ATOM 9620 C C . GLY A 1 62 ? -19.851 -4.548 6.478 1.00 0.00 62 GLY A C 11
ATOM 9621 O O . GLY A 1 62 ? -20.817 -5.293 6.640 1.00 0.00 62 GLY A O 11
ATOM 9626 N N . GLY A 1 1 ? 33.917 0.433 -22.539 1.00 0.00 1 GLY A N 12
ATOM 9627 C CA . GLY A 1 1 ? 32.557 -0.067 -22.469 1.00 0.00 1 GLY A CA 12
ATOM 9628 C C . GLY A 1 1 ? 31.559 1.016 -22.111 1.00 0.00 1 GLY A C 12
ATOM 9629 O O . GLY A 1 1 ? 31.942 2.131 -21.758 1.00 0.00 1 GLY A O 12
ATOM 9633 N N . SER A 1 2 ? 30.274 0.688 -22.202 1.00 0.00 2 SER A N 12
ATOM 9634 C CA . SER A 1 2 ? 29.217 1.643 -21.890 1.00 0.00 2 SER A CA 12
ATOM 9635 C C . SER A 1 2 ? 27.854 0.958 -21.871 1.00 0.00 2 SER A C 12
ATOM 9636 O O . SER A 1 2 ? 27.584 0.067 -22.675 1.00 0.00 2 SER A O 12
ATOM 9644 N N . SER A 1 3 ? 26.999 1.383 -20.946 1.00 0.00 3 SER A N 12
ATOM 9645 C CA . SER A 1 3 ? 25.664 0.809 -20.818 1.00 0.00 3 SER A CA 12
ATOM 9646 C C . SER A 1 3 ? 24.596 1.822 -21.219 1.00 0.00 3 SER A C 12
ATOM 9647 O O . SER A 1 3 ? 24.899 2.980 -21.502 1.00 0.00 3 SER A O 12
ATOM 9655 N N . GLY A 1 4 ? 23.344 1.375 -21.241 1.00 0.00 4 GLY A N 12
ATOM 9656 C CA . GLY A 1 4 ? 22.249 2.254 -21.608 1.00 0.00 4 GLY A CA 12
ATOM 9657 C C . GLY A 1 4 ? 20.907 1.742 -21.124 1.00 0.00 4 GLY A C 12
ATOM 9658 O O . GLY A 1 4 ? 20.640 0.541 -21.171 1.00 0.00 4 GLY A O 12
ATOM 9662 N N . SER A 1 5 ? 20.061 2.654 -20.657 1.00 0.00 5 SER A N 12
ATOM 9663 C CA . SER A 1 5 ? 18.741 2.287 -20.157 1.00 0.00 5 SER A CA 12
ATOM 9664 C C . SER A 1 5 ? 17.901 3.530 -19.878 1.00 0.00 5 SER A C 12
ATOM 9665 O O . SER A 1 5 ? 18.281 4.381 -19.074 1.00 0.00 5 SER A O 12
ATOM 9673 N N . SER A 1 6 ? 16.757 3.626 -20.548 1.00 0.00 6 SER A N 12
ATOM 9674 C CA . SER A 1 6 ? 15.864 4.766 -20.376 1.00 0.00 6 SER A CA 12
ATOM 9675 C C . SER A 1 6 ? 14.422 4.378 -20.686 1.00 0.00 6 SER A C 12
ATOM 9676 O O . SER A 1 6 ? 14.168 3.410 -21.402 1.00 0.00 6 SER A O 12
ATOM 9684 N N . GLY A 1 7 ? 13.479 5.141 -20.141 1.00 0.00 7 GLY A N 12
ATOM 9685 C CA . GLY A 1 7 ? 12.074 4.862 -20.370 1.00 0.00 7 GLY A CA 12
ATOM 9686 C C . GLY A 1 7 ? 11.216 5.170 -19.159 1.00 0.00 7 GLY A C 12
ATOM 9687 O O . GLY A 1 7 ? 11.673 5.051 -18.022 1.00 0.00 7 GLY A O 12
ATOM 9691 N N . GLN A 1 8 ? 9.972 5.568 -19.402 1.00 0.00 8 GLN A N 12
ATOM 9692 C CA . GLN A 1 8 ? 9.050 5.895 -18.321 1.00 0.00 8 GLN A CA 12
ATOM 9693 C C . GLN A 1 8 ? 7.624 6.031 -18.844 1.00 0.00 8 GLN A C 12
ATOM 9694 O O . GLN A 1 8 ? 7.384 6.535 -19.941 1.00 0.00 8 GLN A O 12
ATOM 9708 N N . PRO A 1 9 ? 6.653 5.569 -18.042 1.00 0.00 9 PRO A N 12
ATOM 9709 C CA . PRO A 1 9 ? 5.233 5.628 -18.403 1.00 0.00 9 PRO A CA 12
ATOM 9710 C C . PRO A 1 9 ? 4.693 7.054 -18.400 1.00 0.00 9 PRO A C 12
ATOM 9711 O O . PRO A 1 9 ? 5.444 8.014 -18.228 1.00 0.00 9 PRO A O 12
ATOM 9722 N N . THR A 1 10 ? 3.384 7.186 -18.592 1.00 0.00 10 THR A N 12
ATOM 9723 C CA . THR A 1 10 ? 2.743 8.495 -18.612 1.00 0.00 10 THR A CA 12
ATOM 9724 C C . THR A 1 10 ? 1.647 8.587 -17.556 1.00 0.00 10 THR A C 12
ATOM 9725 O O . THR A 1 10 ? 0.897 7.636 -17.342 1.00 0.00 10 THR A O 12
ATOM 9736 N N . ALA A 1 11 ? 1.561 9.739 -16.899 1.00 0.00 11 ALA A N 12
ATOM 9737 C CA . ALA A 1 11 ? 0.555 9.956 -15.867 1.00 0.00 11 ALA A CA 12
ATOM 9738 C C . ALA A 1 11 ? -0.542 10.894 -16.358 1.00 0.00 11 ALA A C 12
ATOM 9739 O O . ALA A 1 11 ? -0.284 12.057 -16.667 1.00 0.00 11 ALA A O 12
ATOM 9746 N N . GLN A 1 12 ? -1.766 10.380 -16.429 1.00 0.00 12 GLN A N 12
ATOM 9747 C CA . GLN A 1 12 ? -2.902 11.172 -16.885 1.00 0.00 12 GLN A CA 12
ATOM 9748 C C . GLN A 1 12 ? -3.482 11.999 -15.742 1.00 0.00 12 GLN A C 12
ATOM 9749 O O . GLN A 1 12 ? -3.768 13.185 -15.905 1.00 0.00 12 GLN A O 12
ATOM 9763 N N . GLN A 1 13 ? -3.654 11.364 -14.587 1.00 0.00 13 GLN A N 12
ATOM 9764 C CA . GLN A 1 13 ? -4.202 12.042 -13.418 1.00 0.00 13 GLN A CA 12
ATOM 9765 C C . GLN A 1 13 ? -3.150 12.171 -12.321 1.00 0.00 13 GLN A C 12
ATOM 9766 O O . GLN A 1 13 ? -2.039 11.660 -12.452 1.00 0.00 13 GLN A O 12
ATOM 9780 N N . GLN A 1 14 ? -3.510 12.856 -11.241 1.00 0.00 14 GLN A N 12
ATOM 9781 C CA . GLN A 1 14 ? -2.596 13.053 -10.122 1.00 0.00 14 GLN A CA 12
ATOM 9782 C C . GLN A 1 14 ? -3.363 13.189 -8.810 1.00 0.00 14 GLN A C 12
ATOM 9783 O O . GLN A 1 14 ? -4.026 14.199 -8.569 1.00 0.00 14 GLN A O 12
ATOM 9797 N N . LEU A 1 15 ? -3.268 12.168 -7.966 1.00 0.00 15 LEU A N 12
ATOM 9798 C CA . LEU A 1 15 ? -3.953 12.174 -6.678 1.00 0.00 15 LEU A CA 12
ATOM 9799 C C . LEU A 1 15 ? -3.113 11.477 -5.612 1.00 0.00 15 LEU A C 12
ATOM 9800 O O . LEU A 1 15 ? -2.040 10.946 -5.899 1.00 0.00 15 LEU A O 12
ATOM 9816 N N . THR A 1 16 ? -3.610 11.481 -4.379 1.00 0.00 16 THR A N 12
ATOM 9817 C CA . THR A 1 16 ? -2.907 10.850 -3.269 1.00 0.00 16 THR A CA 12
ATOM 9818 C C . THR A 1 16 ? -2.153 9.608 -3.732 1.00 0.00 16 THR A C 12
ATOM 9819 O O . THR A 1 16 ? -2.751 8.660 -4.241 1.00 0.00 16 THR A O 12
ATOM 9830 N N . LYS A 1 17 ? -0.837 9.619 -3.551 1.00 0.00 17 LYS A N 12
ATOM 9831 C CA . LYS A 1 17 ? 0.000 8.493 -3.947 1.00 0.00 17 LYS A CA 12
ATOM 9832 C C . LYS A 1 17 ? 0.748 7.922 -2.747 1.00 0.00 17 LYS A C 12
ATOM 9833 O O . LYS A 1 17 ? 1.217 8.651 -1.873 1.00 0.00 17 LYS A O 12
ATOM 9852 N N . PRO A 1 18 ? 0.864 6.586 -2.702 1.00 0.00 18 PRO A N 12
ATOM 9853 C CA . PRO A 1 18 ? 1.556 5.888 -1.615 1.00 0.00 18 PRO A CA 12
ATOM 9854 C C . PRO A 1 18 ? 3.064 6.116 -1.646 1.00 0.00 18 PRO A C 12
ATOM 9855 O O . PRO A 1 18 ? 3.635 6.408 -2.697 1.00 0.00 18 PRO A O 12
ATOM 9866 N N . ALA A 1 19 ? 3.702 5.981 -0.489 1.00 0.00 19 ALA A N 12
ATOM 9867 C CA . ALA A 1 19 ? 5.144 6.170 -0.385 1.00 0.00 19 ALA A CA 12
ATOM 9868 C C . ALA A 1 19 ? 5.895 4.914 -0.814 1.00 0.00 19 ALA A C 12
ATOM 9869 O O . ALA A 1 19 ? 6.699 4.946 -1.745 1.00 0.00 19 ALA A O 12
ATOM 9876 N N . LYS A 1 20 ? 5.628 3.808 -0.127 1.00 0.00 20 LYS A N 12
ATOM 9877 C CA . LYS A 1 20 ? 6.277 2.540 -0.437 1.00 0.00 20 LYS A CA 12
ATOM 9878 C C . LYS A 1 20 ? 5.304 1.581 -1.115 1.00 0.00 20 LYS A C 12
ATOM 9879 O O . LYS A 1 20 ? 4.107 1.857 -1.204 1.00 0.00 20 LYS A O 12
ATOM 9898 N N . ILE A 1 21 ? 5.825 0.455 -1.591 1.00 0.00 21 ILE A N 12
ATOM 9899 C CA . ILE A 1 21 ? 5.000 -0.544 -2.260 1.00 0.00 21 ILE A CA 12
ATOM 9900 C C . ILE A 1 21 ? 5.139 -1.907 -1.591 1.00 0.00 21 ILE A C 12
ATOM 9901 O O . ILE A 1 21 ? 6.247 -2.354 -1.289 1.00 0.00 21 ILE A O 12
ATOM 9917 N N . THR A 1 22 ? 4.007 -2.566 -1.362 1.00 0.00 22 THR A N 12
ATOM 9918 C CA . THR A 1 22 ? 4.002 -3.879 -0.729 1.00 0.00 22 THR A CA 12
ATOM 9919 C C . THR A 1 22 ? 2.903 -4.764 -1.308 1.00 0.00 22 THR A C 12
ATOM 9920 O O . THR A 1 22 ? 2.001 -4.282 -1.994 1.00 0.00 22 THR A O 12
ATOM 9931 N N . CYS A 1 23 ? 2.984 -6.060 -1.026 1.00 0.00 23 CYS A N 12
ATOM 9932 C CA . CYS A 1 23 ? 1.996 -7.013 -1.518 1.00 0.00 23 CYS A CA 12
ATOM 9933 C C . CYS A 1 23 ? 0.648 -6.801 -0.835 1.00 0.00 23 CYS A C 12
ATOM 9934 O O . CYS A 1 23 ? 0.582 -6.575 0.373 1.00 0.00 23 CYS A O 12
ATOM 9941 N N . ALA A 1 24 ? -0.424 -6.875 -1.617 1.00 0.00 24 ALA A N 12
ATOM 9942 C CA . ALA A 1 24 ? -1.769 -6.693 -1.088 1.00 0.00 24 ALA A CA 12
ATOM 9943 C C . ALA A 1 24 ? -2.297 -7.986 -0.474 1.00 0.00 24 ALA A C 12
ATOM 9944 O O . ALA A 1 24 ? -3.506 -8.176 -0.347 1.00 0.00 24 ALA A O 12
ATOM 9951 N N . ASN A 1 25 ? -1.382 -8.872 -0.096 1.00 0.00 25 ASN A N 12
ATOM 9952 C CA . ASN A 1 25 ? -1.755 -10.148 0.504 1.00 0.00 25 ASN A CA 12
ATOM 9953 C C . ASN A 1 25 ? -0.911 -10.436 1.741 1.00 0.00 25 ASN A C 12
ATOM 9954 O O . ASN A 1 25 ? -1.438 -10.589 2.844 1.00 0.00 25 ASN A O 12
ATOM 9965 N N . CYS A 1 26 ? 0.402 -10.509 1.551 1.00 0.00 26 CYS A N 12
ATOM 9966 C CA . CYS A 1 26 ? 1.321 -10.778 2.650 1.00 0.00 26 CYS A CA 12
ATOM 9967 C C . CYS A 1 26 ? 1.879 -9.479 3.223 1.00 0.00 26 CYS A C 12
ATOM 9968 O O . CYS A 1 26 ? 2.432 -9.459 4.323 1.00 0.00 26 CYS A O 12
ATOM 9975 N N . LYS A 1 27 ? 1.730 -8.395 2.470 1.00 0.00 27 LYS A N 12
ATOM 9976 C CA . LYS A 1 27 ? 2.218 -7.090 2.901 1.00 0.00 27 LYS A CA 12
ATOM 9977 C C . LYS A 1 27 ? 3.739 -7.085 3.009 1.00 0.00 27 LYS A C 12
ATOM 9978 O O . LYS A 1 27 ? 4.301 -6.611 3.996 1.00 0.00 27 LYS A O 12
ATOM 9997 N N . LYS A 1 28 ? 4.402 -7.616 1.987 1.00 0.00 28 LYS A N 12
ATOM 9998 C CA . LYS A 1 28 ? 5.859 -7.671 1.964 1.00 0.00 28 LYS A CA 12
ATOM 9999 C C . LYS A 1 28 ? 6.437 -6.479 1.209 1.00 0.00 28 LYS A C 12
ATOM 10000 O O . LYS A 1 28 ? 5.854 -5.982 0.245 1.00 0.00 28 LYS A O 12
ATOM 10019 N N . PRO A 1 29 ? 7.611 -6.008 1.655 1.00 0.00 29 PRO A N 12
ATOM 10020 C CA . PRO A 1 29 ? 8.294 -4.869 1.034 1.00 0.00 29 PRO A CA 12
ATOM 10021 C C . PRO A 1 29 ? 8.843 -5.206 -0.348 1.00 0.00 29 PRO A C 12
ATOM 10022 O O . PRO A 1 29 ? 9.930 -5.770 -0.475 1.00 0.00 29 PRO A O 12
ATOM 10033 N N . LEU A 1 30 ? 8.085 -4.857 -1.382 1.00 0.00 30 LEU A N 12
ATOM 10034 C CA . LEU A 1 30 ? 8.496 -5.122 -2.756 1.00 0.00 30 LEU A CA 12
ATOM 10035 C C . LEU A 1 30 ? 9.459 -4.049 -3.253 1.00 0.00 30 LEU A C 12
ATOM 10036 O O . LEU A 1 30 ? 9.079 -2.890 -3.418 1.00 0.00 30 LEU A O 12
ATOM 10052 N N . GLN A 1 31 ? 10.705 -4.444 -3.491 1.00 0.00 31 GLN A N 12
ATOM 10053 C CA . GLN A 1 31 ? 11.722 -3.515 -3.971 1.00 0.00 31 GLN A CA 12
ATOM 10054 C C . GLN A 1 31 ? 11.210 -2.717 -5.166 1.00 0.00 31 GLN A C 12
ATOM 10055 O O . GLN A 1 31 ? 10.207 -3.077 -5.782 1.00 0.00 31 GLN A O 12
ATOM 10069 N N . LYS A 1 32 ? 11.906 -1.632 -5.487 1.00 0.00 32 LYS A N 12
ATOM 10070 C CA . LYS A 1 32 ? 11.523 -0.782 -6.609 1.00 0.00 32 LYS A CA 12
ATOM 10071 C C . LYS A 1 32 ? 12.100 -1.314 -7.916 1.00 0.00 32 LYS A C 12
ATOM 10072 O O . LYS A 1 32 ? 13.150 -0.864 -8.372 1.00 0.00 32 LYS A O 12
ATOM 10091 N N . GLY A 1 33 ? 11.405 -2.276 -8.517 1.00 0.00 33 GLY A N 12
ATOM 10092 C CA . GLY A 1 33 ? 11.863 -2.852 -9.767 1.00 0.00 33 GLY A CA 12
ATOM 10093 C C . GLY A 1 33 ? 11.415 -4.290 -9.941 1.00 0.00 33 GLY A C 12
ATOM 10094 O O . GLY A 1 33 ? 11.051 -4.703 -11.042 1.00 0.00 33 GLY A O 12
ATOM 10098 N N . GLN A 1 34 ? 11.442 -5.053 -8.854 1.00 0.00 34 GLN A N 12
ATOM 10099 C CA . GLN A 1 34 ? 11.037 -6.453 -8.893 1.00 0.00 34 GLN A CA 12
ATOM 10100 C C . GLN A 1 34 ? 9.685 -6.610 -9.580 1.00 0.00 34 GLN A C 12
ATOM 10101 O O . GLN A 1 34 ? 8.813 -5.748 -9.464 1.00 0.00 34 GLN A O 12
ATOM 10115 N N . THR A 1 35 ? 9.516 -7.716 -10.299 1.00 0.00 35 THR A N 12
ATOM 10116 C CA . THR A 1 35 ? 8.271 -7.985 -11.007 1.00 0.00 35 THR A CA 12
ATOM 10117 C C . THR A 1 35 ? 7.147 -8.323 -10.034 1.00 0.00 35 THR A C 12
ATOM 10118 O O . THR A 1 35 ? 7.367 -8.998 -9.029 1.00 0.00 35 THR A O 12
ATOM 10129 N N . ALA A 1 36 ? 5.944 -7.850 -10.339 1.00 0.00 36 ALA A N 12
ATOM 10130 C CA . ALA A 1 36 ? 4.785 -8.105 -9.493 1.00 0.00 36 ALA A CA 12
ATOM 10131 C C . ALA A 1 36 ? 3.607 -8.616 -10.314 1.00 0.00 36 ALA A C 12
ATOM 10132 O O . ALA A 1 36 ? 3.547 -8.411 -11.527 1.00 0.00 36 ALA A O 12
ATOM 10139 N N . TYR A 1 37 ? 2.671 -9.283 -9.647 1.00 0.00 37 TYR A N 12
ATOM 10140 C CA . TYR A 1 37 ? 1.496 -9.826 -10.317 1.00 0.00 37 TYR A CA 12
ATOM 10141 C C . TYR A 1 37 ? 0.286 -8.919 -10.116 1.00 0.00 37 TYR A C 12
ATOM 10142 O O . TYR A 1 37 ? -0.050 -8.555 -8.989 1.00 0.00 37 TYR A O 12
ATOM 10160 N N . GLN A 1 38 ? -0.364 -8.558 -11.218 1.00 0.00 38 GLN A N 12
ATOM 10161 C CA . GLN A 1 38 ? -1.537 -7.693 -11.163 1.00 0.00 38 GLN A CA 12
ATOM 10162 C C . GLN A 1 38 ? -2.633 -8.204 -12.092 1.00 0.00 38 GLN A C 12
ATOM 10163 O O . GLN A 1 38 ? -2.381 -8.508 -13.258 1.00 0.00 38 GLN A O 12
ATOM 10177 N N . ARG A 1 39 ? -3.851 -8.295 -11.567 1.00 0.00 39 ARG A N 12
ATOM 10178 C CA . ARG A 1 39 ? -4.986 -8.771 -12.349 1.00 0.00 39 ARG A CA 12
ATOM 10179 C C . ARG A 1 39 ? -5.434 -7.714 -13.355 1.00 0.00 39 ARG A C 12
ATOM 10180 O O . ARG A 1 39 ? -4.903 -6.604 -13.384 1.00 0.00 39 ARG A O 12
ATOM 10201 N N . LYS A 1 40 ? -6.415 -8.068 -14.179 1.00 0.00 40 LYS A N 12
ATOM 10202 C CA . LYS A 1 40 ? -6.936 -7.151 -15.187 1.00 0.00 40 LYS A CA 12
ATOM 10203 C C . LYS A 1 40 ? -8.015 -6.250 -14.596 1.00 0.00 40 LYS A C 12
ATOM 10204 O O . LYS A 1 40 ? -7.930 -5.026 -14.679 1.00 0.00 40 LYS A O 12
ATOM 10223 N N . GLY A 1 41 ? -9.031 -6.865 -13.997 1.00 0.00 41 GLY A N 12
ATOM 10224 C CA . GLY A 1 41 ? -10.112 -6.103 -13.400 1.00 0.00 41 GLY A CA 12
ATOM 10225 C C . GLY A 1 41 ? -9.857 -5.781 -11.941 1.00 0.00 41 GLY A C 12
ATOM 10226 O O . GLY A 1 41 ? -10.692 -6.062 -11.081 1.00 0.00 41 GLY A O 12
ATOM 10230 N N . SER A 1 42 ? -8.700 -5.191 -11.660 1.00 0.00 42 SER A N 12
ATOM 10231 C CA . SER A 1 42 ? -8.335 -4.835 -10.294 1.00 0.00 42 SER A CA 12
ATOM 10232 C C . SER A 1 42 ? -7.114 -3.921 -10.279 1.00 0.00 42 SER A C 12
ATOM 10233 O O . SER A 1 42 ? -6.255 -3.999 -11.157 1.00 0.00 42 SER A O 12
ATOM 10241 N N . ALA A 1 43 ? -7.044 -3.054 -9.274 1.00 0.00 43 ALA A N 12
ATOM 10242 C CA . ALA A 1 43 ? -5.928 -2.126 -9.142 1.00 0.00 43 ALA A CA 12
ATOM 10243 C C . ALA A 1 43 ? -5.063 -2.475 -7.936 1.00 0.00 43 ALA A C 12
ATOM 10244 O O . ALA A 1 43 ? -4.638 -1.595 -7.187 1.00 0.00 43 ALA A O 12
ATOM 10251 N N . HIS A 1 44 ? -4.806 -3.767 -7.752 1.00 0.00 44 HIS A N 12
ATOM 10252 C CA . HIS A 1 44 ? -3.991 -4.233 -6.635 1.00 0.00 44 HIS A CA 12
ATOM 10253 C C . HIS A 1 44 ? -2.800 -5.045 -7.134 1.00 0.00 44 HIS A C 12
ATOM 10254 O O . HIS A 1 44 ? -2.924 -5.838 -8.069 1.00 0.00 44 HIS A O 12
ATOM 10269 N N . LEU A 1 45 ? -1.647 -4.842 -6.506 1.00 0.00 45 LEU A N 12
ATOM 10270 C CA . LEU A 1 45 ? -0.433 -5.555 -6.886 1.00 0.00 45 LEU A CA 12
ATOM 10271 C C . LEU A 1 45 ? -0.136 -6.686 -5.907 1.00 0.00 45 LEU A C 12
ATOM 10272 O O . LEU A 1 45 ? -0.695 -6.735 -4.811 1.00 0.00 45 LEU A O 12
ATOM 10288 N N . PHE A 1 46 ? 0.749 -7.592 -6.308 1.00 0.00 46 PHE A N 12
ATOM 10289 C CA . PHE A 1 46 ? 1.122 -8.723 -5.465 1.00 0.00 46 PHE A CA 12
ATOM 10290 C C . PHE A 1 46 ? 2.591 -9.087 -5.663 1.00 0.00 46 PHE A C 12
ATOM 10291 O O . PHE A 1 46 ? 3.213 -8.693 -6.650 1.00 0.00 46 PHE A O 12
ATOM 10308 N N . CYS A 1 47 ? 3.139 -9.841 -4.716 1.00 0.00 47 CYS A N 12
ATOM 10309 C CA . CYS A 1 47 ? 4.534 -10.259 -4.783 1.00 0.00 47 CYS A CA 12
ATOM 10310 C C . CYS A 1 47 ? 4.691 -11.489 -5.673 1.00 0.00 47 CYS A C 12
ATOM 10311 O O . CYS A 1 47 ? 5.642 -11.590 -6.448 1.00 0.00 47 CYS A O 12
ATOM 10318 N N . SER A 1 48 ? 3.752 -12.422 -5.555 1.00 0.00 48 SER A N 12
ATOM 10319 C CA . SER A 1 48 ? 3.787 -13.647 -6.345 1.00 0.00 48 SER A CA 12
ATOM 10320 C C . SER A 1 48 ? 2.376 -14.148 -6.634 1.00 0.00 48 SER A C 12
ATOM 10321 O O . SER A 1 48 ? 1.463 -13.969 -5.827 1.00 0.00 48 SER A O 12
ATOM 10329 N N . THR A 1 49 ? 2.203 -14.778 -7.792 1.00 0.00 49 THR A N 12
ATOM 10330 C CA . THR A 1 49 ? 0.904 -15.305 -8.189 1.00 0.00 49 THR A CA 12
ATOM 10331 C C . THR A 1 49 ? 0.208 -15.993 -7.021 1.00 0.00 49 THR A C 12
ATOM 10332 O O . THR A 1 49 ? -1.017 -15.949 -6.900 1.00 0.00 49 THR A O 12
ATOM 10343 N N . THR A 1 50 ? 0.997 -16.628 -6.159 1.00 0.00 50 THR A N 12
ATOM 10344 C CA . THR A 1 50 ? 0.456 -17.326 -5.000 1.00 0.00 50 THR A CA 12
ATOM 10345 C C . THR A 1 50 ? -0.483 -16.426 -4.205 1.00 0.00 50 THR A C 12
ATOM 10346 O O . THR A 1 50 ? -1.539 -16.863 -3.748 1.00 0.00 50 THR A O 12
ATOM 10357 N N . CYS A 1 51 ? -0.092 -15.166 -4.043 1.00 0.00 51 CYS A N 12
ATOM 10358 C CA . CYS A 1 51 ? -0.898 -14.204 -3.303 1.00 0.00 51 CYS A CA 12
ATOM 10359 C C . CYS A 1 51 ? -2.028 -13.658 -4.173 1.00 0.00 51 CYS A C 12
ATOM 10360 O O . CYS A 1 51 ? -3.183 -13.606 -3.749 1.00 0.00 51 CYS A O 12
ATOM 10367 N N . LEU A 1 52 ? -1.686 -13.254 -5.391 1.00 0.00 52 LEU A N 12
ATOM 10368 C CA . LEU A 1 52 ? -2.670 -12.713 -6.322 1.00 0.00 52 LEU A CA 12
ATOM 10369 C C . LEU A 1 52 ? -3.982 -13.486 -6.237 1.00 0.00 52 LEU A C 12
ATOM 10370 O O . LEU A 1 52 ? -5.058 -12.895 -6.149 1.00 0.00 52 LEU A O 12
ATOM 10386 N N . SER A 1 53 ? -3.885 -14.811 -6.263 1.00 0.00 53 SER A N 12
ATOM 10387 C CA . SER A 1 53 ? -5.064 -15.666 -6.191 1.00 0.00 53 SER A CA 12
ATOM 10388 C C . SER A 1 53 ? -5.536 -15.820 -4.749 1.00 0.00 53 SER A C 12
ATOM 10389 O O . SER A 1 53 ? -6.735 -15.786 -4.469 1.00 0.00 53 SER A O 12
ATOM 10397 N N . SER A 1 54 ? -4.585 -15.988 -3.836 1.00 0.00 54 SER A N 12
ATOM 10398 C CA . SER A 1 54 ? -4.903 -16.151 -2.422 1.00 0.00 54 SER A CA 12
ATOM 10399 C C . SER A 1 54 ? -5.850 -15.053 -1.948 1.00 0.00 54 SER A C 12
ATOM 10400 O O . SER A 1 54 ? -6.838 -15.322 -1.264 1.00 0.00 54 SER A O 12
ATOM 10408 N N . PHE A 1 55 ? -5.542 -13.814 -2.317 1.00 0.00 55 PHE A N 12
ATOM 10409 C CA . PHE A 1 55 ? -6.365 -12.674 -1.930 1.00 0.00 55 PHE A CA 12
ATOM 10410 C C . PHE A 1 55 ? -7.843 -12.963 -2.174 1.00 0.00 55 PHE A C 12
ATOM 10411 O O . PHE A 1 55 ? -8.681 -12.752 -1.297 1.00 0.00 55 PHE A O 12
ATOM 10428 N N . SER A 1 56 ? -8.156 -13.445 -3.372 1.00 0.00 56 SER A N 12
ATOM 10429 C CA . SER A 1 56 ? -9.533 -13.759 -3.734 1.00 0.00 56 SER A CA 12
ATOM 10430 C C . SER A 1 56 ? -9.706 -15.257 -3.967 1.00 0.00 56 SER A C 12
ATOM 10431 O O . SER A 1 56 ? -9.462 -15.758 -5.065 1.00 0.00 56 SER A O 12
ATOM 10439 N N . SER A 1 57 ? -10.129 -15.966 -2.926 1.00 0.00 57 SER A N 12
ATOM 10440 C CA . SER A 1 57 ? -10.332 -17.408 -3.015 1.00 0.00 57 SER A CA 12
ATOM 10441 C C . SER A 1 57 ? -11.078 -17.928 -1.789 1.00 0.00 57 SER A C 12
ATOM 10442 O O . SER A 1 57 ? -10.583 -17.844 -0.666 1.00 0.00 57 SER A O 12
ATOM 10450 N N . GLY A 1 58 ? -12.272 -18.465 -2.016 1.00 0.00 58 GLY A N 12
ATOM 10451 C CA . GLY A 1 58 ? -13.068 -18.991 -0.922 1.00 0.00 58 GLY A CA 12
ATOM 10452 C C . GLY A 1 58 ? -13.197 -18.010 0.226 1.00 0.00 58 GLY A C 12
ATOM 10453 O O . GLY A 1 58 ? -12.688 -18.236 1.324 1.00 0.00 58 GLY A O 12
ATOM 10457 N N . PRO A 1 59 ? -13.890 -16.889 -0.024 1.00 0.00 59 PRO A N 12
ATOM 10458 C CA . PRO A 1 59 ? -14.098 -15.846 0.986 1.00 0.00 59 PRO A CA 12
ATOM 10459 C C . PRO A 1 59 ? -15.038 -16.297 2.099 1.00 0.00 59 PRO A C 12
ATOM 10460 O O . PRO A 1 59 ? -14.780 -16.054 3.278 1.00 0.00 59 PRO A O 12
ATOM 10471 N N . SER A 1 60 ? -16.128 -16.954 1.716 1.00 0.00 60 SER A N 12
ATOM 10472 C CA . SER A 1 60 ? -17.109 -17.435 2.683 1.00 0.00 60 SER A CA 12
ATOM 10473 C C . SER A 1 60 ? -16.949 -18.934 2.918 1.00 0.00 60 SER A C 12
ATOM 10474 O O . SER A 1 60 ? -17.663 -19.746 2.329 1.00 0.00 60 SER A O 12
ATOM 10482 N N . SER A 1 61 ? -16.006 -19.293 3.784 1.00 0.00 61 SER A N 12
ATOM 10483 C CA . SER A 1 61 ? -15.748 -20.694 4.095 1.00 0.00 61 SER A CA 12
ATOM 10484 C C . SER A 1 61 ? -15.917 -21.567 2.855 1.00 0.00 61 SER A C 12
ATOM 10485 O O . SER A 1 61 ? -16.489 -22.654 2.920 1.00 0.00 61 SER A O 12
ATOM 10493 N N . GLY A 1 62 ? -15.414 -21.081 1.724 1.00 0.00 62 GLY A N 12
ATOM 10494 C CA . GLY A 1 62 ? -15.518 -21.827 0.484 1.00 0.00 62 GLY A CA 12
ATOM 10495 C C . GLY A 1 62 ? -14.236 -21.793 -0.323 1.00 0.00 62 GLY A C 12
ATOM 10496 O O . GLY A 1 62 ? -13.894 -22.797 -0.947 1.00 0.00 62 GLY A O 12
ATOM 10501 N N . GLY A 1 1 ? -20.003 32.202 3.336 1.00 0.00 1 GLY A N 13
ATOM 10502 C CA . GLY A 1 1 ? -20.841 31.084 2.944 1.00 0.00 1 GLY A CA 13
ATOM 10503 C C . GLY A 1 1 ? -21.178 30.174 4.109 1.00 0.00 1 GLY A C 13
ATOM 10504 O O . GLY A 1 1 ? -20.998 30.547 5.268 1.00 0.00 1 GLY A O 13
ATOM 10508 N N . SER A 1 2 ? -21.669 28.978 3.801 1.00 0.00 2 SER A N 13
ATOM 10509 C CA . SER A 1 2 ? -22.037 28.015 4.832 1.00 0.00 2 SER A CA 13
ATOM 10510 C C . SER A 1 2 ? -21.010 26.889 4.915 1.00 0.00 2 SER A C 13
ATOM 10511 O O . SER A 1 2 ? -20.144 26.759 4.050 1.00 0.00 2 SER A O 13
ATOM 10519 N N . SER A 1 3 ? -21.115 26.077 5.962 1.00 0.00 3 SER A N 13
ATOM 10520 C CA . SER A 1 3 ? -20.195 24.964 6.161 1.00 0.00 3 SER A CA 13
ATOM 10521 C C . SER A 1 3 ? -20.941 23.634 6.154 1.00 0.00 3 SER A C 13
ATOM 10522 O O . SER A 1 3 ? -20.654 22.751 5.346 1.00 0.00 3 SER A O 13
ATOM 10530 N N . GLY A 1 4 ? -21.903 23.497 7.063 1.00 0.00 4 GLY A N 13
ATOM 10531 C CA . GLY A 1 4 ? -22.677 22.272 7.146 1.00 0.00 4 GLY A CA 13
ATOM 10532 C C . GLY A 1 4 ? -22.452 21.531 8.449 1.00 0.00 4 GLY A C 13
ATOM 10533 O O . GLY A 1 4 ? -21.374 20.983 8.681 1.00 0.00 4 GLY A O 13
ATOM 10537 N N . SER A 1 5 ? -23.470 21.516 9.303 1.00 0.00 5 SER A N 13
ATOM 10538 C CA . SER A 1 5 ? -23.377 20.842 10.592 1.00 0.00 5 SER A CA 13
ATOM 10539 C C . SER A 1 5 ? -23.395 19.327 10.415 1.00 0.00 5 SER A C 13
ATOM 10540 O O . SER A 1 5 ? -22.588 18.612 11.010 1.00 0.00 5 SER A O 13
ATOM 10548 N N . SER A 1 6 ? -24.321 18.844 9.594 1.00 0.00 6 SER A N 13
ATOM 10549 C CA . SER A 1 6 ? -24.448 17.414 9.340 1.00 0.00 6 SER A CA 13
ATOM 10550 C C . SER A 1 6 ? -23.075 16.756 9.236 1.00 0.00 6 SER A C 13
ATOM 10551 O O . SER A 1 6 ? -22.080 17.416 8.941 1.00 0.00 6 SER A O 13
ATOM 10559 N N . GLY A 1 7 ? -23.031 15.450 9.482 1.00 0.00 7 GLY A N 13
ATOM 10560 C CA . GLY A 1 7 ? -21.777 14.724 9.411 1.00 0.00 7 GLY A CA 13
ATOM 10561 C C . GLY A 1 7 ? -21.918 13.278 9.844 1.00 0.00 7 GLY A C 13
ATOM 10562 O O . GLY A 1 7 ? -22.904 12.909 10.482 1.00 0.00 7 GLY A O 13
ATOM 10566 N N . GLN A 1 8 ? -20.932 12.459 9.495 1.00 0.00 8 GLN A N 13
ATOM 10567 C CA . GLN A 1 8 ? -20.953 11.044 9.850 1.00 0.00 8 GLN A CA 13
ATOM 10568 C C . GLN A 1 8 ? -19.650 10.634 10.527 1.00 0.00 8 GLN A C 13
ATOM 10569 O O . GLN A 1 8 ? -18.628 11.312 10.424 1.00 0.00 8 GLN A O 13
ATOM 10583 N N . PRO A 1 9 ? -19.684 9.496 11.237 1.00 0.00 9 PRO A N 13
ATOM 10584 C CA . PRO A 1 9 ? -18.514 8.969 11.945 1.00 0.00 9 PRO A CA 13
ATOM 10585 C C . PRO A 1 9 ? -17.441 8.456 10.990 1.00 0.00 9 PRO A C 13
ATOM 10586 O O . PRO A 1 9 ? -17.600 7.406 10.366 1.00 0.00 9 PRO A O 13
ATOM 10597 N N . THR A 1 10 ? -16.347 9.204 10.879 1.00 0.00 10 THR A N 13
ATOM 10598 C CA . THR A 1 10 ? -15.248 8.825 10.000 1.00 0.00 10 THR A CA 13
ATOM 10599 C C . THR A 1 10 ? -13.921 8.819 10.749 1.00 0.00 10 THR A C 13
ATOM 10600 O O . THR A 1 10 ? -13.725 9.588 11.689 1.00 0.00 10 THR A O 13
ATOM 10611 N N . ALA A 1 11 ? -13.012 7.946 10.327 1.00 0.00 11 ALA A N 13
ATOM 10612 C CA . ALA A 1 11 ? -11.702 7.842 10.957 1.00 0.00 11 ALA A CA 13
ATOM 10613 C C . ALA A 1 11 ? -10.595 7.756 9.911 1.00 0.00 11 ALA A C 13
ATOM 10614 O O . ALA A 1 11 ? -10.457 6.744 9.224 1.00 0.00 11 ALA A O 13
ATOM 10621 N N . GLN A 1 12 ? -9.811 8.823 9.797 1.00 0.00 12 GLN A N 13
ATOM 10622 C CA . GLN A 1 12 ? -8.718 8.866 8.833 1.00 0.00 12 GLN A CA 13
ATOM 10623 C C . GLN A 1 12 ? -7.689 9.922 9.225 1.00 0.00 12 GLN A C 13
ATOM 10624 O O . GLN A 1 12 ? -8.024 11.092 9.403 1.00 0.00 12 GLN A O 13
ATOM 10638 N N . GLN A 1 13 ? -6.436 9.499 9.358 1.00 0.00 13 GLN A N 13
ATOM 10639 C CA . GLN A 1 13 ? -5.358 10.408 9.730 1.00 0.00 13 GLN A CA 13
ATOM 10640 C C . GLN A 1 13 ? -4.081 10.081 8.964 1.00 0.00 13 GLN A C 13
ATOM 10641 O O . GLN A 1 13 ? -3.682 8.920 8.873 1.00 0.00 13 GLN A O 13
ATOM 10655 N N . GLN A 1 14 ? -3.445 11.111 8.416 1.00 0.00 14 GLN A N 13
ATOM 10656 C CA . GLN A 1 14 ? -2.213 10.932 7.657 1.00 0.00 14 GLN A CA 13
ATOM 10657 C C . GLN A 1 14 ? -1.568 12.278 7.341 1.00 0.00 14 GLN A C 13
ATOM 10658 O O . GLN A 1 14 ? -2.199 13.158 6.753 1.00 0.00 14 GLN A O 13
ATOM 10672 N N . LEU A 1 15 ? -0.309 12.431 7.734 1.00 0.00 15 LEU A N 13
ATOM 10673 C CA . LEU A 1 15 ? 0.423 13.670 7.493 1.00 0.00 15 LEU A CA 13
ATOM 10674 C C . LEU A 1 15 ? 1.397 13.510 6.330 1.00 0.00 15 LEU A C 13
ATOM 10675 O O . LEU A 1 15 ? 1.728 14.478 5.645 1.00 0.00 15 LEU A O 13
ATOM 10691 N N . THR A 1 16 ? 1.852 12.280 6.111 1.00 0.00 16 THR A N 13
ATOM 10692 C CA . THR A 1 16 ? 2.787 11.992 5.031 1.00 0.00 16 THR A CA 13
ATOM 10693 C C . THR A 1 16 ? 2.288 10.841 4.164 1.00 0.00 16 THR A C 13
ATOM 10694 O O . THR A 1 16 ? 2.086 9.727 4.649 1.00 0.00 16 THR A O 13
ATOM 10705 N N . LYS A 1 17 ? 2.092 11.116 2.879 1.00 0.00 17 LYS A N 13
ATOM 10706 C CA . LYS A 1 17 ? 1.620 10.103 1.943 1.00 0.00 17 LYS A CA 13
ATOM 10707 C C . LYS A 1 17 ? 2.596 8.933 1.868 1.00 0.00 17 LYS A C 13
ATOM 10708 O O . LYS A 1 17 ? 3.792 9.074 2.123 1.00 0.00 17 LYS A O 13
ATOM 10727 N N . PRO A 1 18 ? 2.076 7.750 1.509 1.00 0.00 18 PRO A N 13
ATOM 10728 C CA . PRO A 1 18 ? 2.885 6.533 1.391 1.00 0.00 18 PRO A CA 13
ATOM 10729 C C . PRO A 1 18 ? 3.839 6.585 0.202 1.00 0.00 18 PRO A C 13
ATOM 10730 O O . PRO A 1 18 ? 3.415 6.760 -0.939 1.00 0.00 18 PRO A O 13
ATOM 10741 N N . ALA A 1 19 ? 5.130 6.431 0.479 1.00 0.00 19 ALA A N 13
ATOM 10742 C CA . ALA A 1 19 ? 6.144 6.458 -0.568 1.00 0.00 19 ALA A CA 13
ATOM 10743 C C . ALA A 1 19 ? 6.734 5.071 -0.797 1.00 0.00 19 ALA A C 13
ATOM 10744 O O . ALA A 1 19 ? 7.950 4.912 -0.906 1.00 0.00 19 ALA A O 13
ATOM 10751 N N . LYS A 1 20 ? 5.865 4.068 -0.870 1.00 0.00 20 LYS A N 13
ATOM 10752 C CA . LYS A 1 20 ? 6.299 2.693 -1.087 1.00 0.00 20 LYS A CA 13
ATOM 10753 C C . LYS A 1 20 ? 5.121 1.806 -1.477 1.00 0.00 20 LYS A C 13
ATOM 10754 O O . LYS A 1 20 ? 4.000 2.287 -1.649 1.00 0.00 20 LYS A O 13
ATOM 10773 N N . ILE A 1 21 ? 5.381 0.511 -1.614 1.00 0.00 21 ILE A N 13
ATOM 10774 C CA . ILE A 1 21 ? 4.342 -0.443 -1.982 1.00 0.00 21 ILE A CA 13
ATOM 10775 C C . ILE A 1 21 ? 4.531 -1.770 -1.255 1.00 0.00 21 ILE A C 13
ATOM 10776 O O . ILE A 1 21 ? 5.649 -2.141 -0.897 1.00 0.00 21 ILE A O 13
ATOM 10792 N N . THR A 1 22 ? 3.430 -2.483 -1.041 1.00 0.00 22 THR A N 13
ATOM 10793 C CA . THR A 1 22 ? 3.473 -3.770 -0.358 1.00 0.00 22 THR A CA 13
ATOM 10794 C C . THR A 1 22 ? 2.432 -4.729 -0.924 1.00 0.00 22 THR A C 13
ATOM 10795 O O . THR A 1 22 ? 1.348 -4.313 -1.333 1.00 0.00 22 THR A O 13
ATOM 10806 N N . CYS A 1 23 ? 2.768 -6.014 -0.945 1.00 0.00 23 CYS A N 13
ATOM 10807 C CA . CYS A 1 23 ? 1.863 -7.033 -1.460 1.00 0.00 23 CYS A CA 13
ATOM 10808 C C . CYS A 1 23 ? 0.505 -6.956 -0.768 1.00 0.00 23 CYS A C 13
ATOM 10809 O O . CYS A 1 23 ? 0.425 -6.753 0.443 1.00 0.00 23 CYS A O 13
ATOM 10816 N N . ALA A 1 24 ? -0.560 -7.118 -1.546 1.00 0.00 24 ALA A N 13
ATOM 10817 C CA . ALA A 1 24 ? -1.914 -7.069 -1.008 1.00 0.00 24 ALA A CA 13
ATOM 10818 C C . ALA A 1 24 ? -2.313 -8.411 -0.402 1.00 0.00 24 ALA A C 13
ATOM 10819 O O . ALA A 1 24 ? -3.497 -8.697 -0.231 1.00 0.00 24 ALA A O 13
ATOM 10826 N N . ASN A 1 25 ? -1.317 -9.229 -0.080 1.00 0.00 25 ASN A N 13
ATOM 10827 C CA . ASN A 1 25 ? -1.565 -10.542 0.505 1.00 0.00 25 ASN A CA 13
ATOM 10828 C C . ASN A 1 25 ? -0.702 -10.756 1.745 1.00 0.00 25 ASN A C 13
ATOM 10829 O O . ASN A 1 25 ? -1.213 -10.851 2.861 1.00 0.00 25 ASN A O 13
ATOM 10840 N N . CYS A 1 26 ? 0.609 -10.831 1.542 1.00 0.00 26 CYS A N 13
ATOM 10841 C CA . CYS A 1 26 ? 1.543 -11.034 2.642 1.00 0.00 26 CYS A CA 13
ATOM 10842 C C . CYS A 1 26 ? 2.012 -9.698 3.210 1.00 0.00 26 CYS A C 13
ATOM 10843 O O . CYS A 1 26 ? 2.623 -9.645 4.278 1.00 0.00 26 CYS A O 13
ATOM 10850 N N . LYS A 1 27 ? 1.721 -8.620 2.490 1.00 0.00 27 LYS A N 13
ATOM 10851 C CA . LYS A 1 27 ? 2.111 -7.283 2.922 1.00 0.00 27 LYS A CA 13
ATOM 10852 C C . LYS A 1 27 ? 3.629 -7.156 2.997 1.00 0.00 27 LYS A C 13
ATOM 10853 O O . LYS A 1 27 ? 4.172 -6.655 3.982 1.00 0.00 27 LYS A O 13
ATOM 10872 N N . LYS A 1 28 ? 4.309 -7.612 1.951 1.00 0.00 28 LYS A N 13
ATOM 10873 C CA . LYS A 1 28 ? 5.765 -7.547 1.897 1.00 0.00 28 LYS A CA 13
ATOM 10874 C C . LYS A 1 28 ? 6.226 -6.353 1.067 1.00 0.00 28 LYS A C 13
ATOM 10875 O O . LYS A 1 28 ? 5.601 -5.977 0.075 1.00 0.00 28 LYS A O 13
ATOM 10894 N N . PRO A 1 29 ? 7.346 -5.741 1.480 1.00 0.00 29 PRO A N 13
ATOM 10895 C CA . PRO A 1 29 ? 7.916 -4.582 0.788 1.00 0.00 29 PRO A CA 13
ATOM 10896 C C . PRO A 1 29 ? 8.501 -4.949 -0.572 1.00 0.00 29 PRO A C 13
ATOM 10897 O O . PRO A 1 29 ? 9.583 -5.531 -0.657 1.00 0.00 29 PRO A O 13
ATOM 10908 N N . LEU A 1 30 ? 7.780 -4.605 -1.633 1.00 0.00 30 LEU A N 13
ATOM 10909 C CA . LEU A 1 30 ? 8.228 -4.897 -2.990 1.00 0.00 30 LEU A CA 13
ATOM 10910 C C . LEU A 1 30 ? 8.984 -3.712 -3.581 1.00 0.00 30 LEU A C 13
ATOM 10911 O O . LEU A 1 30 ? 8.457 -2.603 -3.657 1.00 0.00 30 LEU A O 13
ATOM 10927 N N . GLN A 1 31 ? 10.222 -3.957 -4.000 1.00 0.00 31 GLN A N 13
ATOM 10928 C CA . GLN A 1 31 ? 11.050 -2.909 -4.586 1.00 0.00 31 GLN A CA 13
ATOM 10929 C C . GLN A 1 31 ? 10.689 -2.685 -6.051 1.00 0.00 31 GLN A C 13
ATOM 10930 O O . GLN A 1 31 ? 9.892 -3.427 -6.626 1.00 0.00 31 GLN A O 13
ATOM 10944 N N . LYS A 1 32 ? 11.279 -1.656 -6.650 1.00 0.00 32 LYS A N 13
ATOM 10945 C CA . LYS A 1 32 ? 11.021 -1.333 -8.048 1.00 0.00 32 LYS A CA 13
ATOM 10946 C C . LYS A 1 32 ? 11.858 -2.211 -8.973 1.00 0.00 32 LYS A C 13
ATOM 10947 O O . LYS A 1 32 ? 12.915 -1.799 -9.447 1.00 0.00 32 LYS A O 13
ATOM 10966 N N . GLY A 1 33 ? 11.376 -3.425 -9.226 1.00 0.00 33 GLY A N 13
ATOM 10967 C CA . GLY A 1 33 ? 12.092 -4.341 -10.095 1.00 0.00 33 GLY A CA 13
ATOM 10968 C C . GLY A 1 33 ? 11.885 -5.791 -9.705 1.00 0.00 33 GLY A C 13
ATOM 10969 O O . GLY A 1 33 ? 11.575 -6.629 -10.551 1.00 0.00 33 GLY A O 13
ATOM 10973 N N . GLN A 1 34 ? 12.059 -6.087 -8.421 1.00 0.00 34 GLN A N 13
ATOM 10974 C CA . GLN A 1 34 ? 11.891 -7.447 -7.922 1.00 0.00 34 GLN A CA 13
ATOM 10975 C C . GLN A 1 34 ? 10.791 -8.175 -8.686 1.00 0.00 34 GLN A C 13
ATOM 10976 O O . GLN A 1 34 ? 11.064 -9.066 -9.492 1.00 0.00 34 GLN A O 13
ATOM 10990 N N . THR A 1 35 ? 9.544 -7.792 -8.428 1.00 0.00 35 THR A N 13
ATOM 10991 C CA . THR A 1 35 ? 8.402 -8.410 -9.090 1.00 0.00 35 THR A CA 13
ATOM 10992 C C . THR A 1 35 ? 7.103 -7.707 -8.714 1.00 0.00 35 THR A C 13
ATOM 10993 O O . THR A 1 35 ? 7.048 -6.968 -7.732 1.00 0.00 35 THR A O 13
ATOM 11004 N N . ALA A 1 36 ? 6.058 -7.944 -9.501 1.00 0.00 36 ALA A N 13
ATOM 11005 C CA . ALA A 1 36 ? 4.758 -7.336 -9.249 1.00 0.00 36 ALA A CA 13
ATOM 11006 C C . ALA A 1 36 ? 3.698 -7.894 -10.192 1.00 0.00 36 ALA A C 13
ATOM 11007 O O . ALA A 1 36 ? 3.932 -8.031 -11.393 1.00 0.00 36 ALA A O 13
ATOM 11014 N N . TYR A 1 37 ? 2.533 -8.215 -9.641 1.00 0.00 37 TYR A N 13
ATOM 11015 C CA . TYR A 1 37 ? 1.438 -8.762 -10.434 1.00 0.00 37 TYR A CA 13
ATOM 11016 C C . TYR A 1 37 ? 0.202 -7.872 -10.343 1.00 0.00 37 TYR A C 13
ATOM 11017 O O . TYR A 1 37 ? -0.168 -7.415 -9.262 1.00 0.00 37 TYR A O 13
ATOM 11035 N N . GLN A 1 38 ? -0.431 -7.632 -11.486 1.00 0.00 38 GLN A N 13
ATOM 11036 C CA . GLN A 1 38 ? -1.625 -6.796 -11.537 1.00 0.00 38 GLN A CA 13
ATOM 11037 C C . GLN A 1 38 ? -2.647 -7.366 -12.516 1.00 0.00 38 GLN A C 13
ATOM 11038 O O . GLN A 1 38 ? -2.344 -7.578 -13.690 1.00 0.00 38 GLN A O 13
ATOM 11052 N N . ARG A 1 39 ? -3.857 -7.611 -12.024 1.00 0.00 39 ARG A N 13
ATOM 11053 C CA . ARG A 1 39 ? -4.923 -8.157 -12.856 1.00 0.00 39 ARG A CA 13
ATOM 11054 C C . ARG A 1 39 ? -5.678 -7.042 -13.574 1.00 0.00 39 ARG A C 13
ATOM 11055 O O . ARG A 1 39 ? -5.795 -5.928 -13.063 1.00 0.00 39 ARG A O 13
ATOM 11076 N N . LYS A 1 40 ? -6.188 -7.349 -14.761 1.00 0.00 40 LYS A N 13
ATOM 11077 C CA . LYS A 1 40 ? -6.933 -6.375 -15.550 1.00 0.00 40 LYS A CA 13
ATOM 11078 C C . LYS A 1 40 ? -8.032 -5.725 -14.715 1.00 0.00 40 LYS A C 13
ATOM 11079 O O . LYS A 1 40 ? -8.797 -6.409 -14.038 1.00 0.00 40 LYS A O 13
ATOM 11098 N N . GLY A 1 41 ? -8.104 -4.398 -14.770 1.00 0.00 41 GLY A N 13
ATOM 11099 C CA . GLY A 1 41 ? -9.113 -3.678 -14.016 1.00 0.00 41 GLY A CA 13
ATOM 11100 C C . GLY A 1 41 ? -8.671 -3.376 -12.598 1.00 0.00 41 GLY A C 13
ATOM 11101 O O . GLY A 1 41 ? -8.827 -2.253 -12.118 1.00 0.00 41 GLY A O 13
ATOM 11105 N N . SER A 1 42 ? -8.119 -4.380 -11.925 1.00 0.00 42 SER A N 13
ATOM 11106 C CA . SER A 1 42 ? -7.657 -4.217 -10.551 1.00 0.00 42 SER A CA 13
ATOM 11107 C C . SER A 1 42 ? -6.331 -3.464 -10.509 1.00 0.00 42 SER A C 13
ATOM 11108 O O . SER A 1 42 ? -5.492 -3.612 -11.397 1.00 0.00 42 SER A O 13
ATOM 11116 N N . ALA A 1 43 ? -6.150 -2.656 -9.470 1.00 0.00 43 ALA A N 13
ATOM 11117 C CA . ALA A 1 43 ? -4.926 -1.881 -9.309 1.00 0.00 43 ALA A CA 13
ATOM 11118 C C . ALA A 1 43 ? -3.984 -2.543 -8.308 1.00 0.00 43 ALA A C 13
ATOM 11119 O O . ALA A 1 43 ? -2.774 -2.605 -8.526 1.00 0.00 43 ALA A O 13
ATOM 11126 N N . HIS A 1 44 ? -4.548 -3.035 -7.209 1.00 0.00 44 HIS A N 13
ATOM 11127 C CA . HIS A 1 44 ? -3.758 -3.692 -6.174 1.00 0.00 44 HIS A CA 13
ATOM 11128 C C . HIS A 1 44 ? -2.680 -4.577 -6.792 1.00 0.00 44 HIS A C 13
ATOM 11129 O O . HIS A 1 44 ? -2.922 -5.268 -7.783 1.00 0.00 44 HIS A O 13
ATOM 11144 N N . LEU A 1 45 ? -1.490 -4.550 -6.203 1.00 0.00 45 LEU A N 13
ATOM 11145 C CA . LEU A 1 45 ? -0.373 -5.349 -6.697 1.00 0.00 45 LEU A CA 13
ATOM 11146 C C . LEU A 1 45 ? -0.105 -6.536 -5.777 1.00 0.00 45 LEU A C 13
ATOM 11147 O O . LEU A 1 45 ? -0.696 -6.648 -4.703 1.00 0.00 45 LEU A O 13
ATOM 11163 N N . PHE A 1 46 ? 0.793 -7.418 -6.204 1.00 0.00 46 PHE A N 13
ATOM 11164 C CA . PHE A 1 46 ? 1.142 -8.595 -5.417 1.00 0.00 46 PHE A CA 13
ATOM 11165 C C . PHE A 1 46 ? 2.610 -8.965 -5.613 1.00 0.00 46 PHE A C 13
ATOM 11166 O O . PHE A 1 46 ? 3.249 -8.530 -6.571 1.00 0.00 46 PHE A O 13
ATOM 11183 N N . CYS A 1 47 ? 3.138 -9.770 -4.698 1.00 0.00 47 CYS A N 13
ATOM 11184 C CA . CYS A 1 47 ? 4.530 -10.198 -4.767 1.00 0.00 47 CYS A CA 13
ATOM 11185 C C . CYS A 1 47 ? 4.698 -11.340 -5.765 1.00 0.00 47 CYS A C 13
ATOM 11186 O O . CYS A 1 47 ? 5.653 -11.364 -6.542 1.00 0.00 47 CYS A O 13
ATOM 11193 N N . SER A 1 48 ? 3.764 -12.285 -5.738 1.00 0.00 48 SER A N 13
ATOM 11194 C CA . SER A 1 48 ? 3.810 -13.432 -6.637 1.00 0.00 48 SER A CA 13
ATOM 11195 C C . SER A 1 48 ? 2.415 -14.009 -6.855 1.00 0.00 48 SER A C 13
ATOM 11196 O O . SER A 1 48 ? 1.498 -13.760 -6.071 1.00 0.00 48 SER A O 13
ATOM 11204 N N . THR A 1 49 ? 2.261 -14.782 -7.925 1.00 0.00 49 THR A N 13
ATOM 11205 C CA . THR A 1 49 ? 0.978 -15.394 -8.248 1.00 0.00 49 THR A CA 13
ATOM 11206 C C . THR A 1 49 ? 0.369 -16.072 -7.026 1.00 0.00 49 THR A C 13
ATOM 11207 O O . THR A 1 49 ? -0.816 -15.906 -6.736 1.00 0.00 49 THR A O 13
ATOM 11218 N N . THR A 1 50 ? 1.188 -16.838 -6.310 1.00 0.00 50 THR A N 13
ATOM 11219 C CA . THR A 1 50 ? 0.729 -17.541 -5.119 1.00 0.00 50 THR A CA 13
ATOM 11220 C C . THR A 1 50 ? -0.177 -16.656 -4.272 1.00 0.00 50 THR A C 13
ATOM 11221 O O . THR A 1 50 ? -1.215 -17.100 -3.781 1.00 0.00 50 THR A O 13
ATOM 11232 N N . CYS A 1 51 ? 0.222 -15.399 -4.103 1.00 0.00 51 CYS A N 13
ATOM 11233 C CA . CYS A 1 51 ? -0.554 -14.449 -3.315 1.00 0.00 51 CYS A CA 13
ATOM 11234 C C . CYS A 1 51 ? -1.759 -13.944 -4.104 1.00 0.00 51 CYS A C 13
ATOM 11235 O O . CYS A 1 51 ? -2.900 -14.055 -3.654 1.00 0.00 51 CYS A O 13
ATOM 11242 N N . LEU A 1 52 ? -1.497 -13.388 -5.282 1.00 0.00 52 LEU A N 13
ATOM 11243 C CA . LEU A 1 52 ? -2.558 -12.865 -6.134 1.00 0.00 52 LEU A CA 13
ATOM 11244 C C . LEU A 1 52 ? -3.825 -13.705 -6.003 1.00 0.00 52 LEU A C 13
ATOM 11245 O O . LEU A 1 52 ? -4.897 -13.185 -5.694 1.00 0.00 52 LEU A O 13
ATOM 11261 N N . SER A 1 53 ? -3.693 -15.006 -6.238 1.00 0.00 53 SER A N 13
ATOM 11262 C CA . SER A 1 53 ? -4.828 -15.918 -6.148 1.00 0.00 53 SER A CA 13
ATOM 11263 C C . SER A 1 53 ? -5.298 -16.059 -4.703 1.00 0.00 53 SER A C 13
ATOM 11264 O O . SER A 1 53 ? -6.491 -15.973 -4.415 1.00 0.00 53 SER A O 13
ATOM 11272 N N . SER A 1 54 ? -4.349 -16.278 -3.797 1.00 0.00 54 SER A N 13
ATOM 11273 C CA . SER A 1 54 ? -4.665 -16.435 -2.383 1.00 0.00 54 SER A CA 13
ATOM 11274 C C . SER A 1 54 ? -5.617 -15.338 -1.913 1.00 0.00 54 SER A C 13
ATOM 11275 O O . SER A 1 54 ? -6.659 -15.617 -1.320 1.00 0.00 54 SER A O 13
ATOM 11283 N N . PHE A 1 55 ? -5.250 -14.090 -2.183 1.00 0.00 55 PHE A N 13
ATOM 11284 C CA . PHE A 1 55 ? -6.070 -12.950 -1.788 1.00 0.00 55 PHE A CA 13
ATOM 11285 C C . PHE A 1 55 ? -7.498 -13.104 -2.302 1.00 0.00 55 PHE A C 13
ATOM 11286 O O . PHE A 1 55 ? -8.460 -12.938 -1.552 1.00 0.00 55 PHE A O 13
ATOM 11303 N N . SER A 1 56 ? -7.628 -13.421 -3.586 1.00 0.00 56 SER A N 13
ATOM 11304 C CA . SER A 1 56 ? -8.939 -13.592 -4.202 1.00 0.00 56 SER A CA 13
ATOM 11305 C C . SER A 1 56 ? -9.887 -14.332 -3.264 1.00 0.00 56 SER A C 13
ATOM 11306 O O . SER A 1 56 ? -9.575 -15.419 -2.778 1.00 0.00 56 SER A O 13
ATOM 11314 N N . SER A 1 57 ? -11.048 -13.734 -3.014 1.00 0.00 57 SER A N 13
ATOM 11315 C CA . SER A 1 57 ? -12.042 -14.333 -2.131 1.00 0.00 57 SER A CA 13
ATOM 11316 C C . SER A 1 57 ? -13.431 -14.277 -2.760 1.00 0.00 57 SER A C 13
ATOM 11317 O O . SER A 1 57 ? -14.010 -13.203 -2.918 1.00 0.00 57 SER A O 13
ATOM 11325 N N . GLY A 1 58 ? -13.959 -15.444 -3.117 1.00 0.00 58 GLY A N 13
ATOM 11326 C CA . GLY A 1 58 ? -15.276 -15.507 -3.725 1.00 0.00 58 GLY A CA 13
ATOM 11327 C C . GLY A 1 58 ? -15.623 -16.899 -4.213 1.00 0.00 58 GLY A C 13
ATOM 11328 O O . GLY A 1 58 ? -15.368 -17.259 -5.362 1.00 0.00 58 GLY A O 13
ATOM 11332 N N . PRO A 1 59 ? -16.218 -17.710 -3.325 1.00 0.00 59 PRO A N 13
ATOM 11333 C CA . PRO A 1 59 ? -16.613 -19.084 -3.649 1.00 0.00 59 PRO A CA 13
ATOM 11334 C C . PRO A 1 59 ? -17.781 -19.137 -4.628 1.00 0.00 59 PRO A C 13
ATOM 11335 O O . PRO A 1 59 ? -18.175 -20.211 -5.081 1.00 0.00 59 PRO A O 13
ATOM 11346 N N . SER A 1 60 ? -18.329 -17.970 -4.951 1.00 0.00 60 SER A N 13
ATOM 11347 C CA . SER A 1 60 ? -19.455 -17.884 -5.874 1.00 0.00 60 SER A CA 13
ATOM 11348 C C . SER A 1 60 ? -19.035 -17.220 -7.182 1.00 0.00 60 SER A C 13
ATOM 11349 O O . SER A 1 60 ? -18.978 -15.994 -7.278 1.00 0.00 60 SER A O 13
ATOM 11357 N N . SER A 1 61 ? -18.741 -18.039 -8.187 1.00 0.00 61 SER A N 13
ATOM 11358 C CA . SER A 1 61 ? -18.323 -17.532 -9.488 1.00 0.00 61 SER A CA 13
ATOM 11359 C C . SER A 1 61 ? -19.006 -18.300 -10.616 1.00 0.00 61 SER A C 13
ATOM 11360 O O . SER A 1 61 ? -18.718 -19.473 -10.847 1.00 0.00 61 SER A O 13
ATOM 11368 N N . GLY A 1 62 ? -19.915 -17.627 -11.315 1.00 0.00 62 GLY A N 13
ATOM 11369 C CA . GLY A 1 62 ? -20.627 -18.261 -12.410 1.00 0.00 62 GLY A CA 13
ATOM 11370 C C . GLY A 1 62 ? -19.690 -18.884 -13.427 1.00 0.00 62 GLY A C 13
ATOM 11371 O O . GLY A 1 62 ? -19.856 -18.641 -14.621 1.00 0.00 62 GLY A O 13
ATOM 11376 N N . GLY A 1 1 ? 50.739 25.673 8.036 1.00 0.00 1 GLY A N 14
ATOM 11377 C CA . GLY A 1 1 ? 49.331 25.831 8.352 1.00 0.00 1 GLY A CA 14
ATOM 11378 C C . GLY A 1 1 ? 48.468 24.770 7.700 1.00 0.00 1 GLY A C 14
ATOM 11379 O O . GLY A 1 1 ? 48.975 23.885 7.011 1.00 0.00 1 GLY A O 14
ATOM 11383 N N . SER A 1 2 ? 47.159 24.857 7.918 1.00 0.00 2 SER A N 14
ATOM 11384 C CA . SER A 1 2 ? 46.224 23.893 7.350 1.00 0.00 2 SER A CA 14
ATOM 11385 C C . SER A 1 2 ? 44.786 24.385 7.488 1.00 0.00 2 SER A C 14
ATOM 11386 O O . SER A 1 2 ? 44.517 25.360 8.190 1.00 0.00 2 SER A O 14
ATOM 11394 N N . SER A 1 3 ? 43.867 23.702 6.814 1.00 0.00 3 SER A N 14
ATOM 11395 C CA . SER A 1 3 ? 42.457 24.071 6.857 1.00 0.00 3 SER A CA 14
ATOM 11396 C C . SER A 1 3 ? 41.597 23.012 6.174 1.00 0.00 3 SER A C 14
ATOM 11397 O O . SER A 1 3 ? 42.111 22.108 5.517 1.00 0.00 3 SER A O 14
ATOM 11405 N N . GLY A 1 4 ? 40.283 23.131 6.335 1.00 0.00 4 GLY A N 14
ATOM 11406 C CA . GLY A 1 4 ? 39.371 22.178 5.729 1.00 0.00 4 GLY A CA 14
ATOM 11407 C C . GLY A 1 4 ? 38.030 22.795 5.387 1.00 0.00 4 GLY A C 14
ATOM 11408 O O . GLY A 1 4 ? 37.899 24.017 5.326 1.00 0.00 4 GLY A O 14
ATOM 11412 N N . SER A 1 5 ? 37.031 21.948 5.161 1.00 0.00 5 SER A N 14
ATOM 11413 C CA . SER A 1 5 ? 35.693 22.417 4.818 1.00 0.00 5 SER A CA 14
ATOM 11414 C C . SER A 1 5 ? 34.711 21.252 4.747 1.00 0.00 5 SER A C 14
ATOM 11415 O O . SER A 1 5 ? 35.093 20.092 4.900 1.00 0.00 5 SER A O 14
ATOM 11423 N N . SER A 1 6 ? 33.441 21.571 4.515 1.00 0.00 6 SER A N 14
ATOM 11424 C CA . SER A 1 6 ? 32.401 20.552 4.427 1.00 0.00 6 SER A CA 14
ATOM 11425 C C . SER A 1 6 ? 31.127 21.127 3.815 1.00 0.00 6 SER A C 14
ATOM 11426 O O . SER A 1 6 ? 31.031 22.329 3.569 1.00 0.00 6 SER A O 14
ATOM 11434 N N . GLY A 1 7 ? 30.150 20.259 3.572 1.00 0.00 7 GLY A N 14
ATOM 11435 C CA . GLY A 1 7 ? 28.895 20.698 2.992 1.00 0.00 7 GLY A CA 14
ATOM 11436 C C . GLY A 1 7 ? 27.731 19.813 3.390 1.00 0.00 7 GLY A C 14
ATOM 11437 O O . GLY A 1 7 ? 27.897 18.868 4.161 1.00 0.00 7 GLY A O 14
ATOM 11441 N N . GLN A 1 8 ? 26.549 20.120 2.865 1.00 0.00 8 GLN A N 14
ATOM 11442 C CA . GLN A 1 8 ? 25.352 19.346 3.173 1.00 0.00 8 GLN A CA 14
ATOM 11443 C C . GLN A 1 8 ? 24.223 19.683 2.206 1.00 0.00 8 GLN A C 14
ATOM 11444 O O . GLN A 1 8 ? 24.057 20.826 1.779 1.00 0.00 8 GLN A O 14
ATOM 11458 N N . PRO A 1 9 ? 23.426 18.664 1.849 1.00 0.00 9 PRO A N 14
ATOM 11459 C CA . PRO A 1 9 ? 22.297 18.827 0.927 1.00 0.00 9 PRO A CA 14
ATOM 11460 C C . PRO A 1 9 ? 21.158 19.632 1.543 1.00 0.00 9 PRO A C 14
ATOM 11461 O O . PRO A 1 9 ? 21.167 19.927 2.739 1.00 0.00 9 PRO A O 14
ATOM 11472 N N . THR A 1 10 ? 20.176 19.985 0.719 1.00 0.00 10 THR A N 14
ATOM 11473 C CA . THR A 1 10 ? 19.029 20.757 1.182 1.00 0.00 10 THR A CA 14
ATOM 11474 C C . THR A 1 10 ? 17.785 19.883 1.287 1.00 0.00 10 THR A C 14
ATOM 11475 O O . THR A 1 10 ? 17.157 19.804 2.343 1.00 0.00 10 THR A O 14
ATOM 11486 N N . ALA A 1 11 ? 17.434 19.227 0.186 1.00 0.00 11 ALA A N 14
ATOM 11487 C CA . ALA A 1 11 ? 16.265 18.356 0.155 1.00 0.00 11 ALA A CA 14
ATOM 11488 C C . ALA A 1 11 ? 14.975 19.166 0.231 1.00 0.00 11 ALA A C 14
ATOM 11489 O O . ALA A 1 11 ? 14.037 18.789 0.933 1.00 0.00 11 ALA A O 14
ATOM 11496 N N . GLN A 1 12 ? 14.937 20.279 -0.494 1.00 0.00 12 GLN A N 14
ATOM 11497 C CA . GLN A 1 12 ? 13.761 21.142 -0.507 1.00 0.00 12 GLN A CA 14
ATOM 11498 C C . GLN A 1 12 ? 12.601 20.470 -1.234 1.00 0.00 12 GLN A C 14
ATOM 11499 O O . GLN A 1 12 ? 12.452 20.614 -2.448 1.00 0.00 12 GLN A O 14
ATOM 11513 N N . GLN A 1 13 ? 11.783 19.738 -0.485 1.00 0.00 13 GLN A N 14
ATOM 11514 C CA . GLN A 1 13 ? 10.637 19.045 -1.060 1.00 0.00 13 GLN A CA 14
ATOM 11515 C C . GLN A 1 13 ? 9.441 19.093 -0.115 1.00 0.00 13 GLN A C 14
ATOM 11516 O O . GLN A 1 13 ? 9.595 19.325 1.084 1.00 0.00 13 GLN A O 14
ATOM 11530 N N . GLN A 1 14 ? 8.250 18.872 -0.663 1.00 0.00 14 GLN A N 14
ATOM 11531 C CA . GLN A 1 14 ? 7.028 18.892 0.132 1.00 0.00 14 GLN A CA 14
ATOM 11532 C C . GLN A 1 14 ? 6.377 17.513 0.164 1.00 0.00 14 GLN A C 14
ATOM 11533 O O . GLN A 1 14 ? 5.590 17.166 -0.718 1.00 0.00 14 GLN A O 14
ATOM 11547 N N . LEU A 1 15 ? 6.710 16.730 1.185 1.00 0.00 15 LEU A N 14
ATOM 11548 C CA . LEU A 1 15 ? 6.158 15.388 1.331 1.00 0.00 15 LEU A CA 14
ATOM 11549 C C . LEU A 1 15 ? 6.042 15.005 2.803 1.00 0.00 15 LEU A C 14
ATOM 11550 O O . LEU A 1 15 ? 6.731 15.563 3.658 1.00 0.00 15 LEU A O 14
ATOM 11566 N N . THR A 1 16 ? 5.166 14.047 3.093 1.00 0.00 16 THR A N 14
ATOM 11567 C CA . THR A 1 16 ? 4.960 13.589 4.461 1.00 0.00 16 THR A CA 14
ATOM 11568 C C . THR A 1 16 ? 5.279 12.104 4.597 1.00 0.00 16 THR A C 14
ATOM 11569 O O . THR A 1 16 ? 5.858 11.671 5.593 1.00 0.00 16 THR A O 14
ATOM 11580 N N . LYS A 1 17 ? 4.898 11.327 3.588 1.00 0.00 17 LYS A N 14
ATOM 11581 C CA . LYS A 1 17 ? 5.145 9.890 3.593 1.00 0.00 17 LYS A CA 14
ATOM 11582 C C . LYS A 1 17 ? 5.390 9.375 2.179 1.00 0.00 17 LYS A C 14
ATOM 11583 O O . LYS A 1 17 ? 4.785 9.836 1.211 1.00 0.00 17 LYS A O 14
ATOM 11602 N N . PRO A 1 18 ? 6.297 8.395 2.054 1.00 0.00 18 PRO A N 14
ATOM 11603 C CA . PRO A 1 18 ? 6.641 7.795 0.761 1.00 0.00 18 PRO A CA 14
ATOM 11604 C C . PRO A 1 18 ? 5.506 6.950 0.194 1.00 0.00 18 PRO A C 14
ATOM 11605 O O . PRO A 1 18 ? 4.673 6.434 0.938 1.00 0.00 18 PRO A O 14
ATOM 11616 N N . ALA A 1 19 ? 5.481 6.812 -1.127 1.00 0.00 19 ALA A N 14
ATOM 11617 C CA . ALA A 1 19 ? 4.449 6.027 -1.794 1.00 0.00 19 ALA A CA 14
ATOM 11618 C C . ALA A 1 19 ? 4.909 4.589 -2.013 1.00 0.00 19 ALA A C 14
ATOM 11619 O O . ALA A 1 19 ? 4.661 4.001 -3.065 1.00 0.00 19 ALA A O 14
ATOM 11626 N N . LYS A 1 20 ? 5.580 4.029 -1.012 1.00 0.00 20 LYS A N 14
ATOM 11627 C CA . LYS A 1 20 ? 6.075 2.660 -1.094 1.00 0.00 20 LYS A CA 14
ATOM 11628 C C . LYS A 1 20 ? 4.972 1.709 -1.550 1.00 0.00 20 LYS A C 14
ATOM 11629 O O . LYS A 1 20 ? 3.788 2.042 -1.487 1.00 0.00 20 LYS A O 14
ATOM 11648 N N . ILE A 1 21 ? 5.368 0.526 -2.006 1.00 0.00 21 ILE A N 14
ATOM 11649 C CA . ILE A 1 21 ? 4.412 -0.473 -2.469 1.00 0.00 21 ILE A CA 14
ATOM 11650 C C . ILE A 1 21 ? 4.645 -1.815 -1.783 1.00 0.00 21 ILE A C 14
ATOM 11651 O O . ILE A 1 21 ? 5.784 -2.249 -1.613 1.00 0.00 21 ILE A O 14
ATOM 11667 N N . THR A 1 22 ? 3.556 -2.470 -1.393 1.00 0.00 22 THR A N 14
ATOM 11668 C CA . THR A 1 22 ? 3.640 -3.763 -0.726 1.00 0.00 22 THR A CA 14
ATOM 11669 C C . THR A 1 22 ? 2.564 -4.716 -1.236 1.00 0.00 22 THR A C 14
ATOM 11670 O O . THR A 1 22 ? 1.558 -4.286 -1.802 1.00 0.00 22 THR A O 14
ATOM 11681 N N . CYS A 1 23 ? 2.782 -6.011 -1.033 1.00 0.00 23 CYS A N 14
ATOM 11682 C CA . CYS A 1 23 ? 1.831 -7.025 -1.472 1.00 0.00 23 CYS A CA 14
ATOM 11683 C C . CYS A 1 23 ? 0.496 -6.868 -0.749 1.00 0.00 23 CYS A C 14
ATOM 11684 O O . CYS A 1 23 ? 0.455 -6.665 0.464 1.00 0.00 23 CYS A O 14
ATOM 11691 N N . ALA A 1 24 ? -0.593 -6.964 -1.504 1.00 0.00 24 ALA A N 14
ATOM 11692 C CA . ALA A 1 24 ? -1.930 -6.835 -0.936 1.00 0.00 24 ALA A CA 14
ATOM 11693 C C . ALA A 1 24 ? -2.391 -8.149 -0.315 1.00 0.00 24 ALA A C 14
ATOM 11694 O O . ALA A 1 24 ? -3.583 -8.358 -0.096 1.00 0.00 24 ALA A O 14
ATOM 11701 N N . ASN A 1 25 ? -1.438 -9.033 -0.035 1.00 0.00 25 ASN A N 14
ATOM 11702 C CA . ASN A 1 25 ? -1.748 -10.328 0.560 1.00 0.00 25 ASN A CA 14
ATOM 11703 C C . ASN A 1 25 ? -0.869 -10.590 1.779 1.00 0.00 25 ASN A C 14
ATOM 11704 O O . ASN A 1 25 ? -1.367 -10.750 2.895 1.00 0.00 25 ASN A O 14
ATOM 11715 N N . CYS A 1 26 ? 0.440 -10.634 1.560 1.00 0.00 26 CYS A N 14
ATOM 11716 C CA . CYS A 1 26 ? 1.390 -10.877 2.639 1.00 0.00 26 CYS A CA 14
ATOM 11717 C C . CYS A 1 26 ? 1.896 -9.561 3.224 1.00 0.00 26 CYS A C 14
ATOM 11718 O O . CYS A 1 26 ? 2.480 -9.535 4.308 1.00 0.00 26 CYS A O 14
ATOM 11725 N N . LYS A 1 27 ? 1.668 -8.471 2.500 1.00 0.00 27 LYS A N 14
ATOM 11726 C CA . LYS A 1 27 ? 2.098 -7.151 2.946 1.00 0.00 27 LYS A CA 14
ATOM 11727 C C . LYS A 1 27 ? 3.618 -7.082 3.052 1.00 0.00 27 LYS A C 14
ATOM 11728 O O . LYS A 1 27 ? 4.161 -6.647 4.068 1.00 0.00 27 LYS A O 14
ATOM 11747 N N . LYS A 1 28 ? 4.300 -7.510 1.995 1.00 0.00 28 LYS A N 14
ATOM 11748 C CA . LYS A 1 28 ? 5.758 -7.494 1.967 1.00 0.00 28 LYS A CA 14
ATOM 11749 C C . LYS A 1 28 ? 6.273 -6.299 1.172 1.00 0.00 28 LYS A C 14
ATOM 11750 O O . LYS A 1 28 ? 5.681 -5.883 0.176 1.00 0.00 28 LYS A O 14
ATOM 11769 N N . PRO A 1 29 ? 7.403 -5.732 1.619 1.00 0.00 29 PRO A N 14
ATOM 11770 C CA . PRO A 1 29 ? 8.024 -4.578 0.963 1.00 0.00 29 PRO A CA 14
ATOM 11771 C C . PRO A 1 29 ? 8.624 -4.935 -0.393 1.00 0.00 29 PRO A C 14
ATOM 11772 O O . PRO A 1 29 ? 9.749 -5.431 -0.474 1.00 0.00 29 PRO A O 14
ATOM 11783 N N . LEU A 1 30 ? 7.868 -4.680 -1.455 1.00 0.00 30 LEU A N 14
ATOM 11784 C CA . LEU A 1 30 ? 8.326 -4.975 -2.808 1.00 0.00 30 LEU A CA 14
ATOM 11785 C C . LEU A 1 30 ? 9.356 -3.949 -3.270 1.00 0.00 30 LEU A C 14
ATOM 11786 O O . LEU A 1 30 ? 9.235 -2.760 -2.977 1.00 0.00 30 LEU A O 14
ATOM 11802 N N . GLN A 1 31 ? 10.367 -4.418 -3.995 1.00 0.00 31 GLN A N 14
ATOM 11803 C CA . GLN A 1 31 ? 11.417 -3.540 -4.498 1.00 0.00 31 GLN A CA 14
ATOM 11804 C C . GLN A 1 31 ? 11.191 -3.210 -5.970 1.00 0.00 31 GLN A C 14
ATOM 11805 O O . GLN A 1 31 ? 10.615 -4.004 -6.714 1.00 0.00 31 GLN A O 14
ATOM 11819 N N . LYS A 1 32 ? 11.649 -2.033 -6.384 1.00 0.00 32 LYS A N 14
ATOM 11820 C CA . LYS A 1 32 ? 11.498 -1.597 -7.767 1.00 0.00 32 LYS A CA 14
ATOM 11821 C C . LYS A 1 32 ? 11.812 -2.735 -8.734 1.00 0.00 32 LYS A C 14
ATOM 11822 O O . LYS A 1 32 ? 11.016 -3.049 -9.617 1.00 0.00 32 LYS A O 14
ATOM 11841 N N . GLY A 1 33 ? 12.977 -3.350 -8.558 1.00 0.00 33 GLY A N 14
ATOM 11842 C CA . GLY A 1 33 ? 13.375 -4.447 -9.421 1.00 0.00 33 GLY A CA 14
ATOM 11843 C C . GLY A 1 33 ? 12.442 -5.637 -9.312 1.00 0.00 33 GLY A C 14
ATOM 11844 O O . GLY A 1 33 ? 12.067 -6.233 -10.321 1.00 0.00 33 GLY A O 14
ATOM 11848 N N . GLN A 1 34 ? 12.070 -5.985 -8.085 1.00 0.00 34 GLN A N 14
ATOM 11849 C CA . GLN A 1 34 ? 11.178 -7.114 -7.849 1.00 0.00 34 GLN A CA 14
ATOM 11850 C C . GLN A 1 34 ? 9.920 -7.002 -8.703 1.00 0.00 34 GLN A C 14
ATOM 11851 O O . GLN A 1 34 ? 9.292 -5.944 -8.768 1.00 0.00 34 GLN A O 14
ATOM 11865 N N . THR A 1 35 ? 9.557 -8.099 -9.360 1.00 0.00 35 THR A N 14
ATOM 11866 C CA . THR A 1 35 ? 8.375 -8.124 -10.212 1.00 0.00 35 THR A CA 14
ATOM 11867 C C . THR A 1 35 ? 7.098 -8.155 -9.381 1.00 0.00 35 THR A C 14
ATOM 11868 O O . THR A 1 35 ? 7.095 -8.633 -8.247 1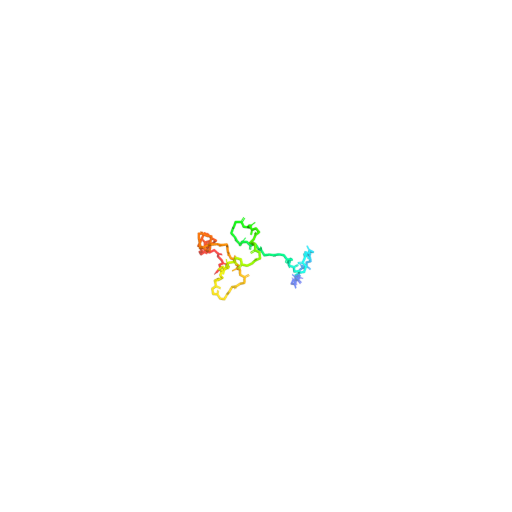.00 0.00 35 THR A O 14
ATOM 11879 N N . ALA A 1 36 ? 6.012 -7.643 -9.952 1.00 0.00 36 ALA A N 14
ATOM 11880 C CA . ALA A 1 36 ? 4.728 -7.614 -9.264 1.00 0.00 36 ALA A CA 14
ATOM 11881 C C . ALA A 1 36 ? 3.619 -8.176 -10.147 1.00 0.00 36 ALA A C 14
ATOM 11882 O O . ALA A 1 36 ? 3.630 -7.993 -11.365 1.00 0.00 36 ALA A O 14
ATOM 11889 N N . TYR A 1 37 ? 2.665 -8.861 -9.527 1.00 0.00 37 TYR A N 14
ATOM 11890 C CA . TYR A 1 37 ? 1.551 -9.453 -10.258 1.00 0.00 37 TYR A CA 14
ATOM 11891 C C . TYR A 1 37 ? 0.279 -8.632 -10.070 1.00 0.00 37 TYR A C 14
ATOM 11892 O O . TYR A 1 37 ? -0.029 -8.190 -8.963 1.00 0.00 37 TYR A O 14
ATOM 11910 N N . GLN A 1 38 ? -0.456 -8.433 -11.159 1.00 0.00 38 GLN A N 14
ATOM 11911 C CA . GLN A 1 38 ? -1.695 -7.665 -11.116 1.00 0.00 38 GLN A CA 14
ATOM 11912 C C . GLN A 1 38 ? -2.865 -8.490 -11.641 1.00 0.00 38 GLN A C 14
ATOM 11913 O O . GLN A 1 38 ? -2.736 -9.207 -12.633 1.00 0.00 38 GLN A O 14
ATOM 11927 N N . ARG A 1 39 ? -4.007 -8.383 -10.968 1.00 0.00 39 ARG A N 14
ATOM 11928 C CA . ARG A 1 39 ? -5.200 -9.120 -11.366 1.00 0.00 39 ARG A CA 14
ATOM 11929 C C . ARG A 1 39 ? -6.200 -8.201 -12.061 1.00 0.00 39 ARG A C 14
ATOM 11930 O O . ARG A 1 39 ? -6.769 -7.303 -11.440 1.00 0.00 39 ARG A O 14
ATOM 11951 N N . LYS A 1 40 ? -6.410 -8.432 -13.352 1.00 0.00 40 LYS A N 14
ATOM 11952 C CA . LYS A 1 40 ? -7.343 -7.626 -14.132 1.00 0.00 40 LYS A CA 14
ATOM 11953 C C . LYS A 1 40 ? -8.530 -7.191 -13.280 1.00 0.00 40 LYS A C 14
ATOM 11954 O O . LYS A 1 40 ? -9.062 -7.973 -12.493 1.00 0.00 40 LYS A O 14
ATOM 11973 N N . GLY A 1 41 ? -8.941 -5.937 -13.443 1.00 0.00 41 GLY A N 14
ATOM 11974 C CA . GLY A 1 41 ? -10.064 -5.419 -12.683 1.00 0.00 41 GLY A CA 14
ATOM 11975 C C . GLY A 1 41 ? -9.662 -4.955 -11.297 1.00 0.00 41 GLY A C 14
ATOM 11976 O O . GLY A 1 41 ? -9.940 -3.821 -10.910 1.00 0.00 41 GLY A O 14
ATOM 11980 N N . SER A 1 42 ? -9.005 -5.835 -10.547 1.00 0.00 42 SER A N 14
ATOM 11981 C CA . SER A 1 42 ? -8.569 -5.511 -9.194 1.00 0.00 42 SER A CA 14
ATOM 11982 C C . SER A 1 42 ? -7.668 -4.280 -9.195 1.00 0.00 42 SER A C 14
ATOM 11983 O O . SER A 1 42 ? -6.913 -4.049 -10.139 1.00 0.00 42 SER A O 14
ATOM 11991 N N . ALA A 1 43 ? -7.753 -3.492 -8.128 1.00 0.00 43 ALA A N 14
ATOM 11992 C CA . ALA A 1 43 ? -6.946 -2.285 -8.003 1.00 0.00 43 ALA A CA 14
ATOM 11993 C C . ALA A 1 43 ? -5.867 -2.454 -6.938 1.00 0.00 43 ALA A C 14
ATOM 11994 O O . ALA A 1 43 ? -5.604 -1.541 -6.155 1.00 0.00 43 ALA A O 14
ATOM 12001 N N . HIS A 1 44 ? -5.245 -3.629 -6.914 1.00 0.00 44 HIS A N 14
ATOM 12002 C CA . HIS A 1 44 ? -4.194 -3.918 -5.944 1.00 0.00 44 HIS A CA 14
ATOM 12003 C C . HIS A 1 44 ? -3.093 -4.767 -6.573 1.00 0.00 44 HIS A C 14
ATOM 12004 O O . HIS A 1 44 ? -3.352 -5.575 -7.466 1.00 0.00 44 HIS A O 14
ATOM 12019 N N . LEU A 1 45 ? -1.866 -4.577 -6.102 1.00 0.00 45 LEU A N 14
ATOM 12020 C CA . LEU A 1 45 ? -0.725 -5.325 -6.618 1.00 0.00 45 LEU A CA 14
ATOM 12021 C C . LEU A 1 45 ? -0.353 -6.469 -5.680 1.00 0.00 45 LEU A C 14
ATOM 12022 O O . LEU A 1 45 ? -0.862 -6.558 -4.562 1.00 0.00 45 LEU A O 14
ATOM 12038 N N . PHE A 1 46 ? 0.538 -7.340 -6.141 1.00 0.00 46 PHE A N 14
ATOM 12039 C CA . PHE A 1 46 ? 0.980 -8.477 -5.342 1.00 0.00 46 PHE A CA 14
ATOM 12040 C C . PHE A 1 46 ? 2.453 -8.781 -5.596 1.00 0.00 46 PHE A C 14
ATOM 12041 O O . PHE A 1 46 ? 3.021 -8.361 -6.605 1.00 0.00 46 PHE A O 14
ATOM 12058 N N . CYS A 1 47 ? 3.067 -9.515 -4.674 1.00 0.00 47 CYS A N 14
ATOM 12059 C CA . CYS A 1 47 ? 4.475 -9.875 -4.795 1.00 0.00 47 CYS A CA 14
ATOM 12060 C C . CYS A 1 47 ? 4.664 -10.986 -5.824 1.00 0.00 47 CYS A C 14
ATOM 12061 O O . CYS A 1 47 ? 5.611 -10.963 -6.610 1.00 0.00 47 CYS A O 14
ATOM 12068 N N . SER A 1 48 ? 3.757 -11.958 -5.812 1.00 0.00 48 SER A N 14
ATOM 12069 C CA . SER A 1 48 ? 3.826 -13.079 -6.741 1.00 0.00 48 SER A CA 14
ATOM 12070 C C . SER A 1 48 ? 2.441 -13.673 -6.980 1.00 0.00 48 SER A C 14
ATOM 12071 O O . SER A 1 48 ? 1.553 -13.570 -6.132 1.00 0.00 48 SER A O 14
ATOM 12079 N N . THR A 1 49 ? 2.263 -14.296 -8.140 1.00 0.00 49 THR A N 14
ATOM 12080 C CA . THR A 1 49 ? 0.987 -14.906 -8.493 1.00 0.00 49 THR A CA 14
ATOM 12081 C C . THR A 1 49 ? 0.414 -15.697 -7.322 1.00 0.00 49 THR A C 14
ATOM 12082 O O . THR A 1 49 ? -0.803 -15.830 -7.185 1.00 0.00 49 THR A O 14
ATOM 12093 N N . THR A 1 50 ? 1.298 -16.222 -6.479 1.00 0.00 50 THR A N 14
ATOM 12094 C CA . THR A 1 50 ? 0.880 -17.001 -5.321 1.00 0.00 50 THR A CA 14
ATOM 12095 C C . THR A 1 50 ? -0.099 -16.216 -4.455 1.00 0.00 50 THR A C 14
ATOM 12096 O O . THR A 1 50 ? -1.071 -16.770 -3.941 1.00 0.00 50 THR A O 14
ATOM 12107 N N . CYS A 1 51 ? 0.163 -14.923 -4.297 1.00 0.00 51 CYS A N 14
ATOM 12108 C CA . CYS A 1 51 ? -0.695 -14.061 -3.493 1.00 0.00 51 CYS A CA 14
ATOM 12109 C C . CYS A 1 51 ? -1.840 -13.500 -4.331 1.00 0.00 51 CYS A C 14
ATOM 12110 O O . CYS A 1 51 ? -3.011 -13.634 -3.972 1.00 0.00 51 CYS A O 14
ATOM 12117 N N . LEU A 1 52 ? -1.494 -12.871 -5.449 1.00 0.00 52 LEU A N 14
ATOM 12118 C CA . LEU A 1 52 ? -2.493 -12.289 -6.340 1.00 0.00 52 LEU A CA 14
ATOM 12119 C C . LEU A 1 52 ? -3.717 -13.192 -6.450 1.00 0.00 52 LEU A C 14
ATOM 12120 O O . LEU A 1 52 ? -4.851 -12.716 -6.483 1.00 0.00 52 LEU A O 14
ATOM 12136 N N . SER A 1 53 ? -3.478 -14.499 -6.506 1.00 0.00 53 SER A N 14
ATOM 12137 C CA . SER A 1 53 ? -4.561 -15.470 -6.615 1.00 0.00 53 SER A CA 14
ATOM 12138 C C . SER A 1 53 ? -5.084 -15.856 -5.235 1.00 0.00 53 SER A C 14
ATOM 12139 O O . SER A 1 53 ? -6.292 -15.963 -5.024 1.00 0.00 53 SER A O 14
ATOM 12147 N N . SER A 1 54 ? -4.165 -16.066 -4.297 1.00 0.00 54 SER A N 14
ATOM 12148 C CA . SER A 1 54 ? -4.532 -16.444 -2.938 1.00 0.00 54 SER A CA 14
ATOM 12149 C C . SER A 1 54 ? -5.569 -15.482 -2.367 1.00 0.00 54 SER A C 14
ATOM 12150 O O . SER A 1 54 ? -6.583 -15.904 -1.810 1.00 0.00 54 SER A O 14
ATOM 12158 N N . PHE A 1 55 ? -5.308 -14.187 -2.510 1.00 0.00 55 PHE A N 14
ATOM 12159 C CA . PHE A 1 55 ? -6.218 -13.164 -2.009 1.00 0.00 55 PHE A CA 14
ATOM 12160 C C . PHE A 1 55 ? -7.665 -13.511 -2.344 1.00 0.00 55 PHE A C 14
ATOM 12161 O O . PHE A 1 55 ? -8.554 -13.394 -1.501 1.00 0.00 55 PHE A O 14
ATOM 12178 N N . SER A 1 56 ? -7.893 -13.939 -3.582 1.00 0.00 56 SER A N 14
ATOM 12179 C CA . SER A 1 56 ? -9.233 -14.300 -4.031 1.00 0.00 56 SER A CA 14
ATOM 12180 C C . SER A 1 56 ? -9.944 -15.157 -2.988 1.00 0.00 56 SER A C 14
ATOM 12181 O O . SER A 1 56 ? -11.003 -14.787 -2.482 1.00 0.00 56 SER A O 14
ATOM 12189 N N . SER A 1 57 ? -9.352 -16.304 -2.671 1.00 0.00 57 SER A N 14
ATOM 12190 C CA . SER A 1 57 ? -9.929 -17.217 -1.691 1.00 0.00 57 SER A CA 14
ATOM 12191 C C . SER A 1 57 ? -10.072 -16.537 -0.333 1.00 0.00 57 SER A C 14
ATOM 12192 O O . SER A 1 57 ? -11.135 -16.577 0.285 1.00 0.00 57 SER A O 14
ATOM 12200 N N . GLY A 1 58 ? -8.992 -15.911 0.125 1.00 0.00 58 GLY A N 14
ATOM 12201 C CA . GLY A 1 58 ? -9.017 -15.230 1.407 1.00 0.00 58 GLY A CA 14
ATOM 12202 C C . GLY A 1 58 ? -7.637 -14.795 1.858 1.00 0.00 58 GLY A C 14
ATOM 12203 O O . GLY A 1 58 ? -6.650 -15.511 1.688 1.00 0.00 58 GLY A O 14
ATOM 12207 N N . PRO A 1 59 ? -7.555 -13.593 2.448 1.00 0.00 59 PRO A N 14
ATOM 12208 C CA . PRO A 1 59 ? -6.290 -13.035 2.936 1.00 0.00 59 PRO A CA 14
ATOM 12209 C C . PRO A 1 59 ? -5.762 -13.779 4.158 1.00 0.00 59 PRO A C 14
ATOM 12210 O O . PRO A 1 59 ? -6.533 -14.204 5.019 1.00 0.00 59 PRO A O 14
ATOM 12221 N N . SER A 1 60 ? -4.444 -13.933 4.228 1.00 0.00 60 SER A N 14
ATOM 12222 C CA . SER A 1 60 ? -3.813 -14.629 5.343 1.00 0.00 60 SER A CA 14
ATOM 12223 C C . SER A 1 60 ? -2.875 -13.697 6.104 1.00 0.00 60 SER A C 14
ATOM 12224 O O . SER A 1 60 ? -1.713 -13.531 5.734 1.00 0.00 60 SER A O 14
ATOM 12232 N N . SER A 1 61 ? -3.388 -13.092 7.170 1.00 0.00 61 SER A N 14
ATOM 12233 C CA . SER A 1 61 ? -2.599 -12.173 7.982 1.00 0.00 61 SER A CA 14
ATOM 12234 C C . SER A 1 61 ? -1.942 -12.906 9.148 1.00 0.00 61 SER A C 14
ATOM 12235 O O . SER A 1 61 ? -2.597 -13.651 9.876 1.00 0.00 61 SER A O 14
ATOM 12243 N N . GLY A 1 62 ? -0.641 -12.689 9.318 1.00 0.00 62 GLY A N 14
ATOM 12244 C CA . GLY A 1 62 ? 0.084 -13.336 10.396 1.00 0.00 62 GLY A CA 14
ATOM 12245 C C . GLY A 1 62 ? 1.568 -13.028 10.363 1.00 0.00 62 GLY A C 14
ATOM 12246 O O . GLY A 1 62 ? 2.019 -12.353 9.439 1.00 0.00 62 GLY A O 14
ATOM 12251 N N . GLY A 1 1 ? -15.882 35.705 -23.063 1.00 0.00 1 GLY A N 15
ATOM 12252 C CA . GLY A 1 1 ? -16.776 35.583 -21.927 1.00 0.00 1 GLY A CA 15
ATOM 12253 C C . GLY A 1 1 ? -16.497 34.344 -21.099 1.00 0.00 1 GLY A C 15
ATOM 12254 O O . GLY A 1 1 ? -15.492 33.665 -21.307 1.00 0.00 1 GLY A O 15
ATOM 12258 N N . SER A 1 2 ? -17.387 34.050 -20.157 1.00 0.00 2 SER A N 15
ATOM 12259 C CA . SER A 1 2 ? -17.229 32.887 -19.292 1.00 0.00 2 SER A CA 15
ATOM 12260 C C . SER A 1 2 ? -18.572 32.210 -19.040 1.00 0.00 2 SER A C 15
ATOM 12261 O O . SER A 1 2 ? -19.613 32.680 -19.500 1.00 0.00 2 SER A O 15
ATOM 12269 N N . SER A 1 3 ? -18.541 31.103 -18.305 1.00 0.00 3 SER A N 15
ATOM 12270 C CA . SER A 1 3 ? -19.755 30.358 -17.994 1.00 0.00 3 SER A CA 15
ATOM 12271 C C . SER A 1 3 ? -19.970 30.273 -16.486 1.00 0.00 3 SER A C 15
ATOM 12272 O O . SER A 1 3 ? -21.021 30.654 -15.975 1.00 0.00 3 SER A O 15
ATOM 12280 N N . GLY A 1 4 ? -18.962 29.769 -15.779 1.00 0.00 4 GLY A N 15
ATOM 12281 C CA . GLY A 1 4 ? -19.059 29.643 -14.336 1.00 0.00 4 GLY A CA 15
ATOM 12282 C C . GLY A 1 4 ? -18.469 28.342 -13.828 1.00 0.00 4 GLY A C 15
ATOM 12283 O O . GLY A 1 4 ? -17.809 27.619 -14.573 1.00 0.00 4 GLY A O 15
ATOM 12287 N N . SER A 1 5 ? -18.706 28.045 -12.554 1.00 0.00 5 SER A N 15
ATOM 12288 C CA . SER A 1 5 ? -18.188 26.826 -11.944 1.00 0.00 5 SER A CA 15
ATOM 12289 C C . SER A 1 5 ? -19.108 26.344 -10.827 1.00 0.00 5 SER A C 15
ATOM 12290 O O . SER A 1 5 ? -20.043 27.042 -10.433 1.00 0.00 5 SER A O 15
ATOM 12298 N N . SER A 1 6 ? -18.837 25.145 -10.321 1.00 0.00 6 SER A N 15
ATOM 12299 C CA . SER A 1 6 ? -19.642 24.566 -9.252 1.00 0.00 6 SER A CA 15
ATOM 12300 C C . SER A 1 6 ? -18.857 24.520 -7.945 1.00 0.00 6 SER A C 15
ATOM 12301 O O . SER A 1 6 ? -19.238 25.144 -6.956 1.00 0.00 6 SER A O 15
ATOM 12309 N N . GLY A 1 7 ? -17.756 23.774 -7.949 1.00 0.00 7 GLY A N 15
ATOM 12310 C CA . GLY A 1 7 ? -16.933 23.659 -6.759 1.00 0.00 7 GLY A CA 15
ATOM 12311 C C . GLY A 1 7 ? -16.892 22.244 -6.218 1.00 0.00 7 GLY A C 15
ATOM 12312 O O . GLY A 1 7 ? -17.295 21.301 -6.898 1.00 0.00 7 GLY A O 15
ATOM 12316 N N . GLN A 1 8 ? -16.402 22.095 -4.991 1.00 0.00 8 GLN A N 15
ATOM 12317 C CA . GLN A 1 8 ? -16.308 20.784 -4.360 1.00 0.00 8 GLN A CA 15
ATOM 12318 C C . GLN A 1 8 ? -16.051 20.917 -2.863 1.00 0.00 8 GLN A C 15
ATOM 12319 O O . GLN A 1 8 ? -15.292 21.777 -2.413 1.00 0.00 8 GLN A O 15
ATOM 12333 N N . PRO A 1 9 ? -16.696 20.048 -2.072 1.00 0.00 9 PRO A N 15
ATOM 12334 C CA . PRO A 1 9 ? -16.553 20.049 -0.613 1.00 0.00 9 PRO A CA 15
ATOM 12335 C C . PRO A 1 9 ? -15.172 19.581 -0.166 1.00 0.00 9 PRO A C 15
ATOM 12336 O O . PRO A 1 9 ? -14.391 19.064 -0.965 1.00 0.00 9 PRO A O 15
ATOM 12347 N N . THR A 1 10 ? -14.876 19.765 1.117 1.00 0.00 10 THR A N 15
ATOM 12348 C CA . THR A 1 10 ? -13.589 19.362 1.670 1.00 0.00 10 THR A CA 15
ATOM 12349 C C . THR A 1 10 ? -13.762 18.663 3.014 1.00 0.00 10 THR A C 15
ATOM 12350 O O . THR A 1 10 ? -14.769 18.851 3.697 1.00 0.00 10 THR A O 15
ATOM 12361 N N . ALA A 1 11 ? -12.775 17.856 3.387 1.00 0.00 11 ALA A N 15
ATOM 12362 C CA . ALA A 1 11 ? -12.818 17.130 4.651 1.00 0.00 11 ALA A CA 15
ATOM 12363 C C . ALA A 1 11 ? -11.425 17.008 5.261 1.00 0.00 11 ALA A C 15
ATOM 12364 O O . ALA A 1 11 ? -10.420 17.081 4.555 1.00 0.00 11 ALA A O 15
ATOM 12371 N N . GLN A 1 12 ? -11.375 16.823 6.576 1.00 0.00 12 GLN A N 15
ATOM 12372 C CA . GLN A 1 12 ? -10.105 16.693 7.281 1.00 0.00 12 GLN A CA 15
ATOM 12373 C C . GLN A 1 12 ? -10.000 15.334 7.966 1.00 0.00 12 GLN A C 15
ATOM 12374 O O . GLN A 1 12 ? -10.720 15.055 8.924 1.00 0.00 12 GLN A O 15
ATOM 12388 N N . GLN A 1 13 ? -9.098 14.494 7.467 1.00 0.00 13 GLN A N 15
ATOM 12389 C CA . GLN A 1 13 ? -8.900 13.164 8.031 1.00 0.00 13 GLN A CA 15
ATOM 12390 C C . GLN A 1 13 ? -7.478 13.002 8.557 1.00 0.00 13 GLN A C 15
ATOM 12391 O O . GLN A 1 13 ? -6.576 13.745 8.172 1.00 0.00 13 GLN A O 15
ATOM 12405 N N . GLN A 1 14 ? -7.286 12.027 9.440 1.00 0.00 14 GLN A N 15
ATOM 12406 C CA . GLN A 1 14 ? -5.973 11.770 10.020 1.00 0.00 14 GLN A CA 15
ATOM 12407 C C . GLN A 1 14 ? -5.395 10.459 9.496 1.00 0.00 14 GLN A C 15
ATOM 12408 O O . GLN A 1 14 ? -5.676 9.386 10.033 1.00 0.00 14 GLN A O 15
ATOM 12422 N N . LEU A 1 15 ? -4.586 10.552 8.447 1.00 0.00 15 LEU A N 15
ATOM 12423 C CA . LEU A 1 15 ? -3.968 9.373 7.850 1.00 0.00 15 LEU A CA 15
ATOM 12424 C C . LEU A 1 15 ? -2.684 9.744 7.115 1.00 0.00 15 LEU A C 15
ATOM 12425 O O . LEU A 1 15 ? -2.654 10.698 6.337 1.00 0.00 15 LEU A O 15
ATOM 12441 N N . THR A 1 16 ? -1.624 8.982 7.366 1.00 0.00 16 THR A N 15
ATOM 12442 C CA . THR A 1 16 ? -0.337 9.230 6.728 1.00 0.00 16 THR A CA 15
ATOM 12443 C C . THR A 1 16 ? 0.181 7.977 6.030 1.00 0.00 16 THR A C 15
ATOM 12444 O O . THR A 1 16 ? 0.466 6.968 6.674 1.00 0.00 16 THR A O 15
ATOM 12455 N N . LYS A 1 17 ? 0.301 8.049 4.708 1.00 0.00 17 LYS A N 15
ATOM 12456 C CA . LYS A 1 17 ? 0.786 6.922 3.921 1.00 0.00 17 LYS A CA 15
ATOM 12457 C C . LYS A 1 17 ? 2.276 7.065 3.628 1.00 0.00 17 LYS A C 15
ATOM 12458 O O . LYS A 1 17 ? 2.785 8.162 3.397 1.00 0.00 17 LYS A O 15
ATOM 12477 N N . PRO A 1 18 ? 2.993 5.931 3.635 1.00 0.00 18 PRO A N 15
ATOM 12478 C CA . PRO A 1 18 ? 4.434 5.904 3.369 1.00 0.00 18 PRO A CA 15
ATOM 12479 C C . PRO A 1 18 ? 4.761 6.218 1.913 1.00 0.00 18 PRO A C 15
ATOM 12480 O O . PRO A 1 18 ? 3.923 6.738 1.177 1.00 0.00 18 PRO A O 15
ATOM 12491 N N . ALA A 1 19 ? 5.984 5.896 1.504 1.00 0.00 19 ALA A N 15
ATOM 12492 C CA . ALA A 1 19 ? 6.420 6.141 0.134 1.00 0.00 19 ALA A CA 15
ATOM 12493 C C . ALA A 1 19 ? 6.992 4.875 -0.494 1.00 0.00 19 ALA A C 15
ATOM 12494 O O . ALA A 1 19 ? 8.107 4.878 -1.017 1.00 0.00 19 ALA A O 15
ATOM 12501 N N . LYS A 1 20 ? 6.222 3.794 -0.440 1.00 0.00 20 LYS A N 15
ATOM 12502 C CA . LYS A 1 20 ? 6.650 2.520 -1.005 1.00 0.00 20 LYS A CA 15
ATOM 12503 C C . LYS A 1 20 ? 5.448 1.650 -1.359 1.00 0.00 20 LYS A C 15
ATOM 12504 O O . LYS A 1 20 ? 4.307 1.997 -1.052 1.00 0.00 20 LYS A O 15
ATOM 12523 N N . ILE A 1 21 ? 5.712 0.518 -2.004 1.00 0.00 21 ILE A N 15
ATOM 12524 C CA . ILE A 1 21 ? 4.651 -0.402 -2.396 1.00 0.00 21 ILE A CA 15
ATOM 12525 C C . ILE A 1 21 ? 4.845 -1.770 -1.752 1.00 0.00 21 ILE A C 15
ATOM 12526 O O . ILE A 1 21 ? 5.971 -2.250 -1.613 1.00 0.00 21 ILE A O 15
ATOM 12542 N N . THR A 1 22 ? 3.739 -2.397 -1.363 1.00 0.00 22 THR A N 15
ATOM 12543 C CA . THR A 1 22 ? 3.786 -3.711 -0.734 1.00 0.00 22 THR A CA 15
ATOM 12544 C C . THR A 1 22 ? 2.739 -4.644 -1.331 1.00 0.00 22 THR A C 15
ATOM 12545 O O . THR A 1 22 ? 1.883 -4.217 -2.107 1.00 0.00 22 THR A O 15
ATOM 12556 N N . CYS A 1 23 ? 2.810 -5.919 -0.964 1.00 0.00 23 CYS A N 15
ATOM 12557 C CA . CYS A 1 23 ? 1.868 -6.913 -1.462 1.00 0.00 23 CYS A CA 15
ATOM 12558 C C . CYS A 1 23 ? 0.515 -6.775 -0.770 1.00 0.00 23 CYS A C 15
ATOM 12559 O O . CYS A 1 23 ? 0.442 -6.631 0.450 1.00 0.00 23 CYS A O 15
ATOM 12566 N N . ALA A 1 24 ? -0.554 -6.821 -1.558 1.00 0.00 24 ALA A N 15
ATOM 12567 C CA . ALA A 1 24 ? -1.905 -6.704 -1.021 1.00 0.00 24 ALA A CA 15
ATOM 12568 C C . ALA A 1 24 ? -2.373 -8.025 -0.420 1.00 0.00 24 ALA A C 15
ATOM 12569 O O . ALA A 1 24 ? -3.564 -8.221 -0.181 1.00 0.00 24 ALA A O 15
ATOM 12576 N N . ASN A 1 25 ? -1.428 -8.928 -0.178 1.00 0.00 25 ASN A N 15
ATOM 12577 C CA . ASN A 1 25 ? -1.745 -10.231 0.394 1.00 0.00 25 ASN A CA 15
ATOM 12578 C C . ASN A 1 25 ? -0.906 -10.497 1.640 1.00 0.00 25 ASN A C 15
ATOM 12579 O O . ASN A 1 25 ? -1.440 -10.667 2.737 1.00 0.00 25 ASN A O 15
ATOM 12590 N N . CYS A 1 26 ? 0.410 -10.530 1.464 1.00 0.00 26 CYS A N 15
ATOM 12591 C CA . CYS A 1 26 ? 1.325 -10.774 2.573 1.00 0.00 26 CYS A CA 15
ATOM 12592 C C . CYS A 1 26 ? 1.803 -9.460 3.184 1.00 0.00 26 CYS A C 15
ATOM 12593 O O . CYS A 1 26 ? 2.321 -9.433 4.300 1.00 0.00 26 CYS A O 15
ATOM 12600 N N . LYS A 1 27 ? 1.625 -8.371 2.444 1.00 0.00 27 LYS A N 15
ATOM 12601 C CA . LYS A 1 27 ? 2.036 -7.052 2.911 1.00 0.00 27 LYS A CA 15
ATOM 12602 C C . LYS A 1 27 ? 3.550 -6.982 3.079 1.00 0.00 27 LYS A C 15
ATOM 12603 O O . LYS A 1 27 ? 4.050 -6.517 4.103 1.00 0.00 27 LYS A O 15
ATOM 12622 N N . LYS A 1 28 ? 4.275 -7.445 2.067 1.00 0.00 28 LYS A N 15
ATOM 12623 C CA . LYS A 1 28 ? 5.733 -7.433 2.101 1.00 0.00 28 LYS A CA 15
ATOM 12624 C C . LYS A 1 28 ? 6.285 -6.246 1.318 1.00 0.00 28 LYS A C 15
ATOM 12625 O O . LYS A 1 28 ? 5.699 -5.794 0.334 1.00 0.00 28 LYS A O 15
ATOM 12644 N N . PRO A 1 29 ? 7.441 -5.729 1.762 1.00 0.00 29 PRO A N 15
ATOM 12645 C CA . PRO A 1 29 ? 8.098 -4.590 1.115 1.00 0.00 29 PRO A CA 15
ATOM 12646 C C . PRO A 1 29 ? 8.671 -4.949 -0.251 1.00 0.00 29 PRO A C 15
ATOM 12647 O O . PRO A 1 29 ? 9.769 -5.499 -0.351 1.00 0.00 29 PRO A O 15
ATOM 12658 N N . LEU A 1 30 ? 7.922 -4.636 -1.303 1.00 0.00 30 LEU A N 15
ATOM 12659 C CA . LEU A 1 30 ? 8.356 -4.926 -2.665 1.00 0.00 30 LEU A CA 15
ATOM 12660 C C . LEU A 1 30 ? 9.319 -3.856 -3.169 1.00 0.00 30 LEU A C 15
ATOM 12661 O O . LEU A 1 30 ? 9.099 -2.663 -2.961 1.00 0.00 30 LEU A O 15
ATOM 12677 N N . GLN A 1 31 ? 10.384 -4.292 -3.835 1.00 0.00 31 GLN A N 15
ATOM 12678 C CA . GLN A 1 31 ? 11.379 -3.371 -4.370 1.00 0.00 31 GLN A CA 15
ATOM 12679 C C . GLN A 1 31 ? 10.989 -2.899 -5.767 1.00 0.00 31 GLN A C 15
ATOM 12680 O O . GLN A 1 31 ? 9.983 -3.340 -6.324 1.00 0.00 31 GLN A O 15
ATOM 12694 N N . LYS A 1 32 ? 11.790 -2.000 -6.328 1.00 0.00 32 LYS A N 15
ATOM 12695 C CA . LYS A 1 32 ? 11.530 -1.468 -7.660 1.00 0.00 32 LYS A CA 15
ATOM 12696 C C . LYS A 1 32 ? 11.669 -2.559 -8.718 1.00 0.00 32 LYS A C 15
ATOM 12697 O O . LYS A 1 32 ? 10.790 -2.736 -9.560 1.00 0.00 32 LYS A O 15
ATOM 12716 N N . GLY A 1 33 ? 12.780 -3.288 -8.667 1.00 0.00 33 GLY A N 15
ATOM 12717 C CA . GLY A 1 33 ? 13.013 -4.353 -9.625 1.00 0.00 33 GLY A CA 15
ATOM 12718 C C . GLY A 1 33 ? 12.055 -5.514 -9.446 1.00 0.00 33 GLY A C 15
ATOM 12719 O O . GLY A 1 33 ? 11.544 -6.061 -10.423 1.00 0.00 33 GLY A O 15
ATOM 12723 N N . GLN A 1 34 ? 11.813 -5.892 -8.195 1.00 0.00 34 GLN A N 15
ATOM 12724 C CA . GLN A 1 34 ? 10.911 -6.997 -7.892 1.00 0.00 34 GLN A CA 15
ATOM 12725 C C . GLN A 1 34 ? 9.683 -6.961 -8.795 1.00 0.00 34 GLN A C 15
ATOM 12726 O O . GLN A 1 34 ? 9.074 -5.908 -8.992 1.00 0.00 34 GLN A O 15
ATOM 12740 N N . THR A 1 35 ? 9.322 -8.117 -9.343 1.00 0.00 35 THR A N 15
ATOM 12741 C CA . THR A 1 35 ? 8.168 -8.217 -10.226 1.00 0.00 35 THR A CA 15
ATOM 12742 C C . THR A 1 35 ? 6.865 -8.101 -9.444 1.00 0.00 35 THR A C 15
ATOM 12743 O O . THR A 1 35 ? 6.796 -8.479 -8.274 1.00 0.00 35 THR A O 15
ATOM 12754 N N . ALA A 1 36 ? 5.833 -7.576 -10.096 1.00 0.00 36 ALA A N 15
ATOM 12755 C CA . ALA A 1 36 ? 4.531 -7.413 -9.461 1.00 0.00 36 ALA A CA 15
ATOM 12756 C C . ALA A 1 36 ? 3.442 -8.134 -10.248 1.00 0.00 36 ALA A C 15
ATOM 12757 O O . ALA A 1 36 ? 3.532 -8.272 -11.468 1.00 0.00 36 ALA A O 15
ATOM 12764 N N . TYR A 1 37 ? 2.414 -8.593 -9.543 1.00 0.00 37 TYR A N 15
ATOM 12765 C CA . TYR A 1 37 ? 1.309 -9.303 -10.176 1.00 0.00 37 TYR A CA 15
ATOM 12766 C C . TYR A 1 37 ? -0.016 -8.592 -9.915 1.00 0.00 37 TYR A C 15
ATOM 12767 O O . TYR A 1 37 ? -0.413 -8.400 -8.767 1.00 0.00 37 TYR A O 15
ATOM 12785 N N . GLN A 1 38 ? -0.693 -8.206 -10.991 1.00 0.00 38 GLN A N 15
ATOM 12786 C CA . GLN A 1 38 ? -1.973 -7.516 -10.880 1.00 0.00 38 GLN A CA 15
ATOM 12787 C C . GLN A 1 38 ? -3.088 -8.329 -11.530 1.00 0.00 38 GLN A C 15
ATOM 12788 O O . GLN A 1 38 ? -2.844 -9.109 -12.452 1.00 0.00 38 GLN A O 15
ATOM 12802 N N . ARG A 1 39 ? -4.311 -8.142 -11.045 1.00 0.00 39 ARG A N 15
ATOM 12803 C CA . ARG A 1 39 ? -5.463 -8.859 -11.578 1.00 0.00 39 ARG A CA 15
ATOM 12804 C C . ARG A 1 39 ? -6.388 -7.913 -12.337 1.00 0.00 39 ARG A C 15
ATOM 12805 O O . ARG A 1 39 ? -6.572 -6.761 -11.947 1.00 0.00 39 ARG A O 15
ATOM 12826 N N . LYS A 1 40 ? -6.968 -8.409 -13.426 1.00 0.00 40 LYS A N 15
ATOM 12827 C CA . LYS A 1 40 ? -7.875 -7.610 -14.241 1.00 0.00 40 LYS A CA 15
ATOM 12828 C C . LYS A 1 40 ? -8.901 -6.892 -13.369 1.00 0.00 40 LYS A C 15
ATOM 12829 O O . LYS A 1 40 ? -9.262 -7.373 -12.296 1.00 0.00 40 LYS A O 15
ATOM 12848 N N . GLY A 1 41 ? -9.369 -5.740 -13.840 1.00 0.00 41 GLY A N 15
ATOM 12849 C CA . GLY A 1 41 ? -10.350 -4.977 -13.091 1.00 0.00 41 GLY A CA 15
ATOM 12850 C C . GLY A 1 41 ? -10.018 -4.896 -11.614 1.00 0.00 41 GLY A C 15
ATOM 12851 O O . GLY A 1 41 ? -10.830 -5.268 -10.767 1.00 0.00 41 GLY A O 15
ATOM 12855 N N . SER A 1 42 ? -8.820 -4.410 -11.305 1.00 0.00 42 SER A N 15
ATOM 12856 C CA . SER A 1 42 ? -8.380 -4.286 -9.920 1.00 0.00 42 SER A CA 15
ATOM 12857 C C . SER A 1 42 ? -7.153 -3.384 -9.818 1.00 0.00 42 SER A C 15
ATOM 12858 O O . SER A 1 42 ? -6.267 -3.425 -10.670 1.00 0.00 42 SER A O 15
ATOM 12866 N N . ALA A 1 43 ? -7.111 -2.570 -8.768 1.00 0.00 43 ALA A N 15
ATOM 12867 C CA . ALA A 1 43 ? -5.994 -1.659 -8.552 1.00 0.00 43 ALA A CA 15
ATOM 12868 C C . ALA A 1 43 ? -5.129 -2.119 -7.384 1.00 0.00 43 ALA A C 15
ATOM 12869 O O . ALA A 1 43 ? -4.697 -1.310 -6.562 1.00 0.00 43 ALA A O 15
ATOM 12876 N N . HIS A 1 44 ? -4.879 -3.423 -7.316 1.00 0.00 44 HIS A N 15
ATOM 12877 C CA . HIS A 1 44 ? -4.064 -3.990 -6.247 1.00 0.00 44 HIS A CA 15
ATOM 12878 C C . HIS A 1 44 ? -2.918 -4.819 -6.819 1.00 0.00 44 HIS A C 15
ATOM 12879 O O . HIS A 1 44 ? -3.123 -5.659 -7.696 1.00 0.00 44 HIS A O 15
ATOM 12894 N N . LEU A 1 45 ? -1.712 -4.577 -6.318 1.00 0.00 45 LEU A N 15
ATOM 12895 C CA . LEU A 1 45 ? -0.532 -5.301 -6.779 1.00 0.00 45 LEU A CA 15
ATOM 12896 C C . LEU A 1 45 ? -0.206 -6.462 -5.846 1.00 0.00 45 LEU A C 15
ATOM 12897 O O . LEU A 1 45 ? -0.716 -6.535 -4.727 1.00 0.00 45 LEU A O 15
ATOM 12913 N N . PHE A 1 46 ? 0.649 -7.366 -6.311 1.00 0.00 46 PHE A N 15
ATOM 12914 C CA . PHE A 1 46 ? 1.046 -8.524 -5.517 1.00 0.00 46 PHE A CA 15
ATOM 12915 C C . PHE A 1 46 ? 2.520 -8.851 -5.732 1.00 0.00 46 PHE A C 15
ATOM 12916 O O . PHE A 1 46 ? 3.104 -8.499 -6.758 1.00 0.00 46 PHE A O 15
ATOM 12933 N N . CYS A 1 47 ? 3.118 -9.527 -4.757 1.00 0.00 47 CYS A N 15
ATOM 12934 C CA . CYS A 1 47 ? 4.524 -9.903 -4.836 1.00 0.00 47 CYS A CA 15
ATOM 12935 C C . CYS A 1 47 ? 4.721 -11.078 -5.789 1.00 0.00 47 CYS A C 15
ATOM 12936 O O . CYS A 1 47 ? 5.660 -11.095 -6.585 1.00 0.00 47 CYS A O 15
ATOM 12943 N N . SER A 1 48 ? 3.828 -12.058 -5.703 1.00 0.00 48 SER A N 15
ATOM 12944 C CA . SER A 1 48 ? 3.904 -13.239 -6.555 1.00 0.00 48 SER A CA 15
ATOM 12945 C C . SER A 1 48 ? 2.523 -13.855 -6.755 1.00 0.00 48 SER A C 15
ATOM 12946 O O . SER A 1 48 ? 1.600 -13.608 -5.977 1.00 0.00 48 SER A O 15
ATOM 12954 N N . THR A 1 49 ? 2.387 -14.659 -7.805 1.00 0.00 49 THR A N 15
ATOM 12955 C CA . THR A 1 49 ? 1.119 -15.310 -8.110 1.00 0.00 49 THR A CA 15
ATOM 12956 C C . THR A 1 49 ? 0.491 -15.906 -6.856 1.00 0.00 49 THR A C 15
ATOM 12957 O O . THR A 1 49 ? -0.666 -15.631 -6.537 1.00 0.00 49 THR A O 15
ATOM 12968 N N . THR A 1 50 ? 1.261 -16.724 -6.145 1.00 0.00 50 THR A N 15
ATOM 12969 C CA . THR A 1 50 ? 0.780 -17.359 -4.925 1.00 0.00 50 THR A CA 15
ATOM 12970 C C . THR A 1 50 ? -0.180 -16.446 -4.171 1.00 0.00 50 THR A C 15
ATOM 12971 O O . THR A 1 50 ? -1.204 -16.895 -3.655 1.00 0.00 50 THR A O 15
ATOM 12982 N N . CYS A 1 51 ? 0.157 -15.162 -4.111 1.00 0.00 51 CYS A N 15
ATOM 12983 C CA . CYS A 1 51 ? -0.675 -14.184 -3.420 1.00 0.00 51 CYS A CA 15
ATOM 12984 C C . CYS A 1 51 ? -1.774 -13.658 -4.340 1.00 0.00 51 CYS A C 15
ATOM 12985 O O . CYS A 1 51 ? -2.961 -13.757 -4.027 1.00 0.00 51 CYS A O 15
ATOM 12992 N N . LEU A 1 52 ? -1.369 -13.100 -5.475 1.00 0.00 52 LEU A N 15
ATOM 12993 C CA . LEU A 1 52 ? -2.319 -12.559 -6.442 1.00 0.00 52 LEU A CA 15
ATOM 12994 C C . LEU A 1 52 ? -3.542 -13.461 -6.568 1.00 0.00 52 LEU A C 15
ATOM 12995 O O . LEU A 1 52 ? -4.672 -12.982 -6.665 1.00 0.00 52 LEU A O 15
ATOM 13011 N N . SER A 1 53 ? -3.309 -14.769 -6.564 1.00 0.00 53 SER A N 15
ATOM 13012 C CA . SER A 1 53 ? -4.391 -15.739 -6.680 1.00 0.00 53 SER A CA 15
ATOM 13013 C C . SER A 1 53 ? -5.020 -16.016 -5.318 1.00 0.00 53 SER A C 15
ATOM 13014 O O . SER A 1 53 ? -6.240 -15.966 -5.163 1.00 0.00 53 SER A O 15
ATOM 13022 N N . SER A 1 54 ? -4.177 -16.309 -4.333 1.00 0.00 54 SER A N 15
ATOM 13023 C CA . SER A 1 54 ? -4.649 -16.599 -2.983 1.00 0.00 54 SER A CA 15
ATOM 13024 C C . SER A 1 54 ? -5.680 -15.567 -2.536 1.00 0.00 54 SER A C 15
ATOM 13025 O O . SER A 1 54 ? -6.735 -15.916 -2.005 1.00 0.00 54 SER A O 15
ATOM 13033 N N . PHE A 1 55 ? -5.367 -14.294 -2.753 1.00 0.00 55 PHE A N 15
ATOM 13034 C CA . PHE A 1 55 ? -6.264 -13.210 -2.371 1.00 0.00 55 PHE A CA 15
ATOM 13035 C C . PHE A 1 55 ? -7.705 -13.535 -2.756 1.00 0.00 55 PHE A C 15
ATOM 13036 O O . PHE A 1 55 ? -8.623 -13.379 -1.952 1.00 0.00 55 PHE A O 15
ATOM 13053 N N . SER A 1 56 ? -7.893 -13.988 -3.992 1.00 0.00 56 SER A N 15
ATOM 13054 C CA . SER A 1 56 ? -9.221 -14.331 -4.485 1.00 0.00 56 SER A CA 15
ATOM 13055 C C . SER A 1 56 ? -9.930 -15.279 -3.523 1.00 0.00 56 SER A C 15
ATOM 13056 O O . SER A 1 56 ? -9.316 -16.188 -2.965 1.00 0.00 56 SER A O 15
ATOM 13064 N N . SER A 1 57 ? -11.228 -15.059 -3.334 1.00 0.00 57 SER A N 15
ATOM 13065 C CA . SER A 1 57 ? -12.021 -15.891 -2.437 1.00 0.00 57 SER A CA 15
ATOM 13066 C C . SER A 1 57 ? -11.989 -17.351 -2.878 1.00 0.00 57 SER A C 15
ATOM 13067 O O . SER A 1 57 ? -11.718 -18.246 -2.079 1.00 0.00 57 SER A O 15
ATOM 13075 N N . GLY A 1 58 ? -12.267 -17.583 -4.157 1.00 0.00 58 GLY A N 15
ATOM 13076 C CA . GLY A 1 58 ? -12.265 -18.935 -4.684 1.00 0.00 58 GLY A CA 15
ATOM 13077 C C . GLY A 1 58 ? -13.438 -19.754 -4.183 1.00 0.00 58 GLY A C 15
ATOM 13078 O O . GLY A 1 58 ? -14.390 -19.227 -3.607 1.00 0.00 58 GLY A O 15
ATOM 13082 N N . PRO A 1 59 ? -13.379 -21.076 -4.405 1.00 0.00 59 PRO A N 15
ATOM 13083 C CA . PRO A 1 59 ? -14.438 -21.997 -3.981 1.00 0.00 59 PRO A CA 15
ATOM 13084 C C . PRO A 1 59 ? -14.496 -22.155 -2.465 1.00 0.00 59 PRO A C 15
ATOM 13085 O O . PRO A 1 59 ? -13.764 -22.957 -1.886 1.00 0.00 59 PRO A O 15
ATOM 13096 N N . SER A 1 60 ? -15.372 -21.384 -1.828 1.00 0.00 60 SER A N 15
ATOM 13097 C CA . SER A 1 60 ? -15.524 -21.436 -0.379 1.00 0.00 60 SER A CA 15
ATOM 13098 C C . SER A 1 60 ? -16.686 -22.344 0.013 1.00 0.00 60 SER A C 15
ATOM 13099 O O . SER A 1 60 ? -17.812 -22.165 -0.450 1.00 0.00 60 SER A O 15
ATOM 13107 N N . SER A 1 61 ? -16.403 -23.319 0.871 1.00 0.00 61 SER A N 15
ATOM 13108 C CA . SER A 1 61 ? -17.422 -24.259 1.324 1.00 0.00 61 SER A CA 15
ATOM 13109 C C . SER A 1 61 ? -18.061 -23.782 2.624 1.00 0.00 61 SER A C 15
ATOM 13110 O O . SER A 1 61 ? -17.390 -23.652 3.648 1.00 0.00 61 SER A O 15
ATOM 13118 N N . GLY A 1 62 ? -19.364 -23.522 2.576 1.00 0.00 62 GLY A N 15
ATOM 13119 C CA . GLY A 1 62 ? -20.073 -23.062 3.756 1.00 0.00 62 GLY A CA 15
ATOM 13120 C C . GLY A 1 62 ? -21.413 -22.438 3.420 1.00 0.00 62 GLY A C 15
ATOM 13121 O O . GLY A 1 62 ? -21.466 -21.559 2.561 1.00 0.00 62 GLY A O 15
ATOM 13126 N N . GLY A 1 1 ? -5.936 33.731 -14.722 1.00 0.00 1 GLY A N 16
ATOM 13127 C CA . GLY A 1 1 ? -6.778 32.978 -13.811 1.00 0.00 1 GLY A CA 16
ATOM 13128 C C . GLY A 1 1 ? -6.120 32.757 -12.463 1.00 0.00 1 GLY A C 16
ATOM 13129 O O . GLY A 1 1 ? -4.931 32.448 -12.387 1.00 0.00 1 GLY A O 16
ATOM 13133 N N . SER A 1 2 ? -6.895 32.917 -11.395 1.00 0.00 2 SER A N 16
ATOM 13134 C CA . SER A 1 2 ? -6.380 32.738 -10.042 1.00 0.00 2 SER A CA 16
ATOM 13135 C C . SER A 1 2 ? -7.288 31.818 -9.232 1.00 0.00 2 SER A C 16
ATOM 13136 O O . SER A 1 2 ? -8.482 31.704 -9.510 1.00 0.00 2 SER A O 16
ATOM 13144 N N . SER A 1 3 ? -6.713 31.163 -8.228 1.00 0.00 3 SER A N 16
ATOM 13145 C CA . SER A 1 3 ? -7.468 30.250 -7.379 1.00 0.00 3 SER A CA 16
ATOM 13146 C C . SER A 1 3 ? -6.885 30.211 -5.970 1.00 0.00 3 SER A C 16
ATOM 13147 O O . SER A 1 3 ? -5.675 30.331 -5.783 1.00 0.00 3 SER A O 16
ATOM 13155 N N . GLY A 1 4 ? -7.756 30.042 -4.980 1.00 0.00 4 GLY A N 16
ATOM 13156 C CA . GLY A 1 4 ? -7.310 29.990 -3.600 1.00 0.00 4 GLY A CA 16
ATOM 13157 C C . GLY A 1 4 ? -8.455 29.786 -2.628 1.00 0.00 4 GLY A C 16
ATOM 13158 O O . GLY A 1 4 ? -8.654 30.588 -1.715 1.00 0.00 4 GLY A O 16
ATOM 13162 N N . SER A 1 5 ? -9.211 28.710 -2.823 1.00 0.00 5 SER A N 16
ATOM 13163 C CA . SER A 1 5 ? -10.346 28.406 -1.960 1.00 0.00 5 SER A CA 16
ATOM 13164 C C . SER A 1 5 ? -9.970 27.355 -0.919 1.00 0.00 5 SER A C 16
ATOM 13165 O O . SER A 1 5 ? -9.319 26.359 -1.233 1.00 0.00 5 SER A O 16
ATOM 13173 N N . SER A 1 6 ? -10.386 27.586 0.322 1.00 0.00 6 SER A N 16
ATOM 13174 C CA . SER A 1 6 ? -10.091 26.663 1.412 1.00 0.00 6 SER A CA 16
ATOM 13175 C C . SER A 1 6 ? -10.563 25.252 1.071 1.00 0.00 6 SER A C 16
ATOM 13176 O O . SER A 1 6 ? -9.763 24.322 0.986 1.00 0.00 6 SER A O 16
ATOM 13184 N N . GLY A 1 7 ? -11.870 25.103 0.877 1.00 0.00 7 GLY A N 16
ATOM 13185 C CA . GLY A 1 7 ? -12.427 23.804 0.548 1.00 0.00 7 GLY A CA 16
ATOM 13186 C C . GLY A 1 7 ? -12.114 22.756 1.598 1.00 0.00 7 GLY A C 16
ATOM 13187 O O . GLY A 1 7 ? -10.954 22.402 1.803 1.00 0.00 7 GLY A O 16
ATOM 13191 N N . GLN A 1 8 ? -13.152 22.261 2.265 1.00 0.00 8 GLN A N 16
ATOM 13192 C CA . GLN A 1 8 ? -12.981 21.250 3.301 1.00 0.00 8 GLN A CA 16
ATOM 13193 C C . GLN A 1 8 ? -13.514 19.899 2.836 1.00 0.00 8 GLN A C 16
ATOM 13194 O O . GLN A 1 8 ? -14.582 19.448 3.252 1.00 0.00 8 GLN A O 16
ATOM 13208 N N . PRO A 1 9 ? -12.754 19.235 1.953 1.00 0.00 9 PRO A N 16
ATOM 13209 C CA . PRO A 1 9 ? -13.129 17.925 1.412 1.00 0.00 9 PRO A CA 16
ATOM 13210 C C . PRO A 1 9 ? -13.048 16.820 2.460 1.00 0.00 9 PRO A C 16
ATOM 13211 O O . PRO A 1 9 ? -12.609 17.050 3.587 1.00 0.00 9 PRO A O 16
ATOM 13222 N N . THR A 1 10 ? -13.474 15.619 2.081 1.00 0.00 10 THR A N 16
ATOM 13223 C CA . THR A 1 10 ? -13.450 14.479 2.988 1.00 0.00 10 THR A CA 16
ATOM 13224 C C . THR A 1 10 ? -12.057 13.864 3.062 1.00 0.00 10 THR A C 16
ATOM 13225 O O . THR A 1 10 ? -11.344 13.799 2.061 1.00 0.00 10 THR A O 16
ATOM 13236 N N . ALA A 1 11 ? -11.677 13.412 4.252 1.00 0.00 11 ALA A N 16
ATOM 13237 C CA . ALA A 1 11 ? -10.370 12.799 4.455 1.00 0.00 11 ALA A CA 16
ATOM 13238 C C . ALA A 1 11 ? -10.335 11.996 5.750 1.00 0.00 11 ALA A C 16
ATOM 13239 O O . ALA A 1 11 ? -11.318 11.951 6.490 1.00 0.00 11 ALA A O 16
ATOM 13246 N N . GLN A 1 12 ? -9.198 11.362 6.018 1.00 0.00 12 GLN A N 16
ATOM 13247 C CA . GLN A 1 12 ? -9.037 10.559 7.225 1.00 0.00 12 GLN A CA 16
ATOM 13248 C C . GLN A 1 12 ? -8.519 11.410 8.380 1.00 0.00 12 GLN A C 16
ATOM 13249 O O . GLN A 1 12 ? -8.221 12.592 8.207 1.00 0.00 12 GLN A O 16
ATOM 13263 N N . GLN A 1 13 ? -8.416 10.801 9.557 1.00 0.00 13 GLN A N 16
ATOM 13264 C CA . GLN A 1 13 ? -7.935 11.504 10.740 1.00 0.00 13 GLN A CA 16
ATOM 13265 C C . GLN A 1 13 ? -6.439 11.781 10.639 1.00 0.00 13 GLN A C 16
ATOM 13266 O O . GLN A 1 13 ? -5.946 12.777 11.168 1.00 0.00 13 GLN A O 16
ATOM 13280 N N . GLN A 1 14 ? -5.723 10.894 9.956 1.00 0.00 14 GLN A N 16
ATOM 13281 C CA . GLN A 1 14 ? -4.282 11.043 9.786 1.00 0.00 14 GLN A CA 16
ATOM 13282 C C . GLN A 1 14 ? -3.935 11.358 8.335 1.00 0.00 14 GLN A C 16
ATOM 13283 O O . GLN A 1 14 ? -4.753 11.169 7.434 1.00 0.00 14 GLN A O 16
ATOM 13297 N N . LEU A 1 15 ? -2.716 11.840 8.115 1.00 0.00 15 LEU A N 16
ATOM 13298 C CA . LEU A 1 15 ? -2.260 12.182 6.773 1.00 0.00 15 LEU A CA 16
ATOM 13299 C C . LEU A 1 15 ? -0.895 11.564 6.487 1.00 0.00 15 LEU A C 16
ATOM 13300 O O . LEU A 1 15 ? 0.050 11.735 7.258 1.00 0.00 15 LEU A O 16
ATOM 13316 N N . THR A 1 16 ? -0.798 10.844 5.374 1.00 0.00 16 THR A N 16
ATOM 13317 C CA . THR A 1 16 ? 0.451 10.201 4.986 1.00 0.00 16 THR A CA 16
ATOM 13318 C C . THR A 1 16 ? 0.538 10.036 3.473 1.00 0.00 16 THR A C 16
ATOM 13319 O O . THR A 1 16 ? -0.441 9.673 2.820 1.00 0.00 16 THR A O 16
ATOM 13330 N N . LYS A 1 17 ? 1.716 10.304 2.920 1.00 0.00 17 LYS A N 16
ATOM 13331 C CA . LYS A 1 17 ? 1.932 10.183 1.483 1.00 0.00 17 LYS A CA 16
ATOM 13332 C C . LYS A 1 17 ? 2.567 8.839 1.139 1.00 0.00 17 LYS A C 16
ATOM 13333 O O . LYS A 1 17 ? 3.288 8.244 1.940 1.00 0.00 17 LYS A O 16
ATOM 13352 N N . PRO A 1 18 ? 2.296 8.350 -0.080 1.00 0.00 18 PRO A N 16
ATOM 13353 C CA . PRO A 1 18 ? 2.833 7.073 -0.558 1.00 0.00 18 PRO A CA 16
ATOM 13354 C C . PRO A 1 18 ? 4.336 7.133 -0.809 1.00 0.00 18 PRO A C 16
ATOM 13355 O O . PRO A 1 18 ? 4.812 7.962 -1.585 1.00 0.00 18 PRO A O 16
ATOM 13366 N N . ALA A 1 19 ? 5.078 6.251 -0.149 1.00 0.00 19 ALA A N 16
ATOM 13367 C CA . ALA A 1 19 ? 6.526 6.203 -0.303 1.00 0.00 19 ALA A CA 16
ATOM 13368 C C . ALA A 1 19 ? 6.963 4.913 -0.988 1.00 0.00 19 ALA A C 16
ATOM 13369 O O . ALA A 1 19 ? 7.907 4.906 -1.778 1.00 0.00 19 ALA A O 16
ATOM 13376 N N . LYS A 1 20 ? 6.271 3.821 -0.680 1.00 0.00 20 LYS A N 16
ATOM 13377 C CA . LYS A 1 20 ? 6.586 2.524 -1.267 1.00 0.00 20 LYS A CA 16
ATOM 13378 C C . LYS A 1 20 ? 5.319 1.702 -1.483 1.00 0.00 20 LYS A C 16
ATOM 13379 O O . LYS A 1 20 ? 4.221 2.135 -1.133 1.00 0.00 20 LYS A O 16
ATOM 13398 N N . ILE A 1 21 ? 5.480 0.516 -2.060 1.00 0.00 21 ILE A N 16
ATOM 13399 C CA . ILE A 1 21 ? 4.349 -0.366 -2.320 1.00 0.00 21 ILE A CA 16
ATOM 13400 C C . ILE A 1 21 ? 4.543 -1.721 -1.647 1.00 0.00 21 ILE A C 16
ATOM 13401 O O . ILE A 1 21 ? 5.652 -2.254 -1.606 1.00 0.00 21 ILE A O 16
ATOM 13417 N N . THR A 1 22 ? 3.455 -2.275 -1.120 1.00 0.00 22 THR A N 16
ATOM 13418 C CA . THR A 1 22 ? 3.504 -3.568 -0.450 1.00 0.00 22 THR A CA 16
ATOM 13419 C C . THR A 1 22 ? 2.415 -4.499 -0.971 1.00 0.00 22 THR A C 16
ATOM 13420 O O . THR A 1 22 ? 1.319 -4.057 -1.315 1.00 0.00 22 THR A O 16
ATOM 13431 N N . CYS A 1 23 ? 2.724 -5.790 -1.026 1.00 0.00 23 CYS A N 16
ATOM 13432 C CA . CYS A 1 23 ? 1.772 -6.785 -1.504 1.00 0.00 23 CYS A CA 16
ATOM 13433 C C . CYS A 1 23 ? 0.456 -6.691 -0.739 1.00 0.00 23 CYS A C 16
ATOM 13434 O O . CYS A 1 23 ? 0.445 -6.555 0.484 1.00 0.00 23 CYS A O 16
ATOM 13441 N N . ALA A 1 24 ? -0.653 -6.764 -1.468 1.00 0.00 24 ALA A N 16
ATOM 13442 C CA . ALA A 1 24 ? -1.975 -6.689 -0.858 1.00 0.00 24 ALA A CA 16
ATOM 13443 C C . ALA A 1 24 ? -2.394 -8.040 -0.289 1.00 0.00 24 ALA A C 16
ATOM 13444 O O . ALA A 1 24 ? -3.572 -8.274 -0.022 1.00 0.00 24 ALA A O 16
ATOM 13451 N N . ASN A 1 25 ? -1.422 -8.928 -0.107 1.00 0.00 25 ASN A N 16
ATOM 13452 C CA . ASN A 1 25 ? -1.691 -10.257 0.429 1.00 0.00 25 ASN A CA 16
ATOM 13453 C C . ASN A 1 25 ? -0.831 -10.532 1.660 1.00 0.00 25 ASN A C 16
ATOM 13454 O O . ASN A 1 25 ? -1.349 -10.756 2.755 1.00 0.00 25 ASN A O 16
ATOM 13465 N N . CYS A 1 26 ? 0.484 -10.511 1.473 1.00 0.00 26 CYS A N 16
ATOM 13466 C CA . CYS A 1 26 ? 1.416 -10.757 2.566 1.00 0.00 26 CYS A CA 16
ATOM 13467 C C . CYS A 1 26 ? 1.873 -9.445 3.197 1.00 0.00 26 CYS A C 16
ATOM 13468 O O . CYS A 1 26 ? 2.424 -9.430 4.298 1.00 0.00 26 CYS A O 16
ATOM 13475 N N . LYS A 1 27 ? 1.640 -8.343 2.492 1.00 0.00 27 LYS A N 16
ATOM 13476 C CA . LYS A 1 27 ? 2.026 -7.025 2.981 1.00 0.00 27 LYS A CA 16
ATOM 13477 C C . LYS A 1 27 ? 3.540 -6.924 3.138 1.00 0.00 27 LYS A C 16
ATOM 13478 O O . LYS A 1 27 ? 4.039 -6.478 4.172 1.00 0.00 27 LYS A O 16
ATOM 13497 N N . LYS A 1 28 ? 4.266 -7.339 2.106 1.00 0.00 28 LYS A N 16
ATOM 13498 C CA . LYS A 1 28 ? 5.723 -7.293 2.127 1.00 0.00 28 LYS A CA 16
ATOM 13499 C C . LYS A 1 28 ? 6.242 -6.118 1.304 1.00 0.00 28 LYS A C 16
ATOM 13500 O O . LYS A 1 28 ? 5.661 -5.735 0.289 1.00 0.00 28 LYS A O 16
ATOM 13519 N N . PRO A 1 29 ? 7.364 -5.533 1.749 1.00 0.00 29 PRO A N 16
ATOM 13520 C CA . PRO A 1 29 ? 7.987 -4.395 1.066 1.00 0.00 29 PRO A CA 16
ATOM 13521 C C . PRO A 1 29 ? 8.606 -4.789 -0.270 1.00 0.00 29 PRO A C 16
ATOM 13522 O O . PRO A 1 29 ? 9.716 -5.323 -0.319 1.00 0.00 29 PRO A O 16
ATOM 13533 N N . LEU A 1 30 ? 7.884 -4.523 -1.353 1.00 0.00 30 LEU A N 16
ATOM 13534 C CA . LEU A 1 30 ? 8.363 -4.849 -2.692 1.00 0.00 30 LEU A CA 16
ATOM 13535 C C . LEU A 1 30 ? 9.395 -3.831 -3.164 1.00 0.00 30 LEU A C 16
ATOM 13536 O O . LEU A 1 30 ? 9.400 -2.685 -2.716 1.00 0.00 30 LEU A O 16
ATOM 13552 N N . GLN A 1 31 ? 10.267 -4.257 -4.073 1.00 0.00 31 GLN A N 16
ATOM 13553 C CA . GLN A 1 31 ? 11.302 -3.381 -4.607 1.00 0.00 31 GLN A CA 16
ATOM 13554 C C . GLN A 1 31 ? 11.147 -3.210 -6.114 1.00 0.00 31 GLN A C 16
ATOM 13555 O O . GLN A 1 31 ? 10.567 -4.060 -6.790 1.00 0.00 31 GLN A O 16
ATOM 13569 N N . LYS A 1 32 ? 11.668 -2.105 -6.636 1.00 0.00 32 LYS A N 16
ATOM 13570 C CA . LYS A 1 32 ? 11.589 -1.821 -8.064 1.00 0.00 32 LYS A CA 16
ATOM 13571 C C . LYS A 1 32 ? 12.053 -3.021 -8.884 1.00 0.00 32 LYS A C 16
ATOM 13572 O O . LYS A 1 32 ? 11.443 -3.369 -9.894 1.00 0.00 32 LYS A O 16
ATOM 13591 N N . GLY A 1 33 ? 13.137 -3.650 -8.441 1.00 0.00 33 GLY A N 16
ATOM 13592 C CA . GLY A 1 33 ? 13.664 -4.805 -9.145 1.00 0.00 33 GLY A CA 16
ATOM 13593 C C . GLY A 1 33 ? 12.687 -5.964 -9.170 1.00 0.00 33 GLY A C 16
ATOM 13594 O O . GLY A 1 33 ? 12.509 -6.611 -10.202 1.00 0.00 33 GLY A O 16
ATOM 13598 N N . GLN A 1 34 ? 12.055 -6.227 -8.031 1.00 0.00 34 GLN A N 16
ATOM 13599 C CA . GLN A 1 34 ? 11.093 -7.318 -7.927 1.00 0.00 34 GLN A CA 16
ATOM 13600 C C . GLN A 1 34 ? 9.960 -7.143 -8.933 1.00 0.00 34 GLN A C 16
ATOM 13601 O O . GLN A 1 34 ? 9.820 -6.087 -9.550 1.00 0.00 34 GLN A O 16
ATOM 13615 N N . THR A 1 35 ? 9.151 -8.186 -9.093 1.00 0.00 35 THR A N 16
ATOM 13616 C CA . THR A 1 35 ? 8.031 -8.149 -10.025 1.00 0.00 35 THR A CA 16
ATOM 13617 C C . THR A 1 35 ? 6.716 -7.900 -9.295 1.00 0.00 35 THR A C 16
ATOM 13618 O O . THR A 1 35 ? 6.615 -8.119 -8.088 1.00 0.00 35 THR A O 16
ATOM 13629 N N . ALA A 1 36 ? 5.711 -7.443 -10.035 1.00 0.00 36 ALA A N 16
ATOM 13630 C CA . ALA A 1 36 ? 4.402 -7.168 -9.457 1.00 0.00 36 ALA A CA 16
ATOM 13631 C C . ALA A 1 36 ? 3.289 -7.777 -10.304 1.00 0.00 36 ALA A C 16
ATOM 13632 O O . ALA A 1 36 ? 3.333 -7.726 -11.533 1.00 0.00 36 ALA A O 16
ATOM 13639 N N . TYR A 1 37 ? 2.294 -8.353 -9.639 1.00 0.00 37 TYR A N 16
ATOM 13640 C CA . TYR A 1 37 ? 1.172 -8.975 -10.331 1.00 0.00 37 TYR A CA 16
ATOM 13641 C C . TYR A 1 37 ? -0.136 -8.263 -9.999 1.00 0.00 37 TYR A C 16
ATOM 13642 O O . TYR A 1 37 ? -0.486 -8.100 -8.831 1.00 0.00 37 TYR A O 16
ATOM 13660 N N . GLN A 1 38 ? -0.852 -7.841 -11.036 1.00 0.00 38 GLN A N 16
ATOM 13661 C CA . GLN A 1 38 ? -2.121 -7.145 -10.855 1.00 0.00 38 GLN A CA 16
ATOM 13662 C C . GLN A 1 38 ? -3.186 -7.703 -11.793 1.00 0.00 38 GLN A C 16
ATOM 13663 O O . GLN A 1 38 ? -2.934 -7.912 -12.980 1.00 0.00 38 GLN A O 16
ATOM 13677 N N . ARG A 1 39 ? -4.376 -7.944 -11.253 1.00 0.00 39 ARG A N 16
ATOM 13678 C CA . ARG A 1 39 ? -5.479 -8.480 -12.041 1.00 0.00 39 ARG A CA 16
ATOM 13679 C C . ARG A 1 39 ? -6.164 -7.374 -12.839 1.00 0.00 39 ARG A C 16
ATOM 13680 O O . ARG A 1 39 ? -6.153 -6.209 -12.442 1.00 0.00 39 ARG A O 16
ATOM 13701 N N . LYS A 1 40 ? -6.760 -7.747 -13.967 1.00 0.00 40 LYS A N 16
ATOM 13702 C CA . LYS A 1 40 ? -7.451 -6.789 -14.821 1.00 0.00 40 LYS A CA 16
ATOM 13703 C C . LYS A 1 40 ? -8.577 -6.095 -14.061 1.00 0.00 40 LYS A C 16
ATOM 13704 O O . LYS A 1 40 ? -9.473 -6.748 -13.527 1.00 0.00 40 LYS A O 16
ATOM 13723 N N . GLY A 1 41 ? -8.525 -4.767 -14.017 1.00 0.00 41 GLY A N 16
ATOM 13724 C CA . GLY A 1 41 ? -9.546 -4.007 -13.321 1.00 0.00 41 GLY A CA 16
ATOM 13725 C C . GLY A 1 41 ? -9.220 -3.805 -11.854 1.00 0.00 41 GLY A C 16
ATOM 13726 O O . GLY A 1 41 ? -9.429 -2.721 -11.309 1.00 0.00 41 GLY A O 16
ATOM 13730 N N . SER A 1 42 ? -8.706 -4.850 -11.214 1.00 0.00 42 SER A N 16
ATOM 13731 C CA . SER A 1 42 ? -8.355 -4.783 -9.800 1.00 0.00 42 SER A CA 16
ATOM 13732 C C . SER A 1 42 ? -7.253 -3.756 -9.562 1.00 0.00 42 SER A C 16
ATOM 13733 O O . SER A 1 42 ? -6.277 -3.692 -10.308 1.00 0.00 42 SER A O 16
ATOM 13741 N N . ALA A 1 43 ? -7.418 -2.953 -8.515 1.00 0.00 43 ALA A N 16
ATOM 13742 C CA . ALA A 1 43 ? -6.437 -1.929 -8.176 1.00 0.00 43 ALA A CA 16
ATOM 13743 C C . ALA A 1 43 ? -5.555 -2.377 -7.015 1.00 0.00 43 ALA A C 16
ATOM 13744 O O . ALA A 1 43 ? -5.278 -1.603 -6.099 1.00 0.00 43 ALA A O 16
ATOM 13751 N N . HIS A 1 44 ? -5.118 -3.631 -7.060 1.00 0.00 44 HIS A N 16
ATOM 13752 C CA . HIS A 1 44 ? -4.267 -4.182 -6.011 1.00 0.00 44 HIS A CA 16
ATOM 13753 C C . HIS A 1 44 ? -3.096 -4.954 -6.610 1.00 0.00 44 HIS A C 16
ATOM 13754 O O . HIS A 1 44 ? -3.278 -5.791 -7.495 1.00 0.00 44 HIS A O 16
ATOM 13769 N N . LEU A 1 45 ? -1.893 -4.665 -6.125 1.00 0.00 45 LEU A N 16
ATOM 13770 C CA . LEU A 1 45 ? -0.691 -5.332 -6.613 1.00 0.00 45 LEU A CA 16
ATOM 13771 C C . LEU A 1 45 ? -0.339 -6.531 -5.738 1.00 0.00 45 LEU A C 16
ATOM 13772 O O . LEU A 1 45 ? -0.888 -6.700 -4.649 1.00 0.00 45 LEU A O 16
ATOM 13788 N N . PHE A 1 46 ? 0.582 -7.359 -6.220 1.00 0.00 46 PHE A N 16
ATOM 13789 C CA . PHE A 1 46 ? 1.008 -8.541 -5.482 1.00 0.00 46 PHE A CA 16
ATOM 13790 C C . PHE A 1 46 ? 2.499 -8.798 -5.680 1.00 0.00 46 PHE A C 16
ATOM 13791 O O . PHE A 1 46 ? 3.105 -8.304 -6.632 1.00 0.00 46 PHE A O 16
ATOM 13808 N N . CYS A 1 47 ? 3.086 -9.572 -4.773 1.00 0.00 47 CYS A N 16
ATOM 13809 C CA . CYS A 1 47 ? 4.506 -9.895 -4.846 1.00 0.00 47 CYS A CA 16
ATOM 13810 C C . CYS A 1 47 ? 4.754 -11.046 -5.816 1.00 0.00 47 CYS A C 16
ATOM 13811 O O . CYS A 1 47 ? 5.692 -11.010 -6.612 1.00 0.00 47 CYS A O 16
ATOM 13818 N N . SER A 1 48 ? 3.905 -12.066 -5.744 1.00 0.00 48 SER A N 16
ATOM 13819 C CA . SER A 1 48 ? 4.033 -13.230 -6.613 1.00 0.00 48 SER A CA 16
ATOM 13820 C C . SER A 1 48 ? 2.663 -13.811 -6.949 1.00 0.00 48 SER A C 16
ATOM 13821 O O . SER A 1 48 ? 1.643 -13.383 -6.407 1.00 0.00 48 SER A O 16
ATOM 13829 N N . THR A 1 49 ? 2.646 -14.791 -7.848 1.00 0.00 49 THR A N 16
ATOM 13830 C CA . THR A 1 49 ? 1.403 -15.431 -8.258 1.00 0.00 49 THR A CA 16
ATOM 13831 C C . THR A 1 49 ? 0.691 -16.063 -7.067 1.00 0.00 49 THR A C 16
ATOM 13832 O O . THR A 1 49 ? -0.533 -15.989 -6.951 1.00 0.00 49 THR A O 16
ATOM 13843 N N . THR A 1 50 ? 1.465 -16.684 -6.183 1.00 0.00 50 THR A N 16
ATOM 13844 C CA . THR A 1 50 ? 0.908 -17.330 -5.001 1.00 0.00 50 THR A CA 16
ATOM 13845 C C . THR A 1 50 ? -0.113 -16.431 -4.313 1.00 0.00 50 THR A C 16
ATOM 13846 O O . THR A 1 50 ? -1.208 -16.873 -3.963 1.00 0.00 50 THR A O 16
ATOM 13857 N N . CYS A 1 51 ? 0.252 -15.168 -4.121 1.00 0.00 51 CYS A N 16
ATOM 13858 C CA . CYS A 1 51 ? -0.633 -14.206 -3.475 1.00 0.00 51 CYS A CA 16
ATOM 13859 C C . CYS A 1 51 ? -1.728 -13.746 -4.432 1.00 0.00 51 CYS A C 16
ATOM 13860 O O . CYS A 1 51 ? -2.900 -13.669 -4.062 1.00 0.00 51 CYS A O 16
ATOM 13867 N N . LEU A 1 52 ? -1.339 -13.441 -5.665 1.00 0.00 52 LEU A N 16
ATOM 13868 C CA . LEU A 1 52 ? -2.287 -12.989 -6.677 1.00 0.00 52 LEU A CA 16
ATOM 13869 C C . LEU A 1 52 ? -3.552 -13.841 -6.658 1.00 0.00 52 LEU A C 16
ATOM 13870 O O . LEU A 1 52 ? -4.665 -13.321 -6.746 1.00 0.00 52 LEU A O 16
ATOM 13886 N N . SER A 1 53 ? -3.374 -15.153 -6.539 1.00 0.00 53 SER A N 16
ATOM 13887 C CA . SER A 1 53 ? -4.501 -16.078 -6.509 1.00 0.00 53 SER A CA 16
ATOM 13888 C C . SER A 1 53 ? -5.065 -16.201 -5.097 1.00 0.00 53 SER A C 16
ATOM 13889 O O . SER A 1 53 ? -6.263 -16.022 -4.877 1.00 0.00 53 SER A O 16
ATOM 13897 N N . SER A 1 54 ? -4.192 -16.509 -4.143 1.00 0.00 54 SER A N 16
ATOM 13898 C CA . SER A 1 54 ? -4.603 -16.661 -2.752 1.00 0.00 54 SER A CA 16
ATOM 13899 C C . SER A 1 54 ? -5.568 -15.551 -2.346 1.00 0.00 54 SER A C 16
ATOM 13900 O O . SER A 1 54 ? -6.636 -15.814 -1.793 1.00 0.00 54 SER A O 16
ATOM 13908 N N . PHE A 1 55 ? -5.184 -14.310 -2.625 1.00 0.00 55 PHE A N 16
ATOM 13909 C CA . PHE A 1 55 ? -6.015 -13.159 -2.289 1.00 0.00 55 PHE A CA 16
ATOM 13910 C C . PHE A 1 55 ? -7.471 -13.409 -2.671 1.00 0.00 55 PHE A C 16
ATOM 13911 O O . PHE A 1 55 ? -8.385 -13.112 -1.902 1.00 0.00 55 PHE A O 16
ATOM 13928 N N . SER A 1 56 ? -7.677 -13.956 -3.865 1.00 0.00 56 SER A N 16
ATOM 13929 C CA . SER A 1 56 ? -9.022 -14.241 -4.352 1.00 0.00 56 SER A CA 16
ATOM 13930 C C . SER A 1 56 ? -9.740 -15.218 -3.425 1.00 0.00 56 SER A C 16
ATOM 13931 O O . SER A 1 56 ? -9.179 -16.239 -3.027 1.00 0.00 56 SER A O 16
ATOM 13939 N N . SER A 1 57 ? -10.984 -14.895 -3.086 1.00 0.00 57 SER A N 16
ATOM 13940 C CA . SER A 1 57 ? -11.778 -15.741 -2.202 1.00 0.00 57 SER A CA 16
ATOM 13941 C C . SER A 1 57 ? -13.055 -16.204 -2.898 1.00 0.00 57 SER A C 16
ATOM 13942 O O . SER A 1 57 ? -14.131 -16.217 -2.301 1.00 0.00 57 SER A O 16
ATOM 13950 N N . GLY A 1 58 ? -12.927 -16.585 -4.165 1.00 0.00 58 GLY A N 16
ATOM 13951 C CA . GLY A 1 58 ? -14.077 -17.043 -4.922 1.00 0.00 58 GLY A CA 16
ATOM 13952 C C . GLY A 1 58 ? -13.781 -17.176 -6.403 1.00 0.00 58 GLY A C 16
ATOM 13953 O O . GLY A 1 58 ? -12.999 -16.415 -6.972 1.00 0.00 58 GLY A O 16
ATOM 13957 N N . PRO A 1 59 ? -14.414 -18.165 -7.050 1.00 0.00 59 PRO A N 16
ATOM 13958 C CA . PRO A 1 59 ? -14.230 -18.419 -8.482 1.00 0.00 59 PRO A CA 16
ATOM 13959 C C . PRO A 1 59 ? -14.844 -17.326 -9.349 1.00 0.00 59 PRO A C 16
ATOM 13960 O O . PRO A 1 59 ? -16.023 -16.999 -9.210 1.00 0.00 59 PRO A O 16
ATOM 13971 N N . SER A 1 60 ? -14.038 -16.763 -10.244 1.00 0.00 60 SER A N 16
ATOM 13972 C CA . SER A 1 60 ? -14.502 -15.703 -11.131 1.00 0.00 60 SER A CA 16
ATOM 13973 C C . SER A 1 60 ? -15.756 -16.136 -11.885 1.00 0.00 60 SER A C 16
ATOM 13974 O O . SER A 1 60 ? -15.967 -17.323 -12.131 1.00 0.00 60 SER A O 16
ATOM 13982 N N . SER A 1 61 ? -16.585 -15.163 -12.249 1.00 0.00 61 SER A N 16
ATOM 13983 C CA . SER A 1 61 ? -17.821 -15.442 -12.971 1.00 0.00 61 SER A CA 16
ATOM 13984 C C . SER A 1 61 ? -17.727 -14.959 -14.415 1.00 0.00 61 SER A C 16
ATOM 13985 O O . SER A 1 61 ? -17.964 -15.720 -15.352 1.00 0.00 61 SER A O 16
ATOM 13993 N N . GLY A 1 62 ? -17.379 -13.687 -14.586 1.00 0.00 62 GLY A N 16
ATOM 13994 C CA . GLY A 1 62 ? -17.259 -13.123 -15.918 1.00 0.00 62 GLY A CA 16
ATOM 13995 C C . GLY A 1 62 ? -17.444 -11.619 -15.929 1.00 0.00 62 GLY A C 16
ATOM 13996 O O . GLY A 1 62 ? -17.161 -10.988 -16.947 1.00 0.00 62 GLY A O 16
ATOM 14001 N N . GLY A 1 1 ? -29.387 29.332 28.268 1.00 0.00 1 GLY A N 17
ATOM 14002 C CA . GLY A 1 1 ? -28.830 28.054 27.862 1.00 0.00 1 GLY A CA 17
ATOM 14003 C C . GLY A 1 1 ? -27.352 28.143 27.538 1.00 0.00 1 GLY A C 17
ATOM 14004 O O . GLY A 1 1 ? -26.897 29.121 26.946 1.00 0.00 1 GLY A O 17
ATOM 14008 N N . SER A 1 2 ? -26.600 27.119 27.928 1.00 0.00 2 SER A N 17
ATOM 14009 C CA . SER A 1 2 ? -25.163 27.088 27.681 1.00 0.00 2 SER A CA 17
ATOM 14010 C C . SER A 1 2 ? -24.581 25.721 28.030 1.00 0.00 2 SER A C 17
ATOM 14011 O O . SER A 1 2 ? -24.640 25.285 29.179 1.00 0.00 2 SER A O 17
ATOM 14019 N N . SER A 1 3 ? -24.020 25.051 27.029 1.00 0.00 3 SER A N 17
ATOM 14020 C CA . SER A 1 3 ? -23.430 23.732 27.228 1.00 0.00 3 SER A CA 17
ATOM 14021 C C . SER A 1 3 ? -22.374 23.444 26.165 1.00 0.00 3 SER A C 17
ATOM 14022 O O . SER A 1 3 ? -22.514 23.842 25.010 1.00 0.00 3 SER A O 17
ATOM 14030 N N . GLY A 1 4 ? -21.315 22.747 26.567 1.00 0.00 4 GLY A N 17
ATOM 14031 C CA . GLY A 1 4 ? -20.249 22.416 25.638 1.00 0.00 4 GLY A CA 17
ATOM 14032 C C . GLY A 1 4 ? -19.474 21.185 26.061 1.00 0.00 4 GLY A C 17
ATOM 14033 O O . GLY A 1 4 ? -19.599 20.723 27.195 1.00 0.00 4 GLY A O 17
ATOM 14037 N N . SER A 1 5 ? -18.670 20.650 25.147 1.00 0.00 5 SER A N 17
ATOM 14038 C CA . SER A 1 5 ? -17.875 19.461 25.429 1.00 0.00 5 SER A CA 17
ATOM 14039 C C . SER A 1 5 ? -16.440 19.638 24.941 1.00 0.00 5 SER A C 17
ATOM 14040 O O . SER A 1 5 ? -16.112 20.632 24.293 1.00 0.00 5 SER A O 17
ATOM 14048 N N . SER A 1 6 ? -15.590 18.667 25.258 1.00 0.00 6 SER A N 17
ATOM 14049 C CA . SER A 1 6 ? -14.189 18.716 24.856 1.00 0.00 6 SER A CA 17
ATOM 14050 C C . SER A 1 6 ? -13.653 17.315 24.584 1.00 0.00 6 SER A C 17
ATOM 14051 O O . SER A 1 6 ? -13.808 16.408 25.401 1.00 0.00 6 SER A O 17
ATOM 14059 N N . GLY A 1 7 ? -13.020 17.144 23.427 1.00 0.00 7 GLY A N 17
ATOM 14060 C CA . GLY A 1 7 ? -12.469 15.851 23.065 1.00 0.00 7 GLY A CA 17
ATOM 14061 C C . GLY A 1 7 ? -11.438 15.949 21.959 1.00 0.00 7 GLY A C 17
ATOM 14062 O O . GLY A 1 7 ? -11.551 16.792 21.070 1.00 0.00 7 GLY A O 17
ATOM 14066 N N . GLN A 1 8 ? -10.430 15.085 22.014 1.00 0.00 8 GLN A N 17
ATOM 14067 C CA . GLN A 1 8 ? -9.373 15.079 21.009 1.00 0.00 8 GLN A CA 17
ATOM 14068 C C . GLN A 1 8 ? -9.416 13.799 20.181 1.00 0.00 8 GLN A C 17
ATOM 14069 O O . GLN A 1 8 ? -8.731 12.819 20.474 1.00 0.00 8 GLN A O 17
ATOM 14083 N N . PRO A 1 9 ? -10.239 13.807 19.122 1.00 0.00 9 PRO A N 17
ATOM 14084 C CA . PRO A 1 9 ? -10.390 12.654 18.229 1.00 0.00 9 PRO A CA 17
ATOM 14085 C C . PRO A 1 9 ? -9.145 12.407 17.384 1.00 0.00 9 PRO A C 17
ATOM 14086 O O . PRO A 1 9 ? -9.153 11.577 16.475 1.00 0.00 9 PRO A O 17
ATOM 14097 N N . THR A 1 10 ? -8.075 13.134 17.689 1.00 0.00 10 THR A N 17
ATOM 14098 C CA . THR A 1 10 ? -6.822 12.995 16.957 1.00 0.00 10 THR A CA 17
ATOM 14099 C C . THR A 1 10 ? -6.610 11.557 16.500 1.00 0.00 10 THR A C 17
ATOM 14100 O O . THR A 1 10 ? -7.079 10.616 17.139 1.00 0.00 10 THR A O 17
ATOM 14111 N N . ALA A 1 11 ? -5.899 11.393 15.389 1.00 0.00 11 ALA A N 17
ATOM 14112 C CA . ALA A 1 11 ? -5.622 10.068 14.848 1.00 0.00 11 ALA A CA 17
ATOM 14113 C C . ALA A 1 11 ? -4.136 9.896 14.552 1.00 0.00 11 ALA A C 17
ATOM 14114 O O . ALA A 1 11 ? -3.477 9.027 15.123 1.00 0.00 11 ALA A O 17
ATOM 14121 N N . GLN A 1 12 ? -3.615 10.728 13.656 1.00 0.00 12 GLN A N 17
ATOM 14122 C CA . GLN A 1 12 ? -2.206 10.665 13.284 1.00 0.00 12 GLN A CA 17
ATOM 14123 C C . GLN A 1 12 ? -1.882 9.341 12.599 1.00 0.00 12 GLN A C 17
ATOM 14124 O O . GLN A 1 12 ? -0.857 8.722 12.881 1.00 0.00 12 GLN A O 17
ATOM 14138 N N . GLN A 1 13 ? -2.763 8.915 11.700 1.00 0.00 13 GLN A N 17
ATOM 14139 C CA . GLN A 1 13 ? -2.571 7.663 10.977 1.00 0.00 13 GLN A CA 17
ATOM 14140 C C . GLN A 1 13 ? -3.472 7.600 9.748 1.00 0.00 13 GLN A C 17
ATOM 14141 O O . GLN A 1 13 ? -4.364 8.431 9.579 1.00 0.00 13 GLN A O 17
ATOM 14155 N N . GLN A 1 14 ? -3.232 6.611 8.894 1.00 0.00 14 GLN A N 17
ATOM 14156 C CA . GLN A 1 14 ? -4.021 6.441 7.680 1.00 0.00 14 GLN A CA 17
ATOM 14157 C C . GLN A 1 14 ? -3.852 7.637 6.749 1.00 0.00 14 GLN A C 17
ATOM 14158 O O . GLN A 1 14 ? -4.832 8.209 6.272 1.00 0.00 14 GLN A O 17
ATOM 14172 N N . LEU A 1 15 ? -2.602 8.009 6.494 1.00 0.00 15 LEU A N 17
ATOM 14173 C CA . LEU A 1 15 ? -2.304 9.138 5.620 1.00 0.00 15 LEU A CA 17
ATOM 14174 C C . LEU A 1 15 ? -3.112 9.055 4.329 1.00 0.00 15 LEU A C 17
ATOM 14175 O O . LEU A 1 15 ? -3.680 8.012 4.004 1.00 0.00 15 LEU A O 17
ATOM 14191 N N . THR A 1 16 ? -3.158 10.162 3.593 1.00 0.00 16 THR A N 17
ATOM 14192 C CA . THR A 1 16 ? -3.895 10.214 2.337 1.00 0.00 16 THR A CA 17
ATOM 14193 C C . THR A 1 16 ? -3.563 9.017 1.454 1.00 0.00 16 THR A C 17
ATOM 14194 O O . THR A 1 16 ? -4.455 8.376 0.898 1.00 0.00 16 THR A O 17
ATOM 14205 N N . LYS A 1 17 ? -2.274 8.719 1.329 1.00 0.00 17 LYS A N 17
ATOM 14206 C CA . LYS A 1 17 ? -1.823 7.597 0.515 1.00 0.00 17 LYS A CA 17
ATOM 14207 C C . LYS A 1 17 ? -0.482 7.067 1.013 1.00 0.00 17 LYS A C 17
ATOM 14208 O O . LYS A 1 17 ? 0.307 7.786 1.626 1.00 0.00 17 LYS A O 17
ATOM 14227 N N . PRO A 1 18 ? -0.216 5.781 0.743 1.00 0.00 18 PRO A N 17
ATOM 14228 C CA . PRO A 1 18 ? 1.031 5.128 1.154 1.00 0.00 18 PRO A CA 17
ATOM 14229 C C . PRO A 1 18 ? 2.238 5.642 0.377 1.00 0.00 18 PRO A C 17
ATOM 14230 O O . PRO A 1 18 ? 2.103 6.138 -0.742 1.00 0.00 18 PRO A O 17
ATOM 14241 N N . ALA A 1 19 ? 3.418 5.521 0.977 1.00 0.00 19 ALA A N 17
ATOM 14242 C CA . ALA A 1 19 ? 4.649 5.971 0.339 1.00 0.00 19 ALA A CA 17
ATOM 14243 C C . ALA A 1 19 ? 5.282 4.854 -0.482 1.00 0.00 19 ALA A C 17
ATOM 14244 O O . ALA A 1 19 ? 5.643 5.050 -1.643 1.00 0.00 19 ALA A O 17
ATOM 14251 N N . LYS A 1 20 ? 5.416 3.681 0.127 1.00 0.00 20 LYS A N 17
ATOM 14252 C CA . LYS A 1 20 ? 6.006 2.531 -0.547 1.00 0.00 20 LYS A CA 17
ATOM 14253 C C . LYS A 1 20 ? 4.925 1.562 -1.017 1.00 0.00 20 LYS A C 17
ATOM 14254 O O . LYS A 1 20 ? 3.736 1.787 -0.790 1.00 0.00 20 LYS A O 17
ATOM 14273 N N . ILE A 1 21 ? 5.346 0.484 -1.670 1.00 0.00 21 ILE A N 17
ATOM 14274 C CA . ILE A 1 21 ? 4.414 -0.519 -2.168 1.00 0.00 21 ILE A CA 17
ATOM 14275 C C . ILE A 1 21 ? 4.642 -1.866 -1.491 1.00 0.00 21 ILE A C 17
ATOM 14276 O O . ILE A 1 21 ? 5.781 -2.301 -1.315 1.00 0.00 21 ILE A O 17
ATOM 14292 N N . THR A 1 22 ? 3.551 -2.525 -1.113 1.00 0.00 22 THR A N 17
ATOM 14293 C CA . THR A 1 22 ? 3.631 -3.823 -0.455 1.00 0.00 22 THR A CA 17
ATOM 14294 C C . THR A 1 22 ? 2.523 -4.752 -0.936 1.00 0.00 22 THR A C 17
ATOM 14295 O O . THR A 1 22 ? 1.378 -4.333 -1.108 1.00 0.00 22 THR A O 17
ATOM 14306 N N . CYS A 1 23 ? 2.869 -6.017 -1.152 1.00 0.00 23 CYS A N 17
ATOM 14307 C CA . CYS A 1 23 ? 1.904 -7.007 -1.613 1.00 0.00 23 CYS A CA 17
ATOM 14308 C C . CYS A 1 23 ? 0.548 -6.797 -0.945 1.00 0.00 23 CYS A C 17
ATOM 14309 O O . CYS A 1 23 ? 0.470 -6.521 0.251 1.00 0.00 23 CYS A O 17
ATOM 14316 N N . ALA A 1 24 ? -0.518 -6.930 -1.728 1.00 0.00 24 ALA A N 17
ATOM 14317 C CA . ALA A 1 24 ? -1.870 -6.757 -1.213 1.00 0.00 24 ALA A CA 17
ATOM 14318 C C . ALA A 1 24 ? -2.364 -8.028 -0.530 1.00 0.00 24 ALA A C 17
ATOM 14319 O O . ALA A 1 24 ? -3.564 -8.209 -0.328 1.00 0.00 24 ALA A O 17
ATOM 14326 N N . ASN A 1 25 ? -1.431 -8.907 -0.178 1.00 0.00 25 ASN A N 17
ATOM 14327 C CA . ASN A 1 25 ? -1.772 -10.162 0.481 1.00 0.00 25 ASN A CA 17
ATOM 14328 C C . ASN A 1 25 ? -0.928 -10.365 1.735 1.00 0.00 25 ASN A C 17
ATOM 14329 O O . ASN A 1 25 ? -1.457 -10.480 2.841 1.00 0.00 25 ASN A O 17
ATOM 14340 N N . CYS A 1 26 ? 0.388 -10.407 1.555 1.00 0.00 26 CYS A N 17
ATOM 14341 C CA . CYS A 1 26 ? 1.307 -10.596 2.671 1.00 0.00 26 CYS A CA 17
ATOM 14342 C C . CYS A 1 26 ? 1.837 -9.255 3.172 1.00 0.00 26 CYS A C 17
ATOM 14343 O O . CYS A 1 26 ? 2.373 -9.160 4.277 1.00 0.00 26 CYS A O 17
ATOM 14350 N N . LYS A 1 27 ? 1.682 -8.221 2.353 1.00 0.00 27 LYS A N 17
ATOM 14351 C CA . LYS A 1 27 ? 2.143 -6.885 2.712 1.00 0.00 27 LYS A CA 17
ATOM 14352 C C . LYS A 1 27 ? 3.662 -6.851 2.848 1.00 0.00 27 LYS A C 17
ATOM 14353 O O . LYS A 1 27 ? 4.196 -6.320 3.822 1.00 0.00 27 LYS A O 17
ATOM 14372 N N . LYS A 1 28 ? 4.352 -7.419 1.865 1.00 0.00 28 LYS A N 17
ATOM 14373 C CA . LYS A 1 28 ? 5.810 -7.452 1.873 1.00 0.00 28 LYS A CA 17
ATOM 14374 C C . LYS A 1 28 ? 6.384 -6.346 0.993 1.00 0.00 28 LYS A C 17
ATOM 14375 O O . LYS A 1 28 ? 5.845 -6.019 -0.065 1.00 0.00 28 LYS A O 17
ATOM 14394 N N . PRO A 1 29 ? 7.503 -5.756 1.437 1.00 0.00 29 PRO A N 17
ATOM 14395 C CA . PRO A 1 29 ? 8.175 -4.679 0.703 1.00 0.00 29 PRO A CA 17
ATOM 14396 C C . PRO A 1 29 ? 8.829 -5.174 -0.582 1.00 0.00 29 PRO A C 17
ATOM 14397 O O . PRO A 1 29 ? 9.911 -5.764 -0.553 1.00 0.00 29 PRO A O 17
ATOM 14408 N N . LEU A 1 30 ? 8.168 -4.931 -1.708 1.00 0.00 30 LEU A N 17
ATOM 14409 C CA . LEU A 1 30 ? 8.686 -5.352 -3.006 1.00 0.00 30 LEU A CA 17
ATOM 14410 C C . LEU A 1 30 ? 9.757 -4.387 -3.503 1.00 0.00 30 LEU A C 17
ATOM 14411 O O . LEU A 1 30 ? 9.477 -3.219 -3.769 1.00 0.00 30 LEU A O 17
ATOM 14427 N N . GLN A 1 31 ? 10.983 -4.885 -3.629 1.00 0.00 31 GLN A N 17
ATOM 14428 C CA . GLN A 1 31 ? 12.095 -4.067 -4.096 1.00 0.00 31 GLN A CA 17
ATOM 14429 C C . GLN A 1 31 ? 11.696 -3.256 -5.325 1.00 0.00 31 GLN A C 17
ATOM 14430 O O . GLN A 1 31 ? 11.064 -3.775 -6.246 1.00 0.00 31 GLN A O 17
ATOM 14444 N N . LYS A 1 32 ? 12.068 -1.981 -5.333 1.00 0.00 32 LYS A N 17
ATOM 14445 C CA . LYS A 1 32 ? 11.750 -1.098 -6.449 1.00 0.00 32 LYS A CA 17
ATOM 14446 C C . LYS A 1 32 ? 12.285 -1.663 -7.760 1.00 0.00 32 LYS A C 17
ATOM 14447 O O . LYS A 1 32 ? 13.448 -1.459 -8.107 1.00 0.00 32 LYS A O 17
ATOM 14466 N N . GLY A 1 33 ? 11.428 -2.375 -8.486 1.00 0.00 33 GLY A N 17
ATOM 14467 C CA . GLY A 1 33 ? 11.833 -2.957 -9.752 1.00 0.00 33 GLY A CA 17
ATOM 14468 C C . GLY A 1 33 ? 11.340 -4.381 -9.919 1.00 0.00 33 GLY A C 17
ATOM 14469 O O . GLY A 1 33 ? 10.826 -4.746 -10.976 1.00 0.00 33 GLY A O 17
ATOM 14473 N N . GLN A 1 34 ? 11.499 -5.187 -8.874 1.00 0.00 34 GLN A N 17
ATOM 14474 C CA . GLN A 1 34 ? 11.068 -6.579 -8.911 1.00 0.00 34 GLN A CA 17
ATOM 14475 C C . GLN A 1 34 ? 9.706 -6.710 -9.585 1.00 0.00 34 GLN A C 17
ATOM 14476 O O . GLN A 1 34 ? 8.795 -5.923 -9.326 1.00 0.00 34 GLN A O 17
ATOM 14490 N N . THR A 1 35 ? 9.574 -7.709 -10.452 1.00 0.00 35 THR A N 17
ATOM 14491 C CA . THR A 1 35 ? 8.324 -7.942 -11.164 1.00 0.00 35 THR A CA 17
ATOM 14492 C C . THR A 1 35 ? 7.141 -7.972 -10.203 1.00 0.00 35 THR A C 17
ATOM 14493 O O . THR A 1 35 ? 7.245 -8.489 -9.091 1.00 0.00 35 THR A O 17
ATOM 14504 N N . ALA A 1 36 ? 6.015 -7.416 -10.640 1.00 0.00 36 ALA A N 17
ATOM 14505 C CA . ALA A 1 36 ? 4.811 -7.382 -9.819 1.00 0.00 36 ALA A CA 17
ATOM 14506 C C . ALA A 1 36 ? 3.594 -7.847 -10.611 1.00 0.00 36 ALA A C 17
ATOM 14507 O O . ALA A 1 36 ? 3.476 -7.573 -11.805 1.00 0.00 36 ALA A O 17
ATOM 14514 N N . TYR A 1 37 ? 2.691 -8.552 -9.938 1.00 0.00 37 TYR A N 17
ATOM 14515 C CA . TYR A 1 37 ? 1.483 -9.058 -10.580 1.00 0.00 37 TYR A CA 17
ATOM 14516 C C . TYR A 1 37 ? 0.340 -8.055 -10.457 1.00 0.00 37 TYR A C 17
ATOM 14517 O O . TYR A 1 37 ? 0.173 -7.414 -9.420 1.00 0.00 37 TYR A O 17
ATOM 14535 N N . GLN A 1 38 ? -0.444 -7.928 -11.522 1.00 0.00 38 GLN A N 17
ATOM 14536 C CA . GLN A 1 38 ? -1.572 -7.004 -11.534 1.00 0.00 38 GLN A CA 17
ATOM 14537 C C . GLN A 1 38 ? -2.682 -7.511 -12.449 1.00 0.00 38 GLN A C 17
ATOM 14538 O O . GLN A 1 38 ? -2.442 -7.827 -13.615 1.00 0.00 38 GLN A O 17
ATOM 14552 N N . ARG A 1 39 ? -3.896 -7.586 -11.914 1.00 0.00 39 ARG A N 17
ATOM 14553 C CA . ARG A 1 39 ? -5.042 -8.056 -12.682 1.00 0.00 39 ARG A CA 17
ATOM 14554 C C . ARG A 1 39 ? -5.659 -6.918 -13.490 1.00 0.00 39 ARG A C 17
ATOM 14555 O O . ARG A 1 39 ? -5.249 -5.763 -13.369 1.00 0.00 39 ARG A O 17
ATOM 14576 N N . LYS A 1 40 ? -6.647 -7.252 -14.313 1.00 0.00 40 LYS A N 17
ATOM 14577 C CA . LYS A 1 40 ? -7.322 -6.259 -15.141 1.00 0.00 40 LYS A CA 17
ATOM 14578 C C . LYS A 1 40 ? -8.341 -5.472 -14.323 1.00 0.00 40 LYS A C 17
ATOM 14579 O O . LYS A 1 40 ? -9.298 -6.037 -13.796 1.00 0.00 40 LYS A O 17
ATOM 14598 N N . GLY A 1 41 ? -8.129 -4.163 -14.224 1.00 0.00 41 GLY A N 17
ATOM 14599 C CA . GLY A 1 41 ? -9.039 -3.319 -13.471 1.00 0.00 41 GLY A CA 17
ATOM 14600 C C . GLY A 1 41 ? -8.594 -3.124 -12.035 1.00 0.00 41 GLY A C 17
ATOM 14601 O O . GLY A 1 41 ? -8.505 -1.994 -11.554 1.00 0.00 41 GLY A O 17
ATOM 14605 N N . SER A 1 42 ? -8.313 -4.227 -11.349 1.00 0.00 42 SER A N 17
ATOM 14606 C CA . SER A 1 42 ? -7.880 -4.172 -9.958 1.00 0.00 42 SER A CA 17
ATOM 14607 C C . SER A 1 42 ? -6.558 -3.421 -9.829 1.00 0.00 42 SER A C 17
ATOM 14608 O O . SER A 1 42 ? -5.512 -3.906 -10.261 1.00 0.00 42 SER A O 17
ATOM 14616 N N . ALA A 1 43 ? -6.614 -2.235 -9.233 1.00 0.00 43 ALA A N 17
ATOM 14617 C CA . ALA A 1 43 ? -5.422 -1.417 -9.046 1.00 0.00 43 ALA A CA 17
ATOM 14618 C C . ALA A 1 43 ? -4.597 -1.912 -7.863 1.00 0.00 43 ALA A C 17
ATOM 14619 O O . ALA A 1 43 ? -4.132 -1.121 -7.043 1.00 0.00 43 ALA A O 17
ATOM 14626 N N . HIS A 1 44 ? -4.419 -3.227 -7.781 1.00 0.00 44 HIS A N 17
ATOM 14627 C CA . HIS A 1 44 ? -3.649 -3.828 -6.697 1.00 0.00 44 HIS A CA 17
ATOM 14628 C C . HIS A 1 44 ? -2.482 -4.642 -7.246 1.00 0.00 44 HIS A C 17
ATOM 14629 O O . HIS A 1 44 ? -2.518 -5.108 -8.386 1.00 0.00 44 HIS A O 17
ATOM 14644 N N . LEU A 1 45 ? -1.447 -4.809 -6.430 1.00 0.00 45 LEU A N 17
ATOM 14645 C CA . LEU A 1 45 ? -0.268 -5.566 -6.834 1.00 0.00 45 LEU A CA 17
ATOM 14646 C C . LEU A 1 45 ? -0.014 -6.729 -5.881 1.00 0.00 45 LEU A C 17
ATOM 14647 O O . LEU A 1 45 ? -0.600 -6.799 -4.801 1.00 0.00 45 LEU A O 17
ATOM 14663 N N . PHE A 1 46 ? 0.864 -7.640 -6.287 1.00 0.00 46 PHE A N 17
ATOM 14664 C CA . PHE A 1 46 ? 1.197 -8.800 -5.469 1.00 0.00 46 PHE A CA 17
ATOM 14665 C C . PHE A 1 46 ? 2.672 -9.163 -5.614 1.00 0.00 46 PHE A C 17
ATOM 14666 O O . PHE A 1 46 ? 3.330 -8.763 -6.574 1.00 0.00 46 PHE A O 17
ATOM 14683 N N . CYS A 1 47 ? 3.185 -9.923 -4.652 1.00 0.00 47 CYS A N 17
ATOM 14684 C CA . CYS A 1 47 ? 4.582 -10.341 -4.670 1.00 0.00 47 CYS A CA 17
ATOM 14685 C C . CYS A 1 47 ? 4.760 -11.609 -5.499 1.00 0.00 47 CYS A C 17
ATOM 14686 O O . CYS A 1 47 ? 5.790 -11.801 -6.146 1.00 0.00 47 CYS A O 17
ATOM 14693 N N . SER A 1 48 ? 3.749 -12.472 -5.475 1.00 0.00 48 SER A N 17
ATOM 14694 C CA . SER A 1 48 ? 3.795 -13.724 -6.222 1.00 0.00 48 SER A CA 17
ATOM 14695 C C . SER A 1 48 ? 2.395 -14.305 -6.394 1.00 0.00 48 SER A C 17
ATOM 14696 O O . SER A 1 48 ? 1.527 -14.130 -5.538 1.00 0.00 48 SER A O 17
ATOM 14704 N N . THR A 1 49 ? 2.182 -14.998 -7.508 1.00 0.00 49 THR A N 17
ATOM 14705 C CA . THR A 1 49 ? 0.888 -15.605 -7.796 1.00 0.00 49 THR A CA 17
ATOM 14706 C C . THR A 1 49 ? 0.250 -16.164 -6.529 1.00 0.00 49 THR A C 17
ATOM 14707 O O . THR A 1 49 ? -0.897 -15.850 -6.208 1.00 0.00 49 THR A O 17
ATOM 14718 N N . THR A 1 50 ? 1.000 -16.995 -5.811 1.00 0.00 50 THR A N 17
ATOM 14719 C CA . THR A 1 50 ? 0.507 -17.598 -4.579 1.00 0.00 50 THR A CA 17
ATOM 14720 C C . THR A 1 50 ? -0.430 -16.650 -3.839 1.00 0.00 50 THR A C 17
ATOM 14721 O O . THR A 1 50 ? -1.483 -17.059 -3.348 1.00 0.00 50 THR A O 17
ATOM 14732 N N . CYS A 1 51 ? -0.041 -15.382 -3.763 1.00 0.00 51 CYS A N 17
ATOM 14733 C CA . CYS A 1 51 ? -0.846 -14.374 -3.083 1.00 0.00 51 CYS A CA 17
ATOM 14734 C C . CYS A 1 51 ? -1.987 -13.896 -3.975 1.00 0.00 51 CYS A C 17
ATOM 14735 O O . CYS A 1 51 ? -3.135 -13.800 -3.537 1.00 0.00 51 CYS A O 17
ATOM 14742 N N . LEU A 1 52 ? -1.665 -13.598 -5.229 1.00 0.00 52 LEU A N 17
ATOM 14743 C CA . LEU A 1 52 ? -2.663 -13.130 -6.185 1.00 0.00 52 LEU A CA 17
ATOM 14744 C C . LEU A 1 52 ? -3.925 -13.984 -6.117 1.00 0.00 52 LEU A C 17
ATOM 14745 O O . LEU A 1 52 ? -5.040 -13.466 -6.166 1.00 0.00 52 LEU A O 17
ATOM 14761 N N . SER A 1 53 ? -3.740 -15.295 -6.001 1.00 0.00 53 SER A N 17
ATOM 14762 C CA . SER A 1 53 ? -4.864 -16.222 -5.928 1.00 0.00 53 SER A CA 17
ATOM 14763 C C . SER A 1 53 ? -5.405 -16.307 -4.504 1.00 0.00 53 SER A C 17
ATOM 14764 O O . SER A 1 53 ? -6.611 -16.201 -4.279 1.00 0.00 53 SER A O 17
ATOM 14772 N N . SER A 1 54 ? -4.504 -16.501 -3.546 1.00 0.00 54 SER A N 17
ATOM 14773 C CA . SER A 1 54 ? -4.891 -16.605 -2.144 1.00 0.00 54 SER A CA 17
ATOM 14774 C C . SER A 1 54 ? -5.875 -15.501 -1.768 1.00 0.00 54 SER A C 17
ATOM 14775 O O . SER A 1 54 ? -6.922 -15.763 -1.175 1.00 0.00 54 SER A O 17
ATOM 14783 N N . PHE A 1 55 ? -5.531 -14.266 -2.117 1.00 0.00 55 PHE A N 17
ATOM 14784 C CA . PHE A 1 55 ? -6.383 -13.121 -1.817 1.00 0.00 55 PHE A CA 17
ATOM 14785 C C . PHE A 1 55 ? -7.840 -13.425 -2.151 1.00 0.00 55 PHE A C 17
ATOM 14786 O O . PHE A 1 55 ? -8.729 -13.247 -1.318 1.00 0.00 55 PHE A O 17
ATOM 14803 N N . SER A 1 56 ? -8.077 -13.884 -3.376 1.00 0.00 56 SER A N 17
ATOM 14804 C CA . SER A 1 56 ? -9.426 -14.208 -3.823 1.00 0.00 56 SER A CA 17
ATOM 14805 C C . SER A 1 56 ? -10.175 -15.003 -2.757 1.00 0.00 56 SER A C 17
ATOM 14806 O O . SER A 1 56 ? -11.340 -14.730 -2.468 1.00 0.00 56 SER A O 17
ATOM 14814 N N . SER A 1 57 ? -9.497 -15.987 -2.176 1.00 0.00 57 SER A N 17
ATOM 14815 C CA . SER A 1 57 ? -10.098 -16.825 -1.145 1.00 0.00 57 SER A CA 17
ATOM 14816 C C . SER A 1 57 ? -9.945 -16.186 0.231 1.00 0.00 57 SER A C 17
ATOM 14817 O O . SER A 1 57 ? -9.001 -16.480 0.963 1.00 0.00 57 SER A O 17
ATOM 14825 N N . GLY A 1 58 ? -10.883 -15.309 0.577 1.00 0.00 58 GLY A N 17
ATOM 14826 C CA . GLY A 1 58 ? -10.835 -14.641 1.865 1.00 0.00 58 GLY A CA 17
ATOM 14827 C C . GLY A 1 58 ? -11.463 -15.467 2.970 1.00 0.00 58 GLY A C 17
ATOM 14828 O O . GLY A 1 58 ? -10.779 -15.984 3.853 1.00 0.00 58 GLY A O 17
ATOM 14832 N N . PRO A 1 59 ? -12.797 -15.598 2.930 1.00 0.00 59 PRO A N 17
ATOM 14833 C CA . PRO A 1 59 ? -13.547 -16.365 3.930 1.00 0.00 59 PRO A CA 17
ATOM 14834 C C . PRO A 1 59 ? -13.298 -17.865 3.816 1.00 0.00 59 PRO A C 17
ATOM 14835 O O . PRO A 1 59 ? -12.819 -18.349 2.791 1.00 0.00 59 PRO A O 17
ATOM 14846 N N . SER A 1 60 ? -13.626 -18.597 4.876 1.00 0.00 60 SER A N 17
ATOM 14847 C CA . SER A 1 60 ? -13.434 -20.042 4.897 1.00 0.00 60 SER A CA 17
ATOM 14848 C C . SER A 1 60 ? -14.487 -20.742 4.042 1.00 0.00 60 SER A C 17
ATOM 14849 O O . SER A 1 60 ? -15.653 -20.346 4.026 1.00 0.00 60 SER A O 17
ATOM 14857 N N . SER A 1 61 ? -14.067 -21.785 3.333 1.00 0.00 61 SER A N 17
ATOM 14858 C CA . SER A 1 61 ? -14.972 -22.538 2.473 1.00 0.00 61 SER A CA 17
ATOM 14859 C C . SER A 1 61 ? -15.277 -23.907 3.073 1.00 0.00 61 SER A C 17
ATOM 14860 O O . SER A 1 61 ? -14.488 -24.843 2.948 1.00 0.00 61 SER A O 17
ATOM 14868 N N . GLY A 1 62 ? -16.430 -24.017 3.726 1.00 0.00 62 GLY A N 17
ATOM 14869 C CA . GLY A 1 62 ? -16.821 -25.274 4.337 1.00 0.00 62 GLY A CA 17
ATOM 14870 C C . GLY A 1 62 ? -18.317 -25.368 4.563 1.00 0.00 62 GLY A C 17
ATOM 14871 O O . GLY A 1 62 ? -19.033 -24.421 4.240 1.00 0.00 62 GLY A O 17
ATOM 14876 N N . GLY A 1 1 ? -7.855 -18.964 -40.787 1.00 0.00 1 GLY A N 18
ATOM 14877 C CA . GLY A 1 1 ? -8.230 -18.914 -39.386 1.00 0.00 1 GLY A CA 18
ATOM 14878 C C . GLY A 1 1 ? -7.206 -18.187 -38.537 1.00 0.00 1 GLY A C 18
ATOM 14879 O O . GLY A 1 1 ? -6.096 -18.680 -38.334 1.00 0.00 1 GLY A O 18
ATOM 14883 N N . SER A 1 2 ? -7.578 -17.012 -38.041 1.00 0.00 2 SER A N 18
ATOM 14884 C CA . SER A 1 2 ? -6.681 -16.213 -37.213 1.00 0.00 2 SER A CA 18
ATOM 14885 C C . SER A 1 2 ? -7.442 -15.090 -36.515 1.00 0.00 2 SER A C 18
ATOM 14886 O O . SER A 1 2 ? -7.906 -14.148 -37.156 1.00 0.00 2 SER A O 18
ATOM 14894 N N . SER A 1 3 ? -7.566 -15.199 -35.196 1.00 0.00 3 SER A N 18
ATOM 14895 C CA . SER A 1 3 ? -8.273 -14.195 -34.409 1.00 0.00 3 SER A CA 18
ATOM 14896 C C . SER A 1 3 ? -7.738 -14.148 -32.981 1.00 0.00 3 SER A C 18
ATOM 14897 O O . SER A 1 3 ? -7.068 -15.074 -32.527 1.00 0.00 3 SER A O 18
ATOM 14905 N N . GLY A 1 4 ? -8.041 -13.061 -32.278 1.00 0.00 4 GLY A N 18
ATOM 14906 C CA . GLY A 1 4 ? -7.583 -12.911 -30.909 1.00 0.00 4 GLY A CA 18
ATOM 14907 C C . GLY A 1 4 ? -6.925 -11.568 -30.661 1.00 0.00 4 GLY A C 18
ATOM 14908 O O . GLY A 1 4 ? -5.898 -11.252 -31.261 1.00 0.00 4 GLY A O 18
ATOM 14912 N N . SER A 1 5 ? -7.520 -10.775 -29.776 1.00 0.00 5 SER A N 18
ATOM 14913 C CA . SER A 1 5 ? -6.989 -9.456 -29.453 1.00 0.00 5 SER A CA 18
ATOM 14914 C C . SER A 1 5 ? -7.135 -9.160 -27.964 1.00 0.00 5 SER A C 18
ATOM 14915 O O . SER A 1 5 ? -8.246 -9.004 -27.457 1.00 0.00 5 SER A O 18
ATOM 14923 N N . SER A 1 6 ? -6.006 -9.083 -27.268 1.00 0.00 6 SER A N 18
ATOM 14924 C CA . SER A 1 6 ? -6.007 -8.810 -25.835 1.00 0.00 6 SER A CA 18
ATOM 14925 C C . SER A 1 6 ? -4.893 -7.835 -25.467 1.00 0.00 6 SER A C 18
ATOM 14926 O O . SER A 1 6 ? -4.040 -7.509 -26.292 1.00 0.00 6 SER A O 18
ATOM 14934 N N . GLY A 1 7 ? -4.907 -7.373 -24.221 1.00 0.00 7 GLY A N 18
ATOM 14935 C CA . GLY A 1 7 ? -3.894 -6.440 -23.764 1.00 0.00 7 GLY A CA 18
ATOM 14936 C C . GLY A 1 7 ? -4.319 -4.995 -23.931 1.00 0.00 7 GLY A C 18
ATOM 14937 O O . GLY A 1 7 ? -3.620 -4.206 -24.566 1.00 0.00 7 GLY A O 18
ATOM 14941 N N . GLN A 1 8 ? -5.468 -4.648 -23.360 1.00 0.00 8 GLN A N 18
ATOM 14942 C CA . GLN A 1 8 ? -5.986 -3.288 -23.451 1.00 0.00 8 GLN A CA 18
ATOM 14943 C C . GLN A 1 8 ? -6.028 -2.628 -22.077 1.00 0.00 8 GLN A C 18
ATOM 14944 O O . GLN A 1 8 ? -7.067 -2.572 -21.420 1.00 0.00 8 GLN A O 18
ATOM 14958 N N . PRO A 1 9 ? -4.871 -2.117 -21.630 1.00 0.00 9 PRO A N 18
ATOM 14959 C CA . PRO A 1 9 ? -4.750 -1.451 -20.329 1.00 0.00 9 PRO A CA 18
ATOM 14960 C C . PRO A 1 9 ? -5.470 -0.107 -20.296 1.00 0.00 9 PRO A C 18
ATOM 14961 O O . PRO A 1 9 ? -5.167 0.791 -21.083 1.00 0.00 9 PRO A O 18
ATOM 14972 N N . THR A 1 10 ? -6.424 0.025 -19.381 1.00 0.00 10 THR A N 18
ATOM 14973 C CA . THR A 1 10 ? -7.188 1.259 -19.246 1.00 0.00 10 THR A CA 18
ATOM 14974 C C . THR A 1 10 ? -7.618 1.484 -17.801 1.00 0.00 10 THR A C 18
ATOM 14975 O O . THR A 1 10 ? -8.270 0.632 -17.198 1.00 0.00 10 THR A O 18
ATOM 14986 N N . ALA A 1 11 ? -7.250 2.637 -17.251 1.00 0.00 11 ALA A N 18
ATOM 14987 C CA . ALA A 1 11 ? -7.601 2.974 -15.877 1.00 0.00 11 ALA A CA 18
ATOM 14988 C C . ALA A 1 11 ? -7.595 4.484 -15.665 1.00 0.00 11 ALA A C 18
ATOM 14989 O O . ALA A 1 11 ? -6.751 5.193 -16.212 1.00 0.00 11 ALA A O 18
ATOM 14996 N N . GLN A 1 12 ? -8.542 4.969 -14.867 1.00 0.00 12 GLN A N 18
ATOM 14997 C CA . GLN A 1 12 ? -8.645 6.395 -14.584 1.00 0.00 12 GLN A CA 18
ATOM 14998 C C . GLN A 1 12 ? -8.657 6.653 -13.081 1.00 0.00 12 GLN A C 18
ATOM 14999 O O . GLN A 1 12 ? -9.672 6.450 -12.416 1.00 0.00 12 GLN A O 18
ATOM 15013 N N . GLN A 1 13 ? -7.522 7.100 -12.554 1.00 0.00 13 GLN A N 18
ATOM 15014 C CA . GLN A 1 13 ? -7.402 7.384 -11.128 1.00 0.00 13 GLN A CA 18
ATOM 15015 C C . GLN A 1 13 ? -6.200 8.280 -10.851 1.00 0.00 13 GLN A C 18
ATOM 15016 O O . GLN A 1 13 ? -5.300 8.401 -11.682 1.00 0.00 13 GLN A O 18
ATOM 15030 N N . GLN A 1 14 ? -6.193 8.907 -9.679 1.00 0.00 14 GLN A N 18
ATOM 15031 C CA . GLN A 1 14 ? -5.102 9.793 -9.293 1.00 0.00 14 GLN A CA 18
ATOM 15032 C C . GLN A 1 14 ? -4.788 9.656 -7.807 1.00 0.00 14 GLN A C 18
ATOM 15033 O O . GLN A 1 14 ? -5.653 9.289 -7.011 1.00 0.00 14 GLN A O 18
ATOM 15047 N N . LEU A 1 15 ? -3.546 9.953 -7.440 1.00 0.00 15 LEU A N 18
ATOM 15048 C CA . LEU A 1 15 ? -3.118 9.862 -6.048 1.00 0.00 15 LEU A CA 18
ATOM 15049 C C . LEU A 1 15 ? -1.690 10.373 -5.884 1.00 0.00 15 LEU A C 18
ATOM 15050 O O . LEU A 1 15 ? -0.921 10.420 -6.845 1.00 0.00 15 LEU A O 18
ATOM 15066 N N . THR A 1 16 ? -1.340 10.753 -4.659 1.00 0.00 16 THR A N 18
ATOM 15067 C CA . THR A 1 16 ? -0.005 11.259 -4.368 1.00 0.00 16 THR A CA 18
ATOM 15068 C C . THR A 1 16 ? 1.069 10.314 -4.896 1.00 0.00 16 THR A C 18
ATOM 15069 O O . THR A 1 16 ? 0.914 9.093 -4.848 1.00 0.00 16 THR A O 18
ATOM 15080 N N . LYS A 1 17 ? 2.158 10.885 -5.399 1.00 0.00 17 LYS A N 18
ATOM 15081 C CA . LYS A 1 17 ? 3.259 10.093 -5.934 1.00 0.00 17 LYS A CA 18
ATOM 15082 C C . LYS A 1 17 ? 3.436 8.801 -5.143 1.00 0.00 17 LYS A C 18
ATOM 15083 O O . LYS A 1 17 ? 3.137 8.729 -3.951 1.00 0.00 17 LYS A O 18
ATOM 15102 N N . PRO A 1 18 ? 3.933 7.755 -5.820 1.00 0.00 18 PRO A N 18
ATOM 15103 C CA . PRO A 1 18 ? 4.162 6.447 -5.199 1.00 0.00 18 PRO A CA 18
ATOM 15104 C C . PRO A 1 18 ? 5.314 6.474 -4.200 1.00 0.00 18 PRO A C 18
ATOM 15105 O O . PRO A 1 18 ? 6.483 6.485 -4.585 1.00 0.00 18 PRO A O 18
ATOM 15116 N N . ALA A 1 19 ? 4.976 6.484 -2.915 1.00 0.00 19 ALA A N 18
ATOM 15117 C CA . ALA A 1 19 ? 5.982 6.506 -1.860 1.00 0.00 19 ALA A CA 18
ATOM 15118 C C . ALA A 1 19 ? 6.475 5.099 -1.542 1.00 0.00 19 ALA A C 18
ATOM 15119 O O . ALA A 1 19 ? 7.670 4.816 -1.620 1.00 0.00 19 ALA A O 18
ATOM 15126 N N . LYS A 1 20 ? 5.546 4.219 -1.181 1.00 0.00 20 LYS A N 18
ATOM 15127 C CA . LYS A 1 20 ? 5.885 2.840 -0.851 1.00 0.00 20 LYS A CA 18
ATOM 15128 C C . LYS A 1 20 ? 4.857 1.874 -1.429 1.00 0.00 20 LYS A C 18
ATOM 15129 O O . LYS A 1 20 ? 3.688 2.223 -1.594 1.00 0.00 20 LYS A O 18
ATOM 15148 N N . ILE A 1 21 ? 5.299 0.658 -1.732 1.00 0.00 21 ILE A N 18
ATOM 15149 C CA . ILE A 1 21 ? 4.415 -0.359 -2.288 1.00 0.00 21 ILE A CA 18
ATOM 15150 C C . ILE A 1 21 ? 4.637 -1.709 -1.614 1.00 0.00 21 ILE A C 18
ATOM 15151 O O . ILE A 1 21 ? 5.775 -2.116 -1.373 1.00 0.00 21 ILE A O 18
ATOM 15167 N N . THR A 1 22 ? 3.543 -2.402 -1.313 1.00 0.00 22 THR A N 18
ATOM 15168 C CA . THR A 1 22 ? 3.618 -3.706 -0.668 1.00 0.00 22 THR A CA 18
ATOM 15169 C C . THR A 1 22 ? 2.526 -4.638 -1.183 1.00 0.00 22 THR A C 18
ATOM 15170 O O . THR A 1 22 ? 1.463 -4.188 -1.610 1.00 0.00 22 THR A O 18
ATOM 15181 N N . CYS A 1 23 ? 2.795 -5.938 -1.139 1.00 0.00 23 CYS A N 18
ATOM 15182 C CA . CYS A 1 23 ? 1.836 -6.934 -1.601 1.00 0.00 23 CYS A CA 18
ATOM 15183 C C . CYS A 1 23 ? 0.522 -6.820 -0.834 1.00 0.00 23 CYS A C 18
ATOM 15184 O O . CYS A 1 23 ? 0.516 -6.655 0.386 1.00 0.00 23 CYS A O 18
ATOM 15191 N N . ALA A 1 24 ? -0.589 -6.910 -1.557 1.00 0.00 24 ALA A N 18
ATOM 15192 C CA . ALA A 1 24 ? -1.909 -6.819 -0.945 1.00 0.00 24 ALA A CA 18
ATOM 15193 C C . ALA A 1 24 ? -2.327 -8.156 -0.343 1.00 0.00 24 ALA A C 18
ATOM 15194 O O . ALA A 1 24 ? -3.506 -8.385 -0.075 1.00 0.00 24 ALA A O 18
ATOM 15201 N N . ASN A 1 25 ? -1.354 -9.036 -0.133 1.00 0.00 25 ASN A N 18
ATOM 15202 C CA . ASN A 1 25 ? -1.622 -10.352 0.437 1.00 0.00 25 ASN A CA 18
ATOM 15203 C C . ASN A 1 25 ? -0.725 -10.615 1.642 1.00 0.00 25 ASN A C 18
ATOM 15204 O O . ASN A 1 25 ? -1.207 -10.806 2.759 1.00 0.00 25 ASN A O 18
ATOM 15215 N N . CYS A 1 26 ? 0.583 -10.625 1.408 1.00 0.00 26 CYS A N 18
ATOM 15216 C CA . CYS A 1 26 ? 1.549 -10.865 2.473 1.00 0.00 26 CYS A CA 18
ATOM 15217 C C . CYS A 1 26 ? 2.025 -9.549 3.083 1.00 0.00 26 CYS A C 18
ATOM 15218 O O . CYS A 1 26 ? 2.621 -9.531 4.160 1.00 0.00 26 CYS A O 18
ATOM 15225 N N . LYS A 1 27 ? 1.758 -8.450 2.386 1.00 0.00 27 LYS A N 18
ATOM 15226 C CA . LYS A 1 27 ? 2.157 -7.129 2.857 1.00 0.00 27 LYS A CA 18
ATOM 15227 C C . LYS A 1 27 ? 3.675 -7.028 2.973 1.00 0.00 27 LYS A C 18
ATOM 15228 O O . LYS A 1 27 ? 4.200 -6.544 3.975 1.00 0.00 27 LYS A O 18
ATOM 15247 N N . LYS A 1 28 ? 4.374 -7.486 1.940 1.00 0.00 28 LYS A N 18
ATOM 15248 C CA . LYS A 1 28 ? 5.831 -7.444 1.923 1.00 0.00 28 LYS A CA 18
ATOM 15249 C C . LYS A 1 28 ? 6.333 -6.234 1.142 1.00 0.00 28 LYS A C 18
ATOM 15250 O O . LYS A 1 28 ? 5.742 -5.822 0.143 1.00 0.00 28 LYS A O 18
ATOM 15269 N N . PRO A 1 29 ? 7.448 -5.651 1.605 1.00 0.00 29 PRO A N 18
ATOM 15270 C CA . PRO A 1 29 ? 8.054 -4.481 0.962 1.00 0.00 29 PRO A CA 18
ATOM 15271 C C . PRO A 1 29 ? 8.674 -4.817 -0.390 1.00 0.00 29 PRO A C 18
ATOM 15272 O O . PRO A 1 29 ? 9.820 -5.262 -0.466 1.00 0.00 29 PRO A O 18
ATOM 15283 N N . LEU A 1 30 ? 7.910 -4.602 -1.455 1.00 0.00 30 LEU A N 18
ATOM 15284 C CA . LEU A 1 30 ? 8.384 -4.883 -2.806 1.00 0.00 30 LEU A CA 18
ATOM 15285 C C . LEU A 1 30 ? 9.374 -3.818 -3.267 1.00 0.00 30 LEU A C 18
ATOM 15286 O O . LEU A 1 30 ? 9.296 -2.663 -2.850 1.00 0.00 30 LEU A O 18
ATOM 15302 N N . GLN A 1 31 ? 10.302 -4.216 -4.131 1.00 0.00 31 GLN A N 18
ATOM 15303 C CA . GLN A 1 31 ? 11.307 -3.295 -4.650 1.00 0.00 31 GLN A CA 18
ATOM 15304 C C . GLN A 1 31 ? 11.154 -3.116 -6.157 1.00 0.00 31 GLN A C 18
ATOM 15305 O O . GLN A 1 31 ? 10.745 -4.037 -6.865 1.00 0.00 31 GLN A O 18
ATOM 15319 N N . LYS A 1 32 ? 11.487 -1.925 -6.643 1.00 0.00 32 LYS A N 18
ATOM 15320 C CA . LYS A 1 32 ? 11.388 -1.624 -8.067 1.00 0.00 32 LYS A CA 18
ATOM 15321 C C . LYS A 1 32 ? 12.015 -2.736 -8.902 1.00 0.00 32 LYS A C 18
ATOM 15322 O O . LYS A 1 32 ? 11.614 -2.971 -10.042 1.00 0.00 32 LYS A O 18
ATOM 15341 N N . GLY A 1 33 ? 13.000 -3.419 -8.327 1.00 0.00 33 GLY A N 18
ATOM 15342 C CA . GLY A 1 33 ? 13.664 -4.499 -9.033 1.00 0.00 33 GLY A CA 18
ATOM 15343 C C . GLY A 1 33 ? 12.799 -5.739 -9.143 1.00 0.00 33 GLY A C 18
ATOM 15344 O O . GLY A 1 33 ? 12.727 -6.360 -10.203 1.00 0.00 33 GLY A O 18
ATOM 15348 N N . GLN A 1 34 ? 12.142 -6.100 -8.046 1.00 0.00 34 GLN A N 18
ATOM 15349 C CA . GLN A 1 34 ? 11.280 -7.275 -8.024 1.00 0.00 34 GLN A CA 18
ATOM 15350 C C . GLN A 1 34 ? 10.099 -7.102 -8.974 1.00 0.00 34 GLN A C 18
ATOM 15351 O O . GLN A 1 34 ? 9.891 -6.025 -9.533 1.00 0.00 34 GLN A O 18
ATOM 15365 N N . THR A 1 35 ? 9.328 -8.170 -9.153 1.00 0.00 35 THR A N 18
ATOM 15366 C CA . THR A 1 35 ? 8.169 -8.137 -10.036 1.00 0.00 35 THR A CA 18
ATOM 15367 C C . THR A 1 35 ? 6.872 -8.279 -9.248 1.00 0.00 35 THR A C 18
ATOM 15368 O O . THR A 1 35 ? 6.785 -9.080 -8.318 1.00 0.00 35 THR A O 18
ATOM 15379 N N . ALA A 1 36 ? 5.866 -7.498 -9.626 1.00 0.00 36 ALA A N 18
ATOM 15380 C CA . ALA A 1 36 ? 4.573 -7.539 -8.955 1.00 0.00 36 ALA A CA 18
ATOM 15381 C C . ALA A 1 36 ? 3.463 -7.923 -9.928 1.00 0.00 36 ALA A C 18
ATOM 15382 O O . ALA A 1 36 ? 3.456 -7.489 -11.080 1.00 0.00 36 ALA A O 18
ATOM 15389 N N . TYR A 1 37 ? 2.526 -8.738 -9.456 1.00 0.00 37 TYR A N 18
ATOM 15390 C CA . TYR A 1 37 ? 1.412 -9.183 -10.286 1.00 0.00 37 TYR A CA 18
ATOM 15391 C C . TYR A 1 37 ? 0.196 -8.281 -10.095 1.00 0.00 37 TYR A C 18
ATOM 15392 O O . TYR A 1 37 ? -0.010 -7.720 -9.019 1.00 0.00 37 TYR A O 18
ATOM 15410 N N . GLN A 1 38 ? -0.605 -8.148 -11.147 1.00 0.00 38 GLN A N 18
ATOM 15411 C CA . GLN A 1 38 ? -1.800 -7.314 -11.095 1.00 0.00 38 GLN A CA 18
ATOM 15412 C C . GLN A 1 38 ? -2.882 -7.856 -12.024 1.00 0.00 38 GLN A C 18
ATOM 15413 O O . GLN A 1 38 ? -2.584 -8.444 -13.064 1.00 0.00 38 GLN A O 18
ATOM 15427 N N . ARG A 1 39 ? -4.139 -7.655 -11.641 1.00 0.00 39 ARG A N 18
ATOM 15428 C CA . ARG A 1 39 ? -5.265 -8.125 -12.438 1.00 0.00 39 ARG A C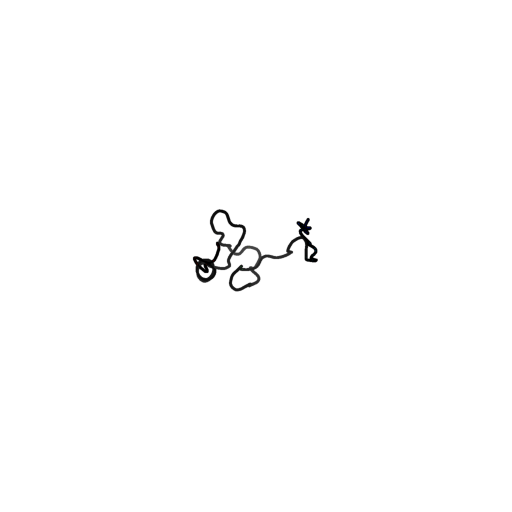A 18
ATOM 15429 C C . ARG A 1 39 ? -5.732 -7.045 -13.409 1.00 0.00 39 ARG A C 18
ATOM 15430 O O . ARG A 1 39 ? -6.171 -5.971 -12.996 1.00 0.00 39 ARG A O 18
ATOM 15451 N N . LYS A 1 40 ? -5.633 -7.336 -14.702 1.00 0.00 40 LYS A N 18
ATOM 15452 C CA . LYS A 1 40 ? -6.046 -6.391 -15.733 1.00 0.00 40 LYS A CA 18
ATOM 15453 C C . LYS A 1 40 ? -7.246 -5.570 -15.271 1.00 0.00 40 LYS A C 18
ATOM 15454 O O . LYS A 1 40 ? -8.345 -6.098 -15.107 1.00 0.00 40 LYS A O 18
ATOM 15473 N N . GLY A 1 41 ? -7.027 -4.275 -15.063 1.00 0.00 41 GLY A N 18
ATOM 15474 C CA . GLY A 1 41 ? -8.100 -3.403 -14.623 1.00 0.00 41 GLY A CA 18
ATOM 15475 C C . GLY A 1 41 ? -8.311 -3.455 -13.123 1.00 0.00 41 GLY A C 18
ATOM 15476 O O . GLY A 1 41 ? -9.442 -3.570 -12.652 1.00 0.00 41 GLY A O 18
ATOM 15480 N N . SER A 1 42 ? -7.219 -3.371 -12.370 1.00 0.00 42 SER A N 18
ATOM 15481 C CA . SER A 1 42 ? -7.289 -3.415 -10.914 1.00 0.00 42 SER A CA 18
ATOM 15482 C C . SER A 1 42 ? -6.345 -2.389 -10.294 1.00 0.00 42 SER A C 18
ATOM 15483 O O . SER A 1 42 ? -5.604 -1.705 -10.999 1.00 0.00 42 SER A O 18
ATOM 15491 N N . ALA A 1 43 ? -6.378 -2.289 -8.969 1.00 0.00 43 ALA A N 18
ATOM 15492 C CA . ALA A 1 43 ? -5.525 -1.350 -8.252 1.00 0.00 43 ALA A CA 18
ATOM 15493 C C . ALA A 1 43 ? -4.575 -2.080 -7.310 1.00 0.00 43 ALA A C 18
ATOM 15494 O O . ALA A 1 43 ? -3.399 -1.729 -7.202 1.00 0.00 43 ALA A O 18
ATOM 15501 N N . HIS A 1 44 ? -5.091 -3.098 -6.628 1.00 0.00 44 HIS A N 18
ATOM 15502 C CA . HIS A 1 44 ? -4.287 -3.878 -5.693 1.00 0.00 44 HIS A CA 18
ATOM 15503 C C . HIS A 1 44 ? -3.160 -4.604 -6.421 1.00 0.00 44 HIS A C 18
ATOM 15504 O O . HIS A 1 44 ? -3.352 -5.126 -7.520 1.00 0.00 44 HIS A O 18
ATOM 15519 N N . LEU A 1 45 ? -1.985 -4.633 -5.803 1.00 0.00 45 LEU A N 18
ATOM 15520 C CA . LEU A 1 45 ? -0.826 -5.295 -6.392 1.00 0.00 45 LEU A CA 18
ATOM 15521 C C . LEU A 1 45 ? -0.456 -6.548 -5.605 1.00 0.00 45 LEU A C 18
ATOM 15522 O O . LEU A 1 45 ? -0.992 -6.797 -4.525 1.00 0.00 45 LEU A O 18
ATOM 15538 N N . PHE A 1 46 ? 0.466 -7.334 -6.152 1.00 0.00 46 PHE A N 18
ATOM 15539 C CA . PHE A 1 46 ? 0.909 -8.561 -5.501 1.00 0.00 46 PHE A CA 18
ATOM 15540 C C . PHE A 1 46 ? 2.389 -8.817 -5.772 1.00 0.00 46 PHE A C 18
ATOM 15541 O O . PHE A 1 46 ? 2.949 -8.315 -6.746 1.00 0.00 46 PHE A O 18
ATOM 15558 N N . CYS A 1 47 ? 3.016 -9.601 -4.902 1.00 0.00 47 CYS A N 18
ATOM 15559 C CA . CYS A 1 47 ? 4.431 -9.923 -5.044 1.00 0.00 47 CYS A CA 18
ATOM 15560 C C . CYS A 1 47 ? 4.630 -11.078 -6.022 1.00 0.00 47 CYS A C 18
ATOM 15561 O O . CYS A 1 47 ? 5.505 -11.029 -6.886 1.00 0.00 47 CYS A O 18
ATOM 15568 N N . SER A 1 48 ? 3.811 -12.115 -5.880 1.00 0.00 48 SER A N 18
ATOM 15569 C CA . SER A 1 48 ? 3.898 -13.283 -6.748 1.00 0.00 48 SER A CA 18
ATOM 15570 C C . SER A 1 48 ? 2.510 -13.840 -7.051 1.00 0.00 48 SER A C 18
ATOM 15571 O O . SER A 1 48 ? 1.501 -13.320 -6.573 1.00 0.00 48 SER A O 18
ATOM 15579 N N . THR A 1 49 ? 2.467 -14.901 -7.850 1.00 0.00 49 THR A N 18
ATOM 15580 C CA . THR A 1 49 ? 1.205 -15.529 -8.219 1.00 0.00 49 THR A CA 18
ATOM 15581 C C . THR A 1 49 ? 0.555 -16.206 -7.018 1.00 0.00 49 THR A C 18
ATOM 15582 O O . THR A 1 49 ? -0.668 -16.211 -6.880 1.00 0.00 49 THR A O 18
ATOM 15593 N N . THR A 1 50 ? 1.382 -16.779 -6.148 1.00 0.00 50 THR A N 18
ATOM 15594 C CA . THR A 1 50 ? 0.888 -17.460 -4.958 1.00 0.00 50 THR A CA 18
ATOM 15595 C C . THR A 1 50 ? -0.093 -16.582 -4.190 1.00 0.00 50 THR A C 18
ATOM 15596 O O . THR A 1 50 ? -1.087 -17.069 -3.651 1.00 0.00 50 THR A O 18
ATOM 15607 N N . CYS A 1 51 ? 0.191 -15.285 -4.144 1.00 0.00 51 CYS A N 18
ATOM 15608 C CA . CYS A 1 51 ? -0.666 -14.338 -3.442 1.00 0.00 51 CYS A CA 18
ATOM 15609 C C . CYS A 1 51 ? -1.810 -13.871 -4.339 1.00 0.00 51 CYS A C 18
ATOM 15610 O O . CYS A 1 51 ? -2.979 -13.940 -3.959 1.00 0.00 51 CYS A O 18
ATOM 15617 N N . LEU A 1 52 ? -1.464 -13.397 -5.530 1.00 0.00 52 LEU A N 18
ATOM 15618 C CA . LEU A 1 52 ? -2.461 -12.919 -6.482 1.00 0.00 52 LEU A CA 18
ATOM 15619 C C . LEU A 1 52 ? -3.740 -13.745 -6.392 1.00 0.00 52 LEU A C 18
ATOM 15620 O O . LEU A 1 52 ? -4.839 -13.198 -6.306 1.00 0.00 52 LEU A O 18
ATOM 15636 N N . SER A 1 53 ? -3.588 -15.065 -6.411 1.00 0.00 53 SER A N 18
ATOM 15637 C CA . SER A 1 53 ? -4.731 -15.967 -6.333 1.00 0.00 53 SER A CA 18
ATOM 15638 C C . SER A 1 53 ? -5.235 -16.082 -4.898 1.00 0.00 53 SER A C 18
ATOM 15639 O O . SER A 1 53 ? -6.425 -15.914 -4.631 1.00 0.00 53 SER A O 18
ATOM 15647 N N . SER A 1 54 ? -4.321 -16.370 -3.977 1.00 0.00 54 SER A N 18
ATOM 15648 C CA . SER A 1 54 ? -4.672 -16.512 -2.569 1.00 0.00 54 SER A CA 18
ATOM 15649 C C . SER A 1 54 ? -5.643 -15.417 -2.139 1.00 0.00 54 SER A C 18
ATOM 15650 O O . SER A 1 54 ? -6.677 -15.692 -1.528 1.00 0.00 54 SER A O 18
ATOM 15658 N N . PHE A 1 55 ? -5.304 -14.173 -2.461 1.00 0.00 55 PHE A N 18
ATOM 15659 C CA . PHE A 1 55 ? -6.144 -13.035 -2.108 1.00 0.00 55 PHE A CA 18
ATOM 15660 C C . PHE A 1 55 ? -7.613 -13.335 -2.391 1.00 0.00 55 PHE A C 18
ATOM 15661 O O . PHE A 1 55 ? -8.476 -13.128 -1.537 1.00 0.00 55 PHE A O 18
ATOM 15678 N N . SER A 1 56 ? -7.890 -13.823 -3.595 1.00 0.00 56 SER A N 18
ATOM 15679 C CA . SER A 1 56 ? -9.255 -14.148 -3.994 1.00 0.00 56 SER A CA 18
ATOM 15680 C C . SER A 1 56 ? -9.400 -15.642 -4.266 1.00 0.00 56 SER A C 18
ATOM 15681 O O . SER A 1 56 ? -9.350 -16.082 -5.415 1.00 0.00 56 SER A O 18
ATOM 15689 N N . SER A 1 57 ? -9.581 -16.417 -3.202 1.00 0.00 57 SER A N 18
ATOM 15690 C CA . SER A 1 57 ? -9.730 -17.862 -3.324 1.00 0.00 57 SER A CA 18
ATOM 15691 C C . SER A 1 57 ? -11.057 -18.324 -2.731 1.00 0.00 57 SER A C 18
ATOM 15692 O O . SER A 1 57 ? -11.810 -19.062 -3.364 1.00 0.00 57 SER A O 18
ATOM 15700 N N . GLY A 1 58 ? -11.337 -17.882 -1.508 1.00 0.00 58 GLY A N 18
ATOM 15701 C CA . GLY A 1 58 ? -12.573 -18.260 -0.849 1.00 0.00 58 GLY A CA 18
ATOM 15702 C C . GLY A 1 58 ? -13.791 -17.622 -1.489 1.00 0.00 58 GLY A C 18
ATOM 15703 O O . GLY A 1 58 ? -13.766 -17.216 -2.651 1.00 0.00 58 GLY A O 18
ATOM 15707 N N . PRO A 1 59 ? -14.887 -17.529 -0.722 1.00 0.00 59 PRO A N 18
ATOM 15708 C CA . PRO A 1 59 ? -16.140 -16.939 -1.201 1.00 0.00 59 PRO A CA 18
ATOM 15709 C C . PRO A 1 59 ? -16.032 -15.431 -1.400 1.00 0.00 59 PRO A C 18
ATOM 15710 O O . PRO A 1 59 ? -16.389 -14.652 -0.516 1.00 0.00 59 PRO A O 18
ATOM 15721 N N . SER A 1 60 ? -15.539 -15.026 -2.566 1.00 0.00 60 SER A N 18
ATOM 15722 C CA . SER A 1 60 ? -15.381 -13.611 -2.879 1.00 0.00 60 SER A CA 18
ATOM 15723 C C . SER A 1 60 ? -14.912 -13.422 -4.318 1.00 0.00 60 SER A C 18
ATOM 15724 O O . SER A 1 60 ? -13.899 -13.985 -4.732 1.00 0.00 60 SER A O 18
ATOM 15732 N N . SER A 1 61 ? -15.657 -12.624 -5.076 1.00 0.00 61 SER A N 18
ATOM 15733 C CA . SER A 1 61 ? -15.321 -12.362 -6.471 1.00 0.00 61 SER A CA 18
ATOM 15734 C C . SER A 1 61 ? -15.482 -10.881 -6.800 1.00 0.00 61 SER A C 18
ATOM 15735 O O . SER A 1 61 ? -16.419 -10.230 -6.341 1.00 0.00 61 SER A O 18
ATOM 15743 N N . GLY A 1 62 ? -14.559 -10.356 -7.601 1.00 0.00 62 GLY A N 18
ATOM 15744 C CA . GLY A 1 62 ? -14.616 -8.956 -7.978 1.00 0.00 62 GLY A CA 18
ATOM 15745 C C . GLY A 1 62 ? -13.249 -8.299 -7.976 1.00 0.00 62 GLY A C 18
ATOM 15746 O O . GLY A 1 62 ? -12.336 -8.814 -8.620 1.00 0.00 62 GLY A O 18
ATOM 15751 N N . GLY A 1 1 ? -49.114 0.428 4.904 1.00 0.00 1 GLY A N 19
ATOM 15752 C CA . GLY A 1 1 ? -47.884 -0.343 4.917 1.00 0.00 1 GLY A CA 19
ATOM 15753 C C . GLY A 1 1 ? -46.663 0.519 5.169 1.00 0.00 1 GLY A C 19
ATOM 15754 O O . GLY A 1 1 ? -46.694 1.730 4.951 1.00 0.00 1 GLY A O 19
ATOM 15758 N N . SER A 1 2 ? -45.585 -0.106 5.632 1.00 0.00 2 SER A N 19
ATOM 15759 C CA . SER A 1 2 ? -44.350 0.613 5.920 1.00 0.00 2 SER A CA 19
ATOM 15760 C C . SER A 1 2 ? -43.214 -0.359 6.223 1.00 0.00 2 SER A C 19
ATOM 15761 O O . SER A 1 2 ? -43.445 -1.542 6.476 1.00 0.00 2 SER A O 19
ATOM 15769 N N . SER A 1 3 ? -41.985 0.148 6.195 1.00 0.00 3 SER A N 19
ATOM 15770 C CA . SER A 1 3 ? -40.812 -0.675 6.463 1.00 0.00 3 SER A CA 19
ATOM 15771 C C . SER A 1 3 ? -39.720 0.142 7.146 1.00 0.00 3 SER A C 19
ATOM 15772 O O . SER A 1 3 ? -39.832 1.360 7.281 1.00 0.00 3 SER A O 19
ATOM 15780 N N . GLY A 1 4 ? -38.661 -0.538 7.576 1.00 0.00 4 GLY A N 19
ATOM 15781 C CA . GLY A 1 4 ? -37.563 0.139 8.241 1.00 0.00 4 GLY A CA 19
ATOM 15782 C C . GLY A 1 4 ? -36.453 -0.812 8.642 1.00 0.00 4 GLY A C 19
ATOM 15783 O O . GLY A 1 4 ? -36.641 -2.028 8.650 1.00 0.00 4 GLY A O 19
ATOM 15787 N N . SER A 1 5 ? -35.293 -0.256 8.976 1.00 0.00 5 SER A N 19
ATOM 15788 C CA . SER A 1 5 ? -34.146 -1.064 9.375 1.00 0.00 5 SER A CA 19
ATOM 15789 C C . SER A 1 5 ? -33.012 -0.181 9.888 1.00 0.00 5 SER A C 19
ATOM 15790 O O . SER A 1 5 ? -33.041 1.039 9.731 1.00 0.00 5 SER A O 19
ATOM 15798 N N . SER A 1 6 ? -32.015 -0.808 10.503 1.00 0.00 6 SER A N 19
ATOM 15799 C CA . SER A 1 6 ? -30.872 -0.081 11.044 1.00 0.00 6 SER A CA 19
ATOM 15800 C C . SER A 1 6 ? -29.653 -0.990 11.156 1.00 0.00 6 SER A C 19
ATOM 15801 O O . SER A 1 6 ? -29.758 -2.208 11.017 1.00 0.00 6 SER A O 19
ATOM 15809 N N . GLY A 1 7 ? -28.494 -0.389 11.409 1.00 0.00 7 GLY A N 19
ATOM 15810 C CA . GLY A 1 7 ? -27.271 -1.158 11.536 1.00 0.00 7 GLY A CA 19
ATOM 15811 C C . GLY A 1 7 ? -26.066 -0.428 10.976 1.00 0.00 7 GLY A C 19
ATOM 15812 O O . GLY A 1 7 ? -26.209 0.494 10.174 1.00 0.00 7 GLY A O 19
ATOM 15816 N N . GLN A 1 8 ? -24.876 -0.841 11.401 1.00 0.00 8 GLN A N 19
ATOM 15817 C CA . GLN A 1 8 ? -23.642 -0.218 10.938 1.00 0.00 8 GLN A CA 19
ATOM 15818 C C . GLN A 1 8 ? -22.514 -1.241 10.852 1.00 0.00 8 GLN A C 19
ATOM 15819 O O . GLN A 1 8 ? -22.244 -1.984 11.795 1.00 0.00 8 GLN A O 19
ATOM 15833 N N . PRO A 1 9 ? -21.838 -1.282 9.694 1.00 0.00 9 PRO A N 19
ATOM 15834 C CA . PRO A 1 9 ? -20.729 -2.210 9.457 1.00 0.00 9 PRO A CA 19
ATOM 15835 C C . PRO A 1 9 ? -19.493 -1.857 10.279 1.00 0.00 9 PRO A C 19
ATOM 15836 O O . PRO A 1 9 ? -19.451 -0.821 10.943 1.00 0.00 9 PRO A O 19
ATOM 15847 N N . THR A 1 10 ? -18.487 -2.726 10.229 1.00 0.00 10 THR A N 19
ATOM 15848 C CA . THR A 1 10 ? -17.251 -2.506 10.969 1.00 0.00 10 THR A CA 19
ATOM 15849 C C . THR A 1 10 ? -16.053 -2.437 10.029 1.00 0.00 10 THR A C 19
ATOM 15850 O O . THR A 1 10 ? -16.130 -2.864 8.877 1.00 0.00 10 THR A O 19
ATOM 15861 N N . ALA A 1 11 ? -14.946 -1.897 10.528 1.00 0.00 11 ALA A N 19
ATOM 15862 C CA . ALA A 1 11 ? -13.730 -1.775 9.733 1.00 0.00 11 ALA A CA 19
ATOM 15863 C C . ALA A 1 11 ? -12.534 -1.421 10.610 1.00 0.00 11 ALA A C 19
ATOM 15864 O O . ALA A 1 11 ? -12.668 -0.690 11.591 1.00 0.00 11 ALA A O 19
ATOM 15871 N N . GLN A 1 12 ? -11.367 -1.945 10.250 1.00 0.00 12 GLN A N 19
ATOM 15872 C CA . GLN A 1 12 ? -10.147 -1.684 11.006 1.00 0.00 12 GLN A CA 19
ATOM 15873 C C . GLN A 1 12 ? -9.308 -0.605 10.331 1.00 0.00 12 GLN A C 19
ATOM 15874 O O . GLN A 1 12 ? -9.533 -0.267 9.169 1.00 0.00 12 GLN A O 19
ATOM 15888 N N . GLN A 1 13 ? -8.341 -0.067 11.067 1.00 0.00 13 GLN A N 19
ATOM 15889 C CA . GLN A 1 13 ? -7.469 0.975 10.539 1.00 0.00 13 GLN A CA 19
ATOM 15890 C C . GLN A 1 13 ? -6.002 0.600 10.717 1.00 0.00 13 GLN A C 19
ATOM 15891 O O . GLN A 1 13 ? -5.609 0.072 11.757 1.00 0.00 13 GLN A O 19
ATOM 15905 N N . GLN A 1 14 ? -5.198 0.874 9.694 1.00 0.00 14 GLN A N 19
ATOM 15906 C CA . GLN A 1 14 ? -3.774 0.563 9.738 1.00 0.00 14 GLN A CA 19
ATOM 15907 C C . GLN A 1 14 ? -2.943 1.750 9.262 1.00 0.00 14 GLN A C 19
ATOM 15908 O O . GLN A 1 14 ? -3.450 2.644 8.584 1.00 0.00 14 GLN A O 19
ATOM 15922 N N . LEU A 1 15 ? -1.664 1.752 9.621 1.00 0.00 15 LEU A N 19
ATOM 15923 C CA . LEU A 1 15 ? -0.761 2.830 9.231 1.00 0.00 15 LEU A CA 19
ATOM 15924 C C . LEU A 1 15 ? -0.237 2.614 7.814 1.00 0.00 15 LEU A C 19
ATOM 15925 O O . LEU A 1 15 ? 0.580 1.726 7.571 1.00 0.00 15 LEU A O 19
ATOM 15941 N N . THR A 1 16 ? -0.711 3.435 6.882 1.00 0.00 16 THR A N 19
ATOM 15942 C CA . THR A 1 16 ? -0.289 3.336 5.491 1.00 0.00 16 THR A CA 19
ATOM 15943 C C . THR A 1 16 ? 0.118 4.698 4.941 1.00 0.00 16 THR A C 19
ATOM 15944 O O . THR A 1 16 ? -0.718 5.586 4.771 1.00 0.00 16 THR A O 19
ATOM 15955 N N . LYS A 1 17 ? 1.408 4.857 4.663 1.00 0.00 17 LYS A N 19
ATOM 15956 C CA . LYS A 1 17 ? 1.927 6.111 4.130 1.00 0.00 17 LYS A CA 19
ATOM 15957 C C . LYS A 1 17 ? 2.296 5.964 2.657 1.00 0.00 17 LYS A C 19
ATOM 15958 O O . LYS A 1 17 ? 2.673 4.889 2.191 1.00 0.00 17 LYS A O 19
ATOM 15977 N N . PRO A 1 18 ? 2.189 7.071 1.906 1.00 0.00 18 PRO A N 19
ATOM 15978 C CA . PRO A 1 18 ? 2.509 7.091 0.476 1.00 0.00 18 PRO A CA 19
ATOM 15979 C C . PRO A 1 18 ? 4.004 6.941 0.215 1.00 0.00 18 PRO A C 19
ATOM 15980 O O . PRO A 1 18 ? 4.813 6.987 1.140 1.00 0.00 18 PRO A O 19
ATOM 15991 N N . ALA A 1 19 ? 4.363 6.760 -1.052 1.00 0.00 19 ALA A N 19
ATOM 15992 C CA . ALA A 1 19 ? 5.761 6.606 -1.435 1.00 0.00 19 ALA A CA 19
ATOM 15993 C C . ALA A 1 19 ? 6.287 5.227 -1.050 1.00 0.00 19 ALA A C 19
ATOM 15994 O O . ALA A 1 19 ? 7.417 5.091 -0.581 1.00 0.00 19 ALA A O 19
ATOM 16001 N N . LYS A 1 20 ? 5.459 4.207 -1.249 1.00 0.00 20 LYS A N 19
ATOM 16002 C CA . LYS A 1 20 ? 5.840 2.838 -0.923 1.00 0.00 20 LYS A CA 19
ATOM 16003 C C . LYS A 1 20 ? 4.841 1.842 -1.504 1.00 0.00 20 LYS A C 19
ATOM 16004 O O . LYS A 1 20 ? 3.642 2.116 -1.565 1.00 0.00 20 LYS A O 19
ATOM 16023 N N . ILE A 1 21 ? 5.343 0.687 -1.927 1.00 0.00 21 ILE A N 19
ATOM 16024 C CA . ILE A 1 21 ? 4.494 -0.350 -2.501 1.00 0.00 21 ILE A CA 19
ATOM 16025 C C . ILE A 1 21 ? 4.689 -1.681 -1.782 1.00 0.00 21 ILE A C 19
ATOM 16026 O O . ILE A 1 21 ? 5.817 -2.092 -1.509 1.00 0.00 21 ILE A O 19
ATOM 16042 N N . THR A 1 22 ? 3.582 -2.352 -1.479 1.00 0.00 22 THR A N 19
ATOM 16043 C CA . THR A 1 22 ? 3.631 -3.637 -0.793 1.00 0.00 22 THR A CA 19
ATOM 16044 C C . THR A 1 22 ? 2.579 -4.593 -1.343 1.00 0.00 22 THR A C 19
ATOM 16045 O O . THR A 1 22 ? 1.604 -4.170 -1.963 1.00 0.00 22 THR A O 19
ATOM 16056 N N . CYS A 1 23 ? 2.783 -5.886 -1.110 1.00 0.00 23 CYS A N 19
ATOM 16057 C CA . CYS A 1 23 ? 1.852 -6.904 -1.582 1.00 0.00 23 CYS A CA 19
ATOM 16058 C C . CYS A 1 23 ? 0.495 -6.758 -0.899 1.00 0.00 23 CYS A C 19
ATOM 16059 O O . CYS A 1 23 ? 0.415 -6.596 0.318 1.00 0.00 23 CYS A O 19
ATOM 16066 N N . ALA A 1 24 ? -0.569 -6.816 -1.693 1.00 0.00 24 ALA A N 19
ATOM 16067 C CA . ALA A 1 24 ? -1.923 -6.692 -1.166 1.00 0.00 24 ALA A CA 19
ATOM 16068 C C . ALA A 1 24 ? -2.401 -8.010 -0.566 1.00 0.00 24 ALA A C 19
ATOM 16069 O O . ALA A 1 24 ? -3.593 -8.198 -0.329 1.00 0.00 24 ALA A O 19
ATOM 16076 N N . ASN A 1 25 ? -1.462 -8.919 -0.323 1.00 0.00 25 ASN A N 19
ATOM 16077 C CA . ASN A 1 25 ? -1.789 -10.220 0.249 1.00 0.00 25 ASN A CA 19
ATOM 16078 C C . ASN A 1 25 ? -0.994 -10.467 1.528 1.00 0.00 25 ASN A C 19
ATOM 16079 O O . ASN A 1 25 ? -1.568 -10.655 2.601 1.00 0.00 25 ASN A O 19
ATOM 16090 N N . CYS A 1 26 ? 0.329 -10.465 1.406 1.00 0.00 26 CYS A N 19
ATOM 16091 C CA . CYS A 1 26 ? 1.203 -10.688 2.551 1.00 0.00 26 CYS A CA 19
ATOM 16092 C C . CYS A 1 26 ? 1.658 -9.363 3.154 1.00 0.00 26 CYS A C 19
ATOM 16093 O O . CYS A 1 26 ? 2.093 -9.308 4.305 1.00 0.00 26 CYS A O 19
ATOM 16100 N N . LYS A 1 27 ? 1.555 -8.295 2.370 1.00 0.00 27 LYS A N 19
ATOM 16101 C CA . LYS A 1 27 ? 1.954 -6.969 2.825 1.00 0.00 27 LYS A CA 19
ATOM 16102 C C . LYS A 1 27 ? 3.464 -6.892 3.021 1.00 0.00 27 LYS A C 19
ATOM 16103 O O . LYS A 1 27 ? 3.944 -6.414 4.049 1.00 0.00 27 LYS A O 19
ATOM 16122 N N . LYS A 1 28 ? 4.210 -7.364 2.028 1.00 0.00 28 LYS A N 19
ATOM 16123 C CA . LYS A 1 28 ? 5.666 -7.347 2.088 1.00 0.00 28 LYS A CA 19
ATOM 16124 C C . LYS A 1 28 ? 6.232 -6.203 1.253 1.00 0.00 28 LYS A C 19
ATOM 16125 O O . LYS A 1 28 ? 5.716 -5.866 0.187 1.00 0.00 28 LYS A O 19
ATOM 16144 N N . PRO A 1 29 ? 7.320 -5.592 1.745 1.00 0.00 29 PRO A N 19
ATOM 16145 C CA . PRO A 1 29 ? 7.981 -4.478 1.058 1.00 0.00 29 PRO A CA 19
ATOM 16146 C C . PRO A 1 29 ? 8.687 -4.921 -0.219 1.00 0.00 29 PRO A C 19
ATOM 16147 O O . PRO A 1 29 ? 9.833 -5.371 -0.182 1.00 0.00 29 PRO A O 19
ATOM 16158 N N . LEU A 1 30 ? 7.997 -4.792 -1.346 1.00 0.00 30 LEU A N 19
ATOM 16159 C CA . LEU A 1 30 ? 8.559 -5.179 -2.636 1.00 0.00 30 LEU A CA 19
ATOM 16160 C C . LEU A 1 30 ? 9.743 -4.291 -3.002 1.00 0.00 30 LEU A C 19
ATOM 16161 O O . LEU A 1 30 ? 9.618 -3.069 -3.065 1.00 0.00 30 LEU A O 19
ATOM 16177 N N . GLN A 1 31 ? 10.891 -4.915 -3.245 1.00 0.00 31 GLN A N 19
ATOM 16178 C CA . GLN A 1 31 ? 12.098 -4.181 -3.607 1.00 0.00 31 GLN A CA 19
ATOM 16179 C C . GLN A 1 31 ? 12.027 -3.696 -5.052 1.00 0.00 31 GLN A C 19
ATOM 16180 O O . GLN A 1 31 ? 11.930 -4.497 -5.982 1.00 0.00 31 GLN A O 19
ATOM 16194 N N . LYS A 1 32 ? 12.077 -2.381 -5.233 1.00 0.00 32 LYS A N 19
ATOM 16195 C CA . LYS A 1 32 ? 12.020 -1.789 -6.564 1.00 0.00 32 LYS A CA 19
ATOM 16196 C C . LYS A 1 32 ? 12.711 -2.683 -7.588 1.00 0.00 32 LYS A C 19
ATOM 16197 O O . LYS A 1 32 ? 13.837 -3.131 -7.375 1.00 0.00 32 LYS A O 19
ATOM 16216 N N . GLY A 1 33 ? 12.029 -2.939 -8.700 1.00 0.00 33 GLY A N 19
ATOM 16217 C CA . GLY A 1 33 ? 12.594 -3.778 -9.741 1.00 0.00 33 GLY A CA 19
ATOM 16218 C C . GLY A 1 33 ? 11.884 -5.112 -9.860 1.00 0.00 33 GLY A C 19
ATOM 16219 O O . GLY A 1 33 ? 11.611 -5.580 -10.964 1.00 0.00 33 GLY A O 19
ATOM 16223 N N . GLN A 1 34 ? 11.585 -5.725 -8.719 1.00 0.00 34 GLN A N 19
ATOM 16224 C CA . GLN A 1 34 ? 10.904 -7.014 -8.701 1.00 0.00 34 GLN A CA 19
ATOM 16225 C C . GLN A 1 34 ? 9.689 -7.001 -9.622 1.00 0.00 34 GLN A C 19
ATOM 16226 O O . GLN A 1 34 ? 9.309 -5.957 -10.152 1.00 0.00 34 GLN A O 19
ATOM 16240 N N . THR A 1 35 ? 9.082 -8.169 -9.810 1.00 0.00 35 THR A N 19
ATOM 16241 C CA . THR A 1 35 ? 7.911 -8.293 -10.668 1.00 0.00 35 THR A CA 19
ATOM 16242 C C . THR A 1 35 ? 6.637 -8.431 -9.843 1.00 0.00 35 THR A C 19
ATOM 16243 O O . THR A 1 35 ? 6.572 -9.236 -8.914 1.00 0.00 35 THR A O 19
ATOM 16254 N N . ALA A 1 36 ? 5.625 -7.642 -10.189 1.00 0.00 36 ALA A N 19
ATOM 16255 C CA . ALA A 1 36 ? 4.351 -7.679 -9.481 1.00 0.00 36 ALA A CA 19
ATOM 16256 C C . ALA A 1 36 ? 3.223 -8.131 -10.404 1.00 0.00 36 ALA A C 19
ATOM 16257 O O . ALA A 1 36 ? 3.327 -8.023 -11.626 1.00 0.00 36 ALA A O 19
ATOM 16264 N N . TYR A 1 37 ? 2.148 -8.637 -9.811 1.00 0.00 37 TYR A N 19
ATOM 16265 C CA . TYR A 1 37 ? 1.002 -9.108 -10.580 1.00 0.00 37 TYR A CA 19
ATOM 16266 C C . TYR A 1 37 ? -0.244 -8.288 -10.260 1.00 0.00 37 TYR A C 19
ATOM 16267 O O . TYR A 1 37 ? -0.605 -8.118 -9.096 1.00 0.00 37 TYR A O 19
ATOM 16285 N N . GLN A 1 38 ? -0.895 -7.781 -11.302 1.00 0.00 38 GLN A N 19
ATOM 16286 C CA . GLN A 1 38 ? -2.100 -6.978 -11.133 1.00 0.00 38 GLN A CA 19
ATOM 16287 C C . GLN A 1 38 ? -3.290 -7.628 -11.832 1.00 0.00 38 GLN A C 19
ATOM 16288 O O . GLN A 1 38 ? -3.183 -8.073 -12.975 1.00 0.00 38 GLN A O 19
ATOM 16302 N N . ARG A 1 39 ? -4.422 -7.679 -11.138 1.00 0.00 39 ARG A N 19
ATOM 16303 C CA . ARG A 1 39 ? -5.631 -8.276 -11.691 1.00 0.00 39 ARG A CA 19
ATOM 16304 C C . ARG A 1 39 ? -6.491 -7.221 -12.381 1.00 0.00 39 ARG A C 19
ATOM 16305 O O . ARG A 1 39 ? -6.405 -6.033 -12.070 1.00 0.00 39 ARG A O 19
ATOM 16326 N N . LYS A 1 40 ? -7.321 -7.663 -13.320 1.00 0.00 40 LYS A N 19
ATOM 16327 C CA . LYS A 1 40 ? -8.198 -6.758 -14.054 1.00 0.00 40 LYS A CA 19
ATOM 16328 C C . LYS A 1 40 ? -9.218 -6.113 -13.121 1.00 0.00 40 LYS A C 19
ATOM 16329 O O . LYS A 1 40 ? -9.712 -6.748 -12.190 1.00 0.00 40 LYS A O 19
ATOM 16348 N N . GLY A 1 41 ? -9.530 -4.846 -13.378 1.00 0.00 41 GLY A N 19
ATOM 16349 C CA . GLY A 1 41 ? -10.490 -4.136 -12.554 1.00 0.00 41 GLY A CA 19
ATOM 16350 C C . GLY A 1 41 ? -10.108 -4.138 -11.087 1.00 0.00 41 GLY A C 19
ATOM 16351 O O . GLY A 1 41 ? -10.962 -4.304 -10.216 1.00 0.00 41 GLY A O 19
ATOM 16355 N N . SER A 1 42 ? -8.820 -3.954 -10.812 1.00 0.00 42 SER A N 19
ATOM 16356 C CA . SER A 1 42 ? -8.326 -3.940 -9.441 1.00 0.00 42 SER A CA 19
ATOM 16357 C C . SER A 1 42 ? -6.987 -3.213 -9.353 1.00 0.00 42 SER A C 19
ATOM 16358 O O . SER A 1 42 ? -6.080 -3.463 -10.146 1.00 0.00 42 SER A O 19
ATOM 16366 N N . ALA A 1 43 ? -6.873 -2.312 -8.383 1.00 0.00 43 ALA A N 19
ATOM 16367 C CA . ALA A 1 43 ? -5.646 -1.549 -8.190 1.00 0.00 43 ALA A CA 19
ATOM 16368 C C . ALA A 1 43 ? -4.812 -2.130 -7.053 1.00 0.00 43 ALA A C 19
ATOM 16369 O O . ALA A 1 43 ? -4.296 -1.396 -6.210 1.00 0.00 43 ALA A O 19
ATOM 16376 N N . HIS A 1 44 ? -4.684 -3.453 -7.036 1.00 0.00 44 HIS A N 19
ATOM 16377 C CA . HIS A 1 44 ? -3.912 -4.133 -6.001 1.00 0.00 44 HIS A CA 19
ATOM 16378 C C . HIS A 1 44 ? -2.808 -4.985 -6.620 1.00 0.00 44 HIS A C 19
ATOM 16379 O O . HIS A 1 44 ? -3.075 -5.878 -7.424 1.00 0.00 44 HIS A O 19
ATOM 16394 N N . LEU A 1 45 ? -1.566 -4.702 -6.240 1.00 0.00 45 LEU A N 19
ATOM 16395 C CA . LEU A 1 45 ? -0.421 -5.442 -6.757 1.00 0.00 45 LEU A CA 19
ATOM 16396 C C . LEU A 1 45 ? -0.115 -6.654 -5.883 1.00 0.00 45 LEU A C 19
ATOM 16397 O O . LEU A 1 45 ? -0.643 -6.785 -4.778 1.00 0.00 45 LEU A O 19
ATOM 16413 N N . PHE A 1 46 ? 0.743 -7.537 -6.383 1.00 0.00 46 PHE A N 19
ATOM 16414 C CA . PHE A 1 46 ? 1.120 -8.738 -5.647 1.00 0.00 46 PHE A CA 19
ATOM 16415 C C . PHE A 1 46 ? 2.609 -9.030 -5.810 1.00 0.00 46 PHE A C 19
ATOM 16416 O O . PHE A 1 46 ? 3.205 -8.719 -6.841 1.00 0.00 46 PHE A O 19
ATOM 16433 N N . CYS A 1 47 ? 3.203 -9.630 -4.784 1.00 0.00 47 CYS A N 19
ATOM 16434 C CA . CYS A 1 47 ? 4.622 -9.964 -4.811 1.00 0.00 47 CYS A CA 19
ATOM 16435 C C . CYS A 1 47 ? 4.881 -11.165 -5.717 1.00 0.00 47 CYS A C 19
ATOM 16436 O O . CYS A 1 47 ? 5.936 -11.266 -6.343 1.00 0.00 47 CYS A O 19
ATOM 16443 N N . SER A 1 48 ? 3.911 -12.071 -5.780 1.00 0.00 48 SER A N 19
ATOM 16444 C CA . SER A 1 48 ? 4.035 -13.267 -6.606 1.00 0.00 48 SER A CA 19
ATOM 16445 C C . SER A 1 48 ? 2.691 -13.974 -6.743 1.00 0.00 48 SER A C 19
ATOM 16446 O O . SER A 1 48 ? 1.815 -13.840 -5.888 1.00 0.00 48 SER A O 19
ATOM 16454 N N . THR A 1 49 ? 2.533 -14.728 -7.827 1.00 0.00 49 THR A N 19
ATOM 16455 C CA . THR A 1 49 ? 1.296 -15.456 -8.078 1.00 0.00 49 THR A CA 19
ATOM 16456 C C . THR A 1 49 ? 0.744 -16.062 -6.793 1.00 0.00 49 THR A C 19
ATOM 16457 O O . THR A 1 49 ? -0.419 -15.852 -6.444 1.00 0.00 49 THR A O 19
ATOM 16468 N N . THR A 1 50 ? 1.584 -16.816 -6.090 1.00 0.00 50 THR A N 19
ATOM 16469 C CA . THR A 1 50 ? 1.179 -17.452 -4.844 1.00 0.00 50 THR A CA 19
ATOM 16470 C C . THR A 1 50 ? 0.181 -16.587 -4.083 1.00 0.00 50 THR A C 19
ATOM 16471 O O . THR A 1 50 ? -0.768 -17.095 -3.486 1.00 0.00 50 THR A O 19
ATOM 16482 N N . CYS A 1 51 ? 0.401 -15.277 -4.108 1.00 0.00 51 CYS A N 19
ATOM 16483 C CA . CYS A 1 51 ? -0.479 -14.340 -3.421 1.00 0.00 51 CYS A CA 19
ATOM 16484 C C . CYS A 1 51 ? -1.608 -13.881 -4.340 1.00 0.00 51 CYS A C 19
ATOM 16485 O O . CYS A 1 51 ? -2.781 -13.912 -3.964 1.00 0.00 51 CYS A O 19
ATOM 16492 N N . LEU A 1 52 ? -1.247 -13.455 -5.545 1.00 0.00 52 LEU A N 19
ATOM 16493 C CA . LEU A 1 52 ? -2.229 -12.990 -6.518 1.00 0.00 52 LEU A CA 19
ATOM 16494 C C . LEU A 1 52 ? -3.529 -13.779 -6.400 1.00 0.00 52 LEU A C 19
ATOM 16495 O O . LEU A 1 52 ? -4.613 -13.201 -6.320 1.00 0.00 52 LEU A O 19
ATOM 16511 N N . SER A 1 53 ? -3.413 -15.103 -6.387 1.00 0.00 53 SER A N 19
ATOM 16512 C CA . SER A 1 53 ? -4.579 -15.972 -6.279 1.00 0.00 53 SER A CA 19
ATOM 16513 C C . SER A 1 53 ? -5.076 -16.039 -4.838 1.00 0.00 53 SER A C 19
ATOM 16514 O O . SER A 1 53 ? -6.275 -15.940 -4.578 1.00 0.00 53 SER A O 19
ATOM 16522 N N . SER A 1 54 ? -4.144 -16.208 -3.905 1.00 0.00 54 SER A N 19
ATOM 16523 C CA . SER A 1 54 ? -4.486 -16.293 -2.490 1.00 0.00 54 SER A CA 19
ATOM 16524 C C . SER A 1 54 ? -5.530 -15.243 -2.120 1.00 0.00 54 SER A C 19
ATOM 16525 O O . SER A 1 54 ? -6.525 -15.546 -1.462 1.00 0.00 54 SER A O 19
ATOM 16533 N N . PHE A 1 55 ? -5.295 -14.007 -2.549 1.00 0.00 55 PHE A N 19
ATOM 16534 C CA . PHE A 1 55 ? -6.214 -12.912 -2.262 1.00 0.00 55 PHE A CA 19
ATOM 16535 C C . PHE A 1 55 ? -7.657 -13.329 -2.528 1.00 0.00 55 PHE A C 19
ATOM 16536 O O . PHE A 1 55 ? -8.508 -13.258 -1.641 1.00 0.00 55 PHE A O 19
ATOM 16553 N N . SER A 1 56 ? -7.926 -13.762 -3.755 1.00 0.00 56 SER A N 19
ATOM 16554 C CA . SER A 1 56 ? -9.267 -14.186 -4.140 1.00 0.00 56 SER A CA 19
ATOM 16555 C C . SER A 1 56 ? -9.894 -15.055 -3.054 1.00 0.00 56 SER A C 19
ATOM 16556 O O . SER A 1 56 ? -10.912 -14.691 -2.464 1.00 0.00 56 SER A O 19
ATOM 16564 N N . SER A 1 57 ? -9.279 -16.205 -2.795 1.00 0.00 57 SER A N 19
ATOM 16565 C CA . SER A 1 57 ? -9.779 -17.128 -1.783 1.00 0.00 57 SER A CA 19
ATOM 16566 C C . SER A 1 57 ? -9.806 -16.465 -0.409 1.00 0.00 57 SER A C 19
ATOM 16567 O O . SER A 1 57 ? -8.786 -16.381 0.272 1.00 0.00 57 SER A O 19
ATOM 16575 N N . GLY A 1 58 ? -10.984 -15.995 -0.009 1.00 0.00 58 GLY A N 19
ATOM 16576 C CA . GLY A 1 58 ? -11.124 -15.345 1.281 1.00 0.00 58 GLY A CA 19
ATOM 16577 C C . GLY A 1 58 ? -10.243 -15.971 2.344 1.00 0.00 58 GLY A C 19
ATOM 16578 O O . GLY A 1 58 ? -10.104 -17.191 2.425 1.00 0.00 58 GLY A O 19
ATOM 16582 N N . PRO A 1 59 ? -9.629 -15.124 3.182 1.00 0.00 59 PRO A N 19
ATOM 16583 C CA . PRO A 1 59 ? -8.745 -15.578 4.260 1.00 0.00 59 PRO A CA 19
ATOM 16584 C C . PRO A 1 59 ? -9.507 -16.284 5.376 1.00 0.00 59 PRO A C 19
ATOM 16585 O O . PRO A 1 59 ? -10.336 -15.678 6.054 1.00 0.00 59 PRO A O 19
ATOM 16596 N N . SER A 1 60 ? -9.221 -17.569 5.561 1.00 0.00 60 SER A N 19
ATOM 16597 C CA . SER A 1 60 ? -9.882 -18.358 6.593 1.00 0.00 60 SER A CA 19
ATOM 16598 C C . SER A 1 60 ? -9.387 -17.962 7.981 1.00 0.00 60 SER A C 19
ATOM 16599 O O . SER A 1 60 ? -10.177 -17.613 8.858 1.00 0.00 60 SER A O 19
ATOM 16607 N N . SER A 1 61 ? -8.073 -18.021 8.172 1.00 0.00 61 SER A N 19
ATOM 16608 C CA . SER A 1 61 ? -7.471 -17.672 9.454 1.00 0.00 61 SER A CA 19
ATOM 16609 C C . SER A 1 61 ? -7.624 -16.181 9.739 1.00 0.00 61 SER A C 19
ATOM 16610 O O . SER A 1 61 ? -7.893 -15.390 8.836 1.00 0.00 61 SER A O 19
ATOM 16618 N N . GLY A 1 62 ? -7.452 -15.806 11.003 1.00 0.00 62 GLY A N 19
ATOM 16619 C CA . GLY A 1 62 ? -7.575 -14.412 11.386 1.00 0.00 62 GLY A CA 19
ATOM 16620 C C . GLY A 1 62 ? -6.284 -13.848 11.946 1.00 0.00 62 GLY A C 19
ATOM 16621 O O . GLY A 1 62 ? -5.685 -14.475 12.818 1.00 0.00 62 GLY A O 19
ATOM 16626 N N . GLY A 1 1 ? -15.070 30.225 -25.978 1.00 0.00 1 GLY A N 20
ATOM 16627 C CA . GLY A 1 1 ? -14.367 30.471 -24.732 1.00 0.00 1 GLY A CA 20
ATOM 16628 C C . GLY A 1 1 ? -14.883 29.611 -23.596 1.00 0.00 1 GLY A C 20
ATOM 16629 O O . GLY A 1 1 ? -15.784 28.794 -23.786 1.00 0.00 1 GLY A O 20
ATOM 16633 N N . SER A 1 2 ? -14.311 29.795 -22.410 1.00 0.00 2 SER A N 20
ATOM 16634 C CA . SER A 1 2 ? -14.716 29.026 -21.239 1.00 0.00 2 SER A CA 20
ATOM 16635 C C . SER A 1 2 ? -14.318 29.744 -19.953 1.00 0.00 2 SER A C 20
ATOM 16636 O O . SER A 1 2 ? -13.534 30.693 -19.976 1.00 0.00 2 SER A O 20
ATOM 16644 N N . SER A 1 3 ? -14.864 29.283 -18.832 1.00 0.00 3 SER A N 20
ATOM 16645 C CA . SER A 1 3 ? -14.570 29.883 -17.536 1.00 0.00 3 SER A CA 20
ATOM 16646 C C . SER A 1 3 ? -14.324 28.807 -16.483 1.00 0.00 3 SER A C 20
ATOM 16647 O O . SER A 1 3 ? -14.548 27.622 -16.725 1.00 0.00 3 SER A O 20
ATOM 16655 N N . GLY A 1 4 ? -13.862 29.231 -15.310 1.00 0.00 4 GLY A N 20
ATOM 16656 C CA . GLY A 1 4 ? -13.593 28.292 -14.236 1.00 0.00 4 GLY A CA 20
ATOM 16657 C C . GLY A 1 4 ? -13.683 28.937 -12.867 1.00 0.00 4 GLY A C 20
ATOM 16658 O O . GLY A 1 4 ? -14.121 30.080 -12.739 1.00 0.00 4 GLY A O 20
ATOM 16662 N N . SER A 1 5 ? -13.268 28.201 -11.840 1.00 0.00 5 SER A N 20
ATOM 16663 C CA . SER A 1 5 ? -13.308 28.706 -10.473 1.00 0.00 5 SER A CA 20
ATOM 16664 C C . SER A 1 5 ? -12.550 27.778 -9.529 1.00 0.00 5 SER A C 20
ATOM 16665 O O . SER A 1 5 ? -12.769 26.567 -9.523 1.00 0.00 5 SER A O 20
ATOM 16673 N N . SER A 1 6 ? -11.657 28.356 -8.731 1.00 0.00 6 SER A N 20
ATOM 16674 C CA . SER A 1 6 ? -10.863 27.581 -7.785 1.00 0.00 6 SER A CA 20
ATOM 16675 C C . SER A 1 6 ? -11.421 27.714 -6.371 1.00 0.00 6 SER A C 20
ATOM 16676 O O . SER A 1 6 ? -11.986 28.745 -6.009 1.00 0.00 6 SER A O 20
ATOM 16684 N N . GLY A 1 7 ? -11.258 26.661 -5.576 1.00 0.00 7 GLY A N 20
ATOM 16685 C CA . GLY A 1 7 ? -11.750 26.679 -4.211 1.00 0.00 7 GLY A CA 20
ATOM 16686 C C . GLY A 1 7 ? -10.644 26.902 -3.198 1.00 0.00 7 GLY A C 20
ATOM 16687 O O . GLY A 1 7 ? -9.613 27.492 -3.517 1.00 0.00 7 GLY A O 20
ATOM 16691 N N . GLN A 1 8 ? -10.861 26.431 -1.974 1.00 0.00 8 GLN A N 20
ATOM 16692 C CA . GLN A 1 8 ? -9.874 26.585 -0.912 1.00 0.00 8 GLN A CA 20
ATOM 16693 C C . GLN A 1 8 ? -9.596 25.249 -0.229 1.00 0.00 8 GLN A C 20
ATOM 16694 O O . GLN A 1 8 ? -10.460 24.376 -0.144 1.00 0.00 8 GLN A O 20
ATOM 16708 N N . PRO A 1 9 ? -8.362 25.085 0.269 1.00 0.00 9 PRO A N 20
ATOM 16709 C CA . PRO A 1 9 ? -7.941 23.858 0.953 1.00 0.00 9 PRO A CA 20
ATOM 16710 C C . PRO A 1 9 ? -8.617 23.690 2.309 1.00 0.00 9 PRO A C 20
ATOM 16711 O O . PRO A 1 9 ? -9.295 24.597 2.794 1.00 0.00 9 PRO A O 20
ATOM 16722 N N . THR A 1 10 ? -8.429 22.524 2.919 1.00 0.00 10 THR A N 20
ATOM 16723 C CA . THR A 1 10 ? -9.021 22.237 4.219 1.00 0.00 10 THR A CA 20
ATOM 16724 C C . THR A 1 10 ? -8.026 21.529 5.132 1.00 0.00 10 THR A C 20
ATOM 16725 O O . THR A 1 10 ? -7.467 20.494 4.773 1.00 0.00 10 THR A O 20
ATOM 16736 N N . ALA A 1 11 ? -7.810 22.095 6.315 1.00 0.00 11 ALA A N 20
ATOM 16737 C CA . ALA A 1 11 ? -6.884 21.516 7.281 1.00 0.00 11 ALA A CA 20
ATOM 16738 C C . ALA A 1 11 ? -6.899 19.993 7.211 1.00 0.00 11 ALA A C 20
ATOM 16739 O O . ALA A 1 11 ? -7.959 19.378 7.102 1.00 0.00 11 ALA A O 20
ATOM 16746 N N . GLN A 1 12 ? -5.715 19.391 7.273 1.00 0.00 12 GLN A N 20
ATOM 16747 C CA . GLN A 1 12 ? -5.593 17.940 7.215 1.00 0.00 12 GLN A CA 20
ATOM 16748 C C . GLN A 1 12 ? -4.154 17.504 7.471 1.00 0.00 12 GLN A C 20
ATOM 16749 O O . GLN A 1 12 ? -3.211 18.231 7.161 1.00 0.00 12 GLN A O 20
ATOM 16763 N N . GLN A 1 13 ? -3.994 16.313 8.039 1.00 0.00 13 GLN A N 20
ATOM 16764 C CA . GLN A 1 13 ? -2.669 15.781 8.338 1.00 0.00 13 GLN A CA 20
ATOM 16765 C C . GLN A 1 13 ? -2.578 14.305 7.965 1.00 0.00 13 GLN A C 20
ATOM 16766 O O . GLN A 1 13 ? -3.494 13.530 8.237 1.00 0.00 13 GLN A O 20
ATOM 16780 N N . GLN A 1 14 ? -1.468 13.926 7.340 1.00 0.00 14 GLN A N 20
ATOM 16781 C CA . GLN A 1 14 ? -1.259 12.543 6.928 1.00 0.00 14 GLN A CA 20
ATOM 16782 C C . GLN A 1 14 ? 0.186 12.117 7.167 1.00 0.00 14 GLN A C 20
ATOM 16783 O O . GLN A 1 14 ? 1.116 12.897 6.963 1.00 0.00 14 GLN A O 20
ATOM 16797 N N . LEU A 1 15 ? 0.366 10.874 7.601 1.00 0.00 15 LEU A N 20
ATOM 16798 C CA . LEU A 1 15 ? 1.699 10.343 7.869 1.00 0.00 15 LEU A CA 20
ATOM 16799 C C . LEU A 1 15 ? 2.185 9.481 6.708 1.00 0.00 15 LEU A C 20
ATOM 16800 O O . LEU A 1 15 ? 3.260 9.713 6.156 1.00 0.00 15 LEU A O 20
ATOM 16816 N N . THR A 1 16 ? 1.384 8.486 6.341 1.00 0.00 16 THR A N 20
ATOM 16817 C CA . THR A 1 16 ? 1.731 7.589 5.246 1.00 0.00 16 THR A CA 20
ATOM 16818 C C . THR A 1 16 ? 1.639 8.303 3.902 1.00 0.00 16 THR A C 20
ATOM 16819 O O . THR A 1 16 ? 0.624 8.923 3.584 1.00 0.00 16 THR A O 20
ATOM 16830 N N . LYS A 1 17 ? 2.705 8.210 3.114 1.00 0.00 17 LYS A N 20
ATOM 16831 C CA . LYS A 1 17 ? 2.745 8.845 1.802 1.00 0.00 17 LYS A CA 20
ATOM 16832 C C . LYS A 1 17 ? 3.052 7.822 0.712 1.00 0.00 17 LYS A C 20
ATOM 16833 O O . LYS A 1 17 ? 3.720 6.815 0.943 1.00 0.00 17 LYS A O 20
ATOM 16852 N N . PRO A 1 18 ? 2.553 8.086 -0.505 1.00 0.00 18 PRO A N 20
ATOM 16853 C CA . PRO A 1 18 ? 2.763 7.202 -1.655 1.00 0.00 18 PRO A CA 20
ATOM 16854 C C . PRO A 1 18 ? 4.210 7.211 -2.137 1.00 0.00 18 PRO A C 20
ATOM 16855 O O . PRO A 1 18 ? 4.553 7.917 -3.085 1.00 0.00 18 PRO A O 20
ATOM 16866 N N . ALA A 1 19 ? 5.053 6.423 -1.479 1.00 0.00 19 ALA A N 20
ATOM 16867 C CA . ALA A 1 19 ? 6.462 6.339 -1.843 1.00 0.00 19 ALA A CA 20
ATOM 16868 C C . ALA A 1 19 ? 6.851 4.910 -2.207 1.00 0.00 19 ALA A C 20
ATOM 16869 O O . ALA A 1 19 ? 7.496 4.671 -3.228 1.00 0.00 19 ALA A O 20
ATOM 16876 N N . LYS A 1 20 ? 6.456 3.962 -1.364 1.00 0.00 20 LYS A N 20
ATOM 16877 C CA . LYS A 1 20 ? 6.762 2.555 -1.596 1.00 0.00 20 LYS A CA 20
ATOM 16878 C C . LYS A 1 20 ? 5.488 1.754 -1.840 1.00 0.00 20 LYS A C 20
ATOM 16879 O O . LYS A 1 20 ? 4.387 2.305 -1.836 1.00 0.00 20 LYS A O 20
ATOM 16898 N N . ILE A 1 21 ? 5.645 0.451 -2.051 1.00 0.00 21 ILE A N 20
ATOM 16899 C CA . ILE A 1 21 ? 4.506 -0.425 -2.294 1.00 0.00 21 ILE A CA 20
ATOM 16900 C C . ILE A 1 21 ? 4.715 -1.790 -1.647 1.00 0.00 21 ILE A C 20
ATOM 16901 O O . ILE A 1 21 ? 5.836 -2.296 -1.585 1.00 0.00 21 ILE A O 20
ATOM 16917 N N . THR A 1 22 ? 3.626 -2.385 -1.167 1.00 0.00 22 THR A N 20
ATOM 16918 C CA . THR A 1 22 ? 3.689 -3.691 -0.526 1.00 0.00 22 THR A CA 20
ATOM 16919 C C . THR A 1 22 ? 2.604 -4.619 -1.061 1.00 0.00 22 THR A C 20
ATOM 16920 O O . THR A 1 22 ? 1.579 -4.165 -1.569 1.00 0.00 22 THR A O 20
ATOM 16931 N N . CYS A 1 23 ? 2.836 -5.923 -0.943 1.00 0.00 23 CYS A N 20
ATOM 16932 C CA . CYS A 1 23 ? 1.879 -6.916 -1.414 1.00 0.00 23 CYS A CA 20
ATOM 16933 C C . CYS A 1 23 ? 0.536 -6.755 -0.707 1.00 0.00 23 CYS A C 20
ATOM 16934 O O . CYS A 1 23 ? 0.481 -6.583 0.510 1.00 0.00 23 CYS A O 20
ATOM 16941 N N . ALA A 1 24 ? -0.544 -6.813 -1.479 1.00 0.00 24 ALA A N 20
ATOM 16942 C CA . ALA A 1 24 ? -1.886 -6.677 -0.927 1.00 0.00 24 ALA A CA 20
ATOM 16943 C C . ALA A 1 24 ? -2.362 -7.988 -0.310 1.00 0.00 24 ALA A C 20
ATOM 16944 O O . ALA A 1 24 ? -3.554 -8.177 -0.075 1.00 0.00 24 ALA A O 20
ATOM 16951 N N . ASN A 1 25 ? -1.421 -8.890 -0.050 1.00 0.00 25 ASN A N 20
ATOM 16952 C CA . ASN A 1 25 ? -1.745 -10.184 0.539 1.00 0.00 25 ASN A CA 20
ATOM 16953 C C . ASN A 1 25 ? -0.875 -10.458 1.762 1.00 0.00 25 ASN A C 20
ATOM 16954 O O . ASN A 1 25 ? -1.381 -10.645 2.869 1.00 0.00 25 ASN A O 20
ATOM 16965 N N . CYS A 1 26 ? 0.438 -10.479 1.555 1.00 0.00 26 CYS A N 20
ATOM 16966 C CA . CYS A 1 26 ? 1.380 -10.730 2.639 1.00 0.00 26 CYS A CA 20
ATOM 16967 C C . CYS A 1 26 ? 1.887 -9.419 3.233 1.00 0.00 26 CYS A C 20
ATOM 16968 O O . CYS A 1 26 ? 2.461 -9.398 4.322 1.00 0.00 26 CYS A O 20
ATOM 16975 N N . LYS A 1 27 ? 1.671 -8.326 2.509 1.00 0.00 27 LYS A N 20
ATOM 16976 C CA . LYS A 1 27 ? 2.105 -7.009 2.962 1.00 0.00 27 LYS A CA 20
ATOM 16977 C C . LYS A 1 27 ? 3.624 -6.947 3.079 1.00 0.00 27 LYS A C 20
ATOM 16978 O O . LYS A 1 27 ? 4.162 -6.498 4.092 1.00 0.00 27 LYS A O 20
ATOM 16997 N N . LYS A 1 28 ? 4.312 -7.399 2.036 1.00 0.00 28 LYS A N 20
ATOM 16998 C CA . LYS A 1 28 ? 5.770 -7.392 2.019 1.00 0.00 28 LYS A CA 20
ATOM 16999 C C . LYS A 1 28 ? 6.299 -6.242 1.168 1.00 0.00 28 LYS A C 20
ATOM 17000 O O . LYS A 1 28 ? 5.683 -5.832 0.184 1.00 0.00 28 LYS A O 20
ATOM 17019 N N . PRO A 1 29 ? 7.469 -5.710 1.552 1.00 0.00 29 PRO A N 20
ATOM 17020 C CA . PRO A 1 29 ? 8.107 -4.602 0.835 1.00 0.00 29 PRO A CA 20
ATOM 17021 C C . PRO A 1 29 ? 8.636 -5.023 -0.532 1.00 0.00 29 PRO A C 20
ATOM 17022 O O . PRO A 1 29 ? 9.697 -5.638 -0.635 1.00 0.00 29 PRO A O 20
ATOM 17033 N N . LEU A 1 30 ? 7.889 -4.687 -1.578 1.00 0.00 30 LEU A N 20
ATOM 17034 C CA . LEU A 1 30 ? 8.283 -5.030 -2.940 1.00 0.00 30 LEU A CA 20
ATOM 17035 C C . LEU A 1 30 ? 9.373 -4.090 -3.445 1.00 0.00 30 LEU A C 20
ATOM 17036 O O . LEU A 1 30 ? 9.128 -2.905 -3.670 1.00 0.00 30 LEU A O 20
ATOM 17052 N N . GLN A 1 31 ? 10.576 -4.627 -3.623 1.00 0.00 31 GLN A N 20
ATOM 17053 C CA . GLN A 1 31 ? 11.702 -3.836 -4.103 1.00 0.00 31 GLN A CA 20
ATOM 17054 C C . GLN A 1 31 ? 11.409 -3.251 -5.481 1.00 0.00 31 GLN A C 20
ATOM 17055 O O . GLN A 1 31 ? 10.519 -3.721 -6.190 1.00 0.00 31 GLN A O 20
ATOM 17069 N N . LYS A 1 32 ? 12.163 -2.223 -5.855 1.00 0.00 32 LYS A N 20
ATOM 17070 C CA . LYS A 1 32 ? 11.985 -1.574 -7.148 1.00 0.00 32 LYS A CA 20
ATOM 17071 C C . LYS A 1 32 ? 11.919 -2.605 -8.270 1.00 0.00 32 LYS A C 20
ATOM 17072 O O . LYS A 1 32 ? 10.953 -2.647 -9.031 1.00 0.00 32 LYS A O 20
ATOM 17091 N N . GLY A 1 33 ? 12.951 -3.437 -8.365 1.00 0.00 33 GLY A N 20
ATOM 17092 C CA . GLY A 1 33 ? 12.989 -4.458 -9.396 1.00 0.00 33 GLY A CA 20
ATOM 17093 C C . GLY A 1 33 ? 11.933 -5.527 -9.193 1.00 0.00 33 GLY A C 20
ATOM 17094 O O . GLY A 1 33 ? 11.309 -5.982 -10.151 1.00 0.00 33 GLY A O 20
ATOM 17098 N N . GLN A 1 34 ? 11.735 -5.929 -7.941 1.00 0.00 34 GLN A N 20
ATOM 17099 C CA . GLN A 1 34 ? 10.749 -6.953 -7.616 1.00 0.00 34 GLN A CA 20
ATOM 17100 C C . GLN A 1 34 ? 9.478 -6.767 -8.439 1.00 0.00 34 GLN A C 20
ATOM 17101 O O . GLN A 1 34 ? 8.732 -5.808 -8.240 1.00 0.00 34 GLN A O 20
ATOM 17115 N N . THR A 1 35 ? 9.238 -7.690 -9.365 1.00 0.00 35 THR A N 20
ATOM 17116 C CA . THR A 1 35 ? 8.059 -7.627 -10.219 1.00 0.00 35 THR A CA 20
ATOM 17117 C C . THR A 1 35 ? 6.778 -7.683 -9.394 1.00 0.00 35 THR A C 20
ATOM 17118 O O . THR A 1 35 ? 6.805 -8.024 -8.212 1.00 0.00 35 THR A O 20
ATOM 17129 N N . ALA A 1 36 ? 5.657 -7.349 -10.025 1.00 0.00 36 ALA A N 20
ATOM 17130 C CA . ALA A 1 36 ? 4.366 -7.365 -9.349 1.00 0.00 36 ALA A CA 20
ATOM 17131 C C . ALA A 1 36 ? 3.321 -8.101 -10.180 1.00 0.00 36 ALA A C 20
ATOM 17132 O O . ALA A 1 36 ? 3.384 -8.109 -11.410 1.00 0.00 36 ALA A O 20
ATOM 17139 N N . TYR A 1 37 ? 2.360 -8.718 -9.502 1.00 0.00 37 TYR A N 20
ATOM 17140 C CA . TYR A 1 37 ? 1.302 -9.459 -10.178 1.00 0.00 37 TYR A CA 20
ATOM 17141 C C . TYR A 1 37 ? -0.047 -8.771 -9.998 1.00 0.00 37 TYR A C 20
ATOM 17142 O O . TYR A 1 37 ? -0.450 -8.455 -8.878 1.00 0.00 37 TYR A O 20
ATOM 17160 N N . GLN A 1 38 ? -0.741 -8.541 -11.108 1.00 0.00 38 GLN A N 20
ATOM 17161 C CA . GLN A 1 38 ? -2.045 -7.890 -11.074 1.00 0.00 38 GLN A CA 20
ATOM 17162 C C . GLN A 1 38 ? -3.100 -8.748 -11.762 1.00 0.00 38 GLN A C 20
ATOM 17163 O O . GLN A 1 38 ? -2.774 -9.646 -12.540 1.00 0.00 38 GLN A O 20
ATOM 17177 N N . ARG A 1 39 ? -4.366 -8.467 -11.472 1.00 0.00 39 ARG A N 20
ATOM 17178 C CA . ARG A 1 39 ? -5.470 -9.215 -12.062 1.00 0.00 39 ARG A CA 20
ATOM 17179 C C . ARG A 1 39 ? -6.318 -8.316 -12.958 1.00 0.00 39 ARG A C 20
ATOM 17180 O O . ARG A 1 39 ? -6.075 -7.113 -13.057 1.00 0.00 39 ARG A O 20
ATOM 17201 N N . LYS A 1 40 ? -7.314 -8.908 -13.608 1.00 0.00 40 LYS A N 20
ATOM 17202 C CA . LYS A 1 40 ? -8.199 -8.163 -14.495 1.00 0.00 40 LYS A CA 20
ATOM 17203 C C . LYS A 1 40 ? -9.103 -7.226 -13.700 1.00 0.00 40 LYS A C 20
ATOM 17204 O O . LYS A 1 40 ? -9.617 -7.592 -12.644 1.00 0.00 40 LYS A O 20
ATOM 17223 N N . GLY A 1 41 ? -9.294 -6.015 -14.216 1.00 0.00 41 GLY A N 20
ATOM 17224 C CA . GLY A 1 41 ? -10.137 -5.046 -13.542 1.00 0.00 41 GLY A CA 20
ATOM 17225 C C . GLY A 1 41 ? -9.776 -4.882 -12.078 1.00 0.00 41 GLY A C 20
ATOM 17226 O O . GLY A 1 41 ? -10.649 -4.904 -11.211 1.00 0.00 41 GLY A O 20
ATOM 17230 N N . SER A 1 42 ? -8.486 -4.719 -11.803 1.00 0.00 42 SER A N 20
ATOM 17231 C CA . SER A 1 42 ? -8.011 -4.557 -10.434 1.00 0.00 42 SER A CA 20
ATOM 17232 C C . SER A 1 42 ? -6.834 -3.588 -10.379 1.00 0.00 42 SER A C 20
ATOM 17233 O O . SER A 1 42 ? -6.120 -3.405 -11.364 1.00 0.00 42 SER A O 20
ATOM 17241 N N . ALA A 1 43 ? -6.640 -2.968 -9.219 1.00 0.00 43 ALA A N 20
ATOM 17242 C CA . ALA A 1 43 ? -5.549 -2.019 -9.033 1.00 0.00 43 ALA A CA 20
ATOM 17243 C C . ALA A 1 43 ? -4.498 -2.572 -8.077 1.00 0.00 43 ALA A C 20
ATOM 17244 O O . ALA A 1 43 ? -3.297 -2.442 -8.316 1.00 0.00 43 ALA A O 20
ATOM 17251 N N . HIS A 1 44 ? -4.957 -3.187 -6.991 1.00 0.00 44 HIS A N 20
ATOM 17252 C CA . HIS A 1 44 ? -4.055 -3.760 -5.998 1.00 0.00 44 HIS A CA 20
ATOM 17253 C C . HIS A 1 44 ? -3.036 -4.684 -6.658 1.00 0.00 44 HIS A C 20
ATOM 17254 O O . HIS A 1 44 ? -3.382 -5.490 -7.523 1.00 0.00 44 HIS A O 20
ATOM 17269 N N . LEU A 1 45 ? -1.780 -4.562 -6.245 1.00 0.00 45 LEU A N 20
ATOM 17270 C CA . LEU A 1 45 ? -0.710 -5.386 -6.797 1.00 0.00 45 LEU A CA 20
ATOM 17271 C C . LEU A 1 45 ? -0.363 -6.532 -5.852 1.00 0.00 45 LEU A C 20
ATOM 17272 O O . LEU A 1 45 ? -0.881 -6.610 -4.737 1.00 0.00 45 LEU A O 20
ATOM 17288 N N . PHE A 1 46 ? 0.517 -7.419 -6.304 1.00 0.00 46 PHE A N 20
ATOM 17289 C CA . PHE A 1 46 ? 0.934 -8.561 -5.498 1.00 0.00 46 PHE A CA 20
ATOM 17290 C C . PHE A 1 46 ? 2.410 -8.875 -5.723 1.00 0.00 46 PHE A C 20
ATOM 17291 O O . PHE A 1 46 ? 2.978 -8.535 -6.761 1.00 0.00 46 PHE A O 20
ATOM 17308 N N . CYS A 1 47 ? 3.027 -9.525 -4.741 1.00 0.00 47 CYS A N 20
ATOM 17309 C CA . CYS A 1 47 ? 4.437 -9.885 -4.829 1.00 0.00 47 CYS A CA 20
ATOM 17310 C C . CYS A 1 47 ? 4.649 -11.010 -5.838 1.00 0.00 47 CYS A C 20
ATOM 17311 O O . CYS A 1 47 ? 5.563 -10.956 -6.661 1.00 0.00 47 CYS A O 20
ATOM 17318 N N . SER A 1 48 ? 3.798 -12.029 -5.767 1.00 0.00 48 SER A N 20
ATOM 17319 C CA . SER A 1 48 ? 3.895 -13.169 -6.671 1.00 0.00 48 SER A CA 20
ATOM 17320 C C . SER A 1 48 ? 2.516 -13.761 -6.947 1.00 0.00 48 SER A C 20
ATOM 17321 O O . SER A 1 48 ? 1.611 -13.675 -6.116 1.00 0.00 48 SER A O 20
ATOM 17329 N N . THR A 1 49 ? 2.362 -14.364 -8.122 1.00 0.00 49 THR A N 20
ATOM 17330 C CA . THR A 1 49 ? 1.095 -14.970 -8.510 1.00 0.00 49 THR A CA 20
ATOM 17331 C C . THR A 1 49 ? 0.485 -15.757 -7.355 1.00 0.00 49 THR A C 20
ATOM 17332 O O . THR A 1 49 ? -0.729 -15.958 -7.299 1.00 0.00 49 THR A O 20
ATOM 17343 N N . THR A 1 50 ? 1.335 -16.201 -6.434 1.00 0.00 50 THR A N 20
ATOM 17344 C CA . THR A 1 50 ? 0.879 -16.966 -5.280 1.00 0.00 50 THR A CA 20
ATOM 17345 C C . THR A 1 50 ? -0.116 -16.166 -4.448 1.00 0.00 50 THR A C 20
ATOM 17346 O O . THR A 1 50 ? -1.127 -16.699 -3.988 1.00 0.00 50 THR A O 20
ATOM 17357 N N . CYS A 1 51 ? 0.175 -14.883 -4.257 1.00 0.00 51 CYS A N 20
ATOM 17358 C CA . CYS A 1 51 ? -0.695 -14.009 -3.480 1.00 0.00 51 CYS A CA 20
ATOM 17359 C C . CYS A 1 51 ? -1.830 -13.465 -4.342 1.00 0.00 51 CYS A C 20
ATOM 17360 O O . CYS A 1 51 ? -2.979 -13.396 -3.904 1.00 0.00 51 CYS A O 20
ATOM 17367 N N . LEU A 1 52 ? -1.501 -13.081 -5.571 1.00 0.00 52 LEU A N 20
ATOM 17368 C CA . LEU A 1 52 ? -2.493 -12.544 -6.496 1.00 0.00 52 LEU A CA 20
ATOM 17369 C C . LEU A 1 52 ? -3.698 -13.472 -6.602 1.00 0.00 52 LEU A C 20
ATOM 17370 O O . LEU A 1 52 ? -4.826 -13.021 -6.805 1.00 0.00 52 LEU A O 20
ATOM 17386 N N . SER A 1 53 ? -3.453 -14.771 -6.461 1.00 0.00 53 SER A N 20
ATOM 17387 C CA . SER A 1 53 ? -4.518 -15.763 -6.542 1.00 0.00 53 SER A CA 20
ATOM 17388 C C . SER A 1 53 ? -5.032 -16.123 -5.152 1.00 0.00 53 SER A C 20
ATOM 17389 O O . SER A 1 53 ? -6.240 -16.162 -4.915 1.00 0.00 53 SER A O 20
ATOM 17397 N N . SER A 1 54 ? -4.107 -16.385 -4.234 1.00 0.00 54 SER A N 20
ATOM 17398 C CA . SER A 1 54 ? -4.465 -16.746 -2.868 1.00 0.00 54 SER A CA 20
ATOM 17399 C C . SER A 1 54 ? -5.455 -15.742 -2.283 1.00 0.00 54 SER A C 20
ATOM 17400 O O . SER A 1 54 ? -6.422 -16.120 -1.622 1.00 0.00 54 SER A O 20
ATOM 17408 N N . PHE A 1 55 ? -5.205 -14.461 -2.532 1.00 0.00 55 PHE A N 20
ATOM 17409 C CA . PHE A 1 55 ? -6.072 -13.402 -2.030 1.00 0.00 55 PHE A CA 20
ATOM 17410 C C . PHE A 1 55 ? -7.542 -13.761 -2.231 1.00 0.00 55 PHE A C 20
ATOM 17411 O O . PHE A 1 55 ? -8.346 -13.672 -1.303 1.00 0.00 55 PHE A O 20
ATOM 17428 N N . SER A 1 56 ? -7.884 -14.165 -3.449 1.00 0.00 56 SER A N 20
ATOM 17429 C CA . SER A 1 56 ? -9.257 -14.534 -3.775 1.00 0.00 56 SER A CA 20
ATOM 17430 C C . SER A 1 56 ? -9.766 -15.621 -2.832 1.00 0.00 56 SER A C 20
ATOM 17431 O O . SER A 1 56 ? -9.124 -16.656 -2.657 1.00 0.00 56 SER A O 20
ATOM 17439 N N . SER A 1 57 ? -10.924 -15.377 -2.228 1.00 0.00 57 SER A N 20
ATOM 17440 C CA . SER A 1 57 ? -11.518 -16.332 -1.300 1.00 0.00 57 SER A CA 20
ATOM 17441 C C . SER A 1 57 ? -12.221 -17.456 -2.054 1.00 0.00 57 SER A C 20
ATOM 17442 O O . SER A 1 57 ? -13.361 -17.805 -1.751 1.00 0.00 57 SER A O 20
ATOM 17450 N N . GLY A 1 58 ? -11.531 -18.021 -3.041 1.00 0.00 58 GLY A N 20
ATOM 17451 C CA . GLY A 1 58 ? -12.104 -19.100 -3.824 1.00 0.00 58 GLY A CA 20
ATOM 17452 C C . GLY A 1 58 ? -13.345 -18.671 -4.581 1.00 0.00 58 GLY A C 20
ATOM 17453 O O . GLY A 1 58 ? -13.904 -17.601 -4.343 1.00 0.00 58 GLY A O 20
ATOM 17457 N N . PRO A 1 59 ? -13.793 -19.519 -5.520 1.00 0.00 59 PRO A N 20
ATOM 17458 C CA . PRO A 1 59 ? -14.980 -19.242 -6.334 1.00 0.00 59 PRO A CA 20
ATOM 17459 C C . PRO A 1 59 ? -16.268 -19.307 -5.522 1.00 0.00 59 PRO A C 20
ATOM 17460 O O . PRO A 1 59 ? -17.359 -19.104 -6.054 1.00 0.00 59 PRO A O 20
ATOM 17471 N N . SER A 1 60 ? -16.134 -19.590 -4.230 1.00 0.00 60 SER A N 20
ATOM 17472 C CA . SER A 1 60 ? -17.289 -19.684 -3.344 1.00 0.00 60 SER A CA 20
ATOM 17473 C C . SER A 1 60 ? -17.607 -18.328 -2.720 1.00 0.00 60 SER A C 20
ATOM 17474 O O . SER A 1 60 ? -16.713 -17.515 -2.487 1.00 0.00 60 SER A O 20
ATOM 17482 N N . SER A 1 61 ? -18.887 -18.093 -2.452 1.00 0.00 61 SER A N 20
ATOM 17483 C CA . SER A 1 61 ? -19.325 -16.835 -1.859 1.00 0.00 61 SER A CA 20
ATOM 17484 C C . SER A 1 61 ? -20.688 -16.995 -1.191 1.00 0.00 61 SER A C 20
ATOM 17485 O O . SER A 1 61 ? -21.402 -17.966 -1.436 1.00 0.00 61 SER A O 20
ATOM 17493 N N . GLY A 1 62 ? -21.042 -16.032 -0.345 1.00 0.00 62 GLY A N 20
ATOM 17494 C CA . GLY A 1 62 ? -22.317 -16.084 0.346 1.00 0.00 62 GLY A CA 20
ATOM 17495 C C . GLY A 1 62 ? -23.414 -15.358 -0.407 1.00 0.00 62 GLY A C 20
ATOM 17496 O O . GLY A 1 62 ? -23.313 -15.219 -1.625 1.00 0.00 62 GLY A O 20
#

InterPro domains:
  IPR010507 Zinc finger, MYM-type [PF06467] (242-276)
  IPR010507 Zinc finger, MYM-type [PF06467] (334-369)
  IPR010507 Zinc finger, MYM-type [PF06467] (375-415)
  IPR011017 TRASH domain [SM00746] (244-280)
  IPR011017 TRASH domain [SM00746] (338-373)
  IPR011017 TRASH domain [SM00746] (380-419)
  IPR051284 Zinc finger MYM-type/QRICH1 [PTHR45736] (30-426)

Solvent-accessible surface area: 6043 Å² total; per-residue (Å²): 134,117,117,75,111,126,53,174,134,125,89,175,172,165,156,124,147,113,110,147,100,53,1,20,50,46,152,121,104,39,118,184,77,132,104,42,88,105,138,200,84,43,98,95,46,1,32,47,77,100,11,48,79,72,88,68,104,39,152,74,131,114

Foldseek 3Di:
DDDDDDDDDDDDDDDDDPDFAAAPFPRHTQDPPQDWDEDPPDDGIHNDVCRNPVVDPPPDDD